Protein AF-A0A538M071-F1 (afdb_monomer)

Mean predicted aligned error: 21.69 Å

Radius of gyration: 38.48 Å; Cα contacts (8 Å, |Δi|>4): 1421; chains: 1; bounding box: 108×111×102 Å

Foldseek 3Di:
DEAEAAEPAFPPDDDDQDALVQLVLLLVLQVVQPHQAYEYAEAPLLALLCCVQCPQLLVPPPDPVLSVVLNVSSVRRHHDHPVSLLVRQVVSVVVPRRYFYEHEYEFRPPCLVVLLVSPVVGQGFFYEYEHQAQRSARCLPPPDPVNVVVCVVCDQQNLLVSLLVSLLVSLVSLSGAEHEQSPSNCLNVRDDPPVVVSLVSNLVSCVVSVHAYEWEPCCVVGVHDTDDHDPGAYAYHQNYNHSVSNCPPVVVVLVVCVVSPHQWHWGTGSSDTDTDGSDDGDPPPPPDPDDDDDDDDDDDDDDDDDDDDDDDDDDDDDDDDDDDDDDDDDDDDDDDDDDDDDDDDDDPDDDPPDPQALVNLCVVFHPDDPVNVVQVVLVVLCVQQLCQLQQFKKWKWFAGHVCLVPLFKTFTSDIDHYPNHDYPDPDGRHRPMDGCVQPVQRSVCSVVLDKDWDWHQDPVRAIWIKIWFFADAPRDGGIIMITTGHDDPPDDDDPSSVVSNVVSVLVSQCRSVNNPPDPVSPVVRDPPHFHVVQWKFWAFLQQATQDIDPNRVVLLVVLVQDDDRHRDHPVNSVFDCVQVVVCSVVVAKGWDWGCRPVQWIKIKIWHFRDDPNHTGTIMIGIHTCRVVVVVVVVVVVVLVVLLVVLVVLLVVLVVQLVVLVVVLVVDDPDDSSVVSVVVSVLSVQLSVLSVQVSPDPDQKDQLVVLVVVLVVVLCVVLPDDFAEDEDEADGAGIAGPLQSNLVSSLVNLLSNCLRPPQAVPVVVVVPPPDDDDDDDDDDDPHKYWYWYWDCPQFKIKTKIDTLGPADDPPDDLVPDPDPSSVSSCCSLCPRQVWDWDWDADSTIMIIIIGTRDDDPDDDDDDDD

Solvent-accessible surface area (backbone atoms only — not comparable to full-atom values): 49493 Å² total; per-residue (Å²): 70,54,29,55,33,27,34,87,62,41,91,91,58,80,83,69,87,73,47,55,67,58,56,48,49,47,47,52,53,23,43,75,74,59,32,71,38,35,21,43,23,47,58,46,66,30,15,43,75,37,42,78,71,55,59,68,67,32,76,77,38,89,50,70,63,36,31,49,54,42,52,53,55,43,75,73,43,38,72,39,57,57,69,59,50,54,49,38,47,50,51,34,35,72,74,66,48,55,54,42,46,38,31,27,38,68,58,48,92,98,42,47,68,63,52,35,64,62,51,70,80,51,89,43,13,40,33,31,28,35,75,64,49,69,76,26,36,41,64,72,40,84,82,44,66,69,33,57,50,45,56,71,72,62,35,61,57,58,47,53,49,54,53,43,51,50,52,36,53,46,32,70,62,63,60,41,45,25,38,37,60,84,64,54,82,34,65,78,71,54,73,52,98,62,53,67,67,50,49,51,52,50,33,50,31,27,48,74,57,70,25,26,37,46,49,49,42,40,30,74,78,46,95,40,80,75,88,78,80,65,100,43,51,33,34,33,25,17,65,11,52,37,77,86,37,44,50,39,63,50,70,57,50,54,50,51,39,50,76,73,65,50,60,54,32,47,43,61,50,70,66,41,81,42,79,43,68,60,61,76,82,78,79,77,74,81,80,77,90,80,80,92,74,80,93,82,85,88,79,89,82,89,84,85,88,82,90,85,85,88,81,88,83,88,86,83,86,92,88,89,89,90,88,81,91,87,86,89,87,86,87,88,88,85,83,91,87,76,87,82,87,81,80,88,78,77,80,79,83,73,74,96,83,69,89,71,46,48,70,50,42,41,68,74,46,33,77,73,50,72,68,63,46,49,49,5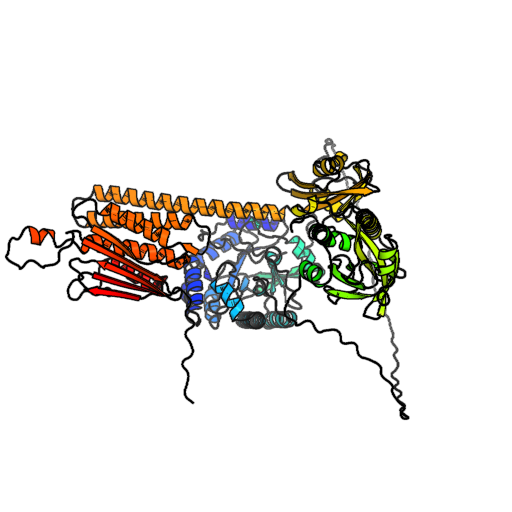4,50,48,36,59,70,48,33,67,51,50,13,39,30,56,38,12,25,34,40,30,33,30,44,23,60,92,25,58,93,73,33,49,31,29,30,26,47,40,72,44,67,20,90,71,35,68,68,88,68,90,65,87,57,62,63,42,74,51,34,40,86,83,42,53,61,52,30,48,18,58,74,68,64,40,74,37,75,54,74,44,69,46,100,86,71,46,66,27,37,33,36,32,31,27,30,24,54,97,72,45,80,66,35,38,37,31,45,38,34,74,69,75,78,90,69,77,77,56,68,68,58,45,56,31,34,54,52,32,55,47,51,46,49,22,19,47,68,31,61,42,57,56,87,72,49,81,84,60,72,54,94,82,48,51,43,72,82,42,4,35,34,34,30,38,69,83,44,23,24,75,42,66,38,74,43,26,49,51,51,40,40,70,67,68,36,86,68,85,58,62,72,38,38,55,65,78,57,74,52,90,47,64,37,52,56,47,9,70,72,70,68,39,70,26,75,41,79,48,73,55,66,106,79,38,32,34,36,36,36,21,38,49,36,51,53,98,86,41,78,62,20,30,41,36,22,34,25,84,41,36,71,58,54,52,49,54,56,47,53,60,46,50,56,51,50,52,53,50,48,50,53,48,54,42,53,49,39,53,49,51,27,52,50,34,51,54,52,29,68,73,46,65,95,52,69,73,28,50,55,31,48,53,52,25,50,54,42,52,53,53,41,50,54,53,55,57,59,69,70,56,98,58,70,64,37,63,40,53,61,54,52,60,49,47,53,53,56,54,58,69,67,48,84,76,90,61,63,65,47,79,47,78,45,78,50,61,49,69,32,43,52,78,50,42,56,56,48,53,55,38,50,50,51,50,57,48,47,49,64,62,62,26,58,64,70,55,70,59,56,82,71,53,93,68,93,69,81,83,80,94,68,94,67,76,97,45,51,45,36,41,38,39,29,46,52,78,71,44,38,35,40,39,35,47,32,31,61,35,74,35,69,62,92,90,68,50,76,92,76,51,85,50,67,68,56,44,51,38,52,48,41,35,48,71,68,41,64,21,50,78,49,78,48,73,61,81,6,31,34,37,40,37,46,27,61,67,38,90,76,85,78,75,81,82,84,81,91,130

Nearest PDB structures (foldseek):
  2ykh-assembly2_B  TM=8.857E-01  e=6.088E-22  Mycobacterium tuberculosis H37Rv
  4biy-assembly2_D  TM=5.093E-01  e=9.066E-08  Escherichia coli K-12
  7cch-assembly1_A-2  TM=6.048E-01  e=3.158E-06  Acinetobacter baumannii
  6e95-assembly1_A  TM=4.571E-01  e=4.771E-05  Saccharomyces cerevisiae S288C
  8g3k-assembly1_B  TM=4.148E-01  e=8.701E+00  synthetic construct

Sequence (864 aa):
MLDYHLHLWPHGERDSAVTTEQLAAYCRRAGAVGITEIAVTEHLFRFAQADAILGKFWDADPDPALRRSMASYWADHARADLDAYVHSVLEAKGAGLPIALGLEVDYYPGRMDEVADLLDGYPFDVLLGSVHWLGAWRFDDLEDAASLAEWRRRGVEETWVAYTEALEELAESGACDVLAHPDLIKVAGHRSKAPDELYDRMAEAAARSGMAAEVSSAGWRKPVGGFRARDVPITTASDAHGLPDVADRSDDMRQLLRAAGYDSLCAFRKRQPRLIPVTPSVATRSTDPGGVRAVGVSNRGDGAGGNGAGGDEAGSSPRRRASTRASVAVGGGARRRSDPTPATGTATDVPLGEVATPADVARRHTRLETSPLGHLQRLMGSWGMLADLCFGDLVLFVPVAAAQDEGSRFVVLGQMRPSTGQTLHQEDLVGRLVDDAERPLLGRAWRLGEMVEGELVTTRGERARMQCIPVRWEGDLIAVMTRESPLTVGRRPGLLEREYVELFDRFARMIADGVFPFASDEAAVTEESPRVGDGVVVLDEGRRVSYGSPNAVNALHRMGVFSNVEGMRFDELGVEETAVQRAYATRLPVIEEVERRPDVIVLVRCIPLLSMGELSGAVVLLRDVTDLRRRDRLLVSKDATIREIHHRVKNNLQTISSLLRLQGRRLPPGEGRSALRESERRIRSIAIVHEILSREAGDQVPFDEIVRSLVRMTEDAVVSGRPIKLCVEGDAGDLSADLATPLAVVLAELLQNAIEHAFEGAEAADKAGTGGRPRDTAGDGAGRVDLVLDNDGRRLLVQVRDDGQGLPEGFSIDNTTSLGLSIVRDLVRSQLSGNIEMRRDGGTLVELRIPVAATEEGSPGDDG

Structure (mmCIF, N/CA/C/O backbone):
data_AF-A0A538M071-F1
#
_entry.id   AF-A0A538M071-F1
#
loop_
_atom_site.group_PDB
_atom_site.id
_atom_site.type_symbol
_atom_site.label_atom_id
_atom_site.label_alt_id
_atom_site.label_comp_id
_atom_site.label_asym_id
_atom_site.label_entity_id
_atom_site.label_seq_id
_atom_site.pdbx_PDB_ins_code
_atom_site.Cartn_x
_atom_site.Cartn_y
_atom_site.Cartn_z
_atom_site.occupancy
_atom_site.B_iso_or_equiv
_atom_site.auth_seq_id
_atom_site.auth_comp_id
_atom_site.auth_asym_id
_atom_site.auth_atom_id
_atom_site.pdbx_PDB_model_num
ATOM 1 N N . MET A 1 1 ? -15.789 -22.996 3.163 1.00 87.31 1 MET A N 1
ATOM 2 C CA . MET A 1 1 ? -14.705 -22.079 3.577 1.00 87.31 1 MET A CA 1
ATOM 3 C C . MET A 1 1 ? -15.027 -21.550 4.952 1.00 87.31 1 MET A C 1
ATOM 5 O O . MET A 1 1 ? -16.209 -21.439 5.273 1.00 87.31 1 MET A O 1
ATOM 9 N N . LEU A 1 2 ? -13.989 -21.235 5.713 1.00 92.19 2 LEU A N 1
ATOM 10 C CA . LEU A 1 2 ? -14.068 -20.613 7.029 1.00 92.19 2 LEU A CA 1
ATOM 11 C C . LEU A 1 2 ? -13.596 -19.161 6.931 1.00 92.19 2 LEU A C 1
ATOM 13 O O . LEU A 1 2 ? -12.943 -18.796 5.952 1.00 92.19 2 LEU A O 1
ATOM 17 N N . ASP A 1 3 ? -13.916 -18.363 7.937 1.00 93.94 3 ASP A N 1
ATOM 18 C CA . ASP A 1 3 ? -13.300 -17.055 8.143 1.00 93.94 3 ASP A CA 1
ATOM 19 C C . ASP A 1 3 ? -13.010 -16.905 9.636 1.00 93.94 3 ASP A C 1
ATOM 21 O O . ASP A 1 3 ? -13.885 -16.543 10.420 1.00 93.94 3 ASP A O 1
ATOM 25 N N . TYR A 1 4 ? -11.836 -17.380 10.044 1.00 95.44 4 TYR A N 1
ATOM 26 C CA . TYR A 1 4 ? -11.497 -17.630 11.447 1.00 95.44 4 TYR A CA 1
ATOM 27 C C . TYR A 1 4 ? -10.664 -16.521 12.098 1.00 95.44 4 TYR A C 1
ATOM 29 O O . TYR A 1 4 ? -10.271 -16.700 13.242 1.00 95.44 4 TYR A O 1
ATOM 37 N N . HIS A 1 5 ? -10.429 -15.403 11.406 1.00 94.88 5 HIS A N 1
ATOM 38 C CA . HIS A 1 5 ? -9.701 -14.252 11.941 1.00 94.88 5 HIS A CA 1
ATOM 39 C C . HIS A 1 5 ? -10.487 -12.972 11.649 1.00 94.88 5 HIS A C 1
ATOM 41 O O . HIS A 1 5 ? -10.561 -12.533 10.495 1.00 94.88 5 HIS A O 1
ATOM 47 N N . LEU A 1 6 ? -11.134 -12.425 12.679 1.00 92.25 6 LEU A N 1
ATOM 48 C CA . LEU A 1 6 ? -12.040 -11.279 12.582 1.00 92.25 6 LEU A CA 1
ATOM 49 C C . LEU A 1 6 ? -12.021 -10.455 13.872 1.00 92.25 6 LEU A C 1
ATOM 51 O O . LEU A 1 6 ? -12.282 -10.991 14.954 1.00 92.25 6 LEU A O 1
ATOM 55 N N . HIS A 1 7 ? -11.864 -9.144 13.720 1.00 91.44 7 HIS A N 1
ATOM 56 C CA . HIS A 1 7 ? -11.976 -8.150 14.781 1.00 91.44 7 HIS A CA 1
ATOM 57 C C . HIS A 1 7 ? -13.298 -7.384 14.654 1.00 91.44 7 HIS A C 1
ATOM 59 O O . HIS A 1 7 ? -13.868 -7.212 13.574 1.00 91.44 7 HIS A O 1
ATOM 65 N N . LEU A 1 8 ? -13.811 -6.943 15.794 1.00 85.25 8 LEU A N 1
ATOM 66 C CA . LEU A 1 8 ? -15.029 -6.157 15.954 1.00 85.25 8 LEU A CA 1
ATOM 67 C C . LEU A 1 8 ? -14.730 -4.662 16.087 1.00 85.25 8 LEU A C 1
ATOM 69 O O . LEU A 1 8 ? -15.606 -3.851 15.767 1.00 85.25 8 LEU A O 1
ATOM 73 N N . TRP A 1 9 ? -13.533 -4.314 16.567 1.00 80.12 9 TRP A N 1
ATOM 74 C CA . TRP A 1 9 ? -13.098 -2.949 16.848 1.00 80.12 9 TRP A CA 1
ATOM 75 C C . TRP A 1 9 ? -11.922 -2.527 15.943 1.00 80.12 9 TRP A C 1
ATOM 77 O O . TRP A 1 9 ? -10.822 -3.075 16.072 1.00 80.12 9 TRP A O 1
ATOM 87 N N . PRO A 1 10 ? -12.086 -1.507 15.079 1.00 67.19 10 PRO A N 1
ATOM 88 C CA . PRO A 1 10 ? -10.968 -0.920 14.341 1.00 67.19 10 PRO A CA 1
ATOM 89 C C . PRO A 1 10 ? -9.837 -0.473 15.280 1.00 67.19 10 PRO A C 1
ATOM 91 O O . PRO A 1 10 ? -10.097 -0.003 16.392 1.00 67.19 10 PRO A O 1
ATOM 94 N N . HIS A 1 11 ? -8.579 -0.571 14.842 1.00 57.31 11 HIS A N 1
ATOM 95 C CA . HIS A 1 11 ? -7.469 0.040 15.579 1.00 57.31 11 HIS A CA 1
ATOM 96 C C . HIS A 1 11 ? -7.694 1.560 15.686 1.00 57.31 11 HIS A C 1
ATOM 98 O O . HIS A 1 11 ? -7.922 2.231 14.679 1.00 57.31 11 HIS A O 1
ATOM 104 N N . GLY A 1 12 ? -7.646 2.099 16.907 1.00 47.16 12 GLY A N 1
ATOM 105 C CA . GLY A 1 12 ? -7.846 3.527 17.186 1.00 47.16 12 GLY A CA 1
ATOM 106 C C . GLY A 1 12 ? -9.291 3.980 17.456 1.00 47.16 12 GLY A C 1
ATOM 107 O O . GLY A 1 12 ? -9.483 5.120 17.885 1.00 47.16 12 GLY A O 1
ATOM 108 N N . GLU A 1 13 ? -10.310 3.129 17.283 1.00 54.75 13 GLU A N 1
ATOM 109 C CA . GLU A 1 13 ? -11.647 3.402 17.837 1.00 54.75 13 GLU A CA 1
ATOM 110 C C . GLU A 1 13 ? -11.762 2.885 19.279 1.00 54.75 13 GLU A C 1
ATOM 112 O O . GLU A 1 13 ? -11.098 1.929 19.672 1.00 54.75 13 GLU A O 1
ATOM 117 N N . ARG A 1 14 ? -12.606 3.527 20.101 1.00 53.62 14 ARG A N 1
ATOM 118 C CA . ARG A 1 14 ? -12.847 3.064 21.477 1.00 53.62 14 ARG A CA 1
ATOM 119 C C . ARG A 1 14 ? -13.645 1.769 21.473 1.00 53.62 14 ARG A C 1
ATOM 121 O O . ARG A 1 14 ? -14.713 1.721 20.859 1.00 53.62 14 ARG A O 1
ATOM 128 N N . ASP A 1 15 ? -13.190 0.801 22.263 1.00 64.94 15 ASP A N 1
ATOM 129 C CA . ASP A 1 15 ? -13.903 -0.455 22.475 1.00 64.94 15 ASP A CA 1
ATOM 130 C C . ASP A 1 15 ? -15.350 -0.174 22.906 1.00 64.94 15 ASP A C 1
ATOM 132 O O . ASP A 1 15 ? -15.639 0.610 23.819 1.00 64.94 15 ASP A O 1
ATOM 136 N N . SER A 1 16 ? -16.280 -0.798 22.193 1.00 67.50 16 SER A N 1
ATOM 137 C CA . SER A 1 16 ? -17.717 -0.667 22.414 1.00 67.50 16 SER A CA 1
ATOM 138 C C . SER A 1 16 ? -18.319 -2.029 22.730 1.00 67.50 16 SER A C 1
ATOM 140 O O . SER A 1 16 ? -17.815 -3.062 22.289 1.00 67.50 16 SER A O 1
ATOM 142 N N . ALA A 1 17 ? -19.391 -2.042 23.525 1.00 76.38 17 ALA A N 1
ATOM 143 C CA . ALA A 1 17 ? -20.026 -3.283 23.954 1.00 76.38 17 ALA A CA 1
ATOM 144 C C . ALA A 1 17 ? -20.474 -4.114 22.740 1.00 76.38 17 ALA A C 1
ATOM 146 O O . ALA A 1 17 ? -21.294 -3.661 21.939 1.00 76.38 17 ALA A O 1
ATOM 147 N N . VAL A 1 18 ? -19.947 -5.335 22.629 1.00 84.88 18 VAL A N 1
ATOM 148 C CA . VAL A 1 18 ? -20.253 -6.259 21.532 1.00 84.88 18 VAL A CA 1
ATOM 149 C C . VAL A 1 18 ? -21.733 -6.619 21.559 1.00 84.88 18 VAL A C 1
ATOM 151 O O . VAL A 1 18 ? -22.238 -7.108 22.571 1.00 84.88 18 VAL A O 1
ATOM 154 N N . THR A 1 19 ? -22.420 -6.419 20.432 1.00 86.88 19 THR A N 1
ATOM 155 C CA . THR A 1 19 ? -23.855 -6.716 20.308 1.00 86.88 19 THR A CA 1
ATOM 156 C C . THR A 1 19 ? -24.125 -7.927 19.421 1.00 86.88 19 THR A C 1
ATOM 158 O O . THR A 1 19 ? -23.483 -8.143 18.390 1.00 86.88 19 THR A O 1
ATOM 161 N N . THR A 1 20 ? -25.169 -8.682 19.758 1.00 87.31 20 THR A N 1
ATOM 162 C CA . THR A 1 20 ? -25.674 -9.804 18.953 1.00 87.31 20 THR A CA 1
ATOM 163 C C . THR A 1 20 ? -26.054 -9.371 17.530 1.00 87.31 20 THR A C 1
ATOM 165 O O . THR A 1 20 ? -25.921 -10.150 16.589 1.00 87.31 20 THR A O 1
ATOM 168 N N . GLU A 1 21 ? -26.491 -8.119 17.338 1.00 88.38 21 GLU A N 1
ATOM 169 C CA . GLU A 1 21 ? -26.832 -7.568 16.021 1.00 88.38 21 GLU A CA 1
ATOM 170 C C . GLU A 1 21 ? -25.596 -7.327 15.136 1.00 88.38 21 GLU A C 1
ATOM 172 O O . GLU A 1 21 ? -25.631 -7.663 13.947 1.00 88.38 21 GLU A O 1
ATOM 177 N N . GLN A 1 22 ? -24.496 -6.829 15.714 1.00 91.00 22 GLN A N 1
ATOM 178 C CA . GLN A 1 22 ? -23.195 -6.698 15.046 1.00 91.00 22 GLN A CA 1
ATOM 179 C C . GLN A 1 22 ? -22.664 -8.072 14.620 1.00 91.00 22 GLN A C 1
ATOM 181 O O . GLN A 1 22 ? -22.380 -8.284 13.439 1.00 91.00 22 GLN A O 1
ATOM 186 N N . LEU A 1 23 ? -22.633 -9.041 15.541 1.00 93.75 23 LEU A N 1
ATOM 187 C CA . LEU A 1 23 ? -22.210 -10.418 15.252 1.00 93.75 23 LEU A CA 1
ATOM 188 C C . LEU A 1 23 ? -23.084 -11.069 14.164 1.00 93.75 23 LEU A C 1
ATOM 190 O O . LEU A 1 23 ? -22.580 -11.717 13.243 1.00 93.75 23 LEU A O 1
ATOM 194 N N . ALA A 1 24 ? -24.398 -10.828 14.197 1.00 93.50 24 ALA A N 1
ATOM 195 C CA . ALA A 1 24 ? -25.313 -11.281 13.155 1.00 93.50 24 ALA A CA 1
ATOM 196 C C . ALA A 1 24 ? -25.060 -10.596 11.797 1.00 93.50 24 ALA A C 1
ATOM 198 O O . ALA A 1 24 ? -25.273 -11.223 10.757 1.00 93.50 24 ALA A O 1
ATOM 199 N N . ALA A 1 25 ? -24.612 -9.336 11.765 1.00 93.12 25 ALA A N 1
ATOM 200 C CA . ALA A 1 25 ? -24.245 -8.648 10.526 1.00 93.12 25 ALA A CA 1
ATOM 201 C C . ALA A 1 25 ? -23.003 -9.272 9.873 1.00 93.12 25 ALA A C 1
ATOM 203 O O . ALA A 1 25 ? -23.039 -9.555 8.673 1.00 93.12 25 ALA A O 1
ATOM 204 N N . TYR A 1 26 ? -21.969 -9.574 10.666 1.00 94.94 26 TYR A N 1
ATOM 205 C CA . TYR A 1 26 ? -20.765 -10.280 10.212 1.00 94.94 26 TYR A CA 1
ATOM 206 C C . TYR A 1 26 ? -21.132 -11.667 9.657 1.00 94.94 26 TYR A C 1
ATOM 208 O O . TYR A 1 26 ? -20.809 -11.983 8.510 1.00 94.94 26 TYR A O 1
ATOM 216 N N . CYS A 1 27 ? -21.932 -12.448 10.396 1.00 95.81 27 CYS A N 1
ATOM 217 C CA . CYS A 1 27 ? -22.426 -13.754 9.939 1.00 95.81 27 CYS A CA 1
ATOM 218 C C . CYS A 1 27 ? -23.206 -13.669 8.612 1.00 95.81 27 CYS A C 1
ATOM 220 O O . CYS A 1 27 ? -23.013 -14.502 7.724 1.00 95.81 27 CYS A O 1
ATOM 222 N N . ARG A 1 28 ? -24.081 -12.662 8.444 1.00 94.31 28 ARG A N 1
ATOM 223 C CA . ARG A 1 28 ? -24.835 -12.446 7.192 1.00 94.31 28 ARG A CA 1
ATOM 224 C C . ARG A 1 28 ? -23.914 -12.112 6.017 1.00 94.31 28 ARG A C 1
ATOM 226 O O . ARG A 1 28 ? -24.125 -12.637 4.925 1.00 94.31 28 ARG A O 1
ATOM 233 N N . ARG A 1 29 ? -22.908 -11.258 6.230 1.00 93.50 29 ARG A N 1
ATOM 234 C CA . ARG A 1 29 ? -21.924 -10.861 5.210 1.00 93.50 29 ARG A CA 1
ATOM 235 C C . ARG A 1 29 ? -21.084 -12.053 4.752 1.00 93.50 29 ARG A C 1
ATOM 237 O O . ARG A 1 29 ? -21.029 -12.317 3.554 1.00 93.50 29 ARG A O 1
ATOM 244 N N . ALA A 1 30 ? -20.525 -12.811 5.693 1.00 93.25 30 ALA A N 1
ATOM 245 C CA . ALA A 1 30 ? -19.738 -14.008 5.407 1.00 93.25 30 ALA A CA 1
ATOM 246 C C . ALA A 1 30 ? -20.580 -15.099 4.707 1.00 93.25 30 ALA A C 1
ATOM 248 O O . ALA A 1 30 ? -20.173 -15.669 3.689 1.00 93.25 30 ALA A O 1
ATOM 249 N N . GLY A 1 31 ? -21.803 -15.341 5.192 1.00 92.12 31 GLY A N 1
ATOM 250 C CA . GLY A 1 31 ? -22.730 -16.309 4.602 1.00 92.12 31 GLY A CA 1
ATOM 251 C C . GLY A 1 31 ? -23.147 -15.972 3.164 1.00 92.12 31 GLY A C 1
ATOM 252 O O . GLY A 1 31 ? -23.297 -16.880 2.346 1.00 92.12 31 GLY A O 1
ATOM 253 N N . ALA A 1 32 ? -23.267 -14.684 2.818 1.00 90.19 32 ALA A N 1
ATOM 254 C CA . ALA A 1 32 ? -23.624 -14.238 1.466 1.00 90.19 32 ALA A CA 1
ATOM 255 C C . ALA A 1 32 ? -22.591 -14.630 0.390 1.00 90.19 32 ALA A C 1
ATOM 257 O O . ALA A 1 32 ? -22.959 -14.779 -0.774 1.00 90.19 32 ALA A O 1
ATOM 258 N N . VAL A 1 33 ? -21.328 -14.843 0.778 1.00 87.88 33 VAL A N 1
ATOM 259 C CA . VAL A 1 33 ? -20.246 -15.338 -0.095 1.00 87.88 33 VAL A CA 1
ATOM 260 C C . VAL A 1 33 ? -19.863 -16.793 0.215 1.00 87.88 33 VAL A C 1
ATOM 262 O O . VAL A 1 33 ? -18.803 -17.275 -0.172 1.00 87.88 33 VAL A O 1
ATOM 265 N N . GLY A 1 34 ? -20.717 -17.548 0.913 1.00 87.25 34 GLY A N 1
ATOM 266 C CA . GLY A 1 34 ? -20.507 -18.979 1.149 1.00 87.25 34 GLY A CA 1
ATOM 267 C C . GLY A 1 34 ? -19.352 -19.313 2.103 1.00 87.25 34 GLY A C 1
ATOM 268 O O . GLY A 1 34 ? -18.691 -20.346 1.927 1.00 87.25 34 GLY A O 1
ATOM 269 N N . ILE A 1 35 ? -19.084 -18.454 3.089 1.00 91.81 35 ILE A N 1
ATOM 270 C CA . ILE A 1 35 ? -18.430 -18.873 4.336 1.00 91.81 35 ILE A CA 1
ATOM 271 C C . ILE A 1 35 ? -19.461 -19.629 5.182 1.00 91.81 35 ILE A C 1
ATOM 273 O O . ILE A 1 35 ? -20.622 -19.228 5.258 1.00 91.81 35 ILE A O 1
ATOM 277 N N . THR A 1 36 ? -19.062 -20.755 5.773 1.00 90.75 36 THR A N 1
ATOM 278 C CA . THR A 1 36 ? -19.978 -21.639 6.520 1.00 90.75 36 THR A CA 1
ATOM 279 C C . THR A 1 36 ? -19.986 -21.396 8.024 1.00 90.75 36 THR A C 1
ATOM 281 O O . THR A 1 36 ? -20.951 -21.765 8.683 1.00 90.75 36 THR A O 1
ATOM 284 N N . GLU A 1 37 ? -18.915 -20.812 8.553 1.00 94.62 37 GLU A N 1
ATOM 285 C CA . GLU A 1 37 ? -18.726 -20.479 9.964 1.00 94.62 37 GLU A CA 1
ATOM 286 C C . GLU A 1 37 ? -17.647 -19.398 10.049 1.00 94.62 37 GLU A C 1
ATOM 288 O O . GLU A 1 37 ? -16.665 -19.457 9.298 1.00 94.62 37 GLU A O 1
ATOM 293 N N . ILE A 1 38 ? -17.847 -18.425 10.935 1.00 96.50 38 ILE A N 1
ATOM 294 C CA . ILE A 1 38 ? -16.847 -17.409 11.267 1.00 96.50 38 ILE A CA 1
ATOM 295 C C . ILE A 1 38 ? -16.300 -17.646 12.676 1.00 96.50 38 ILE A C 1
ATOM 297 O O . ILE A 1 38 ? -17.038 -18.152 13.519 1.00 96.50 38 ILE A O 1
ATOM 301 N N . ALA A 1 39 ? -15.064 -17.251 12.964 1.00 96.38 39 ALA A N 1
ATOM 302 C CA . ALA A 1 39 ? -14.601 -17.067 14.340 1.00 96.38 39 ALA A CA 1
ATOM 303 C C . ALA A 1 39 ? -14.314 -15.584 14.565 1.00 96.38 39 ALA A C 1
ATOM 305 O O . ALA A 1 39 ? -13.736 -14.934 13.699 1.00 96.38 39 ALA A O 1
ATOM 306 N N . VAL A 1 40 ? -14.752 -15.055 15.705 1.00 94.31 40 VAL A N 1
ATOM 307 C CA . VAL A 1 40 ? -14.312 -13.734 16.168 1.00 94.31 40 VAL A CA 1
ATOM 308 C C . VAL A 1 40 ? -13.134 -13.957 17.100 1.00 94.31 40 VAL A C 1
ATOM 310 O O . VAL A 1 40 ? -13.193 -14.841 17.956 1.00 94.31 40 VAL A O 1
ATOM 313 N N . THR A 1 41 ? -12.068 -13.200 16.876 1.00 95.88 41 THR A N 1
ATOM 314 C CA . THR A 1 41 ? -10.737 -13.419 17.447 1.00 95.88 41 THR A CA 1
ATOM 315 C C . THR A 1 41 ? -10.116 -12.073 17.788 1.00 95.88 41 THR A C 1
ATOM 317 O O . THR A 1 41 ? -9.123 -11.667 17.197 1.00 95.88 41 THR A O 1
ATOM 320 N N . GLU A 1 42 ? -10.739 -11.342 18.711 1.00 93.81 42 GLU A N 1
ATOM 321 C CA . GLU A 1 42 ? -10.155 -10.085 19.187 1.00 93.81 42 GLU A CA 1
ATOM 322 C C . GLU A 1 42 ? -8.802 -10.308 19.868 1.00 93.81 42 GLU A C 1
ATOM 324 O O . GLU A 1 42 ? -8.567 -11.376 20.435 1.00 93.81 42 GLU A O 1
ATOM 329 N N . HIS A 1 43 ? -7.928 -9.299 19.833 1.00 93.94 43 HIS A N 1
ATOM 330 C CA . HIS A 1 43 ? -6.601 -9.413 20.439 1.00 93.94 43 HIS A CA 1
ATOM 331 C C . HIS A 1 43 ? -6.681 -9.485 21.968 1.00 93.94 43 HIS A C 1
ATOM 333 O O . HIS A 1 43 ? -7.341 -8.657 22.606 1.00 93.94 43 HIS A O 1
ATOM 339 N N . LEU A 1 44 ? -5.927 -10.404 22.572 1.00 94.69 44 LEU A N 1
ATOM 340 C CA . LEU A 1 44 ? -5.847 -10.581 24.020 1.00 94.69 44 LEU A CA 1
ATOM 341 C C . LEU A 1 44 ? -5.427 -9.294 24.753 1.00 94.69 44 LEU A C 1
ATOM 343 O O . LEU A 1 44 ? -6.014 -8.976 25.788 1.00 94.69 44 LEU A O 1
ATOM 347 N N . PHE A 1 45 ? -4.470 -8.522 24.220 1.00 92.25 45 PHE A N 1
ATOM 348 C CA . PHE A 1 45 ? -3.977 -7.302 24.883 1.00 92.25 45 PHE A CA 1
ATOM 349 C C . PHE A 1 45 ? -5.048 -6.222 25.099 1.00 92.25 45 PHE A C 1
ATOM 351 O O . PHE A 1 45 ? -4.855 -5.330 25.924 1.00 92.25 45 PHE A O 1
ATOM 358 N N . ARG A 1 46 ? -6.188 -6.277 24.390 1.00 91.50 46 ARG A N 1
ATOM 359 C CA . ARG A 1 46 ? -7.279 -5.306 24.575 1.00 91.50 46 ARG A CA 1
ATOM 360 C C . ARG A 1 46 ? -8.039 -5.482 25.889 1.00 91.50 46 ARG A C 1
ATOM 362 O O . ARG A 1 46 ? -8.779 -4.587 26.293 1.00 91.50 46 ARG A O 1
ATOM 369 N N . PHE A 1 47 ? -7.886 -6.615 26.568 1.00 93.06 47 PHE A N 1
ATOM 370 C CA . PHE A 1 47 ? -8.701 -6.957 27.728 1.00 93.06 47 PHE A CA 1
ATOM 371 C C . PHE A 1 47 ? -8.010 -6.634 29.058 1.00 93.06 47 PHE A C 1
ATOM 373 O O . PHE A 1 47 ? -6.844 -6.957 29.269 1.00 93.06 47 PHE A O 1
ATOM 380 N N . ALA A 1 48 ? -8.750 -6.062 30.010 1.00 91.88 48 ALA A N 1
ATOM 381 C CA . ALA A 1 48 ? -8.236 -5.734 31.344 1.00 91.88 48 ALA A CA 1
ATOM 382 C C . ALA A 1 48 ? -7.748 -6.976 32.122 1.00 91.88 48 ALA A C 1
ATOM 384 O O . ALA A 1 48 ? -6.814 -6.896 32.920 1.00 91.88 48 ALA A O 1
ATOM 385 N N . GLN A 1 49 ? -8.345 -8.144 31.856 1.00 93.94 49 GLN A N 1
ATOM 386 C CA . GLN A 1 49 ? -7.884 -9.440 32.358 1.00 93.94 49 GLN A CA 1
ATOM 387 C C . GLN A 1 49 ? -6.455 -9.777 31.875 1.00 93.94 49 GLN A C 1
ATOM 389 O O . GLN A 1 49 ? -5.697 -10.392 32.622 1.00 93.94 49 GLN A O 1
ATOM 394 N N . ALA A 1 50 ? -6.066 -9.344 30.668 1.00 92.06 50 ALA A N 1
ATOM 395 C CA . ALA A 1 50 ? -4.709 -9.494 30.150 1.00 92.06 50 ALA A CA 1
ATOM 396 C C . ALA A 1 50 ? -3.743 -8.480 30.781 1.00 92.06 50 ALA A C 1
ATOM 398 O O . ALA A 1 50 ? -2.653 -8.872 31.177 1.00 92.06 50 ALA A O 1
ATOM 399 N N . ASP A 1 51 ? -4.135 -7.212 30.962 1.00 91.31 51 ASP A N 1
ATOM 400 C CA . ASP A 1 51 ? -3.308 -6.207 31.662 1.00 91.31 51 ASP A CA 1
ATOM 401 C C . ASP A 1 51 ? -2.891 -6.664 33.070 1.00 91.31 51 ASP A C 1
ATOM 403 O O . ASP A 1 51 ? -1.736 -6.503 33.463 1.00 91.31 51 ASP A O 1
ATOM 407 N N . ALA A 1 52 ? -3.796 -7.325 33.797 1.00 89.44 52 ALA A N 1
ATOM 408 C CA . ALA A 1 52 ? -3.538 -7.826 35.146 1.00 89.44 52 ALA A CA 1
ATOM 409 C C . ALA A 1 52 ? -2.373 -8.834 35.244 1.00 89.44 52 ALA A C 1
ATOM 411 O O . ALA A 1 52 ? -1.767 -8.943 36.313 1.00 89.44 52 ALA A O 1
ATOM 412 N N . ILE A 1 53 ? -2.060 -9.555 34.159 1.00 91.44 53 ILE A N 1
ATOM 413 C CA . ILE A 1 53 ? -0.901 -10.457 34.078 1.00 91.44 53 ILE A CA 1
ATOM 414 C C . ILE A 1 53 ? 0.213 -9.875 33.198 1.00 91.44 53 ILE A C 1
ATOM 416 O O . ILE A 1 53 ? 1.351 -9.746 33.645 1.00 91.44 53 ILE A O 1
ATOM 420 N N . LEU A 1 54 ? -0.090 -9.494 31.961 1.00 92.06 54 LEU A N 1
ATOM 421 C CA . LEU A 1 54 ? 0.858 -9.106 30.914 1.00 92.06 54 LEU A CA 1
ATOM 422 C C . LEU A 1 54 ? 1.292 -7.638 30.977 1.00 92.06 54 LEU A C 1
ATOM 424 O O . LEU A 1 54 ? 2.295 -7.281 30.356 1.00 92.06 54 LEU A O 1
ATOM 428 N N . GLY A 1 55 ? 0.592 -6.799 31.743 1.00 85.88 55 GLY A N 1
ATOM 429 C CA . GLY A 1 55 ? 0.919 -5.387 31.904 1.00 85.88 55 GLY A CA 1
ATOM 430 C C . GLY A 1 55 ? 2.393 -5.191 32.264 1.00 85.88 55 GLY A C 1
ATOM 431 O O . GLY A 1 55 ? 2.900 -5.762 33.231 1.00 85.88 55 GLY A O 1
ATOM 432 N N . LYS A 1 56 ? 3.080 -4.357 31.476 1.00 88.44 56 LYS A N 1
ATOM 433 C CA . LYS A 1 56 ? 4.522 -4.070 31.572 1.00 88.44 56 LYS A CA 1
ATOM 434 C C . LYS A 1 56 ? 5.476 -5.193 31.161 1.00 88.44 56 LYS A C 1
ATOM 436 O O . LYS A 1 56 ? 6.651 -5.116 31.506 1.00 88.44 56 LYS A O 1
ATOM 441 N N . PHE A 1 57 ? 5.057 -6.186 30.369 1.00 90.62 57 PHE A N 1
ATOM 442 C CA . PHE A 1 57 ? 6.007 -7.164 29.801 1.00 90.62 57 PHE A CA 1
ATOM 443 C C . PHE A 1 57 ? 7.172 -6.489 29.044 1.00 90.62 57 PHE A C 1
ATOM 445 O O . PHE A 1 57 ? 8.300 -6.978 29.064 1.00 90.62 57 PHE A O 1
ATOM 452 N N . TRP A 1 58 ? 6.914 -5.323 28.443 1.00 92.25 58 TRP A N 1
ATOM 453 C CA . TRP A 1 58 ? 7.910 -4.498 27.765 1.00 92.25 58 TRP A CA 1
ATOM 454 C C . TRP A 1 58 ? 8.994 -3.927 28.686 1.00 92.25 58 TRP A C 1
ATOM 456 O O . TRP A 1 58 ? 10.038 -3.551 28.173 1.00 92.25 58 TRP A O 1
ATOM 466 N N . ASP A 1 59 ? 8.819 -3.864 30.014 1.00 91.00 59 ASP A N 1
ATOM 467 C CA . ASP A 1 59 ? 9.833 -3.296 30.926 1.00 91.00 59 ASP A CA 1
ATOM 468 C C . ASP A 1 59 ? 11.178 -4.053 30.890 1.00 91.00 59 ASP A C 1
ATOM 470 O O . ASP A 1 59 ? 12.196 -3.503 31.314 1.00 91.00 59 ASP A O 1
ATOM 474 N N . ALA A 1 60 ? 11.197 -5.273 30.340 1.00 87.44 60 ALA A N 1
ATOM 475 C CA . ALA A 1 60 ? 12.402 -6.055 30.070 1.00 87.44 60 ALA A CA 1
ATOM 476 C C . ALA A 1 60 ? 13.194 -5.610 28.819 1.00 87.44 60 ALA A C 1
ATOM 478 O O . ALA A 1 60 ? 14.344 -6.021 28.659 1.00 87.44 60 ALA A O 1
ATOM 479 N N . ASP A 1 61 ? 12.615 -4.797 27.928 1.00 90.06 61 ASP A N 1
ATOM 480 C CA . ASP A 1 61 ? 13.288 -4.341 26.708 1.00 90.06 61 ASP A CA 1
ATOM 481 C C . ASP A 1 61 ? 14.344 -3.259 27.028 1.00 90.06 61 ASP A C 1
ATOM 483 O O . ASP A 1 61 ? 14.053 -2.295 27.752 1.00 90.06 61 ASP A O 1
ATOM 487 N N . PRO A 1 62 ? 15.585 -3.385 26.517 1.00 88.12 62 PRO A N 1
ATOM 488 C CA . PRO A 1 62 ? 16.644 -2.426 26.809 1.00 88.12 62 PRO A CA 1
ATOM 489 C C . PRO A 1 62 ? 16.354 -1.014 26.281 1.00 88.12 62 PRO A C 1
ATOM 491 O O . PRO A 1 62 ? 16.848 -0.055 26.878 1.00 88.12 62 PRO A O 1
ATOM 494 N N . ASP A 1 63 ? 15.565 -0.849 25.213 1.00 87.75 63 ASP A N 1
ATOM 495 C CA . ASP A 1 63 ? 15.338 0.451 24.578 1.00 87.75 63 ASP A CA 1
ATOM 496 C C . ASP A 1 63 ? 14.224 1.257 25.288 1.00 87.75 63 ASP A C 1
ATOM 498 O O . ASP A 1 63 ? 13.048 0.870 25.277 1.00 87.75 63 ASP A O 1
ATOM 502 N N . PRO A 1 64 ? 14.532 2.421 25.900 1.00 87.38 64 PRO A N 1
ATOM 503 C CA . PRO A 1 64 ? 13.523 3.241 26.566 1.00 87.38 64 PRO A CA 1
ATOM 504 C C . PRO A 1 64 ? 12.466 3.836 25.622 1.00 87.38 64 PRO A C 1
ATOM 506 O O . PRO A 1 64 ? 11.376 4.169 26.086 1.00 87.38 64 PRO A O 1
ATOM 509 N N . ALA A 1 65 ? 12.763 4.021 24.332 1.00 85.31 65 ALA A N 1
ATOM 510 C CA . ALA A 1 65 ? 11.814 4.529 23.345 1.00 85.31 65 ALA A CA 1
ATOM 511 C C . ALA A 1 65 ? 10.792 3.456 22.958 1.00 85.31 65 ALA A C 1
ATOM 513 O O . ALA A 1 65 ? 9.592 3.731 23.016 1.00 85.31 65 ALA A O 1
ATOM 514 N N . LEU A 1 66 ? 11.241 2.226 22.681 1.00 87.62 66 LEU A N 1
ATOM 515 C CA . LEU A 1 66 ? 10.342 1.097 22.408 1.00 87.62 66 LEU A CA 1
ATOM 516 C C . LEU A 1 66 ? 9.430 0.812 23.608 1.00 87.62 66 LEU A C 1
ATOM 518 O O . LEU A 1 66 ? 8.218 0.669 23.446 1.00 87.62 66 LEU A O 1
ATOM 522 N N . ARG A 1 67 ? 9.975 0.853 24.832 1.00 91.38 67 ARG A N 1
ATOM 523 C CA . ARG A 1 67 ? 9.175 0.737 26.063 1.00 91.38 67 ARG A CA 1
ATOM 524 C C . ARG A 1 67 ? 8.105 1.816 26.197 1.00 91.38 67 ARG A C 1
ATOM 526 O O . ARG A 1 67 ? 6.994 1.502 26.612 1.00 91.38 67 ARG A O 1
ATOM 533 N N . ARG A 1 68 ? 8.399 3.072 25.840 1.00 89.00 68 ARG A N 1
ATOM 534 C CA . ARG A 1 68 ? 7.393 4.152 25.839 1.00 89.00 68 ARG A CA 1
ATOM 535 C C . ARG A 1 68 ? 6.333 3.955 24.749 1.00 89.00 68 ARG A C 1
ATOM 537 O O . ARG A 1 68 ? 5.156 4.129 25.054 1.00 89.00 68 ARG A O 1
ATOM 544 N N . SER A 1 69 ? 6.731 3.558 23.534 1.00 88.00 69 SER A N 1
ATOM 545 C CA . SER A 1 69 ? 5.811 3.250 22.421 1.00 88.00 69 SER A CA 1
ATOM 546 C C . SER A 1 69 ? 4.832 2.138 22.824 1.00 88.00 69 SER A C 1
ATOM 548 O O . SER A 1 69 ? 3.618 2.341 22.790 1.00 88.00 69 SER A O 1
ATOM 550 N N . MET A 1 70 ? 5.341 1.011 23.339 1.00 90.12 70 MET A N 1
ATOM 551 C CA . MET A 1 70 ? 4.506 -0.098 23.814 1.00 90.12 70 MET A CA 1
ATOM 552 C C . MET A 1 70 ? 3.634 0.285 25.020 1.00 90.12 70 MET A C 1
ATOM 554 O O . MET A 1 70 ? 2.448 -0.032 25.034 1.00 90.12 70 MET A O 1
ATOM 558 N N . ALA A 1 71 ? 4.167 1.014 26.009 1.00 91.00 71 ALA A N 1
ATOM 559 C CA . ALA A 1 71 ? 3.383 1.452 27.167 1.00 91.00 71 ALA A CA 1
ATOM 560 C C . ALA A 1 71 ? 2.205 2.361 26.779 1.00 91.00 71 ALA A C 1
ATOM 562 O O . ALA A 1 71 ? 1.118 2.224 27.343 1.00 91.00 71 ALA A O 1
ATOM 563 N N . SER A 1 72 ? 2.403 3.273 25.819 1.00 88.50 72 SER A N 1
ATOM 564 C CA . SER A 1 72 ? 1.326 4.128 25.305 1.00 88.50 72 SER A CA 1
ATOM 565 C C . SER A 1 72 ? 0.295 3.307 24.533 1.00 88.50 72 SER A C 1
ATOM 567 O O . SER A 1 72 ? -0.900 3.429 24.794 1.00 88.50 72 SER A O 1
ATOM 569 N N . TYR A 1 73 ? 0.755 2.430 23.634 1.00 87.38 73 TYR A N 1
ATOM 570 C CA . TYR A 1 73 ? -0.105 1.537 22.859 1.00 87.38 73 TYR A CA 1
ATOM 571 C C . TYR A 1 73 ? -0.997 0.681 23.767 1.00 87.38 73 TYR A C 1
ATOM 573 O O . TYR A 1 73 ? -2.217 0.654 23.597 1.00 87.38 73 TYR A O 1
ATOM 581 N N . TRP A 1 74 ? -0.408 0.051 24.784 1.00 89.62 74 TRP A N 1
ATOM 582 C CA . TRP A 1 74 ? -1.119 -0.779 25.752 1.00 89.62 74 TRP A CA 1
ATOM 583 C C . TRP A 1 74 ? -2.133 0.027 26.572 1.00 89.62 74 TRP A C 1
ATOM 585 O O . TRP A 1 74 ? -3.295 -0.363 26.679 1.00 89.62 74 TRP A O 1
ATOM 595 N N . ALA A 1 75 ? -1.738 1.196 27.090 1.00 86.31 75 ALA A N 1
ATOM 596 C CA . ALA A 1 75 ? -2.621 2.065 27.872 1.00 86.31 75 ALA A CA 1
ATOM 597 C C . ALA A 1 75 ? -3.833 2.589 27.080 1.00 86.31 75 ALA A C 1
ATOM 599 O O . ALA A 1 75 ? -4.844 2.967 27.691 1.00 86.31 75 ALA A O 1
ATOM 600 N N . ASP A 1 76 ? -3.748 2.624 25.745 1.00 83.94 76 ASP A N 1
ATOM 601 C CA . ASP A 1 76 ? -4.858 3.001 24.875 1.00 83.94 76 ASP A CA 1
ATOM 602 C C . ASP A 1 76 ? -5.821 1.872 24.505 1.00 83.94 76 ASP A C 1
ATOM 604 O O . ASP A 1 76 ? -7.010 2.155 24.316 1.00 83.94 76 ASP A O 1
ATOM 608 N N . HIS A 1 77 ? -5.352 0.624 24.501 1.00 84.50 77 HIS A N 1
ATOM 609 C CA . HIS A 1 77 ? -6.122 -0.532 24.040 1.00 84.50 77 HIS A CA 1
ATOM 610 C C . HIS A 1 77 ? -6.590 -1.478 25.155 1.00 84.50 77 HIS A C 1
ATOM 612 O O . HIS A 1 77 ? -7.635 -2.096 24.997 1.00 84.50 77 HIS A O 1
ATOM 618 N N . ALA A 1 78 ? -5.876 -1.594 26.281 1.00 86.88 78 ALA A N 1
ATOM 619 C CA . ALA A 1 78 ? -6.189 -2.537 27.364 1.00 86.88 78 ALA A CA 1
ATOM 620 C C . ALA A 1 78 ? -7.374 -2.067 28.241 1.00 86.88 78 ALA A C 1
ATOM 622 O O . ALA A 1 78 ? -7.216 -1.709 29.411 1.00 86.88 78 ALA A O 1
ATOM 623 N N . ARG A 1 79 ? -8.570 -1.974 27.647 1.00 86.31 79 ARG A N 1
ATOM 624 C CA . ARG A 1 79 ? -9.760 -1.319 28.228 1.00 86.31 79 ARG A CA 1
ATOM 625 C C . ARG A 1 79 ? -11.047 -2.146 28.132 1.00 86.31 79 ARG A C 1
ATOM 627 O O . ARG A 1 79 ? -12.018 -1.807 28.812 1.00 86.31 79 ARG A O 1
ATOM 634 N N . ALA A 1 80 ? -11.071 -3.203 27.323 1.00 89.62 80 ALA A N 1
ATOM 635 C CA . ALA A 1 80 ? -12.214 -4.096 27.174 1.00 89.62 80 ALA A CA 1
ATOM 636 C C . ALA A 1 80 ? -12.321 -5.114 28.328 1.00 89.62 80 ALA A C 1
ATOM 638 O O . ALA A 1 80 ? -11.375 -5.343 29.082 1.00 89.62 80 ALA A O 1
ATOM 639 N N . ASP A 1 81 ? -13.484 -5.756 28.446 1.00 92.00 81 ASP A N 1
ATOM 640 C CA . ASP A 1 81 ? -13.772 -6.795 29.442 1.00 92.00 81 ASP A CA 1
ATOM 641 C C . ASP A 1 81 ? -13.941 -8.158 28.743 1.00 92.00 81 ASP A C 1
ATOM 643 O O . ASP A 1 81 ? -14.803 -8.317 27.869 1.00 92.00 81 ASP A O 1
ATOM 647 N N . LEU A 1 82 ? -13.089 -9.127 29.101 1.00 94.38 82 LEU A N 1
ATOM 648 C CA . LEU A 1 82 ? -13.041 -10.449 28.468 1.00 94.38 82 LEU A CA 1
ATOM 649 C C . LEU A 1 82 ? -14.282 -11.291 28.784 1.00 94.38 82 LEU A C 1
ATOM 651 O O . LEU A 1 82 ? -14.805 -11.967 27.897 1.00 94.38 82 LEU A O 1
ATOM 655 N N . ASP A 1 83 ? -14.796 -11.211 30.014 1.00 94.88 83 ASP A N 1
ATOM 656 C CA . ASP A 1 83 ? -16.018 -11.899 30.432 1.00 94.88 83 ASP A CA 1
ATOM 657 C C . ASP A 1 83 ? -17.225 -11.383 29.635 1.00 94.88 83 ASP A C 1
ATOM 659 O O . ASP A 1 83 ? -18.049 -12.172 29.160 1.00 94.88 83 ASP A O 1
ATOM 663 N N . ALA A 1 84 ? -17.306 -10.064 29.424 1.00 92.75 84 ALA A N 1
ATOM 664 C CA . ALA A 1 84 ? -18.355 -9.446 28.613 1.00 92.75 84 ALA A CA 1
ATOM 665 C C . ALA A 1 84 ? -18.266 -9.849 27.128 1.00 92.75 84 ALA A C 1
ATOM 667 O O . ALA A 1 84 ? -19.286 -10.187 26.523 1.00 92.75 84 ALA A O 1
ATOM 668 N N . TYR A 1 85 ? -17.060 -9.868 26.549 1.00 94.75 85 TYR A N 1
ATOM 669 C CA . TYR A 1 85 ? -16.823 -10.342 25.180 1.00 94.75 85 TYR A CA 1
ATOM 670 C C . TYR A 1 85 ? -17.240 -11.810 25.004 1.00 94.75 85 TYR A C 1
ATOM 672 O O . TYR A 1 85 ? -18.055 -12.129 24.131 1.00 94.75 85 TYR A O 1
ATOM 680 N N . VAL A 1 86 ? -16.749 -12.695 25.879 1.00 96.12 86 VAL A N 1
ATOM 681 C CA . VAL A 1 86 ? -17.079 -14.127 25.865 1.00 96.12 86 VAL A CA 1
ATOM 682 C C . VAL A 1 86 ? -18.586 -14.334 26.020 1.00 96.12 86 VAL A C 1
ATOM 684 O O . VAL A 1 86 ? -19.174 -15.120 25.275 1.00 96.12 86 VAL A O 1
ATOM 687 N N . HIS A 1 87 ? -19.243 -13.599 26.924 1.00 95.12 87 HIS A N 1
ATOM 688 C CA . HIS A 1 87 ? -20.692 -13.668 27.101 1.00 95.12 87 HIS A CA 1
ATOM 689 C C . HIS A 1 87 ? -21.458 -13.313 25.817 1.00 95.12 87 HIS A C 1
ATOM 691 O O . HIS A 1 87 ? -22.309 -14.097 25.387 1.00 95.12 87 HIS A O 1
ATOM 697 N N . SER A 1 88 ? -21.129 -12.191 25.166 1.00 94.50 88 SER A N 1
ATOM 698 C CA . SER A 1 88 ? -21.803 -11.738 23.940 1.00 94.50 88 SER A CA 1
ATOM 699 C C . SER A 1 88 ? -21.658 -12.726 22.776 1.00 94.50 88 SER A C 1
ATOM 701 O O . SER A 1 88 ? -22.623 -12.983 22.049 1.00 94.50 88 SER A O 1
ATOM 703 N N . VAL A 1 89 ? -20.475 -13.326 22.596 1.00 95.56 89 VAL A N 1
ATOM 704 C CA . VAL A 1 89 ? -20.256 -14.322 21.532 1.00 95.56 89 VAL A CA 1
ATOM 705 C C . VAL A 1 89 ? -20.955 -15.650 21.854 1.00 95.56 89 VAL A C 1
ATOM 707 O O . VAL A 1 89 ? -21.543 -16.267 20.961 1.00 95.56 89 VAL A O 1
ATOM 710 N N . LEU A 1 90 ? -20.978 -16.078 23.122 1.00 96.19 90 LEU A N 1
ATOM 711 C CA . LEU A 1 90 ? -21.735 -17.262 23.546 1.00 96.19 90 LEU A CA 1
ATOM 712 C C . LEU A 1 90 ? -23.252 -17.070 23.418 1.00 96.19 90 LEU A C 1
ATOM 714 O O . LEU A 1 90 ? -23.940 -18.019 23.038 1.00 96.19 90 LEU A O 1
ATOM 718 N N . GLU A 1 91 ? -23.783 -15.871 23.672 1.00 95.38 91 GLU A N 1
ATOM 719 C CA . GLU A 1 91 ? -25.194 -15.547 23.430 1.00 95.38 91 GLU A CA 1
ATOM 720 C C . GLU A 1 91 ? -25.524 -15.635 21.931 1.00 95.38 91 GLU A C 1
ATOM 722 O O . GLU A 1 91 ? -26.461 -16.337 21.541 1.00 95.38 91 GLU A O 1
ATOM 727 N N . ALA A 1 92 ? -24.711 -15.008 21.074 1.00 94.62 92 ALA A N 1
ATOM 728 C CA . ALA A 1 92 ? -24.838 -15.086 19.618 1.00 94.62 92 ALA A CA 1
ATOM 729 C C . ALA A 1 92 ? -24.805 -16.536 19.098 1.00 94.62 92 ALA A C 1
ATOM 731 O O . ALA A 1 92 ? -25.634 -16.931 18.270 1.00 94.62 92 ALA A O 1
ATOM 732 N N . LYS A 1 93 ? -23.893 -17.355 19.631 1.00 95.25 93 LYS A N 1
ATOM 733 C CA . LYS A 1 93 ? -23.792 -18.787 19.328 1.00 95.25 93 LYS A CA 1
ATOM 734 C C . LYS A 1 93 ? -25.008 -19.573 19.832 1.00 95.25 93 LYS A C 1
ATOM 736 O O . LYS A 1 93 ? -25.527 -20.432 19.120 1.00 95.25 93 LYS A O 1
ATOM 741 N N . GLY A 1 94 ? -25.505 -19.254 21.028 1.00 94.50 94 GLY A N 1
ATOM 742 C CA . GLY A 1 94 ? -26.727 -19.820 21.609 1.00 94.50 94 GLY A CA 1
ATOM 743 C C . GLY A 1 94 ? -27.994 -19.478 20.816 1.00 94.50 94 GLY A C 1
ATOM 744 O O . GLY A 1 94 ? -28.893 -20.311 20.708 1.00 94.50 94 GLY A O 1
ATOM 745 N N . ALA A 1 95 ? -28.029 -18.303 20.182 1.00 93.75 95 ALA A N 1
ATOM 746 C CA . ALA A 1 95 ? -29.070 -17.885 19.242 1.00 93.75 95 ALA A CA 1
ATOM 747 C C . ALA A 1 95 ? -28.988 -18.586 17.865 1.00 93.75 95 ALA A C 1
ATOM 749 O O . ALA A 1 95 ? -29.839 -18.354 17.005 1.00 93.75 95 ALA A O 1
ATOM 750 N N . GLY A 1 96 ? -27.998 -19.461 17.648 1.00 94.50 96 GLY A N 1
ATOM 751 C CA . GLY A 1 96 ? -27.859 -20.267 16.433 1.00 94.50 96 GLY A CA 1
ATOM 752 C C . GLY A 1 96 ? -27.129 -19.578 15.279 1.00 94.50 96 GLY A C 1
ATOM 753 O O . GLY A 1 96 ? -27.242 -20.036 14.140 1.00 94.50 96 GLY A O 1
ATOM 754 N N . LEU A 1 97 ? -26.389 -18.494 15.538 1.00 96.12 97 LEU A N 1
ATOM 755 C CA . LEU A 1 97 ? -25.507 -17.900 14.531 1.00 96.12 97 LEU A CA 1
ATOM 756 C C . LEU A 1 97 ? -24.312 -18.835 14.236 1.00 96.12 97 LEU A C 1
ATOM 758 O O . LEU A 1 97 ? -23.836 -19.520 15.145 1.00 96.12 97 LEU A O 1
ATOM 762 N N . PRO A 1 98 ? -23.813 -18.885 12.984 1.00 95.25 98 PRO A N 1
ATOM 763 C CA . PRO A 1 98 ? -22.683 -19.727 12.583 1.00 95.25 98 PRO A CA 1
ATOM 764 C C . PRO A 1 98 ? -21.348 -19.095 13.014 1.00 95.25 98 PRO A C 1
ATOM 766 O O . PRO A 1 98 ? -20.552 -18.662 12.180 1.00 95.25 98 PRO A O 1
ATOM 769 N N . ILE A 1 99 ? -21.144 -19.004 14.330 1.00 96.12 99 ILE A N 1
ATOM 770 C CA . ILE A 1 99 ? -20.017 -18.326 14.972 1.00 96.12 99 ILE A CA 1
ATOM 771 C C . ILE A 1 99 ? -19.292 -19.243 15.970 1.00 96.12 99 ILE A C 1
ATOM 773 O O . ILE A 1 99 ? -19.910 -19.947 16.777 1.00 96.12 99 ILE A O 1
ATOM 777 N N . ALA A 1 100 ? -17.965 -19.212 15.915 1.00 97.00 100 ALA A N 1
ATOM 778 C CA . ALA A 1 100 ? -17.047 -19.761 16.898 1.00 97.00 100 ALA A CA 1
ATOM 779 C C . ALA A 1 100 ? -16.526 -18.637 17.811 1.00 97.00 100 ALA A C 1
ATOM 781 O O . ALA A 1 100 ? -16.291 -17.514 17.362 1.00 97.00 100 ALA A O 1
ATOM 782 N N . LEU A 1 101 ? -16.365 -18.950 19.096 1.00 97.50 101 LEU A N 1
ATOM 783 C CA . LEU A 1 101 ? -15.709 -18.081 20.065 1.00 97.50 101 LEU A CA 1
ATOM 784 C C . LEU A 1 101 ? -14.202 -18.294 19.960 1.00 97.50 101 LEU A C 1
ATOM 786 O O . LEU A 1 101 ? -13.733 -19.407 20.188 1.00 97.50 101 LEU A O 1
ATOM 790 N N . GLY A 1 102 ? -13.450 -17.243 19.669 1.00 97.38 102 GLY A N 1
ATOM 791 C CA . GLY A 1 102 ? -12.000 -17.296 19.693 1.00 97.38 102 GLY A CA 1
ATOM 792 C C . GLY A 1 102 ? -11.366 -16.035 20.251 1.00 97.38 102 GLY A C 1
ATOM 793 O O . GLY A 1 102 ? -12.045 -15.133 20.750 1.00 97.38 102 GLY A O 1
ATOM 794 N N . LEU A 1 103 ? -10.045 -16.017 20.174 1.00 97.38 103 LEU A N 1
ATOM 795 C CA . LEU A 1 103 ? -9.184 -14.906 20.546 1.00 97.38 103 LEU A CA 1
ATOM 796 C C . LEU A 1 103 ? -7.947 -14.958 19.652 1.00 97.38 103 LEU A C 1
ATOM 798 O O . LEU A 1 103 ? -7.529 -16.053 19.260 1.00 97.38 103 LEU A O 1
ATOM 802 N N . GLU A 1 104 ? -7.374 -13.803 19.347 1.00 97.38 104 GLU A N 1
ATOM 803 C CA . GLU A 1 104 ? -6.000 -13.736 18.869 1.00 97.38 104 GLU A CA 1
ATOM 804 C C . GLU A 1 104 ? -5.082 -13.459 20.064 1.00 97.38 104 GLU A C 1
ATOM 806 O O . GLU A 1 104 ? -5.348 -12.588 20.893 1.00 97.38 104 GLU A O 1
ATOM 811 N N . VAL A 1 105 ? -4.041 -14.269 20.195 1.00 96.88 105 VAL A N 1
ATOM 812 C CA . VAL A 1 105 ? -3.165 -14.355 21.355 1.00 96.88 105 VAL A CA 1
ATOM 813 C C . VAL A 1 105 ? -1.748 -14.081 20.889 1.00 96.88 105 VAL A C 1
ATOM 815 O O . VAL A 1 105 ? -1.113 -14.903 20.228 1.00 96.88 105 VAL A O 1
ATOM 818 N N . ASP A 1 106 ? -1.252 -12.908 21.243 1.00 95.56 106 ASP A N 1
ATOM 819 C CA . ASP A 1 106 ? 0.106 -12.509 20.923 1.00 95.56 106 ASP A CA 1
ATOM 820 C C . ASP A 1 106 ? 1.138 -13.331 21.713 1.00 95.56 106 ASP A C 1
ATOM 822 O O . ASP A 1 106 ? 0.886 -13.803 22.826 1.00 95.56 106 ASP A O 1
ATOM 826 N N . TYR A 1 107 ? 2.337 -13.454 21.158 1.00 95.75 107 TYR A N 1
ATOM 827 C CA . TYR A 1 107 ? 3.490 -14.037 21.828 1.00 95.75 107 TYR A CA 1
ATOM 828 C C . TYR A 1 107 ? 4.105 -13.085 22.864 1.00 95.75 107 TYR A C 1
ATOM 830 O O . TYR A 1 107 ? 4.469 -11.944 22.562 1.00 95.75 107 TYR A O 1
ATOM 838 N N . TYR A 1 108 ? 4.313 -13.594 24.078 1.00 93.69 108 TYR A N 1
ATOM 839 C CA . TYR A 1 108 ? 4.992 -12.894 25.167 1.00 93.69 108 TYR A CA 1
ATOM 840 C C . TYR A 1 108 ? 6.203 -13.723 25.635 1.00 93.69 108 TYR A C 1
ATOM 842 O O . TYR A 1 108 ? 6.006 -14.784 26.241 1.00 93.69 108 TYR A O 1
ATOM 850 N N . PRO A 1 109 ? 7.450 -13.265 25.385 1.00 88.94 109 PRO A N 1
ATOM 851 C CA . PRO A 1 109 ? 8.662 -14.026 25.690 1.00 88.94 109 PRO A CA 1
ATOM 852 C C . PRO A 1 109 ? 8.714 -14.530 27.134 1.00 88.94 109 PRO A C 1
ATOM 854 O O . PRO A 1 109 ? 8.665 -13.742 28.079 1.00 88.94 109 PRO A O 1
ATOM 857 N N . GLY A 1 110 ? 8.805 -15.851 27.304 1.00 88.62 110 GLY A N 1
ATOM 858 C CA . GLY A 1 110 ? 8.868 -16.506 28.615 1.00 88.62 110 GLY A CA 1
ATOM 859 C C . GLY A 1 110 ? 7.604 -16.402 29.482 1.00 88.62 110 GLY A C 1
ATOM 860 O O . GLY A 1 110 ? 7.689 -16.687 30.675 1.00 88.62 110 GLY A O 1
ATOM 861 N N . ARG A 1 111 ? 6.452 -15.984 28.929 1.00 92.38 111 ARG A N 1
ATOM 862 C CA . ARG A 1 111 ? 5.200 -15.756 29.687 1.00 92.38 111 ARG A CA 1
ATOM 863 C C . ARG A 1 111 ? 3.961 -16.469 29.137 1.00 92.38 111 ARG A C 1
ATOM 865 O O . ARG A 1 111 ? 2.863 -16.268 29.652 1.00 92.38 111 ARG A O 1
ATOM 872 N N . MET A 1 112 ? 4.118 -17.323 28.125 1.00 94.25 112 MET A N 1
ATOM 873 C CA . MET A 1 112 ? 2.992 -18.041 27.511 1.00 94.25 112 MET A CA 1
ATOM 874 C C . MET A 1 112 ? 2.261 -18.994 28.471 1.00 94.25 112 MET A C 1
ATOM 876 O O . MET A 1 112 ? 1.060 -19.189 28.307 1.00 94.25 112 MET A O 1
ATOM 880 N N . ASP A 1 113 ? 2.932 -19.514 29.505 1.00 93.44 113 ASP A N 1
ATOM 881 C CA . ASP A 1 113 ? 2.295 -20.326 30.555 1.00 93.44 113 ASP A CA 1
ATOM 882 C C . ASP A 1 113 ? 1.220 -19.527 31.319 1.00 93.44 113 ASP A C 1
ATOM 884 O O . ASP A 1 113 ? 0.112 -20.011 31.533 1.00 93.44 113 ASP A O 1
ATOM 888 N N . GLU A 1 114 ? 1.503 -18.266 31.666 1.00 93.56 114 GLU A N 1
ATOM 889 C CA . GLU A 1 114 ? 0.550 -17.386 32.364 1.00 93.56 114 GLU A CA 1
ATOM 890 C C . GLU A 1 114 ? -0.645 -17.013 31.472 1.00 93.56 114 GLU A C 1
ATOM 892 O O . GLU A 1 114 ? -1.763 -16.819 31.952 1.00 93.56 114 GLU A O 1
ATOM 897 N N . VAL A 1 115 ? -0.411 -16.934 30.159 1.00 95.12 115 VAL A N 1
ATOM 898 C CA . VAL A 1 115 ? -1.456 -16.728 29.152 1.00 95.12 115 VAL A CA 1
ATOM 899 C C . VAL A 1 115 ? -2.338 -17.970 29.024 1.00 95.12 115 VAL A C 1
ATOM 901 O O . VAL A 1 115 ? -3.561 -17.842 28.997 1.00 95.12 115 VAL A O 1
ATOM 904 N N . ALA A 1 116 ? -1.750 -19.169 29.001 1.00 93.94 116 ALA A N 1
ATOM 905 C CA . ALA A 1 116 ? -2.500 -20.421 28.985 1.00 93.94 116 ALA A CA 1
ATOM 906 C C . ALA A 1 116 ? -3.375 -20.572 30.244 1.00 93.94 116 ALA A C 1
ATOM 908 O O . ALA A 1 116 ? -4.577 -20.808 30.114 1.00 93.94 116 ALA A O 1
ATOM 909 N N . ASP A 1 117 ? -2.814 -20.330 31.435 1.00 93.94 117 ASP A N 1
ATOM 910 C CA . ASP A 1 117 ? -3.538 -20.363 32.717 1.00 93.94 117 ASP A CA 1
ATOM 911 C C . ASP A 1 117 ? -4.733 -19.387 32.750 1.00 93.94 117 ASP A C 1
ATOM 913 O O . ASP A 1 117 ? -5.792 -19.714 33.296 1.00 93.94 117 ASP A O 1
ATOM 917 N N . LEU A 1 118 ? -4.602 -18.193 32.151 1.00 94.44 118 LEU A N 1
ATOM 918 C CA . LEU A 1 118 ? -5.710 -17.238 32.027 1.00 94.44 118 LEU A CA 1
ATOM 919 C C . LEU A 1 118 ? -6.813 -17.757 31.088 1.00 94.44 118 LEU A C 1
ATOM 921 O O . LEU A 1 118 ? -8.002 -17.625 31.393 1.00 94.44 118 LEU A O 1
ATOM 925 N N . LEU A 1 119 ? -6.434 -18.312 29.935 1.00 95.06 119 LEU A N 1
ATOM 926 C CA . LEU A 1 119 ? -7.369 -18.702 28.877 1.00 95.06 119 LEU A CA 1
ATOM 927 C C . LEU A 1 119 ? -8.103 -20.020 29.173 1.00 95.06 119 LEU A C 1
ATOM 929 O O . LEU A 1 119 ? -9.251 -20.173 28.749 1.00 95.06 119 LEU A O 1
ATOM 933 N N . ASP A 1 120 ? -7.512 -20.919 29.965 1.00 91.94 120 ASP A N 1
ATOM 934 C CA . ASP A 1 120 ? -8.116 -22.189 30.407 1.00 91.94 120 ASP A CA 1
ATOM 935 C C . ASP A 1 120 ? -9.423 -22.005 31.210 1.00 91.94 120 ASP A C 1
ATOM 937 O O . ASP A 1 120 ? -10.257 -22.914 31.287 1.00 91.94 120 ASP A O 1
ATOM 941 N N . GLY A 1 121 ? -9.657 -20.810 31.767 1.00 90.00 121 GLY A N 1
ATOM 942 C CA . GLY A 1 121 ? -10.918 -20.444 32.419 1.00 90.00 121 GLY A CA 1
ATOM 943 C C . GLY A 1 121 ? -12.122 -20.302 31.472 1.00 90.00 121 GLY A C 1
ATOM 944 O O . GLY A 1 121 ? -13.265 -20.289 31.940 1.00 90.00 121 GLY A O 1
ATOM 945 N N . TYR A 1 122 ? -11.901 -20.216 30.156 1.00 96.50 122 TYR A N 1
ATOM 946 C CA . TYR A 1 122 ? -12.914 -19.815 29.176 1.00 96.50 122 TYR A CA 1
ATOM 947 C C . TYR A 1 122 ? -13.198 -20.900 28.118 1.00 96.50 122 TYR A C 1
ATOM 949 O O . TYR A 1 122 ? -12.309 -21.636 27.694 1.00 96.50 122 TYR A O 1
ATOM 957 N N . PRO A 1 123 ? -14.444 -21.013 27.616 1.00 96.62 123 PRO A N 1
ATOM 958 C CA . PRO A 1 123 ? -14.848 -22.085 26.707 1.00 96.62 123 PRO A CA 1
ATOM 959 C C . PRO A 1 123 ? -14.522 -21.779 25.230 1.00 96.62 123 PRO A C 1
ATOM 961 O O . PRO A 1 123 ? -15.386 -21.965 24.368 1.00 96.62 123 PRO A O 1
ATOM 964 N N . PHE A 1 124 ? -13.307 -21.303 24.935 1.00 98.12 124 PHE A N 1
ATOM 965 C CA . PHE A 1 124 ? -12.873 -20.959 23.576 1.00 98.12 124 PHE A CA 1
ATOM 966 C C . PHE A 1 124 ? -13.000 -22.145 22.610 1.00 98.12 124 PHE A C 1
ATOM 968 O O . PHE A 1 124 ? -12.688 -23.293 22.937 1.00 98.12 124 PHE A O 1
ATOM 975 N N . ASP A 1 125 ? -13.474 -21.875 21.395 1.00 98.12 125 ASP A N 1
ATOM 976 C CA . ASP A 1 125 ? -13.491 -22.853 20.314 1.00 98.12 125 ASP A CA 1
ATOM 977 C C . ASP A 1 125 ? -12.147 -22.950 19.601 1.00 98.12 125 ASP A C 1
ATOM 979 O O . ASP A 1 125 ? -11.779 -24.067 19.238 1.00 98.12 125 ASP A O 1
ATOM 983 N N . VAL A 1 126 ? -11.458 -21.818 19.422 1.00 97.94 126 VAL A N 1
ATOM 984 C CA . VAL A 1 126 ? -10.161 -21.685 18.745 1.00 97.94 126 VAL A CA 1
ATOM 985 C C . VAL A 1 126 ? -9.355 -20.533 19.346 1.00 97.94 126 VAL A C 1
ATOM 987 O O . VAL A 1 126 ? -9.918 -19.479 19.634 1.00 97.94 126 VAL A O 1
ATOM 990 N N . LEU A 1 127 ? -8.048 -20.711 19.502 1.00 98.19 127 LEU A N 1
ATOM 991 C CA . LEU A 1 127 ? -7.102 -19.640 19.817 1.00 98.19 127 LEU A CA 1
ATOM 992 C C . LEU A 1 127 ? -6.106 -19.489 18.665 1.00 98.19 127 LEU A C 1
ATOM 994 O O . LEU A 1 127 ? -5.436 -20.453 18.286 1.00 98.19 127 LEU A O 1
ATOM 998 N N . LEU A 1 128 ? -6.021 -18.290 18.096 1.00 97.94 128 LEU A N 1
ATOM 999 C CA . LEU A 1 128 ? -4.993 -17.953 17.119 1.00 97.94 128 LEU A CA 1
ATOM 1000 C C . LEU A 1 128 ? -3.766 -17.425 17.863 1.00 97.94 128 LEU A C 1
ATOM 1002 O O . LEU A 1 128 ? -3.917 -16.597 18.750 1.00 97.94 128 LEU A O 1
ATOM 1006 N N . GLY A 1 129 ? -2.575 -17.887 17.506 1.00 97.06 129 GLY A N 1
ATOM 1007 C CA . GLY A 1 129 ? -1.306 -17.389 18.019 1.00 97.06 129 GLY A CA 1
ATOM 1008 C C . GLY A 1 129 ? -0.625 -16.504 16.986 1.00 97.06 129 GLY A C 1
ATOM 1009 O O . GLY A 1 129 ? -0.458 -16.934 15.843 1.00 97.06 129 GLY A O 1
ATOM 1010 N N . SER A 1 130 ? -0.199 -15.309 17.383 1.00 96.06 130 SER A N 1
ATOM 1011 C CA . SER A 1 130 ? 0.518 -14.372 16.516 1.00 96.06 130 SER A CA 1
ATOM 1012 C C . SER A 1 130 ? 1.722 -13.722 17.190 1.00 96.06 130 SER A C 1
ATOM 1014 O O . SER A 1 130 ? 1.934 -13.808 18.397 1.00 96.06 130 SER A O 1
ATOM 1016 N N . VAL A 1 131 ? 2.554 -13.070 16.381 1.00 96.31 131 VAL A N 1
ATOM 1017 C CA . VAL A 1 131 ? 3.705 -12.287 16.836 1.00 96.31 131 VAL A CA 1
ATOM 1018 C C . VAL A 1 131 ? 3.555 -10.904 16.207 1.00 96.31 131 VAL A C 1
ATOM 1020 O O . VAL A 1 131 ? 3.766 -10.770 15.007 1.00 96.31 131 VAL A O 1
ATOM 1023 N N . HIS A 1 132 ? 3.186 -9.894 16.998 1.00 93.62 132 HIS A N 1
ATOM 1024 C CA . HIS A 1 132 ? 3.116 -8.483 16.572 1.00 93.62 132 HIS A CA 1
ATOM 1025 C C . HIS A 1 132 ? 4.319 -7.655 17.058 1.00 93.62 132 HIS A C 1
ATOM 1027 O O . HIS A 1 132 ? 4.519 -6.512 16.653 1.00 93.62 132 HIS A O 1
ATOM 1033 N N . TRP A 1 133 ? 5.164 -8.225 17.921 1.00 93.38 133 TRP A N 1
ATOM 1034 C CA . TRP A 1 133 ? 6.341 -7.540 18.449 1.00 93.38 133 TRP A CA 1
ATOM 1035 C C . TRP A 1 133 ? 7.517 -8.475 18.732 1.00 93.38 133 TRP A C 1
ATOM 1037 O O . TRP A 1 133 ? 7.357 -9.678 18.924 1.00 93.38 133 TRP A O 1
ATOM 1047 N N . LEU A 1 134 ? 8.718 -7.893 18.792 1.00 92.88 134 LEU A N 1
ATOM 1048 C CA . LEU A 1 134 ? 9.964 -8.571 19.164 1.00 92.88 134 LEU A CA 1
ATOM 1049 C C . LEU A 1 134 ? 10.635 -7.835 20.329 1.00 92.88 134 LEU A C 1
ATOM 1051 O O . LEU A 1 134 ? 11.437 -6.916 20.122 1.00 92.88 134 LEU A O 1
ATOM 1055 N N . GLY A 1 135 ? 10.292 -8.240 21.553 1.00 89.88 135 GLY A N 1
ATOM 1056 C CA . GLY A 1 135 ? 10.513 -7.435 22.757 1.00 89.88 135 GLY A CA 1
ATOM 1057 C C . GLY A 1 135 ? 9.399 -6.395 22.885 1.00 89.88 135 GLY A C 1
ATOM 1058 O O . GLY A 1 135 ? 8.228 -6.737 22.754 1.00 89.88 135 GLY A O 1
ATOM 1059 N N . ALA A 1 136 ? 9.755 -5.128 23.083 1.00 91.38 136 ALA A N 1
ATOM 1060 C CA . ALA A 1 136 ? 8.820 -4.000 23.036 1.00 91.38 136 ALA A CA 1
ATOM 1061 C C . ALA A 1 136 ? 8.628 -3.418 21.617 1.00 91.38 136 ALA A C 1
ATOM 1063 O O . ALA A 1 136 ? 7.832 -2.500 21.431 1.00 91.38 136 ALA A O 1
ATOM 1064 N N . TRP A 1 137 ? 9.360 -3.915 20.612 1.00 93.31 137 TRP A N 1
ATOM 1065 C CA . TRP A 1 137 ? 9.298 -3.401 19.240 1.00 93.31 137 TRP A CA 1
ATOM 1066 C C . TRP A 1 137 ? 8.089 -3.925 18.462 1.00 93.31 137 TRP A C 1
ATOM 1068 O O . TRP A 1 137 ? 8.080 -5.099 18.094 1.00 93.31 137 TRP A O 1
ATOM 1078 N N . ARG A 1 138 ? 7.132 -3.046 18.141 1.00 91.56 138 ARG A N 1
ATOM 1079 C CA . ARG A 1 138 ? 5.999 -3.309 17.232 1.00 91.56 138 ARG A CA 1
ATOM 1080 C C . ARG A 1 138 ? 6.447 -3.137 15.776 1.00 91.56 138 ARG A C 1
ATOM 1082 O O . ARG A 1 138 ? 6.293 -2.073 15.189 1.00 91.56 138 ARG A O 1
ATOM 1089 N N . PHE A 1 139 ? 7.087 -4.160 15.210 1.00 89.44 139 PHE A N 1
ATOM 1090 C CA . PHE A 1 139 ? 7.738 -4.087 13.889 1.00 89.44 139 PHE A CA 1
ATOM 1091 C C . PHE A 1 139 ? 6.769 -3.852 12.714 1.00 89.44 139 PHE A C 1
ATOM 1093 O O . PHE A 1 139 ? 7.210 -3.532 11.605 1.00 89.44 139 PHE A O 1
ATOM 1100 N N . ASP A 1 140 ? 5.474 -4.069 12.937 1.00 82.75 140 ASP A N 1
ATOM 1101 C CA . ASP A 1 140 ? 4.378 -3.900 11.989 1.00 82.75 140 ASP A CA 1
ATOM 1102 C C . ASP A 1 140 ? 3.715 -2.513 12.065 1.00 82.75 140 ASP A C 1
ATOM 1104 O O . ASP A 1 140 ? 2.939 -2.166 11.169 1.00 82.75 140 ASP A O 1
ATOM 1108 N N . ASP A 1 141 ? 4.067 -1.692 13.061 1.00 83.19 141 ASP A N 1
ATOM 1109 C CA . ASP A 1 141 ? 3.717 -0.275 13.093 1.00 83.19 141 ASP A CA 1
ATOM 1110 C C . ASP A 1 141 ? 4.606 0.503 12.111 1.00 83.19 141 ASP A C 1
ATOM 1112 O O . ASP A 1 141 ? 5.763 0.834 12.381 1.00 83.19 141 ASP A O 1
ATOM 1116 N N . LEU A 1 142 ? 4.046 0.759 10.928 1.00 77.75 142 LEU A N 1
ATOM 1117 C CA . LEU A 1 142 ? 4.705 1.495 9.849 1.00 77.75 142 LEU A CA 1
ATOM 1118 C C . LEU A 1 142 ? 4.508 3.020 9.946 1.00 77.75 142 LEU A C 1
ATOM 1120 O O . LEU A 1 142 ? 5.033 3.734 9.091 1.00 77.75 142 LEU A O 1
ATOM 1124 N N . GLU A 1 143 ? 3.748 3.516 10.932 1.00 69.88 143 GLU A N 1
ATOM 1125 C CA . GLU A 1 143 ? 3.573 4.952 11.203 1.00 69.88 143 GLU A CA 1
ATOM 1126 C C . GLU A 1 143 ? 4.476 5.415 12.380 1.00 69.88 143 GLU A C 1
ATOM 1128 O O . GLU A 1 143 ? 4.901 6.570 12.402 1.00 69.88 143 GLU A O 1
ATOM 1133 N N . ASP A 1 144 ? 4.865 4.524 13.308 1.00 73.12 144 ASP A N 1
ATOM 1134 C CA . ASP A 1 144 ? 5.807 4.810 14.407 1.00 73.12 144 ASP A CA 1
ATOM 1135 C C . ASP A 1 144 ? 7.275 4.930 13.938 1.00 73.12 144 ASP A C 1
ATOM 1137 O O . ASP A 1 144 ? 7.938 3.961 13.551 1.00 73.12 144 ASP A O 1
ATOM 1141 N N . ALA A 1 145 ? 7.834 6.137 14.066 1.00 71.31 145 ALA A N 1
ATOM 1142 C CA . ALA A 1 145 ? 9.220 6.443 13.722 1.00 71.31 145 ALA A CA 1
ATOM 1143 C C . ALA A 1 145 ? 10.257 5.618 14.512 1.00 71.31 145 ALA A C 1
ATOM 1145 O O . ALA A 1 145 ? 11.314 5.295 13.960 1.00 71.31 145 ALA A O 1
ATOM 1146 N N . ALA A 1 146 ? 9.979 5.243 15.769 1.00 73.31 146 ALA A N 1
ATOM 1147 C CA . ALA A 1 146 ? 10.868 4.368 16.538 1.00 73.31 146 ALA A CA 1
ATOM 1148 C C . ALA A 1 146 ? 10.889 2.955 15.935 1.00 73.31 146 ALA A C 1
ATOM 1150 O O . ALA A 1 146 ? 11.957 2.370 15.732 1.00 73.31 146 ALA A O 1
ATOM 1151 N N . SER A 1 147 ? 9.717 2.448 15.555 1.00 76.00 147 SER A N 1
ATOM 1152 C CA . SER A 1 147 ? 9.568 1.130 14.941 1.00 76.00 147 SER A CA 1
ATOM 1153 C C . SER A 1 147 ? 10.181 1.059 13.531 1.00 76.00 147 SER A C 1
ATOM 1155 O O . SER A 1 147 ? 10.803 0.049 13.190 1.00 76.00 147 SER A O 1
ATOM 1157 N N . LEU A 1 148 ? 10.135 2.146 12.749 1.00 81.31 148 LEU A N 1
ATOM 1158 C CA . LEU A 1 148 ? 10.852 2.272 11.467 1.00 81.31 148 LEU A CA 1
ATOM 1159 C C . LEU A 1 148 ? 12.379 2.418 11.615 1.00 81.31 148 LEU A C 1
ATOM 1161 O O . LEU A 1 148 ? 13.132 1.953 10.753 1.00 81.31 148 LEU A O 1
ATOM 1165 N N . ALA A 1 149 ? 12.864 3.073 12.674 1.00 82.44 149 ALA A N 1
ATOM 1166 C CA . ALA A 1 149 ? 14.298 3.185 12.944 1.00 82.44 149 ALA A CA 1
ATOM 1167 C C . ALA A 1 149 ? 14.906 1.824 13.323 1.00 82.44 149 ALA A C 1
ATOM 1169 O O . ALA A 1 149 ? 15.989 1.466 12.852 1.00 82.44 149 ALA A O 1
ATOM 1170 N N . GLU A 1 150 ? 14.175 1.038 14.111 1.00 85.31 150 GLU A N 1
ATOM 1171 C CA . GLU A 1 150 ? 14.609 -0.264 14.615 1.00 85.31 150 GLU A CA 1
ATOM 1172 C C . GLU A 1 150 ? 14.816 -1.304 13.495 1.00 85.31 150 GLU A C 1
ATOM 1174 O O . GLU A 1 150 ? 15.789 -2.064 13.533 1.00 85.31 150 GLU A O 1
ATOM 1179 N N . TRP A 1 151 ? 14.021 -1.242 12.417 1.00 84.00 151 TRP A N 1
ATOM 1180 C CA . TRP A 1 151 ? 14.243 -2.016 11.182 1.00 84.00 151 TRP A CA 1
ATOM 1181 C C . TRP A 1 151 ? 15.647 -1.814 10.589 1.00 84.00 151 TRP A C 1
ATOM 1183 O O . TRP A 1 151 ? 16.258 -2.762 10.087 1.00 84.00 151 TRP A O 1
ATOM 1193 N N . ARG A 1 152 ? 16.189 -0.589 10.660 1.00 80.25 152 ARG A N 1
ATOM 1194 C CA . ARG A 1 152 ? 17.548 -0.277 10.181 1.00 80.25 152 ARG A CA 1
ATOM 1195 C C . ARG A 1 152 ? 18.626 -0.758 11.150 1.00 80.25 152 ARG A C 1
ATOM 1197 O O . ARG A 1 152 ? 19.723 -1.078 10.701 1.00 80.25 152 ARG A O 1
ATOM 1204 N N . ARG A 1 153 ? 18.327 -0.790 12.454 1.00 86.88 153 ARG A N 1
ATOM 1205 C CA . ARG A 1 153 ? 19.273 -1.175 13.511 1.00 86.88 153 ARG A CA 1
ATOM 1206 C C . ARG A 1 153 ? 19.452 -2.687 13.612 1.00 86.88 153 ARG A C 1
ATOM 1208 O O . ARG A 1 153 ? 20.586 -3.140 13.743 1.00 86.88 153 ARG A O 1
ATOM 1215 N N . ARG A 1 154 ? 18.360 -3.463 13.571 1.00 87.75 154 ARG A N 1
ATOM 1216 C CA . ARG A 1 154 ? 18.422 -4.931 13.702 1.00 87.75 154 ARG A CA 1
ATOM 1217 C C . ARG A 1 154 ? 18.897 -5.629 12.430 1.00 87.75 154 ARG A C 1
ATOM 1219 O O . ARG A 1 154 ? 19.563 -6.649 12.539 1.00 87.75 154 ARG A O 1
ATOM 1226 N N . GLY A 1 155 ? 18.596 -5.075 11.255 1.00 86.88 155 GLY A N 1
ATOM 1227 C CA . GLY A 1 155 ? 18.846 -5.742 9.976 1.00 86.88 155 GLY A CA 1
ATOM 1228 C C . GLY A 1 155 ? 17.723 -6.713 9.602 1.00 86.88 155 GLY A C 1
ATOM 1229 O O . GLY A 1 155 ? 16.987 -7.214 10.453 1.00 86.88 155 GLY A O 1
ATOM 1230 N N . VAL A 1 156 ? 17.535 -6.934 8.297 1.00 89.56 156 VAL A N 1
ATOM 1231 C CA . VAL A 1 156 ? 16.382 -7.693 7.780 1.00 89.56 156 VAL A CA 1
A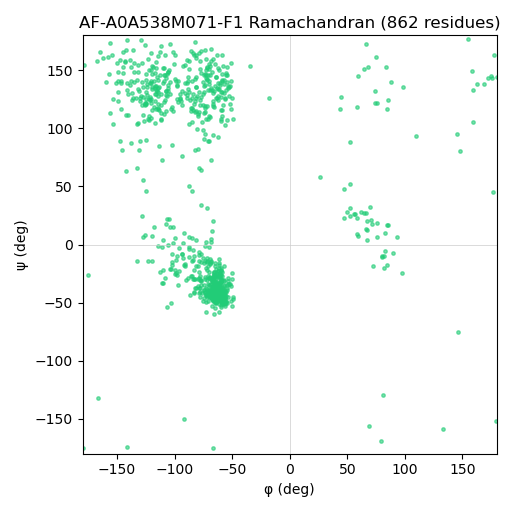TOM 1232 C C . VAL A 1 156 ? 16.502 -9.189 8.070 1.00 89.56 156 VAL A C 1
ATOM 1234 O O . VAL A 1 156 ? 15.511 -9.797 8.456 1.00 89.56 156 VAL A O 1
ATOM 1237 N N . GLU A 1 157 ? 17.679 -9.794 7.896 1.00 91.62 157 GLU A N 1
ATOM 1238 C CA . GLU A 1 157 ? 17.832 -11.251 8.047 1.00 91.62 157 GLU A CA 1
ATOM 1239 C C . GLU A 1 157 ? 17.703 -11.660 9.520 1.00 91.62 157 GLU A C 1
ATOM 1241 O O . GLU A 1 157 ? 16.965 -12.579 9.856 1.00 91.62 157 GLU A O 1
ATOM 1246 N N . GLU A 1 158 ? 18.365 -10.916 10.402 1.00 91.31 158 GLU A N 1
ATOM 1247 C CA . GLU A 1 158 ? 18.360 -11.096 11.851 1.00 91.31 158 GLU A CA 1
ATOM 1248 C C . GLU A 1 158 ? 16.945 -10.931 12.428 1.00 91.31 158 GLU A C 1
ATOM 1250 O O . GLU A 1 158 ? 16.512 -11.720 13.267 1.00 91.31 158 GLU A O 1
ATOM 1255 N N . THR A 1 159 ? 16.191 -9.948 11.925 1.00 93.69 159 THR A N 1
ATOM 1256 C CA . THR A 1 159 ? 14.784 -9.724 12.293 1.00 93.69 159 THR A CA 1
ATOM 1257 C C . THR A 1 159 ? 13.883 -10.879 11.848 1.00 93.69 159 THR A C 1
ATOM 1259 O O . THR A 1 159 ? 13.039 -11.333 12.619 1.00 93.69 159 THR A O 1
ATOM 1262 N N . TRP A 1 160 ? 14.073 -11.391 10.628 1.00 94.25 160 TRP A N 1
ATOM 1263 C CA . TRP A 1 160 ? 13.331 -12.550 10.121 1.00 94.25 160 TRP A CA 1
ATOM 1264 C C . TRP A 1 160 ? 13.639 -13.834 10.914 1.00 94.25 160 TRP A C 1
ATOM 1266 O O . TRP A 1 160 ? 12.725 -14.619 11.174 1.00 94.25 160 TRP A O 1
ATOM 1276 N N . VAL A 1 161 ? 14.888 -14.035 11.349 1.00 94.81 161 VAL A N 1
ATOM 1277 C CA . VAL A 1 161 ? 15.268 -15.149 12.237 1.00 94.81 161 VAL A CA 1
ATOM 1278 C C . VAL A 1 161 ? 14.604 -15.012 13.609 1.00 94.81 161 VAL A C 1
ATOM 1280 O O . VAL A 1 161 ? 13.922 -15.943 14.026 1.00 94.81 161 VAL A O 1
ATOM 1283 N N . ALA A 1 162 ? 14.700 -13.849 14.259 1.00 95.00 162 ALA A N 1
ATOM 1284 C CA . ALA A 1 162 ? 14.092 -13.617 15.574 1.00 95.00 162 ALA A CA 1
ATOM 1285 C C . ALA A 1 162 ? 12.555 -13.759 15.561 1.00 95.00 162 ALA A C 1
ATOM 1287 O O . ALA A 1 162 ? 11.965 -14.275 16.506 1.00 95.00 162 ALA A O 1
ATOM 1288 N N . TYR A 1 163 ? 11.898 -13.346 14.473 1.00 95.88 163 TYR A N 1
ATOM 1289 C CA . TYR A 1 163 ? 10.465 -13.572 14.263 1.00 95.88 163 TYR A CA 1
ATOM 1290 C C . TYR A 1 163 ? 10.113 -15.054 14.070 1.00 95.88 163 TYR A C 1
ATOM 1292 O O . TYR A 1 163 ? 9.094 -15.521 14.575 1.00 95.88 163 TYR A O 1
ATOM 1300 N N . THR A 1 164 ? 10.976 -15.812 13.388 1.00 95.19 164 THR A N 1
ATOM 1301 C CA . THR A 1 164 ? 10.821 -17.269 13.247 1.00 95.19 164 THR A CA 1
ATOM 1302 C C . THR A 1 164 ? 10.947 -17.963 14.603 1.00 95.19 164 THR A C 1
ATOM 1304 O O . THR A 1 164 ? 10.113 -18.796 14.935 1.00 95.19 164 THR A O 1
ATOM 1307 N N . GLU A 1 165 ? 11.938 -17.580 15.411 1.00 96.00 165 GLU A N 1
ATOM 1308 C CA . GLU A 1 165 ? 12.168 -18.125 16.757 1.00 96.00 165 GLU A CA 1
ATOM 1309 C C . GLU A 1 165 ? 11.003 -17.807 17.709 1.00 96.00 165 GLU A C 1
ATOM 1311 O O . GLU A 1 165 ? 10.530 -18.690 18.419 1.00 96.00 165 GLU A O 1
ATOM 1316 N N . ALA A 1 166 ? 10.446 -16.593 17.641 1.00 96.62 166 ALA A N 1
ATOM 1317 C CA . ALA A 1 166 ? 9.234 -16.228 18.376 1.00 96.62 166 ALA A CA 1
ATOM 1318 C C . ALA A 1 166 ? 8.015 -17.098 18.001 1.00 96.62 166 ALA A C 1
ATOM 1320 O O . ALA A 1 166 ? 7.259 -17.505 18.882 1.00 96.62 166 ALA A O 1
ATOM 1321 N N . LEU A 1 167 ? 7.829 -17.420 16.713 1.00 95.50 167 LEU A N 1
ATOM 1322 C CA . LEU A 1 167 ? 6.771 -18.336 16.260 1.00 95.50 167 LEU A CA 1
ATOM 1323 C C . LEU A 1 167 ? 7.029 -19.794 16.673 1.00 95.50 167 LEU A C 1
ATOM 1325 O O . LEU A 1 167 ? 6.076 -20.511 16.976 1.00 95.50 167 LEU A O 1
ATOM 1329 N N . GLU A 1 168 ? 8.289 -20.238 16.698 1.00 94.94 168 GLU A N 1
ATOM 1330 C CA . GLU A 1 168 ? 8.673 -21.566 17.192 1.00 94.94 168 GLU A CA 1
ATOM 1331 C C . GLU A 1 168 ? 8.364 -21.707 18.692 1.00 94.94 168 GLU A C 1
ATOM 1333 O O . GLU A 1 168 ? 7.676 -22.651 19.077 1.00 94.94 168 GLU A O 1
ATOM 1338 N N . GLU A 1 169 ? 8.778 -20.746 19.526 1.00 95.31 169 GLU A N 1
ATOM 1339 C CA . GLU A 1 169 ? 8.471 -20.732 20.966 1.00 95.31 169 GLU A CA 1
ATOM 1340 C C . GLU A 1 169 ? 6.963 -20.616 21.240 1.00 95.31 169 GLU A C 1
ATOM 1342 O O . GLU A 1 169 ? 6.423 -21.327 22.094 1.00 95.31 169 GLU A O 1
ATOM 1347 N N . LEU A 1 170 ? 6.251 -19.771 20.485 1.00 96.19 170 LEU A N 1
ATOM 1348 C CA . LEU A 1 170 ? 4.793 -19.667 20.562 1.00 96.19 170 LEU A CA 1
ATOM 1349 C C . LEU A 1 170 ? 4.121 -21.009 20.254 1.00 96.19 170 LEU A C 1
ATOM 1351 O O . LEU A 1 170 ? 3.224 -21.425 20.991 1.00 96.19 170 LEU A O 1
ATOM 1355 N N . ALA A 1 171 ? 4.561 -21.701 19.201 1.00 93.81 171 ALA A N 1
ATOM 1356 C CA . ALA A 1 171 ? 4.027 -23.008 18.848 1.00 93.81 171 ALA A CA 1
ATOM 1357 C C . ALA A 1 171 ? 4.341 -24.062 19.918 1.00 93.81 171 ALA A C 1
ATOM 1359 O O . ALA A 1 171 ? 3.478 -24.868 20.268 1.00 93.81 171 ALA A O 1
ATOM 1360 N N . GLU A 1 172 ? 5.558 -24.073 20.462 1.00 92.25 172 GLU A N 1
ATOM 1361 C CA . GLU A 1 172 ? 5.985 -25.048 21.473 1.00 92.25 172 GLU A CA 1
ATOM 1362 C C . GLU A 1 172 ? 5.318 -24.825 22.847 1.00 92.25 172 GLU A C 1
ATOM 1364 O O . GLU A 1 172 ? 5.211 -25.775 23.624 1.00 92.25 172 GLU A O 1
ATOM 1369 N N . SER A 1 173 ? 4.760 -23.635 23.114 1.00 93.25 173 SER A N 1
ATOM 1370 C CA . SER A 1 173 ? 3.983 -23.348 24.335 1.00 93.25 173 SER A CA 1
ATOM 1371 C C . SER A 1 173 ? 2.657 -24.118 24.460 1.00 93.25 173 SER A C 1
ATOM 1373 O O . SER A 1 173 ? 2.152 -24.306 25.564 1.00 93.25 173 SER A O 1
ATOM 1375 N N . GLY A 1 174 ? 2.036 -24.525 23.344 1.00 89.56 174 GLY A N 1
ATOM 1376 C CA . GLY A 1 174 ? 0.697 -25.140 23.337 1.00 89.56 174 GLY A CA 1
ATOM 1377 C C . GLY A 1 174 ? -0.467 -24.213 23.747 1.00 89.56 174 GLY A C 1
ATOM 1378 O O . GLY A 1 174 ? -1.621 -24.656 23.806 1.00 89.56 174 GLY A O 1
ATOM 1379 N N . ALA A 1 175 ? -0.208 -22.924 23.997 1.00 93.00 175 ALA A N 1
ATOM 1380 C CA . ALA A 1 175 ? -1.233 -21.951 24.385 1.00 93.00 175 ALA A CA 1
ATOM 1381 C C . ALA A 1 175 ? -2.265 -21.686 23.268 1.00 93.00 175 ALA A C 1
ATOM 1383 O O . ALA A 1 175 ? -3.412 -21.352 23.559 1.00 93.00 175 ALA A O 1
ATOM 1384 N N . CYS A 1 176 ? -1.878 -21.879 22.002 1.00 96.88 176 CYS A N 1
ATOM 1385 C CA . CYS A 1 176 ? -2.677 -21.565 20.813 1.00 96.88 176 CYS A CA 1
ATOM 1386 C C . CYS A 1 176 ? -2.941 -22.802 19.938 1.00 96.88 176 CYS A C 1
ATOM 1388 O O . CYS A 1 176 ? -2.266 -23.821 20.059 1.00 96.88 176 CYS A O 1
ATOM 1390 N N . ASP A 1 177 ? -3.907 -22.700 19.021 1.00 96.88 177 ASP A N 1
ATOM 1391 C CA . ASP A 1 177 ? -4.350 -23.800 18.148 1.00 96.88 177 ASP A CA 1
ATOM 1392 C C . ASP A 1 177 ? -3.966 -23.594 16.666 1.00 96.88 177 ASP A C 1
ATOM 1394 O O . ASP A 1 177 ? -3.908 -24.548 15.882 1.00 96.88 177 ASP A O 1
ATOM 1398 N N . VAL A 1 178 ? -3.721 -22.342 16.265 1.00 96.31 178 VAL A N 1
ATOM 1399 C CA . VAL A 1 178 ? -3.409 -21.924 14.888 1.00 96.31 178 VAL A CA 1
ATOM 1400 C C . VAL A 1 178 ? -2.301 -20.874 14.908 1.00 96.31 178 VAL A C 1
ATOM 1402 O O . VAL A 1 178 ? -2.394 -19.954 15.708 1.00 96.31 178 VAL A O 1
ATOM 1405 N N . LEU A 1 179 ? -1.303 -20.940 14.023 1.00 94.12 179 LEU A N 1
ATOM 1406 C CA . LEU A 1 179 ? -0.427 -19.790 13.756 1.00 94.12 179 LEU A CA 1
ATOM 1407 C C . LEU A 1 179 ? -1.133 -18.818 12.800 1.00 94.12 179 LEU A C 1
ATOM 1409 O O . LEU A 1 179 ? -1.331 -19.151 11.626 1.00 94.12 179 LEU A O 1
ATOM 1413 N N . ALA A 1 180 ? -1.529 -17.646 13.299 1.00 92.56 180 ALA A N 1
ATOM 1414 C CA . ALA A 1 180 ? -2.058 -16.557 12.482 1.00 92.56 180 ALA A CA 1
ATOM 1415 C C . ALA A 1 180 ? -0.935 -15.887 11.693 1.00 92.56 180 ALA A C 1
ATOM 1417 O O . ALA A 1 180 ? 0.197 -15.840 12.174 1.00 92.56 180 ALA A O 1
ATOM 1418 N N . HIS A 1 181 ? -1.264 -15.410 10.485 1.00 88.50 181 HIS A N 1
ATOM 1419 C CA . HIS A 1 181 ? -0.393 -14.648 9.580 1.00 88.50 181 HIS A CA 1
ATOM 1420 C C . HIS A 1 181 ? 1.118 -14.919 9.767 1.00 88.50 181 HIS A C 1
ATOM 1422 O O . HIS A 1 181 ? 1.883 -13.984 9.989 1.00 88.50 181 HIS A O 1
ATOM 1428 N N . PRO A 1 182 ? 1.586 -16.183 9.624 1.00 86.44 182 PRO A N 1
ATOM 1429 C CA . PRO A 1 182 ? 2.910 -16.637 10.086 1.00 86.44 182 PRO A CA 1
ATOM 1430 C C . PRO A 1 182 ? 4.096 -16.036 9.317 1.00 86.44 182 PRO A C 1
ATOM 1432 O O . PRO A 1 182 ? 5.240 -16.424 9.514 1.00 86.44 182 PRO A O 1
ATOM 1435 N N . ASP A 1 183 ? 3.835 -15.109 8.402 1.00 85.44 183 ASP A N 1
ATOM 1436 C CA . ASP A 1 183 ? 4.827 -14.339 7.676 1.00 85.44 183 ASP A CA 1
ATOM 1437 C C . ASP A 1 183 ? 4.564 -12.823 7.736 1.00 85.44 183 ASP A C 1
ATOM 1439 O O . ASP A 1 183 ? 5.035 -12.089 6.865 1.00 85.44 183 ASP A O 1
ATOM 1443 N N . LEU A 1 184 ? 3.852 -12.333 8.767 1.00 89.06 184 LEU A N 1
ATOM 1444 C CA . LEU A 1 184 ? 3.526 -10.914 8.985 1.00 89.06 184 LEU A CA 1
ATOM 1445 C C . LEU A 1 184 ? 4.758 -10.014 8.940 1.00 89.06 184 LEU A C 1
ATOM 1447 O O . LEU A 1 184 ? 4.667 -8.909 8.416 1.00 89.06 184 LEU A O 1
ATOM 1451 N N . ILE A 1 185 ? 5.918 -10.489 9.400 1.00 88.88 185 ILE A N 1
ATOM 1452 C CA . ILE A 1 185 ? 7.190 -9.746 9.427 1.00 88.88 185 ILE A CA 1
ATOM 1453 C C . ILE A 1 185 ? 7.570 -9.095 8.086 1.00 88.88 185 ILE A C 1
ATOM 1455 O O . ILE A 1 185 ? 8.252 -8.073 8.043 1.00 88.88 185 ILE A O 1
ATOM 1459 N N . LYS A 1 186 ? 7.063 -9.625 6.966 1.00 84.75 186 LYS A N 1
ATOM 1460 C CA . LYS A 1 186 ? 7.232 -9.040 5.630 1.00 84.75 186 LYS A CA 1
ATOM 1461 C C . LYS A 1 186 ? 6.469 -7.721 5.408 1.00 84.75 186 LYS A C 1
ATOM 1463 O O . LYS A 1 186 ? 6.685 -7.094 4.372 1.00 84.75 186 LYS A O 1
ATOM 1468 N N . VAL A 1 187 ? 5.544 -7.329 6.295 1.00 78.50 187 VAL A N 1
ATOM 1469 C CA . VAL A 1 187 ? 4.547 -6.249 6.108 1.00 78.50 187 VAL A CA 1
ATOM 1470 C C . VAL A 1 187 ? 5.172 -4.892 5.787 1.00 78.50 187 VAL A C 1
ATOM 1472 O O . VAL A 1 187 ? 4.651 -4.178 4.932 1.00 78.50 187 VAL A O 1
ATOM 1475 N N . ALA A 1 188 ? 6.345 -4.604 6.357 1.00 76.19 188 ALA A N 1
ATOM 1476 C CA . ALA A 1 188 ? 7.170 -3.430 6.063 1.00 76.19 188 ALA A CA 1
ATOM 1477 C C . ALA A 1 188 ? 7.798 -3.430 4.645 1.00 76.19 188 ALA A C 1
ATOM 1479 O O . ALA A 1 188 ? 8.580 -2.550 4.298 1.00 76.19 188 ALA A O 1
ATOM 1480 N N . GLY A 1 189 ? 7.512 -4.441 3.816 1.00 78.56 189 GLY A N 1
ATOM 1481 C CA . GLY A 1 189 ? 8.120 -4.653 2.498 1.00 78.56 189 GLY A CA 1
ATOM 1482 C C . GLY A 1 189 ? 9.479 -5.365 2.540 1.00 78.56 189 GLY A C 1
ATOM 1483 O O . GLY A 1 189 ? 10.017 -5.726 1.490 1.00 78.56 189 GLY A O 1
ATOM 1484 N N . HIS A 1 190 ? 10.029 -5.611 3.730 1.00 83.38 190 HIS A N 1
ATOM 1485 C CA . HIS A 1 190 ? 11.324 -6.256 3.932 1.00 83.38 190 HIS A CA 1
ATOM 1486 C C . HIS A 1 190 ? 11.228 -7.786 3.841 1.00 83.38 190 HIS A C 1
ATOM 1488 O O . HIS A 1 190 ? 10.448 -8.423 4.543 1.00 83.38 190 HIS A O 1
ATOM 1494 N N . ARG A 1 191 ? 12.051 -8.400 2.985 1.00 85.00 191 ARG A N 1
ATOM 1495 C CA . ARG A 1 191 ? 12.096 -9.856 2.775 1.00 85.00 191 ARG A CA 1
ATOM 1496 C C . ARG A 1 191 ? 13.508 -10.382 3.011 1.00 85.00 191 ARG A C 1
ATOM 1498 O O . ARG A 1 191 ? 14.456 -9.793 2.496 1.00 85.00 191 ARG A O 1
ATOM 1505 N N . SER A 1 192 ? 13.620 -11.498 3.730 1.00 86.50 192 SER A N 1
ATOM 1506 C CA . SER A 1 192 ? 14.861 -12.277 3.813 1.00 86.50 192 SER A CA 1
ATOM 1507 C C . SER A 1 192 ? 15.324 -12.741 2.424 1.00 86.50 192 SER A C 1
ATOM 1509 O O . SER A 1 192 ? 14.510 -12.932 1.514 1.00 86.50 192 SER A O 1
ATOM 1511 N N . LYS A 1 193 ? 16.635 -12.959 2.264 1.00 83.62 193 LYS A N 1
ATOM 1512 C CA . LYS A 1 193 ? 17.228 -13.619 1.084 1.00 83.62 193 LYS A CA 1
ATOM 1513 C C . LYS A 1 193 ? 16.969 -15.129 1.035 1.00 83.62 193 LYS A C 1
ATOM 1515 O O . LYS A 1 193 ? 17.075 -15.702 -0.047 1.00 83.62 193 LYS A O 1
ATOM 1520 N N . ALA A 1 194 ? 16.645 -15.759 2.167 1.00 81.19 194 ALA A N 1
ATOM 1521 C CA . ALA A 1 194 ? 16.401 -17.198 2.295 1.00 81.19 194 ALA A CA 1
ATOM 1522 C C . ALA A 1 194 ? 15.046 -17.495 2.983 1.00 81.19 194 ALA A C 1
ATOM 1524 O O . ALA A 1 194 ? 15.002 -18.206 3.986 1.00 81.19 194 ALA A O 1
ATOM 1525 N N . PRO A 1 195 ? 13.916 -16.962 2.470 1.00 81.25 195 PRO A N 1
ATOM 1526 C CA . PRO A 1 195 ? 12.625 -17.064 3.151 1.00 81.25 195 PRO A CA 1
ATOM 1527 C C . PRO A 1 195 ? 12.091 -18.502 3.198 1.00 81.25 195 PRO A C 1
ATOM 1529 O O . PRO A 1 195 ? 11.397 -18.852 4.144 1.00 81.25 195 PRO A O 1
ATOM 1532 N N . ASP A 1 196 ? 12.435 -19.339 2.213 1.00 80.88 196 ASP A N 1
ATOM 1533 C CA . ASP A 1 196 ? 11.976 -20.730 2.141 1.00 80.88 196 ASP A CA 1
ATOM 1534 C C . ASP A 1 196 ? 12.472 -21.560 3.346 1.00 80.88 196 ASP A C 1
ATOM 1536 O O . ASP A 1 196 ? 11.695 -22.318 3.917 1.00 80.88 196 ASP A O 1
ATOM 1540 N N . GLU A 1 197 ? 13.718 -21.359 3.804 1.00 86.56 197 GLU A N 1
ATOM 1541 C CA . GLU A 1 197 ? 14.276 -22.067 4.975 1.00 86.56 197 GLU A CA 1
ATOM 1542 C C . GLU A 1 197 ? 13.572 -21.671 6.287 1.00 86.56 197 GLU A C 1
ATOM 1544 O O . GLU A 1 197 ? 13.421 -22.489 7.196 1.00 86.56 197 GLU A O 1
ATOM 1549 N N . LEU A 1 198 ? 13.109 -20.421 6.384 1.00 90.12 198 LEU A N 1
ATOM 1550 C CA . LEU A 1 198 ? 12.362 -19.920 7.539 1.00 90.12 198 LEU A CA 1
ATOM 1551 C C . LEU A 1 198 ? 10.901 -20.389 7.512 1.00 90.12 198 LEU A C 1
ATOM 1553 O O . LEU A 1 198 ? 10.357 -20.758 8.550 1.00 90.12 198 LEU A O 1
ATOM 1557 N N . TYR A 1 199 ? 10.278 -20.453 6.332 1.00 86.38 199 TYR A N 1
ATOM 1558 C CA . TYR A 1 199 ? 8.942 -21.031 6.176 1.00 86.38 199 TYR A CA 1
ATOM 1559 C C . TYR A 1 199 ? 8.906 -22.527 6.497 1.00 86.38 199 TYR A C 1
ATOM 1561 O O . TYR A 1 199 ? 7.955 -22.974 7.141 1.00 86.38 199 TYR A O 1
ATOM 1569 N N . ASP A 1 200 ? 9.934 -23.285 6.104 1.00 84.69 200 ASP A N 1
ATOM 1570 C CA . ASP A 1 200 ? 10.060 -24.696 6.476 1.00 84.69 200 ASP A CA 1
ATOM 1571 C C . ASP A 1 200 ? 10.156 -24.842 8.013 1.00 84.69 200 ASP A C 1
ATOM 1573 O O . ASP A 1 200 ? 9.408 -25.632 8.588 1.00 84.69 200 ASP A O 1
ATOM 1577 N N . ARG A 1 201 ? 10.956 -24.011 8.707 1.00 90.62 201 ARG A N 1
ATOM 1578 C CA . ARG A 1 201 ? 11.011 -23.961 10.189 1.00 90.62 201 ARG A CA 1
ATOM 1579 C C . ARG A 1 201 ? 9.647 -23.699 10.841 1.00 90.62 201 ARG A C 1
ATOM 1581 O O . ARG A 1 201 ? 9.228 -24.461 11.714 1.00 90.62 201 ARG A O 1
ATOM 1588 N N . MET A 1 202 ? 8.931 -22.662 10.397 1.00 90.19 202 MET A N 1
ATOM 1589 C CA . MET A 1 202 ? 7.597 -22.308 10.916 1.00 90.19 202 MET A CA 1
ATOM 1590 C C . MET A 1 202 ? 6.585 -23.446 10.717 1.00 90.19 202 MET A C 1
ATOM 1592 O O . MET A 1 202 ? 5.807 -23.767 11.618 1.00 90.19 202 MET A O 1
ATOM 1596 N N . ALA A 1 203 ? 6.603 -24.080 9.539 1.00 86.81 203 ALA A N 1
ATOM 1597 C CA . ALA A 1 203 ? 5.732 -25.205 9.223 1.00 86.81 203 ALA A CA 1
ATOM 1598 C C . ALA A 1 203 ? 6.073 -26.448 10.064 1.00 86.81 203 ALA A C 1
ATOM 1600 O O . ALA A 1 203 ? 5.167 -27.105 10.579 1.00 86.81 203 ALA A O 1
ATOM 1601 N N . GLU A 1 204 ? 7.360 -26.747 10.261 1.00 89.31 204 GLU A N 1
ATOM 1602 C CA . GLU A 1 204 ? 7.796 -27.827 11.147 1.00 89.31 204 GLU A CA 1
ATOM 1603 C C . GLU A 1 204 ? 7.369 -27.588 12.600 1.00 89.31 204 GLU A C 1
ATOM 1605 O O . GLU A 1 204 ? 6.904 -28.526 13.243 1.00 89.31 204 GLU A O 1
ATOM 1610 N N . ALA A 1 205 ? 7.479 -26.364 13.123 1.00 91.25 205 ALA A N 1
ATOM 1611 C CA . ALA A 1 205 ? 7.051 -26.040 14.485 1.00 91.25 205 ALA A CA 1
ATOM 1612 C C . ALA A 1 205 ? 5.539 -26.231 14.675 1.00 91.25 205 ALA A C 1
ATOM 1614 O O . ALA A 1 205 ? 5.119 -26.952 15.582 1.00 91.25 205 ALA A O 1
ATOM 1615 N N . ALA A 1 206 ? 4.723 -25.699 13.756 1.00 90.56 206 ALA A N 1
ATOM 1616 C CA . ALA A 1 206 ? 3.280 -25.934 13.756 1.00 90.56 206 ALA A CA 1
ATOM 1617 C C . ALA A 1 206 ? 2.943 -27.436 13.699 1.00 90.56 206 ALA A C 1
ATOM 1619 O O . ALA A 1 206 ? 2.105 -27.915 14.466 1.00 90.56 206 ALA A O 1
ATOM 1620 N N . ALA A 1 207 ? 3.635 -28.203 12.847 1.00 89.44 207 ALA A N 1
ATOM 1621 C CA . ALA A 1 207 ? 3.447 -29.648 12.735 1.00 89.44 207 ALA A CA 1
ATOM 1622 C C . ALA A 1 207 ? 3.856 -30.413 14.009 1.00 89.44 207 ALA A C 1
ATOM 1624 O O . ALA A 1 207 ? 3.137 -31.328 14.416 1.00 89.44 207 ALA A O 1
ATOM 1625 N N . ARG A 1 208 ? 4.976 -30.047 14.657 1.00 90.81 208 ARG A N 1
ATOM 1626 C CA . ARG A 1 208 ? 5.437 -30.654 15.922 1.00 90.81 208 ARG A CA 1
ATOM 1627 C C . ARG A 1 208 ? 4.439 -30.425 17.057 1.00 90.81 208 ARG A C 1
ATOM 1629 O O . ARG A 1 208 ? 4.158 -31.365 17.799 1.00 90.81 208 ARG A O 1
ATOM 1636 N N . SER A 1 209 ? 3.878 -29.221 17.150 1.00 91.75 209 SER A N 1
ATOM 1637 C CA . SER A 1 209 ? 2.893 -28.847 18.174 1.00 91.75 209 SER A CA 1
ATOM 1638 C C . SER A 1 209 ? 1.449 -29.236 17.835 1.00 91.75 209 SER A C 1
ATOM 1640 O O . SER A 1 209 ? 0.554 -29.062 18.658 1.00 91.75 209 SER A O 1
ATOM 1642 N N . GLY A 1 210 ? 1.194 -29.781 16.640 1.00 91.25 210 GLY A N 1
ATOM 1643 C CA . GLY A 1 210 ? -0.148 -30.172 16.194 1.00 91.25 210 GLY A CA 1
ATOM 1644 C C . GLY A 1 210 ? -1.081 -28.996 15.873 1.00 91.25 210 GLY A C 1
ATOM 1645 O O . GLY A 1 210 ? -2.296 -29.191 15.795 1.00 91.25 210 GLY A O 1
ATOM 1646 N N . MET A 1 211 ? -0.526 -27.799 15.680 1.00 93.31 211 MET A N 1
ATOM 1647 C CA . MET A 1 211 ? -1.264 -26.589 15.322 1.00 93.31 211 MET A CA 1
ATOM 1648 C C . MET A 1 211 ? -1.627 -26.568 13.835 1.00 93.31 211 MET A C 1
ATOM 1650 O O . MET A 1 211 ? -0.988 -27.206 12.995 1.00 93.31 211 MET A O 1
ATOM 1654 N N . ALA A 1 212 ? -2.653 -25.790 13.495 1.00 93.19 212 ALA A N 1
ATOM 1655 C CA . ALA A 1 212 ? -2.902 -25.391 12.114 1.00 93.19 212 ALA A CA 1
ATOM 1656 C C . ALA A 1 212 ? -2.093 -24.131 11.743 1.00 93.19 212 ALA A C 1
ATOM 1658 O O . ALA A 1 212 ? -1.603 -23.413 12.611 1.00 93.19 212 ALA A O 1
ATOM 1659 N N . ALA A 1 213 ? -2.004 -23.823 10.452 1.00 90.50 213 ALA A N 1
ATOM 1660 C CA . ALA A 1 213 ? -1.505 -22.544 9.951 1.00 90.50 213 ALA A CA 1
ATOM 1661 C C . ALA A 1 213 ? -2.632 -21.746 9.280 1.00 90.50 213 ALA A C 1
ATOM 1663 O O . ALA A 1 213 ? -3.529 -22.304 8.643 1.00 90.50 213 ALA A O 1
ATOM 1664 N N . GLU A 1 214 ? -2.596 -20.428 9.400 1.00 90.12 214 GLU A N 1
ATOM 1665 C CA . GLU A 1 214 ? -3.532 -19.546 8.718 1.00 90.12 214 GLU A CA 1
ATOM 1666 C C . GLU A 1 214 ? -3.116 -19.261 7.269 1.00 90.12 214 GLU A C 1
ATOM 1668 O O . GLU A 1 214 ? -1.947 -19.032 6.956 1.00 90.12 214 GLU A O 1
ATOM 1673 N N . VAL A 1 215 ? -4.109 -19.182 6.381 1.00 87.12 215 VAL A N 1
ATOM 1674 C CA . VAL A 1 215 ? -3.979 -18.503 5.089 1.00 87.12 215 VAL A CA 1
ATOM 1675 C C . VAL A 1 215 ? -4.955 -17.320 5.056 1.00 87.12 215 VAL A C 1
ATOM 1677 O O . VAL A 1 215 ? -6.168 -17.508 4.915 1.00 87.12 215 VAL A O 1
ATOM 1680 N N . SER A 1 216 ? -4.427 -16.100 5.205 1.00 85.81 216 SER A N 1
ATOM 1681 C CA . SER A 1 216 ? -5.205 -14.850 5.268 1.00 85.81 216 SER A CA 1
ATOM 1682 C C . SER A 1 216 ? -5.257 -14.102 3.936 1.00 85.81 216 SER A C 1
ATOM 1684 O O . SER A 1 216 ? -4.263 -14.014 3.209 1.00 85.81 216 SER A O 1
ATOM 1686 N N . SER A 1 217 ? -6.421 -13.529 3.610 1.00 82.25 217 SER A N 1
ATOM 1687 C CA . SER A 1 217 ? -6.593 -12.671 2.434 1.00 82.25 217 SER A CA 1
ATOM 1688 C C . SER A 1 217 ? -6.067 -11.241 2.626 1.00 82.25 217 SER A C 1
ATOM 1690 O O . SER A 1 217 ? -5.834 -10.546 1.632 1.00 82.25 217 SER A O 1
ATOM 1692 N N . ALA A 1 218 ? -5.780 -10.814 3.863 1.00 72.25 218 ALA A N 1
ATOM 1693 C CA . ALA A 1 218 ? -5.253 -9.479 4.162 1.00 72.25 218 ALA A CA 1
ATOM 1694 C C . ALA A 1 218 ? -3.889 -9.189 3.516 1.00 72.25 218 ALA A C 1
ATOM 1696 O O . ALA A 1 218 ? -3.594 -8.037 3.192 1.00 72.25 218 ALA A O 1
ATOM 1697 N N . GLY A 1 219 ? -3.096 -10.224 3.213 1.00 60.16 219 GLY A N 1
ATOM 1698 C CA . GLY A 1 219 ? -1.861 -10.102 2.425 1.00 60.16 219 GLY A CA 1
ATOM 1699 C C . GLY A 1 219 ? -2.062 -9.575 0.993 1.00 60.16 219 GLY A C 1
ATOM 1700 O O . GLY A 1 219 ? -1.093 -9.195 0.342 1.00 60.16 219 GLY A O 1
ATOM 1701 N N . TRP A 1 220 ? -3.303 -9.515 0.488 1.00 62.62 220 TRP A N 1
ATOM 1702 C CA . TRP A 1 220 ? -3.637 -8.806 -0.755 1.00 62.62 220 TRP A CA 1
ATOM 1703 C C . TRP A 1 220 ? -4.075 -7.348 -0.550 1.00 62.62 220 TRP A C 1
ATOM 1705 O O . TRP A 1 220 ? -4.065 -6.588 -1.518 1.00 62.62 220 TRP A O 1
ATOM 1715 N N . ARG A 1 221 ? -4.462 -6.954 0.672 1.00 53.47 221 ARG A N 1
ATOM 1716 C CA . ARG A 1 221 ? -4.723 -5.550 1.041 1.00 53.47 221 ARG A CA 1
ATOM 1717 C C . ARG A 1 221 ? -3.419 -4.833 1.409 1.00 53.47 221 ARG A C 1
ATOM 1719 O O . ARG A 1 221 ? -3.210 -3.697 0.989 1.00 53.47 221 ARG A O 1
ATOM 1726 N N . LYS A 1 222 ? -2.533 -5.523 2.136 1.00 40.94 222 LYS A N 1
ATOM 1727 C CA . LYS A 1 222 ? -1.150 -5.121 2.457 1.00 40.94 222 LYS A CA 1
ATOM 1728 C C . LYS A 1 222 ? -0.213 -5.457 1.260 1.00 40.94 222 LYS A C 1
ATOM 1730 O O . LYS A 1 222 ? -0.596 -6.267 0.416 1.00 40.94 222 LYS A O 1
ATOM 1735 N N . PRO A 1 223 ? 0.992 -4.864 1.107 1.00 32.19 223 PRO A N 1
ATOM 1736 C CA . PRO A 1 223 ? 1.811 -4.982 -0.120 1.00 32.19 223 PRO A CA 1
ATOM 1737 C C . PRO A 1 223 ? 2.557 -6.332 -0.281 1.00 32.19 223 PRO A C 1
ATOM 1739 O O . PRO A 1 223 ? 3.690 -6.385 -0.765 1.00 32.19 223 PRO A O 1
ATOM 1742 N N . VAL A 1 224 ? 1.970 -7.445 0.179 1.00 40.53 224 VAL A N 1
ATOM 1743 C CA . VAL A 1 224 ? 2.727 -8.636 0.589 1.00 40.53 224 VAL A CA 1
ATOM 1744 C C . VAL A 1 224 ? 2.009 -9.974 0.334 1.00 40.53 224 VAL A C 1
ATOM 1746 O O . VAL A 1 224 ? 1.370 -10.546 1.212 1.00 40.53 224 VAL A O 1
ATOM 1749 N N . GLY A 1 225 ? 2.209 -10.539 -0.866 1.00 40.28 225 GLY A N 1
ATOM 1750 C CA . GLY A 1 225 ? 1.626 -11.829 -1.285 1.00 40.28 225 GLY A CA 1
ATOM 1751 C C . GLY A 1 225 ? 1.827 -13.004 -0.304 1.00 40.28 225 GLY A C 1
ATOM 1752 O O . GLY A 1 225 ? 2.742 -12.984 0.520 1.00 40.28 225 GLY A O 1
ATOM 1753 N N . GLY A 1 226 ? 0.938 -14.002 -0.389 1.00 43.97 226 GLY A N 1
ATOM 1754 C CA . GLY A 1 226 ? 0.678 -14.988 0.672 1.00 43.97 226 GLY A CA 1
ATOM 1755 C C . GLY A 1 226 ? 1.682 -16.136 0.879 1.00 43.97 226 GLY A C 1
ATOM 1756 O O . GLY A 1 226 ? 2.525 -16.426 0.029 1.00 43.97 226 GLY A O 1
ATOM 1757 N N . PHE A 1 227 ? 1.509 -16.790 2.031 1.00 52.53 227 PHE A N 1
ATOM 1758 C CA . PHE A 1 227 ? 2.298 -17.895 2.587 1.00 52.53 227 PHE A CA 1
ATOM 1759 C C . PHE A 1 227 ? 2.089 -19.243 1.862 1.00 52.53 227 PHE A C 1
ATOM 1761 O O . PHE A 1 227 ? 1.075 -19.466 1.191 1.00 52.53 227 PHE A O 1
ATOM 1768 N N . ARG A 1 228 ? 3.048 -20.167 2.018 1.00 51.53 228 ARG A N 1
ATOM 1769 C CA . ARG A 1 228 ? 2.989 -21.555 1.529 1.00 51.53 228 ARG A CA 1
ATOM 1770 C C . ARG A 1 228 ? 3.342 -22.541 2.645 1.00 51.53 228 ARG A C 1
ATOM 1772 O O . ARG A 1 228 ? 4.486 -22.971 2.743 1.00 51.53 228 ARG A O 1
ATOM 1779 N N . ALA A 1 229 ? 2.344 -22.982 3.402 1.00 54.69 229 ALA A N 1
ATOM 1780 C CA . ALA A 1 229 ? 2.484 -24.227 4.147 1.00 54.69 229 ALA A CA 1
ATOM 1781 C C . ALA A 1 229 ? 2.639 -25.414 3.172 1.00 54.69 229 ALA A C 1
ATOM 1783 O O . ALA A 1 229 ? 2.000 -25.468 2.116 1.00 54.69 229 ALA A O 1
ATOM 1784 N N . ARG A 1 230 ? 3.460 -26.391 3.555 1.00 57.59 230 ARG A N 1
ATOM 1785 C CA . ARG A 1 230 ? 3.317 -27.796 3.153 1.00 57.59 230 ARG A CA 1
ATOM 1786 C C . ARG A 1 230 ? 3.055 -28.607 4.412 1.00 57.59 230 ARG A C 1
ATOM 1788 O O . ARG A 1 230 ? 3.536 -28.247 5.476 1.00 57.59 230 ARG A O 1
ATOM 1795 N N . ASP A 1 231 ? 2.273 -29.671 4.279 1.00 69.94 231 ASP A N 1
ATOM 1796 C CA . ASP A 1 231 ? 2.091 -30.724 5.289 1.00 69.94 231 ASP A CA 1
ATOM 1797 C C . ASP A 1 231 ? 1.539 -30.303 6.680 1.00 69.94 231 ASP A C 1
ATOM 1799 O O . ASP A 1 231 ? 1.390 -31.149 7.560 1.00 69.94 231 ASP A O 1
ATOM 1803 N N . VAL A 1 232 ? 1.111 -29.043 6.851 1.00 84.81 232 VAL A N 1
ATOM 1804 C CA . VAL A 1 232 ? 0.375 -28.526 8.026 1.00 84.81 232 VAL A CA 1
ATOM 1805 C C . VAL A 1 232 ? -1.122 -28.354 7.690 1.00 84.81 232 VAL A C 1
ATOM 1807 O O . VAL A 1 232 ? -1.441 -27.895 6.584 1.00 84.81 232 VAL A O 1
ATOM 1810 N N . PRO A 1 233 ? -2.069 -28.683 8.599 1.00 88.62 233 PRO A N 1
ATOM 1811 C CA . PRO A 1 233 ? -3.485 -28.342 8.435 1.00 88.62 233 PRO A CA 1
ATOM 1812 C C . PRO A 1 233 ? -3.681 -26.828 8.316 1.00 88.62 233 PRO A C 1
ATOM 1814 O O . PRO A 1 233 ? -3.051 -26.073 9.047 1.00 88.62 233 PRO A O 1
ATOM 1817 N N . ILE A 1 234 ? -4.583 -26.364 7.449 1.00 90.00 234 ILE A N 1
ATOM 1818 C CA . ILE A 1 234 ? -4.793 -24.921 7.239 1.00 90.00 234 ILE A CA 1
ATOM 1819 C C . ILE A 1 234 ? -6.179 -24.441 7.660 1.00 90.00 234 ILE A C 1
ATOM 1821 O O . ILE A 1 234 ? -7.171 -25.131 7.429 1.00 90.00 234 ILE A O 1
ATOM 1825 N N . THR A 1 235 ? -6.271 -23.229 8.203 1.00 92.06 235 THR A N 1
ATOM 1826 C CA . THR A 1 235 ? -7.530 -22.467 8.270 1.00 92.06 235 THR A CA 1
ATOM 1827 C C . THR A 1 235 ? -7.469 -21.241 7.358 1.00 92.06 235 THR A C 1
ATOM 1829 O O . THR A 1 235 ? -6.426 -20.933 6.779 1.00 92.06 235 THR A O 1
ATOM 1832 N N . THR A 1 236 ? -8.599 -20.559 7.178 1.00 91.62 236 THR A N 1
ATOM 1833 C CA . THR A 1 236 ? -8.713 -19.392 6.296 1.00 91.62 236 THR A CA 1
ATOM 1834 C C . THR A 1 236 ? -9.258 -18.181 7.026 1.00 91.62 236 THR A C 1
ATOM 1836 O O . THR A 1 236 ? -10.179 -18.298 7.833 1.00 91.62 236 THR A O 1
ATOM 1839 N N . ALA A 1 237 ? -8.701 -17.026 6.683 1.00 91.19 237 ALA A N 1
ATOM 1840 C CA . ALA A 1 237 ? -8.919 -15.757 7.355 1.00 91.19 237 ALA A CA 1
ATOM 1841 C C . ALA A 1 237 ? -9.151 -14.626 6.350 1.00 91.19 237 ALA A C 1
ATOM 1843 O O . ALA A 1 237 ? -8.578 -14.626 5.254 1.00 91.19 237 ALA A O 1
ATOM 1844 N N . SER A 1 238 ? -9.955 -13.644 6.745 1.00 89.50 238 SER A N 1
ATOM 1845 C CA . SER A 1 238 ? -9.995 -12.328 6.114 1.00 89.50 238 SER A CA 1
ATOM 1846 C C . SER A 1 238 ? -9.202 -11.268 6.875 1.00 89.50 238 SER A C 1
ATOM 1848 O O . SER A 1 238 ? -8.795 -10.302 6.227 1.00 89.50 238 SER A O 1
ATOM 1850 N N . ASP A 1 239 ? -8.946 -11.450 8.183 1.00 89.00 239 ASP A N 1
ATOM 1851 C CA . ASP A 1 239 ? -8.317 -10.446 9.065 1.00 89.00 239 ASP A CA 1
ATOM 1852 C C . ASP A 1 239 ? -9.077 -9.102 8.942 1.00 89.00 239 ASP A C 1
ATOM 1854 O O . ASP A 1 239 ? -8.577 -8.043 8.549 1.00 89.00 239 ASP A O 1
ATOM 1858 N N . ALA A 1 240 ? -10.399 -9.200 9.116 1.00 88.19 240 ALA A N 1
ATOM 1859 C CA . ALA A 1 240 ? -11.308 -8.075 8.957 1.00 88.19 240 ALA A CA 1
ATOM 1860 C C . ALA A 1 240 ? -11.302 -7.206 10.212 1.00 88.19 240 ALA A C 1
ATOM 1862 O O . ALA A 1 240 ? -11.582 -7.695 11.302 1.00 88.19 240 ALA A O 1
ATOM 1863 N N . HIS A 1 241 ? -11.095 -5.905 10.030 1.00 86.44 241 HIS A N 1
ATOM 1864 C CA . HIS A 1 241 ? -11.158 -4.900 11.096 1.00 86.44 241 HIS A CA 1
ATOM 1865 C C . HIS A 1 241 ? -12.482 -4.114 11.083 1.00 86.44 241 HIS A C 1
ATOM 1867 O O . HIS A 1 241 ? -12.619 -3.049 11.685 1.00 86.44 241 HIS A O 1
ATOM 1873 N N . GLY A 1 242 ? -13.473 -4.639 10.360 1.00 84.31 242 GLY A N 1
ATOM 1874 C CA . GLY A 1 242 ? -14.779 -4.035 10.164 1.00 84.31 242 GLY A CA 1
ATOM 1875 C C . GLY A 1 242 ? -15.657 -4.865 9.227 1.00 84.31 242 GLY A C 1
ATOM 1876 O O . GLY A 1 242 ? -15.182 -5.687 8.443 1.00 84.31 242 GLY A O 1
ATOM 1877 N N . LEU A 1 243 ? -16.967 -4.601 9.250 1.00 85.81 243 LEU A N 1
ATOM 1878 C CA . LEU A 1 243 ? -17.959 -5.301 8.420 1.00 85.81 243 LEU A CA 1
ATOM 1879 C C . LEU A 1 243 ? -17.661 -5.326 6.895 1.00 85.81 243 LEU A C 1
ATOM 1881 O O . LEU A 1 243 ? -18.030 -6.321 6.263 1.00 85.81 243 LEU A O 1
ATOM 1885 N N . PRO A 1 244 ? -17.047 -4.298 6.262 1.00 84.94 244 PRO A N 1
ATOM 1886 C CA . PRO A 1 244 ? -16.726 -4.340 4.831 1.00 84.94 244 PRO A CA 1
ATOM 1887 C C . PRO A 1 244 ? -15.753 -5.464 4.442 1.00 84.94 244 PRO A C 1
ATOM 1889 O O . PRO A 1 244 ? -15.961 -6.104 3.402 1.00 84.94 244 PRO A O 1
ATOM 1892 N N . ASP A 1 245 ? -14.759 -5.719 5.299 1.00 86.19 245 ASP A N 1
ATOM 1893 C CA . ASP A 1 245 ? -13.617 -6.610 5.048 1.00 86.19 245 ASP A CA 1
ATOM 1894 C C . ASP A 1 245 ? -13.927 -8.088 5.341 1.00 86.19 245 ASP A C 1
ATOM 1896 O O . ASP A 1 245 ? -13.189 -8.980 4.927 1.00 86.19 245 ASP A O 1
ATOM 1900 N N . VAL A 1 246 ? -15.045 -8.367 6.022 1.00 90.12 246 VAL A N 1
ATOM 1901 C CA . VAL A 1 246 ? -15.491 -9.732 6.341 1.00 90.12 246 VAL A CA 1
ATOM 1902 C C . VAL A 1 246 ? -15.622 -10.561 5.062 1.00 90.12 246 VAL A C 1
ATOM 1904 O O . VAL A 1 246 ? -16.366 -10.195 4.141 1.00 90.12 246 VAL A O 1
ATOM 1907 N N . ALA A 1 247 ? -14.945 -11.711 5.045 1.00 89.81 247 ALA A N 1
ATOM 1908 C CA . ALA A 1 247 ? -14.837 -12.645 3.929 1.00 89.81 247 ALA A CA 1
ATOM 1909 C C . ALA A 1 247 ? -14.247 -12.056 2.628 1.00 89.81 247 ALA A C 1
ATOM 1911 O O . ALA A 1 247 ? -14.479 -12.606 1.538 1.00 89.81 247 ALA A O 1
ATOM 1912 N N . ASP A 1 248 ? -13.475 -10.967 2.733 1.00 85.69 248 ASP A N 1
ATOM 1913 C CA . ASP A 1 248 ? -12.770 -10.338 1.615 1.00 85.69 248 ASP A CA 1
ATOM 1914 C C . ASP A 1 248 ? -11.901 -11.346 0.842 1.00 85.69 248 ASP A C 1
ATOM 1916 O O . ASP A 1 248 ? -11.227 -12.208 1.414 1.00 85.69 248 ASP A O 1
ATOM 1920 N N . ARG A 1 249 ? -11.974 -11.263 -0.491 1.00 87.00 249 ARG A N 1
ATOM 1921 C CA . ARG A 1 249 ? -11.330 -12.161 -1.470 1.00 87.00 249 ARG A CA 1
ATOM 1922 C C . ARG A 1 249 ? -11.482 -13.673 -1.213 1.00 87.00 249 ARG A C 1
ATOM 1924 O O . ARG A 1 249 ? -10.706 -14.475 -1.736 1.00 87.00 249 ARG A O 1
ATOM 1931 N N . SER A 1 250 ? -12.504 -14.111 -0.473 1.00 86.31 250 SER A N 1
ATOM 1932 C CA . SER A 1 250 ? -12.686 -15.531 -0.116 1.00 86.31 250 SER A CA 1
ATOM 1933 C C . SER A 1 250 ? -12.857 -16.487 -1.314 1.00 86.31 250 SER A C 1
ATOM 1935 O O . SER A 1 250 ? -12.510 -17.666 -1.209 1.00 86.31 250 SER A O 1
ATOM 1937 N N . ASP A 1 251 ? -13.329 -16.012 -2.472 1.00 84.56 251 ASP A N 1
ATOM 1938 C CA . ASP A 1 251 ? -13.375 -16.802 -3.715 1.00 84.56 251 ASP A CA 1
ATOM 1939 C C . ASP A 1 251 ? -12.024 -16.907 -4.441 1.00 84.56 251 ASP A C 1
ATOM 1941 O O . ASP A 1 251 ? -11.753 -17.929 -5.079 1.00 84.56 251 ASP A O 1
ATOM 1945 N N . ASP A 1 252 ? -11.143 -15.913 -4.310 1.00 84.38 252 ASP A N 1
ATOM 1946 C CA . ASP A 1 252 ? -9.753 -16.026 -4.766 1.00 84.38 252 ASP A CA 1
ATOM 1947 C C . ASP A 1 252 ? -8.990 -17.007 -3.870 1.00 84.38 252 ASP A C 1
ATOM 1949 O O . ASP A 1 252 ? -8.278 -17.881 -4.365 1.00 84.38 252 ASP A O 1
ATOM 1953 N N . MET A 1 253 ? -9.230 -16.947 -2.554 1.00 84.56 253 MET A N 1
ATOM 1954 C CA . MET A 1 253 ? -8.681 -17.902 -1.590 1.00 84.56 253 MET A CA 1
ATOM 1955 C C . MET A 1 253 ? -9.102 -19.347 -1.914 1.00 84.56 253 MET A C 1
ATOM 1957 O O . MET A 1 253 ? -8.258 -20.240 -1.957 1.00 84.56 253 MET A O 1
ATOM 1961 N N . ARG A 1 254 ? -10.382 -19.595 -2.248 1.00 82.75 254 ARG A N 1
ATOM 1962 C CA . ARG A 1 254 ? -10.847 -20.923 -2.717 1.00 82.75 254 ARG A CA 1
ATOM 1963 C C . ARG A 1 254 ? -10.059 -21.438 -3.919 1.00 82.75 254 ARG A C 1
ATOM 1965 O O . ARG A 1 254 ? -9.790 -22.637 -4.000 1.00 82.75 254 ARG A O 1
ATOM 1972 N N . GLN A 1 255 ? -9.741 -20.564 -4.871 1.00 82.12 255 GLN A N 1
ATOM 1973 C CA . GLN A 1 255 ? -8.992 -20.929 -6.074 1.00 82.12 255 GLN A CA 1
ATOM 1974 C C . GLN A 1 255 ? -7.518 -21.194 -5.755 1.00 82.12 255 GLN A C 1
ATOM 1976 O O . GLN A 1 255 ? -6.984 -22.207 -6.207 1.00 82.12 255 GLN A O 1
ATOM 1981 N N . LEU A 1 256 ? -6.897 -20.347 -4.926 1.00 81.81 256 LEU A N 1
ATOM 1982 C CA . LEU A 1 256 ? -5.521 -20.505 -4.451 1.00 81.81 256 LEU A CA 1
ATOM 1983 C C . LEU A 1 256 ? -5.320 -21.862 -3.765 1.00 81.81 256 LEU A C 1
ATOM 1985 O O . LEU A 1 256 ? -4.444 -22.628 -4.162 1.00 81.81 256 LEU A O 1
ATOM 1989 N N . LEU A 1 257 ? -6.167 -22.189 -2.785 1.00 80.44 257 LEU A N 1
ATOM 1990 C CA . LEU A 1 257 ? -6.059 -23.430 -2.016 1.00 80.44 257 LEU A CA 1
ATOM 1991 C C . LEU A 1 257 ? -6.215 -24.674 -2.894 1.00 80.44 257 LEU A C 1
ATOM 1993 O O . LEU A 1 257 ? -5.432 -25.615 -2.782 1.00 80.44 257 LEU A O 1
ATOM 1997 N N . ARG A 1 258 ? -7.159 -24.649 -3.842 1.00 78.50 258 ARG A N 1
ATOM 1998 C CA . ARG A 1 258 ? -7.342 -25.733 -4.819 1.00 78.50 258 ARG A CA 1
ATOM 1999 C C . ARG A 1 258 ? -6.149 -25.887 -5.757 1.00 78.50 258 ARG A C 1
ATOM 2001 O O . ARG A 1 258 ? -5.752 -27.012 -6.038 1.00 78.50 258 ARG A O 1
ATOM 2008 N N . ALA A 1 259 ? -5.572 -24.781 -6.227 1.00 74.81 259 ALA A N 1
ATOM 2009 C CA . ALA A 1 259 ? -4.371 -24.802 -7.061 1.00 74.81 259 ALA A CA 1
ATOM 2010 C C . ALA A 1 259 ? -3.131 -25.296 -6.290 1.00 74.81 259 ALA A C 1
ATOM 2012 O O . ALA A 1 259 ? -2.259 -25.929 -6.880 1.00 74.81 259 ALA A O 1
ATOM 2013 N N . ALA A 1 260 ? -3.078 -25.050 -4.977 1.00 73.31 260 ALA A N 1
ATOM 2014 C CA . ALA A 1 260 ? -2.059 -25.571 -4.067 1.00 73.31 260 ALA A CA 1
ATOM 2015 C C . ALA A 1 260 ? -2.287 -27.039 -3.641 1.00 73.31 260 ALA A C 1
ATOM 2017 O O . ALA A 1 260 ? -1.389 -27.641 -3.062 1.00 73.31 260 ALA A O 1
ATOM 2018 N N . GLY A 1 261 ? -3.444 -27.634 -3.960 1.00 77.44 261 GLY A N 1
ATOM 2019 C CA . GLY A 1 261 ? -3.761 -29.038 -3.670 1.00 77.44 261 GLY A CA 1
ATOM 2020 C C . GLY A 1 261 ? -4.507 -29.291 -2.356 1.00 77.44 261 GLY A C 1
ATOM 2021 O O . GLY A 1 261 ? -4.732 -30.449 -2.018 1.00 77.44 261 GLY A O 1
ATOM 2022 N N . TYR A 1 262 ? -4.931 -28.247 -1.638 1.00 79.69 262 TYR A N 1
ATOM 2023 C CA . TYR A 1 262 ? -5.715 -28.386 -0.410 1.00 79.69 262 TYR A CA 1
ATOM 2024 C C . TYR A 1 262 ? -7.172 -28.769 -0.710 1.00 79.69 262 TYR A C 1
ATOM 2026 O O . TYR A 1 262 ? -7.915 -28.030 -1.365 1.00 79.69 262 TYR A O 1
ATOM 2034 N N . ASP A 1 263 ? -7.592 -29.925 -0.194 1.00 80.50 263 ASP A N 1
ATOM 2035 C CA . ASP A 1 263 ? -8.956 -30.458 -0.302 1.00 80.50 263 ASP A CA 1
ATOM 2036 C C . ASP A 1 263 ? -9.816 -30.202 0.950 1.00 80.50 263 ASP A C 1
ATOM 2038 O O . ASP A 1 263 ? -11.046 -30.321 0.900 1.00 80.50 263 ASP A O 1
ATOM 2042 N N . SER A 1 264 ? -9.181 -29.805 2.054 1.00 86.56 264 SER A N 1
ATOM 2043 C CA . SER A 1 264 ? -9.780 -29.652 3.376 1.00 86.56 264 SER A CA 1
ATOM 2044 C C . SER A 1 264 ? -9.210 -28.454 4.153 1.00 86.56 264 SER A C 1
ATOM 2046 O O . SER A 1 264 ? -8.118 -27.967 3.869 1.00 86.56 264 SER A O 1
ATOM 2048 N N . LEU A 1 265 ? -9.996 -27.957 5.113 1.00 91.31 265 LEU A N 1
ATOM 2049 C CA . LEU A 1 265 ? -9.658 -26.899 6.071 1.00 91.31 265 LEU A CA 1
ATOM 2050 C C . LEU A 1 265 ? -9.810 -27.425 7.498 1.00 91.31 265 LEU A C 1
ATOM 2052 O O . LEU A 1 265 ? -10.695 -28.241 7.759 1.00 91.31 265 LEU A O 1
ATOM 2056 N N . CYS A 1 266 ? -9.029 -26.898 8.431 1.00 93.06 266 CYS A N 1
ATOM 2057 C CA . CYS A 1 266 ? -9.158 -27.153 9.855 1.00 93.06 266 CYS A CA 1
ATOM 2058 C C . CYS A 1 266 ? -10.196 -26.207 10.483 1.00 93.06 266 CYS A C 1
ATOM 2060 O O . CYS A 1 266 ? -9.941 -25.019 10.663 1.00 93.06 266 CYS A O 1
ATOM 2062 N N . ALA A 1 267 ? -11.376 -26.741 10.805 1.00 94.62 267 ALA A N 1
ATOM 2063 C CA . ALA A 1 267 ? -12.338 -26.099 11.700 1.00 94.62 267 ALA A CA 1
ATOM 2064 C C . ALA A 1 267 ? -12.033 -26.494 13.151 1.00 94.62 267 ALA A C 1
ATOM 2066 O O . ALA A 1 267 ? -11.471 -27.562 13.387 1.00 94.62 267 ALA A O 1
ATOM 2067 N N . PHE A 1 268 ? -12.470 -25.702 14.125 1.00 96.19 268 PHE A N 1
ATOM 2068 C CA . PHE A 1 268 ? -12.157 -25.928 15.537 1.00 96.19 268 PHE A CA 1
ATOM 2069 C C . PHE A 1 268 ? -13.410 -25.855 16.414 1.00 96.19 268 PHE A C 1
ATOM 2071 O O . PHE A 1 268 ? -14.379 -25.162 16.105 1.00 96.19 268 PHE A O 1
ATOM 2078 N N . ARG A 1 269 ? -13.424 -26.630 17.503 1.00 94.75 269 ARG A N 1
ATOM 2079 C CA . ARG A 1 269 ? -14.481 -26.579 18.522 1.00 94.75 269 ARG A CA 1
ATOM 2080 C C . ARG A 1 269 ? -13.937 -27.046 19.863 1.00 94.75 269 ARG A C 1
ATOM 2082 O O . ARG A 1 269 ? -13.461 -28.172 19.958 1.00 94.75 269 ARG A O 1
ATOM 2089 N N . LYS A 1 270 ? -14.077 -26.230 20.910 1.00 94.69 270 LYS A N 1
ATOM 2090 C CA . LYS A 1 270 ? -13.417 -26.442 22.215 1.00 94.69 270 LYS A CA 1
ATOM 2091 C C . LYS A 1 270 ? -11.918 -26.775 22.080 1.00 94.69 270 LYS A C 1
ATOM 2093 O O . LYS A 1 270 ? -11.474 -27.792 22.614 1.00 94.69 270 LYS A O 1
ATOM 2098 N N . ARG A 1 271 ? -11.187 -25.998 21.273 1.00 95.00 271 ARG A N 1
ATOM 2099 C CA . ARG A 1 271 ? -9.774 -26.207 20.901 1.00 95.00 271 ARG A CA 1
ATOM 2100 C C . ARG A 1 271 ? -9.455 -27.547 20.210 1.00 95.00 271 ARG A C 1
ATOM 2102 O O . ARG A 1 271 ? -8.299 -27.885 19.995 1.00 95.00 271 ARG A O 1
ATOM 2109 N N . GLN A 1 272 ? -10.463 -28.341 19.828 1.00 94.94 272 GLN A N 1
ATOM 2110 C CA . GLN A 1 272 ? -10.262 -29.604 19.108 1.00 94.94 272 GLN A CA 1
ATOM 2111 C C . GLN A 1 272 ? -10.367 -29.392 17.587 1.00 94.94 272 GLN A C 1
ATOM 2113 O O . GLN A 1 272 ? -11.417 -28.924 17.123 1.00 94.94 272 GLN A O 1
ATOM 2118 N N . PRO A 1 273 ? -9.336 -29.761 16.801 1.00 94.62 273 PRO A N 1
ATOM 2119 C CA . PRO A 1 273 ? -9.345 -29.625 15.349 1.00 94.62 273 PRO A CA 1
ATOM 2120 C C . PRO A 1 273 ? -10.270 -30.647 14.675 1.00 94.62 273 PRO A C 1
ATOM 2122 O O . PRO A 1 273 ? -10.403 -31.800 15.094 1.00 94.62 273 PRO A O 1
ATOM 2125 N N . ARG A 1 274 ? -10.892 -30.237 13.569 1.00 93.81 274 ARG A N 1
ATOM 2126 C CA . ARG A 1 274 ? -11.738 -31.072 12.713 1.00 93.81 274 ARG A CA 1
ATOM 2127 C C . ARG A 1 274 ? -11.611 -30.636 11.259 1.00 93.81 274 ARG A C 1
ATOM 2129 O O . ARG A 1 274 ? -12.075 -29.560 10.884 1.00 93.81 274 ARG A O 1
ATOM 2136 N N . LEU A 1 275 ? -11.093 -31.525 10.417 1.00 91.12 275 LEU A N 1
ATOM 2137 C CA . LEU A 1 275 ? -11.038 -31.293 8.976 1.00 91.12 275 LEU A CA 1
ATOM 2138 C C . LEU A 1 275 ? -12.447 -31.240 8.358 1.00 91.12 275 LEU A C 1
ATOM 2140 O O . LEU A 1 275 ? -13.288 -32.110 8.603 1.00 91.12 275 LEU A O 1
ATOM 2144 N N . ILE A 1 276 ? -12.691 -30.222 7.534 1.00 89.56 276 ILE A N 1
ATOM 2145 C CA . ILE A 1 276 ? -13.899 -30.042 6.720 1.00 89.56 276 ILE A CA 1
ATOM 2146 C C . ILE A 1 276 ? -13.513 -29.859 5.242 1.00 89.56 276 ILE A C 1
ATOM 2148 O O . ILE A 1 276 ? -12.469 -29.277 4.964 1.00 89.56 276 ILE A O 1
ATOM 2152 N N . PRO A 1 277 ? -14.316 -30.314 4.266 1.00 84.94 277 PRO A N 1
ATOM 2153 C CA . PRO A 1 277 ? -13.953 -30.214 2.851 1.00 84.94 277 PRO A CA 1
ATOM 2154 C C . PRO A 1 277 ? -14.012 -28.773 2.310 1.00 84.94 277 PRO A C 1
ATOM 2156 O O . PRO A 1 277 ? -14.917 -28.001 2.650 1.00 84.94 277 PRO A O 1
ATOM 2159 N N . VAL A 1 278 ? -13.108 -28.430 1.384 1.00 77.69 278 VAL A N 1
ATOM 2160 C CA . VAL A 1 278 ? -13.106 -27.156 0.638 1.00 77.69 278 VAL A CA 1
ATOM 2161 C C . VAL A 1 278 ? -14.270 -27.138 -0.361 1.00 77.69 278 VAL A C 1
ATOM 2163 O O . VAL A 1 278 ? -14.166 -27.538 -1.530 1.00 77.69 278 VAL A O 1
ATOM 2166 N N . THR A 1 279 ? -15.416 -26.655 0.119 1.00 66.25 279 THR A N 1
ATOM 2167 C CA . THR A 1 279 ? -16.662 -26.539 -0.646 1.00 66.25 279 THR A CA 1
ATOM 2168 C C . THR A 1 279 ? -16.471 -25.773 -1.965 1.00 66.25 279 THR A C 1
ATOM 2170 O O . THR A 1 279 ? -15.828 -24.719 -1.970 1.00 66.25 279 THR A O 1
ATOM 2173 N N . PRO A 1 280 ? -17.027 -26.265 -3.096 1.00 56.88 280 PRO A N 1
ATOM 2174 C CA . PRO A 1 280 ? -17.035 -25.523 -4.356 1.00 56.88 280 PRO A CA 1
ATOM 2175 C C . PRO A 1 280 ? -17.660 -24.137 -4.197 1.00 56.88 280 PRO A C 1
ATOM 2177 O O . PRO A 1 280 ? -18.587 -23.968 -3.405 1.00 56.88 280 PRO A O 1
ATOM 2180 N N . SER A 1 281 ? -17.176 -23.163 -4.976 1.00 50.72 281 SER A N 1
ATOM 2181 C CA . SER A 1 281 ? -17.850 -21.868 -5.093 1.00 50.72 281 SER A CA 1
ATOM 2182 C C . SER A 1 281 ? -19.300 -22.098 -5.528 1.00 50.72 281 SER A C 1
ATOM 2184 O O . SER A 1 281 ? -19.578 -22.898 -6.431 1.00 50.72 281 SER A O 1
ATOM 2186 N N . VAL A 1 282 ? -20.232 -21.429 -4.849 1.00 46.59 282 VAL A N 1
ATOM 2187 C CA . VAL A 1 282 ? -21.633 -21.425 -5.255 1.00 46.59 282 VAL A CA 1
ATOM 2188 C C . VAL A 1 282 ? -21.697 -20.594 -6.522 1.00 46.59 282 VAL A C 1
ATOM 2190 O O . VAL A 1 282 ? -21.568 -19.376 -6.459 1.00 46.59 282 VAL A O 1
ATOM 2193 N N . ALA A 1 283 ? -21.904 -21.246 -7.668 1.00 36.03 283 ALA A N 1
ATOM 2194 C CA . ALA A 1 283 ? -22.157 -20.543 -8.915 1.00 36.03 283 ALA A CA 1
ATOM 2195 C C . ALA A 1 283 ? -23.341 -19.591 -8.702 1.00 36.03 283 ALA A C 1
ATOM 2197 O O . ALA A 1 283 ? -24.492 -20.030 -8.577 1.00 36.03 283 ALA A O 1
ATOM 2198 N N . THR A 1 284 ? -23.048 -18.292 -8.631 1.00 34.06 284 THR A N 1
ATOM 2199 C CA . THR A 1 284 ? -24.049 -17.238 -8.554 1.00 34.06 284 THR A CA 1
ATOM 2200 C C . THR A 1 284 ? -24.904 -17.356 -9.803 1.00 34.06 284 THR A C 1
ATOM 2202 O O . THR A 1 284 ? -24.472 -17.071 -10.920 1.00 34.06 284 THR A O 1
ATOM 2205 N N . ARG A 1 285 ? -26.130 -17.864 -9.631 1.00 27.38 285 ARG A N 1
ATOM 2206 C CA . ARG A 1 285 ? -27.090 -17.928 -10.729 1.00 27.38 285 ARG A CA 1
ATOM 2207 C C . ARG A 1 285 ? -27.292 -16.507 -11.220 1.00 27.38 285 ARG A C 1
ATOM 2209 O O . ARG A 1 285 ? -27.816 -15.682 -10.477 1.00 27.38 285 ARG A O 1
ATOM 2216 N N . SER A 1 286 ? -26.889 -16.259 -12.463 1.00 28.08 286 SER A N 1
ATOM 2217 C CA . SER A 1 286 ? -27.236 -15.047 -13.191 1.00 28.08 286 SER A CA 1
ATOM 2218 C C . SER A 1 286 ? -28.746 -14.832 -13.079 1.00 28.08 286 SER A C 1
ATOM 2220 O O . SER A 1 286 ? -29.541 -15.594 -13.633 1.00 28.08 286 SER A O 1
ATOM 2222 N N . THR A 1 287 ? -29.144 -13.831 -12.298 1.00 29.39 287 THR A N 1
ATOM 2223 C CA . THR A 1 287 ? -30.515 -13.331 -12.281 1.00 29.39 287 THR A CA 1
ATOM 2224 C C . THR A 1 287 ? -30.676 -12.421 -13.485 1.00 29.39 287 THR A C 1
ATOM 2226 O O . THR A 1 287 ? -30.523 -11.205 -13.376 1.00 29.39 287 THR A O 1
ATOM 2229 N N . ASP A 1 288 ? -30.936 -13.040 -14.633 1.00 26.88 288 ASP A N 1
ATOM 2230 C CA . ASP A 1 288 ? -31.279 -12.369 -15.884 1.00 26.88 288 ASP A CA 1
ATOM 2231 C C . ASP A 1 288 ? -32.563 -11.523 -15.710 1.00 26.88 288 ASP A C 1
ATOM 2233 O O . ASP A 1 288 ? -33.631 -12.078 -15.415 1.00 26.88 288 ASP A O 1
ATOM 2237 N N . PRO A 1 289 ? -32.502 -10.183 -15.836 1.00 31.45 289 PRO A N 1
ATOM 2238 C CA . PRO A 1 289 ? -33.641 -9.313 -15.592 1.00 31.45 289 PRO A CA 1
ATOM 2239 C C . PRO A 1 289 ? -34.417 -9.024 -16.891 1.00 31.45 289 PRO A C 1
ATOM 2241 O O . PRO A 1 289 ? -34.333 -7.920 -17.429 1.00 31.45 289 PRO A O 1
ATOM 2244 N N . GLY A 1 290 ? -35.222 -9.971 -17.396 1.00 26.80 290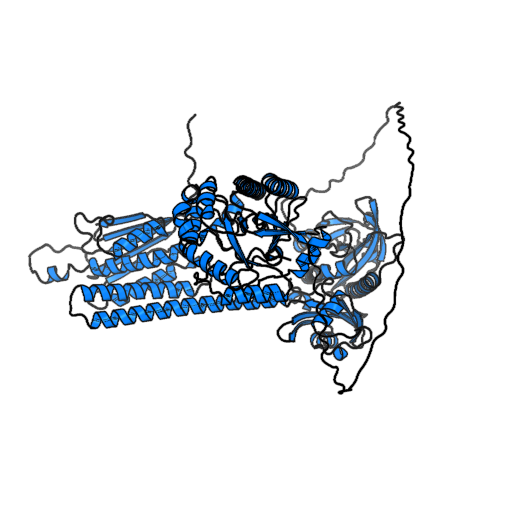 GLY A N 1
ATOM 2245 C CA . GLY A 1 290 ? -35.992 -9.674 -18.620 1.00 26.80 290 GLY A CA 1
ATOM 2246 C C . GLY A 1 290 ? -36.857 -10.760 -19.267 1.00 26.80 290 GLY A C 1
ATOM 2247 O O . GLY A 1 290 ? -36.848 -10.872 -20.487 1.00 26.80 290 GLY A O 1
ATOM 2248 N N . GLY A 1 291 ? -37.646 -11.532 -18.507 1.00 24.28 291 GLY A N 1
ATOM 2249 C CA . GLY A 1 291 ? -38.402 -12.683 -19.042 1.00 24.28 291 GLY A CA 1
ATOM 2250 C C . GLY A 1 291 ? -39.918 -12.696 -18.799 1.00 24.28 291 GLY A C 1
ATOM 2251 O O . GLY A 1 291 ? -40.452 -13.725 -18.391 1.00 24.28 291 GLY A O 1
ATOM 2252 N N . VAL A 1 292 ? -40.652 -11.596 -19.014 1.00 27.56 292 VAL A N 1
ATOM 2253 C CA . VAL A 1 292 ? -42.121 -11.610 -18.828 1.00 27.56 292 VAL A CA 1
ATOM 2254 C C . VAL A 1 292 ? -42.814 -12.431 -19.921 1.00 27.56 292 VAL A C 1
ATOM 2256 O O . VAL A 1 292 ? -42.951 -11.956 -21.049 1.00 27.56 292 VAL A O 1
ATOM 2259 N N . ARG A 1 293 ? -43.387 -13.594 -19.569 1.00 25.75 293 ARG A N 1
ATOM 2260 C CA . ARG A 1 293 ? -44.586 -14.118 -20.253 1.00 25.75 293 ARG A CA 1
ATOM 2261 C C . ARG A 1 293 ? -45.439 -15.086 -19.418 1.00 25.75 293 ARG A C 1
ATOM 2263 O O . ARG A 1 293 ? -45.051 -16.210 -19.146 1.00 25.75 293 ARG A O 1
ATOM 2270 N N . ALA A 1 294 ? -46.641 -14.595 -19.114 1.00 26.31 294 ALA A N 1
ATOM 2271 C CA . ALA A 1 294 ? -47.935 -15.282 -19.046 1.00 26.31 294 ALA A CA 1
ATOM 2272 C C . ALA A 1 294 ? -48.071 -16.672 -18.377 1.00 26.31 294 ALA A C 1
ATOM 2274 O O . ALA A 1 294 ? -47.665 -17.704 -18.900 1.00 26.31 294 ALA A O 1
ATOM 2275 N N . VAL A 1 295 ? -48.860 -16.649 -17.299 1.00 27.25 295 VAL A N 1
ATOM 2276 C CA . VAL A 1 295 ? -49.765 -17.692 -16.779 1.00 27.25 295 VAL A CA 1
ATOM 2277 C C . VAL A 1 295 ? -50.147 -18.793 -17.790 1.00 27.25 295 VAL A C 1
ATOM 2279 O O . VAL A 1 295 ? -50.751 -18.512 -18.824 1.00 27.25 295 VAL A O 1
ATOM 2282 N N . GLY A 1 296 ? -49.923 -20.056 -17.410 1.00 24.77 296 GLY A N 1
ATOM 2283 C CA . GLY A 1 296 ? -50.427 -21.253 -18.093 1.00 24.77 296 GLY A CA 1
ATOM 2284 C C . GLY A 1 296 ? -50.656 -22.389 -17.090 1.00 24.77 296 GLY A C 1
ATOM 2285 O O . GLY A 1 296 ? -49.761 -22.740 -16.330 1.00 24.77 296 GLY A O 1
ATOM 2286 N N . VAL A 1 297 ? -51.881 -22.912 -17.036 1.00 24.81 297 VAL A N 1
ATOM 2287 C CA . VAL A 1 297 ? -52.370 -23.844 -16.001 1.00 24.81 297 VAL A CA 1
ATOM 2288 C C . VAL A 1 297 ? -52.149 -25.314 -16.397 1.00 24.81 297 VAL A C 1
ATOM 2290 O O . VAL A 1 297 ? -52.228 -25.646 -17.575 1.00 24.81 297 VAL A O 1
ATOM 2293 N N . SER A 1 298 ? -52.046 -26.192 -15.385 1.00 24.36 298 SER A N 1
ATOM 2294 C CA . SER A 1 298 ? -52.206 -27.668 -15.420 1.00 24.36 298 SER A CA 1
ATOM 2295 C C . SER A 1 298 ? -51.076 -28.520 -16.024 1.00 24.36 298 SER A C 1
ATOM 2297 O O . SER A 1 298 ? -50.301 -28.027 -16.829 1.00 24.36 298 SER A O 1
ATOM 2299 N N . ASN A 1 299 ? -50.969 -29.833 -15.759 1.00 25.19 299 ASN A N 1
ATOM 2300 C CA . ASN A 1 299 ? -51.272 -30.710 -14.598 1.00 25.19 299 ASN A CA 1
ATOM 2301 C C . ASN A 1 299 ? -50.883 -32.146 -15.037 1.00 25.19 299 ASN A C 1
ATOM 2303 O O . ASN A 1 299 ? -51.199 -32.502 -16.170 1.00 25.19 299 ASN A O 1
ATOM 2307 N N . ARG A 1 300 ? -50.357 -32.995 -14.135 1.00 26.95 300 ARG A N 1
ATOM 2308 C CA . ARG A 1 300 ? -49.963 -34.412 -14.378 1.00 26.95 300 ARG A CA 1
ATOM 2309 C C . ARG A 1 300 ? -48.744 -34.581 -15.319 1.00 26.95 300 ARG A C 1
ATOM 2311 O O . ARG A 1 300 ? -48.495 -33.737 -16.166 1.00 26.95 300 ARG A O 1
ATOM 2318 N N . GLY A 1 301 ? -47.955 -35.653 -15.217 1.00 25.45 301 GLY A N 1
ATOM 2319 C CA . GLY A 1 301 ? -48.016 -36.757 -14.254 1.00 25.45 301 GLY A CA 1
ATOM 2320 C C . GLY A 1 301 ? -46.913 -37.804 -14.462 1.00 25.45 301 GLY A C 1
ATOM 2321 O O . GLY A 1 301 ? -46.029 -37.629 -15.291 1.00 25.45 301 GLY A O 1
ATOM 2322 N N . ASP A 1 302 ? -47.023 -38.862 -13.663 1.00 27.89 302 ASP A N 1
ATOM 2323 C CA . ASP A 1 302 ? -46.193 -40.067 -13.498 1.00 27.89 302 ASP A CA 1
ATOM 2324 C C . ASP A 1 302 ? -45.485 -40.687 -14.727 1.00 27.89 302 ASP A C 1
ATOM 2326 O O . ASP A 1 302 ? -45.990 -40.667 -15.848 1.00 27.89 302 ASP A O 1
ATOM 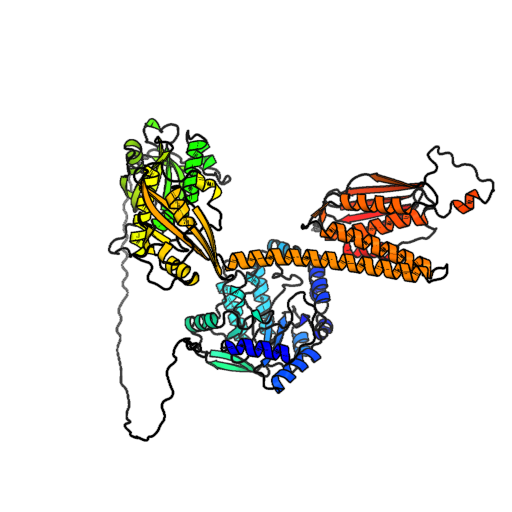2330 N N . GLY A 1 303 ? -44.369 -41.385 -14.456 1.00 27.83 303 GLY A N 1
ATOM 2331 C CA . GLY A 1 303 ? -43.655 -42.273 -15.393 1.00 27.83 303 GLY A CA 1
ATOM 2332 C C . GLY A 1 303 ? -42.137 -42.284 -15.134 1.00 27.83 303 GLY A C 1
ATOM 2333 O O . GLY A 1 303 ? -41.433 -41.458 -15.695 1.00 27.83 303 GLY A O 1
ATOM 2334 N N . ALA A 1 304 ? -41.567 -43.017 -14.170 1.00 27.59 304 ALA A N 1
ATOM 2335 C CA . ALA A 1 304 ? -41.534 -44.475 -13.954 1.00 27.59 304 ALA A CA 1
ATOM 2336 C C . ALA A 1 304 ? -40.599 -45.251 -14.918 1.00 27.59 304 ALA A C 1
ATOM 2338 O O . ALA A 1 304 ? -40.815 -45.266 -16.124 1.00 27.59 304 ALA A O 1
ATOM 2339 N N . GLY A 1 305 ? -39.624 -45.975 -14.339 1.00 27.91 305 GLY A N 1
ATOM 2340 C CA . GLY A 1 305 ? -38.720 -46.933 -15.007 1.00 27.91 305 GLY A CA 1
ATOM 2341 C C . GLY A 1 305 ? -37.328 -46.375 -15.378 1.00 27.91 305 GLY A C 1
ATOM 2342 O O . GLY A 1 305 ? -37.233 -45.275 -15.900 1.00 27.91 305 GLY A O 1
ATOM 2343 N N . GLY A 1 306 ? -36.205 -47.073 -15.155 1.00 26.98 306 GLY A N 1
ATOM 2344 C CA . GLY A 1 306 ? -36.008 -48.324 -14.405 1.00 26.98 306 GLY A CA 1
ATOM 2345 C C . GLY A 1 306 ? -34.718 -49.091 -14.770 1.00 26.98 306 GLY A C 1
ATOM 2346 O O . GLY A 1 306 ? -34.498 -49.362 -15.940 1.00 26.98 306 GLY A O 1
ATOM 2347 N N . ASN A 1 307 ? -33.971 -49.521 -13.740 1.00 28.70 307 ASN A N 1
ATOM 2348 C CA . ASN A 1 307 ? -33.037 -50.671 -13.649 1.00 28.70 307 ASN A CA 1
ATOM 2349 C C . ASN A 1 307 ? -31.785 -50.838 -14.555 1.00 28.70 307 ASN A C 1
ATOM 2351 O O . ASN A 1 307 ? -31.821 -50.652 -15.764 1.00 28.70 307 ASN A O 1
ATOM 2355 N N . GLY A 1 308 ? -30.729 -51.407 -13.934 1.00 28.20 308 GLY A N 1
ATOM 2356 C CA . GLY A 1 308 ? -29.564 -52.066 -14.569 1.00 28.20 308 GLY A CA 1
ATOM 2357 C C . GLY A 1 308 ? -28.252 -51.272 -14.436 1.00 28.20 308 GLY A C 1
ATOM 2358 O O . GLY A 1 308 ? -28.049 -50.361 -15.222 1.00 28.20 308 GLY A O 1
ATOM 2359 N N . ALA A 1 309 ? -27.344 -51.438 -13.460 1.00 28.30 309 ALA A N 1
ATOM 2360 C CA . ALA A 1 309 ? -26.902 -52.549 -12.589 1.00 28.30 309 ALA A CA 1
ATOM 2361 C C . ALA A 1 309 ? -25.832 -53.498 -13.195 1.00 28.30 309 ALA A C 1
ATOM 2363 O O . ALA A 1 309 ? -26.123 -54.235 -14.131 1.00 28.30 309 ALA A O 1
ATOM 2364 N N . GLY A 1 310 ? -24.641 -53.523 -12.564 1.00 27.59 310 GLY A N 1
ATOM 2365 C CA . GLY A 1 310 ? -23.508 -54.445 -12.804 1.00 27.59 310 GLY A CA 1
ATOM 2366 C C . GLY A 1 310 ? -22.510 -54.003 -13.897 1.00 27.59 310 GLY A C 1
ATOM 2367 O O . GLY A 1 310 ? -22.928 -53.498 -14.931 1.00 27.59 310 GLY A O 1
ATOM 2368 N N . GLY A 1 311 ? -21.189 -54.170 -13.757 1.00 27.48 311 GLY A N 1
ATOM 2369 C CA . GLY A 1 311 ? -20.404 -54.648 -12.608 1.00 27.48 311 GLY A CA 1
ATOM 2370 C C . GLY A 1 311 ? -18.936 -54.952 -12.979 1.00 27.48 311 GLY A C 1
ATOM 2371 O O . GLY A 1 311 ? -18.683 -55.521 -14.033 1.00 27.48 311 GLY A O 1
ATOM 2372 N N . ASP A 1 312 ? -18.024 -54.555 -12.090 1.00 28.53 312 ASP A N 1
ATOM 2373 C CA . ASP A 1 312 ? -16.742 -55.176 -11.702 1.00 28.53 312 ASP A CA 1
ATOM 2374 C C . ASP A 1 312 ? -15.573 -55.471 -12.687 1.00 28.53 312 ASP A C 1
ATOM 2376 O O . ASP A 1 312 ? -15.606 -56.338 -13.552 1.00 28.53 312 ASP A O 1
ATOM 2380 N N . GLU A 1 313 ? -14.460 -54.796 -12.352 1.00 29.30 313 GLU A N 1
ATOM 2381 C CA . GLU A 1 313 ? -13.119 -55.337 -12.035 1.00 29.30 313 GLU A CA 1
ATOM 2382 C C . GLU A 1 313 ? -12.017 -55.676 -13.081 1.00 29.30 313 GLU A C 1
ATOM 2384 O O . GLU A 1 313 ? -12.104 -56.567 -13.916 1.00 29.30 313 GLU A O 1
ATOM 2389 N N . ALA A 1 314 ? -10.868 -55.030 -12.804 1.00 28.39 314 ALA A N 1
ATOM 2390 C CA . ALA A 1 314 ? -9.500 -55.565 -12.697 1.00 28.39 314 ALA A CA 1
ATOM 2391 C C . ALA A 1 314 ? -8.672 -55.996 -13.933 1.00 28.39 314 ALA A C 1
ATOM 2393 O O . ALA A 1 314 ? -9.014 -56.899 -14.686 1.00 28.39 314 ALA A O 1
ATOM 2394 N N . GLY A 1 315 ? -7.413 -55.515 -13.957 1.00 25.58 315 GLY A N 1
ATOM 2395 C CA . GLY A 1 315 ? -6.291 -56.462 -14.082 1.00 25.58 315 GLY A CA 1
ATOM 2396 C C . GLY A 1 315 ? -5.037 -56.064 -14.879 1.00 25.58 315 GLY A C 1
ATOM 2397 O O . GLY A 1 315 ? -4.891 -56.435 -16.035 1.00 25.58 315 GLY A O 1
ATOM 2398 N N . SER A 1 316 ? -4.024 -55.553 -14.168 1.00 26.62 316 SER A N 1
ATOM 2399 C CA . SER A 1 316 ? -2.577 -55.805 -14.392 1.00 26.62 316 SER A CA 1
ATOM 2400 C C . SER A 1 316 ? -1.787 -55.146 -15.553 1.00 26.62 316 SER A C 1
ATOM 2402 O O . SER A 1 316 ? -1.975 -55.398 -16.738 1.00 26.62 316 SER A O 1
ATOM 2404 N N . SER A 1 317 ? -0.744 -54.408 -15.149 1.00 25.69 317 SER A N 1
ATOM 2405 C CA . SER A 1 317 ? 0.566 -54.297 -15.832 1.00 25.69 317 SER A CA 1
ATOM 2406 C C . SER A 1 317 ? 1.445 -55.504 -15.415 1.00 25.69 317 SER A C 1
ATOM 2408 O O . SER A 1 317 ? 1.112 -56.089 -14.376 1.00 25.69 317 SER A O 1
ATOM 2410 N N . PRO A 1 318 ? 2.560 -55.905 -16.093 1.00 41.28 318 PRO A N 1
ATOM 2411 C CA . PRO A 1 318 ? 3.867 -55.238 -15.838 1.00 41.28 318 PRO A CA 1
ATOM 2412 C C . PRO A 1 318 ? 5.021 -55.410 -16.886 1.00 41.28 318 PRO A C 1
ATOM 2414 O O . PRO A 1 318 ? 5.110 -56.430 -17.562 1.00 41.28 318 PRO A O 1
ATOM 2417 N N . ARG A 1 319 ? 6.043 -54.521 -16.876 1.00 27.00 319 ARG A N 1
ATOM 2418 C CA . ARG A 1 319 ? 7.481 -54.817 -16.534 1.00 27.00 319 ARG A CA 1
ATOM 2419 C C . ARG A 1 319 ? 8.538 -53.821 -17.066 1.00 27.00 319 ARG A C 1
ATOM 2421 O O . ARG A 1 319 ? 8.426 -53.245 -18.137 1.00 27.00 319 ARG A O 1
ATOM 2428 N N . ARG A 1 320 ? 9.621 -53.705 -16.277 1.00 27.47 320 ARG A N 1
ATOM 2429 C CA . ARG A 1 320 ? 10.867 -52.926 -16.480 1.00 27.47 320 ARG A CA 1
ATOM 2430 C C . ARG A 1 320 ? 11.927 -53.654 -17.330 1.00 27.47 320 ARG A C 1
ATOM 2432 O O . ARG A 1 320 ? 11.963 -54.884 -17.309 1.00 27.47 320 ARG A O 1
ATOM 2439 N N . ARG A 1 321 ? 12.942 -52.912 -17.814 1.00 25.64 321 ARG A N 1
ATOM 2440 C CA . ARG A 1 321 ? 14.381 -53.290 -17.713 1.00 25.64 321 ARG A CA 1
ATOM 2441 C C . ARG A 1 321 ? 15.321 -52.073 -17.832 1.00 25.64 321 ARG A C 1
ATOM 2443 O O . ARG A 1 321 ? 14.890 -51.021 -18.284 1.00 25.64 321 ARG A O 1
ATOM 2450 N N . ALA A 1 322 ? 16.573 -52.218 -17.379 1.00 25.42 322 ALA A N 1
ATOM 2451 C CA . ALA A 1 322 ? 17.593 -51.159 -17.289 1.00 25.42 322 ALA A CA 1
ATOM 2452 C C . ALA A 1 322 ? 19.014 -51.699 -17.577 1.00 25.42 322 ALA A C 1
ATOM 2454 O O . ALA A 1 322 ? 19.261 -52.874 -17.306 1.00 25.42 322 ALA A O 1
ATOM 2455 N N . SER A 1 323 ? 19.924 -50.841 -18.078 1.00 25.84 323 SER A N 1
ATOM 2456 C CA . SER A 1 323 ? 21.382 -51.061 -18.295 1.00 25.84 323 SER A CA 1
ATOM 2457 C C . SER A 1 323 ? 21.997 -49.840 -19.023 1.00 25.84 323 SER A C 1
ATOM 2459 O O . SER A 1 323 ? 21.313 -49.316 -19.895 1.00 25.84 323 SER A O 1
ATOM 2461 N N . THR A 1 324 ? 23.230 -49.335 -18.828 1.00 25.94 324 THR A N 1
ATOM 2462 C CA . THR A 1 324 ? 24.326 -49.540 -17.839 1.00 25.94 324 THR A CA 1
ATOM 2463 C C . THR A 1 324 ? 25.337 -48.366 -17.951 1.00 25.94 324 THR A C 1
ATOM 2465 O O . THR A 1 324 ? 25.329 -47.656 -18.952 1.00 25.94 324 THR A O 1
ATOM 2468 N N . ARG A 1 325 ? 26.246 -48.171 -16.975 1.00 25.95 325 ARG A N 1
ATOM 2469 C CA . ARG A 1 325 ? 27.419 -47.262 -17.093 1.00 25.95 325 ARG A CA 1
ATOM 2470 C C . ARG A 1 325 ? 28.497 -47.824 -18.038 1.00 25.95 325 ARG A C 1
ATOM 2472 O O . ARG A 1 325 ? 28.716 -49.032 -18.032 1.00 25.95 325 ARG A O 1
ATOM 2479 N N . ALA A 1 326 ? 29.274 -46.947 -18.680 1.00 24.31 326 ALA A N 1
ATOM 2480 C CA . ALA A 1 326 ? 30.665 -47.219 -19.067 1.00 24.31 326 ALA A CA 1
ATOM 2481 C C . ALA A 1 326 ? 31.493 -45.920 -19.106 1.00 24.31 326 ALA A C 1
ATOM 2483 O O . ALA A 1 326 ? 31.017 -44.885 -19.563 1.00 24.31 326 ALA A O 1
ATOM 2484 N N . SER A 1 327 ? 32.732 -45.989 -18.622 1.00 24.52 327 SER A N 1
ATOM 2485 C CA . SER A 1 327 ? 33.709 -44.896 -18.548 1.00 24.52 327 SER A CA 1
ATOM 2486 C C . SER A 1 327 ? 34.962 -45.262 -19.340 1.00 24.52 327 SER A C 1
ATOM 2488 O O . SER A 1 327 ? 35.440 -46.387 -19.198 1.00 24.52 327 SER A O 1
ATOM 2490 N N . VAL A 1 328 ? 35.549 -44.323 -20.086 1.00 25.61 328 VAL A N 1
ATOM 2491 C CA . VAL A 1 328 ? 36.893 -44.480 -20.670 1.00 25.61 328 VAL A CA 1
ATOM 2492 C C . VAL A 1 328 ? 37.673 -43.180 -20.504 1.00 25.61 328 VAL A C 1
ATOM 2494 O O . VAL A 1 328 ? 37.184 -42.111 -20.856 1.00 25.61 328 VAL A O 1
ATOM 2497 N N . ALA A 1 329 ? 38.899 -43.294 -19.997 1.00 24.41 329 ALA A N 1
ATOM 2498 C CA . ALA A 1 329 ? 39.899 -42.236 -19.994 1.00 24.41 329 ALA A CA 1
ATOM 2499 C C . ALA A 1 329 ? 41.141 -42.732 -20.745 1.00 24.41 329 ALA A C 1
ATOM 2501 O O . ALA A 1 329 ? 41.560 -43.873 -20.553 1.00 24.41 329 ALA A O 1
ATOM 2502 N N . VAL A 1 330 ? 41.745 -41.870 -21.564 1.00 27.48 330 VAL A N 1
ATOM 2503 C CA . VAL A 1 330 ? 43.087 -42.057 -22.133 1.00 27.48 330 VAL A CA 1
ATOM 2504 C C . VAL A 1 330 ? 43.781 -40.697 -22.120 1.00 27.48 330 VAL A C 1
ATOM 2506 O O . VAL A 1 330 ? 43.207 -39.709 -22.568 1.00 27.48 330 VAL A O 1
ATOM 2509 N N . GLY A 1 331 ? 45.002 -40.642 -21.588 1.00 23.16 331 GLY A N 1
ATOM 2510 C CA . GLY A 1 331 ? 45.845 -39.445 -21.587 1.00 23.16 331 GLY A CA 1
ATOM 2511 C C . GLY A 1 331 ? 47.085 -39.612 -22.468 1.00 23.16 331 GLY A C 1
ATOM 2512 O O . GLY A 1 331 ? 47.452 -40.727 -22.832 1.00 23.16 331 GLY A O 1
ATOM 2513 N N . GLY A 1 332 ? 47.758 -38.500 -22.772 1.00 24.89 332 GLY A N 1
ATOM 2514 C CA . GLY A 1 332 ? 49.036 -38.486 -23.492 1.00 24.89 332 GLY A CA 1
ATOM 2515 C C . GLY A 1 332 ? 49.306 -37.129 -24.141 1.00 24.89 332 GLY A C 1
ATOM 2516 O O . GLY A 1 332 ? 48.681 -36.790 -25.137 1.00 24.89 332 GLY A O 1
ATOM 2517 N N . GLY A 1 333 ? 50.213 -36.335 -23.564 1.00 23.69 333 GLY A N 1
ATOM 2518 C CA . GLY A 1 333 ? 50.532 -34.984 -24.048 1.00 23.69 333 GLY A CA 1
ATOM 2519 C C . GLY A 1 333 ? 51.829 -34.889 -24.861 1.00 23.69 333 GLY A C 1
ATOM 2520 O O . GLY A 1 333 ? 52.692 -35.762 -24.787 1.00 23.69 333 GLY A O 1
ATOM 2521 N N . ALA A 1 334 ? 52.004 -33.770 -25.571 1.00 26.06 334 ALA A N 1
ATOM 2522 C CA . ALA A 1 334 ? 53.266 -33.341 -26.184 1.00 26.06 334 ALA A CA 1
ATOM 2523 C C . ALA A 1 334 ? 53.401 -31.800 -26.141 1.00 26.06 334 ALA A C 1
ATOM 2525 O O . ALA A 1 334 ? 52.454 -31.095 -25.800 1.00 26.06 334 ALA A O 1
ATOM 2526 N N . ARG A 1 335 ? 54.609 -31.267 -26.388 1.00 25.91 335 ARG A N 1
ATOM 2527 C CA . ARG A 1 335 ? 55.050 -29.935 -25.913 1.00 25.91 335 ARG A CA 1
ATOM 2528 C C . ARG A 1 335 ? 55.133 -28.838 -26.993 1.00 25.91 335 ARG A C 1
ATOM 2530 O O . ARG A 1 335 ? 55.647 -29.094 -28.071 1.00 25.91 335 ARG A O 1
ATOM 2537 N N . ARG A 1 336 ? 54.836 -27.600 -26.558 1.00 25.59 336 ARG A N 1
ATOM 2538 C CA . ARG A 1 336 ? 55.456 -26.283 -26.887 1.00 25.59 336 ARG A CA 1
ATOM 2539 C C . ARG A 1 336 ? 55.795 -25.899 -28.342 1.00 25.59 336 ARG A C 1
ATOM 2541 O O . ARG A 1 336 ? 56.715 -26.460 -28.932 1.00 25.59 336 ARG A O 1
ATOM 2548 N N . ARG A 1 337 ? 55.281 -24.721 -28.728 1.00 24.84 337 ARG A N 1
ATOM 2549 C CA . ARG A 1 337 ? 55.940 -23.505 -29.300 1.00 24.84 337 ARG A CA 1
ATOM 2550 C C . ARG A 1 337 ? 54.795 -22.557 -29.715 1.00 24.84 337 ARG A C 1
ATOM 2552 O O . ARG A 1 337 ? 53.799 -23.071 -30.197 1.00 24.84 337 ARG A O 1
ATOM 2559 N N . SER A 1 338 ? 54.799 -21.232 -29.623 1.00 24.61 338 SER A N 1
ATOM 2560 C CA . SER A 1 338 ? 55.645 -20.152 -29.080 1.00 24.61 338 SER A CA 1
ATOM 2561 C C . SER A 1 338 ? 54.933 -18.854 -29.521 1.00 24.61 338 SER A C 1
ATOM 2563 O O . SER A 1 338 ? 54.398 -18.855 -30.629 1.00 24.61 338 SER A O 1
ATOM 2565 N N . ASP A 1 339 ? 54.916 -17.789 -28.713 1.00 24.83 339 ASP A N 1
ATOM 2566 C CA . ASP A 1 339 ? 54.187 -16.535 -29.014 1.00 24.83 339 ASP A CA 1
ATOM 2567 C C . ASP A 1 339 ? 54.639 -15.854 -30.333 1.00 24.83 339 ASP A C 1
ATOM 2569 O O . ASP A 1 339 ? 55.718 -16.162 -30.856 1.00 24.83 339 ASP A O 1
ATOM 2573 N N . PRO A 1 340 ? 53.827 -14.929 -30.883 1.00 27.84 340 PRO A N 1
ATOM 2574 C CA . PRO A 1 340 ? 53.912 -13.551 -30.389 1.00 27.84 340 PRO A CA 1
ATOM 2575 C C . PRO A 1 340 ? 52.555 -12.897 -30.071 1.00 27.84 340 PRO A C 1
ATOM 2577 O O . PRO A 1 340 ? 51.587 -13.014 -30.821 1.00 27.84 340 PRO A O 1
ATOM 2580 N N . THR A 1 341 ? 52.526 -12.119 -28.989 1.00 28.45 341 THR A N 1
ATOM 2581 C CA . THR A 1 341 ? 51.498 -11.103 -28.722 1.00 28.45 341 THR A CA 1
ATOM 2582 C C . THR A 1 341 ? 51.546 -9.972 -29.753 1.00 28.45 341 THR A C 1
ATOM 2584 O O . THR A 1 341 ? 52.606 -9.660 -30.303 1.00 28.45 341 THR A O 1
ATOM 2587 N N . PRO A 1 342 ? 50.412 -9.283 -29.952 1.00 26.92 342 PRO A N 1
ATOM 2588 C CA . PRO A 1 342 ? 50.472 -7.828 -29.840 1.00 26.92 342 PRO A CA 1
ATOM 2589 C C . PRO A 1 342 ? 49.317 -7.201 -29.037 1.00 26.92 342 PRO A C 1
ATOM 2591 O O . PRO A 1 342 ? 48.154 -7.546 -29.203 1.00 26.92 342 PRO A O 1
ATOM 2594 N N . ALA A 1 343 ? 49.694 -6.201 -28.235 1.00 24.34 343 ALA A N 1
ATOM 2595 C CA . ALA A 1 343 ? 48.900 -5.037 -27.826 1.00 24.34 343 ALA A CA 1
ATOM 2596 C C . ALA A 1 343 ? 47.499 -5.261 -27.214 1.00 24.34 343 ALA A C 1
ATOM 2598 O O . ALA A 1 343 ? 46.468 -5.093 -27.860 1.00 24.34 343 ALA A O 1
ATOM 2599 N N . THR A 1 344 ? 47.476 -5.432 -25.891 1.00 27.67 344 THR A N 1
ATOM 2600 C CA . THR A 1 344 ? 46.360 -4.977 -25.050 1.00 27.67 344 THR A CA 1
ATOM 2601 C C . THR A 1 344 ? 46.185 -3.458 -25.176 1.00 27.67 344 THR A C 1
ATOM 2603 O O . THR A 1 344 ? 46.993 -2.696 -24.642 1.00 27.67 344 THR A O 1
ATOM 2606 N N . GLY A 1 345 ? 45.126 -3.013 -25.853 1.00 24.88 345 GLY A N 1
ATOM 2607 C CA . GLY A 1 345 ? 44.589 -1.663 -25.682 1.00 24.88 345 GLY A CA 1
ATOM 2608 C C . GLY A 1 345 ? 43.691 -1.653 -24.450 1.00 24.88 345 GLY A C 1
ATOM 2609 O O . GLY A 1 345 ? 42.681 -2.350 -24.425 1.00 24.88 345 GLY A O 1
ATOM 2610 N N . THR A 1 346 ? 44.078 -0.920 -23.410 1.00 25.95 346 THR A N 1
ATOM 2611 C CA . THR A 1 346 ? 43.321 -0.849 -22.155 1.00 25.95 346 THR A CA 1
ATOM 2612 C C . THR A 1 346 ? 41.982 -0.156 -22.374 1.00 25.95 346 THR A C 1
ATOM 2614 O O . THR A 1 346 ? 41.956 1.025 -22.727 1.00 25.95 346 THR A O 1
ATOM 2617 N N . ALA A 1 347 ? 40.883 -0.852 -22.077 1.00 31.08 347 ALA A N 1
ATOM 2618 C CA . ALA A 1 347 ? 39.677 -0.167 -21.634 1.00 31.08 347 ALA A CA 1
ATOM 2619 C C . ALA A 1 347 ? 40.059 0.673 -20.407 1.00 31.08 347 ALA A C 1
ATOM 2621 O O . ALA A 1 347 ? 40.686 0.166 -19.477 1.00 31.08 347 ALA A O 1
ATOM 2622 N N . THR A 1 348 ? 39.767 1.969 -20.435 1.00 29.06 348 THR A N 1
ATOM 2623 C CA . THR A 1 348 ? 39.962 2.830 -19.270 1.00 29.06 348 THR A CA 1
ATOM 2624 C C . THR A 1 348 ? 38.887 2.496 -18.249 1.00 29.06 348 THR A C 1
ATOM 2626 O O . THR A 1 348 ? 37.726 2.844 -18.471 1.00 29.06 348 THR A O 1
ATOM 2629 N N . ASP A 1 349 ? 39.275 1.837 -17.156 1.00 29.19 349 ASP A N 1
ATOM 2630 C CA . ASP A 1 349 ? 38.418 1.657 -15.984 1.00 29.19 349 ASP A CA 1
ATOM 2631 C C . ASP A 1 349 ? 37.861 3.017 -15.548 1.00 29.19 349 ASP A C 1
ATOM 2633 O O . ASP A 1 349 ? 38.602 3.924 -15.159 1.00 29.19 349 ASP A O 1
ATOM 2637 N N . VAL A 1 350 ? 36.538 3.157 -15.620 1.00 34.34 350 VAL A N 1
ATOM 2638 C CA . VAL A 1 350 ? 35.823 4.249 -14.962 1.00 34.34 350 VAL A CA 1
ATOM 2639 C C . VAL A 1 350 ? 35.695 3.863 -13.485 1.00 34.34 350 VAL A C 1
ATOM 2641 O O . VAL A 1 350 ? 35.290 2.732 -13.204 1.00 34.34 350 VAL A O 1
ATOM 2644 N N . PRO A 1 351 ? 36.019 4.747 -12.525 1.00 29.69 351 PRO A N 1
ATOM 2645 C CA . PRO A 1 351 ? 35.840 4.434 -11.114 1.00 29.69 351 PRO A CA 1
ATOM 2646 C C . PRO A 1 351 ? 34.375 4.105 -10.806 1.00 29.69 351 PRO A C 1
ATOM 2648 O O . PRO A 1 351 ? 33.473 4.867 -11.156 1.00 29.69 351 PRO A O 1
ATOM 2651 N N . LEU A 1 352 ? 34.150 2.996 -10.100 1.00 34.25 352 LEU A N 1
ATOM 2652 C CA . LEU A 1 352 ? 32.863 2.657 -9.489 1.00 34.25 352 LEU A CA 1
ATOM 2653 C C . LEU A 1 352 ? 32.511 3.733 -8.444 1.00 34.25 352 LEU A C 1
ATOM 2655 O O . LEU A 1 352 ? 32.952 3.646 -7.300 1.00 34.25 352 LEU A O 1
ATOM 2659 N N . GLY A 1 353 ? 31.770 4.771 -8.847 1.00 34.59 353 GLY A N 1
ATOM 2660 C CA . GLY A 1 353 ? 31.460 5.907 -7.967 1.00 34.59 353 GLY A CA 1
ATOM 2661 C C . GLY A 1 353 ? 30.504 6.977 -8.512 1.00 34.59 353 GLY A C 1
ATOM 2662 O O . GLY A 1 353 ? 29.819 7.606 -7.714 1.00 34.59 353 GLY A O 1
ATOM 2663 N N . GLU A 1 354 ? 30.392 7.171 -9.831 1.00 41.12 354 GLU A N 1
ATOM 2664 C CA . GLU A 1 354 ? 29.399 8.085 -10.426 1.00 41.12 354 GLU A CA 1
ATOM 2665 C C . GLU A 1 354 ? 28.420 7.330 -11.332 1.00 41.12 354 GLU A C 1
ATOM 2667 O O . GLU A 1 354 ? 28.814 6.786 -12.365 1.00 41.12 354 GLU A O 1
ATOM 2672 N N . VAL A 1 355 ? 27.126 7.361 -10.997 1.00 46.09 355 VAL A N 1
ATOM 2673 C CA . VAL A 1 355 ? 26.058 6.988 -11.938 1.00 46.09 355 VAL A CA 1
ATOM 2674 C C . VAL A 1 355 ? 25.909 8.131 -12.943 1.00 46.09 355 VAL A C 1
ATOM 2676 O O . VAL A 1 355 ? 25.189 9.098 -12.702 1.00 46.09 355 VAL A O 1
ATOM 2679 N N . ALA A 1 356 ? 26.639 8.052 -14.055 1.00 62.22 356 ALA A N 1
ATOM 2680 C CA . ALA A 1 356 ? 26.569 9.054 -15.111 1.00 62.22 356 ALA A CA 1
ATOM 2681 C C . ALA A 1 356 ? 25.175 9.038 -15.756 1.00 62.22 356 ALA A C 1
ATOM 2683 O O . ALA A 1 356 ? 24.767 8.040 -16.351 1.00 62.22 356 ALA A O 1
ATOM 2684 N N . THR A 1 357 ? 24.442 10.150 -15.672 1.00 78.38 357 THR A N 1
ATOM 2685 C CA . THR A 1 357 ? 23.154 10.260 -16.368 1.00 78.38 357 THR A CA 1
ATOM 2686 C C . THR A 1 357 ? 23.377 10.267 -17.888 1.00 78.38 357 THR A C 1
ATOM 2688 O O . THR A 1 357 ? 24.459 10.655 -18.345 1.00 78.38 357 THR A O 1
ATOM 2691 N N . PRO A 1 358 ? 22.363 9.954 -18.717 1.00 77.06 358 PRO A N 1
ATOM 2692 C CA . PRO A 1 358 ? 22.458 10.160 -20.163 1.00 77.06 358 PRO A CA 1
ATOM 2693 C C . PRO A 1 358 ? 22.921 11.581 -20.530 1.00 77.06 358 PRO A C 1
ATOM 2695 O O . PRO A 1 358 ? 23.726 11.763 -21.439 1.00 77.06 358 PRO A O 1
ATOM 2698 N N . ALA A 1 359 ? 22.508 12.602 -19.771 1.00 80.38 359 ALA A N 1
ATOM 2699 C CA . ALA A 1 359 ? 22.968 13.971 -19.987 1.00 80.38 359 ALA A CA 1
ATOM 2700 C C . ALA A 1 359 ? 24.475 14.153 -19.699 1.00 80.38 359 ALA A C 1
ATOM 2702 O O . ALA A 1 359 ? 25.138 14.911 -20.407 1.00 80.38 359 ALA A O 1
ATOM 2703 N N . ASP A 1 360 ? 25.041 13.450 -18.713 1.00 83.62 360 ASP A N 1
ATOM 2704 C CA . ASP A 1 360 ? 26.488 13.438 -18.454 1.00 83.62 360 ASP A CA 1
ATOM 2705 C C . ASP A 1 360 ? 27.260 12.721 -19.558 1.00 83.62 360 ASP A C 1
ATOM 2707 O O . ASP A 1 360 ? 28.272 13.238 -20.030 1.00 83.62 360 ASP A O 1
ATOM 2711 N N . VAL A 1 361 ? 26.764 11.570 -20.019 1.00 86.12 361 VAL A N 1
ATOM 2712 C CA . VAL A 1 361 ? 27.364 10.817 -21.131 1.00 86.12 361 VAL A CA 1
ATOM 2713 C C . VAL A 1 361 ? 27.363 11.656 -22.414 1.00 86.12 361 VAL A C 1
ATOM 2715 O O . VAL A 1 361 ? 28.402 11.785 -23.065 1.00 86.12 361 VAL A O 1
ATOM 2718 N N . ALA A 1 362 ? 26.242 12.312 -22.740 1.00 86.69 362 ALA A N 1
ATOM 2719 C CA . ALA A 1 362 ? 26.157 13.234 -23.871 1.00 86.69 362 ALA A CA 1
ATOM 2720 C C . ALA A 1 362 ? 27.182 14.376 -23.759 1.00 86.69 362 ALA A C 1
ATOM 2722 O O . ALA A 1 362 ? 27.936 14.604 -24.709 1.00 86.69 362 ALA A O 1
ATOM 2723 N N . ARG A 1 363 ? 27.261 15.045 -22.597 1.00 85.50 363 ARG A N 1
ATOM 2724 C CA . ARG A 1 363 ? 28.225 16.131 -22.335 1.00 85.50 363 ARG A CA 1
ATOM 2725 C C . ARG A 1 363 ? 29.686 15.684 -22.440 1.00 85.50 363 ARG A C 1
ATOM 2727 O O . ARG A 1 363 ? 30.521 16.465 -22.886 1.00 85.50 363 ARG A O 1
ATOM 2734 N N . ARG A 1 364 ? 30.009 14.458 -22.014 1.00 85.75 364 ARG A N 1
ATOM 2735 C CA . ARG A 1 364 ? 31.385 13.925 -21.995 1.00 85.75 364 ARG A CA 1
ATOM 2736 C C . ARG A 1 364 ? 31.879 13.473 -23.376 1.00 85.75 364 ARG A C 1
ATOM 2738 O O . ARG A 1 364 ? 33.078 13.552 -23.629 1.00 85.75 364 ARG A O 1
ATOM 2745 N N . HIS A 1 365 ? 30.991 13.009 -24.263 1.00 85.62 365 HIS A N 1
ATOM 2746 C CA . HIS A 1 365 ? 31.392 12.304 -25.494 1.00 85.62 365 HIS A CA 1
ATOM 2747 C C . HIS A 1 365 ? 30.886 12.909 -26.818 1.00 85.62 365 HIS A C 1
ATOM 2749 O O . HIS A 1 365 ? 31.390 12.533 -27.880 1.00 85.62 365 HIS A O 1
ATOM 2755 N N . THR A 1 366 ? 29.919 13.830 -26.803 1.00 86.94 366 THR A N 1
ATOM 2756 C CA . THR A 1 366 ? 29.187 14.270 -28.012 1.00 86.94 366 THR A CA 1
ATOM 2757 C C . THR A 1 366 ? 29.231 15.793 -28.196 1.00 86.94 366 THR A C 1
ATOM 2759 O O . THR A 1 366 ? 29.685 16.517 -27.314 1.00 86.94 366 THR A O 1
ATOM 2762 N N . ARG A 1 367 ? 28.756 16.293 -29.347 1.00 84.00 367 ARG A N 1
ATOM 2763 C CA . ARG A 1 367 ? 28.516 17.733 -29.593 1.00 84.00 367 ARG A CA 1
ATOM 2764 C C . ARG A 1 367 ? 27.024 18.101 -29.562 1.00 84.00 367 ARG A C 1
ATOM 2766 O O . ARG A 1 367 ? 26.634 19.081 -30.185 1.00 84.00 367 ARG A O 1
ATOM 2773 N N . LEU A 1 368 ? 26.175 17.296 -28.915 1.00 85.12 368 LEU A N 1
ATOM 2774 C CA . LEU A 1 368 ? 24.737 17.571 -28.875 1.00 85.12 368 LEU A CA 1
ATOM 2775 C C . LEU A 1 368 ? 24.442 18.847 -28.078 1.00 85.12 368 LEU A C 1
ATOM 2777 O O . LEU A 1 368 ? 24.779 18.951 -26.899 1.00 85.12 368 LEU A O 1
ATOM 2781 N N . GLU A 1 369 ? 23.763 19.792 -28.723 1.00 84.50 369 GLU A N 1
ATOM 2782 C CA . GLU A 1 369 ? 23.196 20.967 -28.064 1.00 84.50 369 GLU A CA 1
ATOM 2783 C C . GLU A 1 369 ? 21.953 20.599 -27.234 1.00 84.50 369 GLU A C 1
ATOM 2785 O O . GLU A 1 369 ? 21.381 19.511 -27.366 1.00 84.50 369 GLU A O 1
ATOM 2790 N N . THR A 1 370 ? 21.504 21.525 -26.383 1.00 84.69 370 THR A N 1
ATOM 2791 C CA . THR A 1 370 ? 20.399 21.309 -25.434 1.00 84.69 370 THR A CA 1
ATOM 2792 C C . THR A 1 370 ? 19.100 20.854 -26.109 1.00 84.69 370 THR A C 1
ATOM 2794 O O . THR A 1 370 ? 18.431 19.967 -25.586 1.00 84.69 370 THR A O 1
ATOM 2797 N N . SER A 1 371 ? 18.744 21.410 -27.274 1.00 87.12 371 SER A N 1
ATOM 2798 C CA . SER A 1 371 ? 17.481 21.089 -27.962 1.00 87.12 371 SER A CA 1
ATOM 2799 C C . SER A 1 371 ? 17.469 19.683 -28.600 1.00 87.12 371 SER A C 1
ATOM 2801 O O . SER A 1 371 ? 16.542 18.923 -28.294 1.00 87.12 371 SER A O 1
ATOM 2803 N N . PRO A 1 372 ? 18.492 19.266 -29.385 1.00 89.19 372 PRO A N 1
ATOM 2804 C CA . PRO A 1 372 ? 18.672 17.867 -29.786 1.00 89.19 372 PRO A CA 1
ATOM 2805 C C . PRO A 1 372 ? 18.703 16.890 -28.605 1.00 89.19 372 PRO A C 1
ATOM 2807 O O . PRO A 1 372 ? 18.039 15.854 -28.644 1.00 89.19 372 PRO A O 1
ATOM 2810 N N . LEU A 1 373 ? 19.436 17.216 -27.532 1.00 89.12 373 LEU A N 1
ATOM 2811 C CA . LEU A 1 373 ? 19.524 16.355 -26.349 1.00 89.12 373 LEU A CA 1
ATOM 2812 C C . LEU A 1 373 ? 18.159 16.199 -25.661 1.00 89.12 373 LEU A C 1
ATOM 2814 O O . LEU A 1 373 ? 17.779 15.079 -25.323 1.00 89.12 373 LEU A O 1
ATOM 2818 N N . GLY A 1 374 ? 17.390 17.284 -25.536 1.00 88.06 374 GLY A N 1
ATOM 2819 C CA . GLY A 1 374 ? 16.016 17.257 -25.030 1.00 88.06 374 GLY A CA 1
ATOM 2820 C C . GLY A 1 374 ? 15.079 16.402 -25.891 1.00 88.06 374 GLY A C 1
ATOM 2821 O O . GLY A 1 374 ? 14.265 15.652 -25.359 1.00 88.06 374 GLY A O 1
ATOM 2822 N N . HIS A 1 375 ? 15.231 16.421 -27.220 1.00 90.81 375 HIS A N 1
ATOM 2823 C CA . HIS A 1 375 ? 14.490 15.514 -28.106 1.00 90.81 375 HIS A CA 1
ATOM 2824 C C . HIS A 1 375 ? 14.843 14.038 -27.846 1.00 90.81 375 HIS A C 1
ATOM 2826 O O . HIS A 1 375 ? 13.937 13.213 -27.721 1.00 90.81 375 HIS A O 1
ATOM 2832 N N . LEU A 1 376 ? 16.126 13.698 -27.668 1.00 91.88 376 LEU A N 1
ATOM 2833 C CA . LEU A 1 376 ? 16.524 12.336 -27.281 1.00 91.88 376 LEU A CA 1
ATOM 2834 C C . LEU A 1 376 ? 15.999 11.955 -25.885 1.00 91.88 376 LEU A C 1
ATOM 2836 O O . LEU A 1 376 ? 15.592 10.815 -25.680 1.00 91.88 376 LEU A O 1
ATOM 2840 N N . GLN A 1 377 ? 15.938 12.893 -24.936 1.00 88.81 377 GLN A N 1
ATOM 2841 C CA . GLN A 1 377 ? 15.355 12.663 -23.607 1.00 88.81 377 GLN A CA 1
ATOM 2842 C C . GLN A 1 377 ? 13.839 12.418 -23.657 1.00 88.81 377 GLN A C 1
ATOM 2844 O O . GLN A 1 377 ? 13.361 11.481 -23.018 1.00 88.81 377 GLN A O 1
ATOM 2849 N N . ARG A 1 378 ? 13.082 13.164 -24.474 1.00 88.25 378 ARG A N 1
ATOM 2850 C CA . ARG A 1 378 ? 11.655 12.880 -24.729 1.00 88.25 378 ARG A CA 1
ATOM 2851 C C . ARG A 1 378 ? 11.446 11.507 -25.376 1.00 88.25 378 ARG A C 1
ATOM 2853 O O . ARG A 1 378 ? 10.499 10.802 -25.029 1.00 88.25 378 ARG A O 1
ATOM 2860 N N . LEU A 1 379 ? 12.351 11.095 -26.270 1.00 90.88 379 LEU A N 1
ATOM 2861 C CA . LEU A 1 379 ? 12.310 9.774 -26.903 1.00 90.88 379 LEU A CA 1
ATOM 2862 C C . LEU A 1 379 ? 12.532 8.676 -25.850 1.00 90.88 379 LEU A C 1
ATOM 2864 O O . LEU A 1 379 ? 11.751 7.727 -25.793 1.00 90.88 379 LEU A O 1
ATOM 2868 N N . MET A 1 380 ? 13.517 8.863 -24.962 1.00 88.44 380 MET A N 1
ATOM 2869 C CA . MET A 1 380 ? 13.770 7.988 -23.809 1.00 88.44 380 MET A CA 1
ATOM 2870 C C . MET A 1 380 ? 12.566 7.883 -22.865 1.00 88.44 380 MET A C 1
ATOM 2872 O O . MET A 1 380 ? 12.235 6.781 -22.430 1.00 88.44 380 MET A O 1
ATOM 2876 N N . GLY A 1 381 ? 11.843 8.982 -22.625 1.00 85.31 381 GLY A N 1
ATOM 2877 C CA . GLY A 1 381 ? 10.594 8.977 -21.849 1.00 85.31 381 GLY A CA 1
ATOM 2878 C C . GLY A 1 381 ? 9.491 8.080 -22.432 1.00 85.31 381 GLY A C 1
ATOM 2879 O O . GLY A 1 381 ? 8.625 7.611 -21.699 1.00 85.31 381 GLY A O 1
ATOM 2880 N N . SER A 1 382 ? 9.541 7.772 -23.732 1.00 86.50 382 SER A N 1
ATOM 2881 C CA . SER A 1 382 ? 8.586 6.877 -24.405 1.00 86.50 382 SER A CA 1
ATOM 2882 C C . SER A 1 382 ? 9.113 5.453 -24.640 1.00 86.50 382 SER A C 1
ATOM 2884 O O . SER A 1 382 ? 8.404 4.617 -25.204 1.00 86.50 382 SER A O 1
ATOM 2886 N N . TRP A 1 383 ? 10.340 5.131 -24.216 1.00 87.38 383 TRP A N 1
ATOM 2887 C CA . TRP A 1 383 ? 10.972 3.849 -24.550 1.00 87.38 383 TRP A CA 1
ATOM 2888 C C . TRP A 1 383 ? 10.329 2.618 -23.933 1.00 87.38 383 TRP A C 1
ATOM 2890 O O . TRP A 1 383 ? 10.358 1.577 -24.581 1.00 87.38 383 TRP A O 1
ATOM 2900 N N . GLY A 1 384 ? 9.733 2.705 -22.740 1.00 87.69 384 GLY A N 1
ATOM 2901 C CA . GLY A 1 384 ? 9.033 1.557 -22.149 1.00 87.69 384 GLY A CA 1
ATOM 2902 C C . GLY A 1 384 ? 7.939 1.032 -23.086 1.00 87.69 384 GLY A C 1
ATOM 2903 O O . GLY A 1 384 ? 7.908 -0.151 -23.409 1.00 87.69 384 GLY A O 1
ATOM 2904 N N . MET A 1 385 ? 7.132 1.946 -23.642 1.00 91.44 385 MET A N 1
ATOM 2905 C CA . MET A 1 385 ? 6.123 1.629 -24.657 1.00 91.44 385 MET A CA 1
ATOM 2906 C C . MET A 1 385 ? 6.749 1.012 -25.915 1.00 91.44 385 MET A C 1
ATOM 2908 O O . MET A 1 385 ? 6.272 -0.007 -26.407 1.00 91.44 385 MET A O 1
ATOM 2912 N N . LEU A 1 386 ? 7.818 1.612 -26.445 1.00 93.81 386 LEU A N 1
ATOM 2913 C CA . LEU A 1 386 ? 8.442 1.141 -27.684 1.00 93.81 386 LEU A CA 1
ATOM 2914 C C . LEU A 1 386 ? 9.119 -0.233 -27.528 1.00 93.81 386 LEU A C 1
ATOM 2916 O O . LEU A 1 386 ? 9.025 -1.054 -28.437 1.00 93.81 386 LEU A O 1
ATOM 2920 N N . ALA A 1 387 ? 9.764 -0.506 -26.391 1.00 92.31 387 ALA A N 1
ATOM 2921 C CA . ALA A 1 387 ? 10.373 -1.803 -26.099 1.00 92.31 387 ALA A CA 1
ATOM 2922 C C . ALA A 1 387 ? 9.297 -2.886 -25.906 1.00 92.31 387 ALA A C 1
ATOM 2924 O O . ALA A 1 387 ? 9.383 -3.959 -26.506 1.00 92.31 387 ALA A O 1
ATOM 2925 N N . ASP A 1 388 ? 8.236 -2.580 -25.150 1.00 92.00 388 ASP A N 1
ATOM 2926 C CA . ASP A 1 388 ? 7.127 -3.508 -24.911 1.00 92.00 388 ASP A CA 1
ATOM 2927 C C . ASP A 1 388 ? 6.382 -3.894 -26.201 1.00 92.00 388 ASP A C 1
ATOM 2929 O O . ASP A 1 388 ? 5.990 -5.054 -26.354 1.00 92.00 388 ASP A O 1
ATOM 2933 N N . LEU A 1 389 ? 6.218 -2.952 -27.140 1.00 94.19 389 LEU A N 1
ATOM 2934 C CA . LEU A 1 389 ? 5.644 -3.203 -28.469 1.00 94.19 389 LEU A CA 1
ATOM 2935 C C . LEU A 1 389 ? 6.559 -4.053 -29.366 1.00 94.19 389 LEU A C 1
ATOM 2937 O O . LEU A 1 389 ? 6.082 -4.841 -30.182 1.00 94.19 389 LEU A O 1
ATOM 2941 N N . CYS A 1 390 ? 7.879 -3.893 -29.252 1.00 93.19 390 CYS A N 1
ATOM 2942 C CA . CYS A 1 390 ? 8.830 -4.522 -30.168 1.00 93.19 390 CYS A CA 1
ATOM 2943 C C . CYS A 1 390 ? 9.361 -5.887 -29.683 1.00 93.19 390 CYS A C 1
ATOM 2945 O O . CYS A 1 390 ? 9.970 -6.609 -30.485 1.00 93.19 390 CYS A O 1
ATOM 2947 N N . PHE A 1 391 ? 9.100 -6.232 -28.412 1.00 91.62 391 PHE A N 1
ATOM 2948 C CA . PHE A 1 391 ? 9.559 -7.429 -27.683 1.00 91.62 391 PHE A CA 1
ATOM 2949 C C . PHE A 1 391 ? 11.087 -7.613 -27.665 1.00 91.62 391 PHE A C 1
ATOM 2951 O O . PHE A 1 391 ? 11.582 -8.737 -27.563 1.00 91.62 391 PHE A O 1
ATOM 2958 N N . GLY A 1 392 ? 11.839 -6.519 -27.786 1.00 91.44 392 GLY A N 1
ATOM 2959 C CA . GLY A 1 392 ? 13.297 -6.516 -27.872 1.00 91.44 392 GLY A CA 1
ATOM 2960 C C . GLY A 1 392 ? 13.915 -5.346 -27.117 1.00 91.44 392 GLY A C 1
ATOM 2961 O O . GLY A 1 392 ? 13.222 -4.413 -26.709 1.00 91.44 392 GLY A O 1
ATOM 2962 N N . ASP A 1 393 ? 15.228 -5.405 -26.923 1.00 94.19 393 ASP A N 1
ATOM 2963 C CA . ASP A 1 393 ? 15.970 -4.309 -26.310 1.00 94.19 393 ASP A CA 1
ATOM 2964 C C . ASP A 1 393 ? 16.060 -3.127 -27.279 1.00 94.19 393 ASP A C 1
ATOM 2966 O O . ASP A 1 393 ? 16.266 -3.304 -28.487 1.00 94.19 393 ASP A O 1
ATOM 2970 N N . LEU A 1 394 ? 15.947 -1.916 -26.735 1.00 96.19 394 LEU A N 1
ATOM 2971 C CA . LEU A 1 394 ? 16.241 -0.679 -27.447 1.00 96.19 394 LEU A CA 1
ATOM 2972 C C . LEU A 1 394 ? 17.563 -0.106 -26.943 1.00 96.19 394 LEU A C 1
ATOM 2974 O O . LEU A 1 394 ? 17.767 0.015 -25.736 1.00 96.19 394 LEU A O 1
ATOM 2978 N N . VAL A 1 395 ? 18.454 0.268 -27.858 1.00 95.19 395 VAL A N 1
ATOM 2979 C CA . VAL A 1 395 ? 19.740 0.903 -27.530 1.00 95.19 395 VAL A CA 1
ATOM 2980 C C . VAL A 1 395 ? 19.915 2.141 -28.402 1.00 95.19 395 VAL A C 1
ATOM 2982 O O . VAL A 1 395 ? 19.674 2.092 -29.606 1.00 95.19 395 VAL A O 1
ATOM 2985 N N . LEU A 1 396 ? 20.298 3.269 -27.806 1.00 96.50 396 LEU A N 1
ATOM 2986 C CA . LEU A 1 396 ? 20.493 4.533 -28.517 1.00 96.50 396 LEU A CA 1
ATOM 2987 C C . LEU A 1 396 ? 21.967 4.875 -28.623 1.00 96.50 396 LEU A C 1
ATOM 2989 O O . LEU A 1 396 ? 22.653 5.031 -27.615 1.00 96.50 396 LEU A O 1
ATOM 2993 N N . PHE A 1 397 ? 22.411 5.072 -29.853 1.00 95.12 397 PHE A N 1
ATOM 2994 C CA . PHE A 1 397 ? 23.779 5.404 -30.198 1.00 95.12 397 PHE A CA 1
ATOM 2995 C C . PHE A 1 397 ? 23.857 6.833 -30.728 1.00 95.12 397 PHE A C 1
ATOM 2997 O O . PHE A 1 397 ? 23.130 7.207 -31.651 1.00 95.12 397 PHE A O 1
ATOM 3004 N N . VAL A 1 398 ? 24.771 7.624 -30.173 1.00 94.50 398 VAL A N 1
ATOM 3005 C CA . VAL A 1 398 ? 25.070 8.989 -30.627 1.00 94.50 398 VAL A CA 1
ATOM 3006 C C . VAL A 1 398 ? 26.511 9.023 -31.135 1.00 94.50 398 VAL A C 1
ATOM 3008 O O . VAL A 1 398 ? 27.381 8.436 -30.486 1.00 94.50 398 VAL A O 1
ATOM 3011 N N . PRO A 1 399 ? 26.811 9.662 -32.279 1.00 91.38 399 PRO A N 1
ATOM 3012 C CA . PRO A 1 399 ? 28.185 9.790 -32.754 1.00 91.38 399 PRO A CA 1
ATOM 3013 C C . PRO A 1 399 ? 29.074 10.507 -31.730 1.00 91.38 399 PRO A C 1
ATOM 3015 O O . PRO A 1 399 ? 28.680 11.495 -31.103 1.00 91.38 399 PRO A O 1
ATOM 3018 N N . VAL A 1 400 ? 30.314 10.040 -31.596 1.00 90.56 400 VAL A N 1
ATOM 3019 C CA . VAL A 1 400 ? 31.323 10.722 -30.775 1.00 90.56 400 VAL A CA 1
ATOM 3020 C C . VAL A 1 400 ? 31.768 12.005 -31.476 1.00 90.56 400 VAL A C 1
ATOM 3022 O O . VAL A 1 400 ? 31.956 12.021 -32.692 1.00 90.56 400 VAL A O 1
ATOM 3025 N N . ALA A 1 401 ? 32.020 13.068 -30.709 1.00 79.69 401 ALA A N 1
ATOM 3026 C CA . ALA A 1 401 ? 32.385 14.398 -31.210 1.00 79.69 401 ALA A CA 1
ATOM 3027 C C . ALA A 1 401 ? 33.533 14.428 -32.245 1.00 79.69 401 ALA A C 1
ATOM 3029 O O . ALA A 1 401 ? 33.582 15.324 -33.083 1.00 79.69 401 ALA A O 1
ATOM 3030 N N . ALA A 1 402 ? 34.471 13.477 -32.186 1.00 69.50 402 ALA A N 1
ATOM 3031 C CA . ALA A 1 402 ? 35.609 13.380 -33.106 1.00 69.50 402 ALA A CA 1
ATOM 3032 C C . ALA A 1 402 ? 35.326 12.574 -34.393 1.00 69.50 402 ALA A C 1
ATOM 3034 O O . ALA A 1 402 ? 36.159 12.582 -35.291 1.00 69.50 402 ALA A O 1
ATOM 3035 N N . ALA A 1 403 ? 34.191 11.873 -34.472 1.00 64.81 403 ALA A N 1
ATOM 3036 C CA . ALA A 1 403 ? 33.835 10.936 -35.546 1.00 64.81 403 ALA A CA 1
ATOM 3037 C C . ALA A 1 403 ? 32.474 11.250 -36.203 1.00 64.81 403 ALA A C 1
ATOM 3039 O O . ALA A 1 403 ? 31.969 10.457 -36.996 1.00 64.81 403 ALA A O 1
ATOM 3040 N N . GLN A 1 404 ? 31.869 12.393 -35.865 1.00 67.00 404 GLN A N 1
ATOM 3041 C CA . GLN A 1 404 ? 30.509 12.774 -36.260 1.00 67.00 404 GLN A CA 1
ATOM 3042 C C . GLN A 1 404 ? 30.322 12.872 -37.784 1.00 67.00 404 GLN A C 1
ATOM 3044 O O . GLN A 1 404 ? 29.289 12.445 -38.299 1.00 67.00 404 GLN A O 1
ATOM 3049 N N . ASP A 1 405 ? 31.351 13.332 -38.498 1.00 65.00 405 ASP A N 1
ATOM 3050 C CA . ASP A 1 405 ? 31.349 13.475 -39.961 1.00 65.00 405 ASP A CA 1
ATOM 3051 C C . ASP A 1 405 ? 31.586 12.140 -40.705 1.00 65.00 405 ASP A C 1
ATOM 3053 O O . ASP A 1 405 ? 31.189 11.985 -41.858 1.00 65.00 405 ASP A O 1
ATOM 3057 N N . GLU A 1 406 ? 32.218 11.153 -40.056 1.00 69.25 406 GLU A N 1
ATOM 3058 C CA . GLU A 1 406 ? 32.545 9.843 -40.652 1.00 69.25 406 GLU A CA 1
ATOM 3059 C C . GLU A 1 406 ? 31.540 8.737 -40.283 1.00 69.25 406 GLU A C 1
ATOM 3061 O O . GLU A 1 406 ? 31.409 7.731 -40.994 1.00 69.25 406 GLU A O 1
ATOM 3066 N N . GLY A 1 407 ? 30.852 8.899 -39.147 1.00 64.62 407 GLY A N 1
ATOM 3067 C CA . GLY A 1 407 ? 29.988 7.877 -38.560 1.00 64.62 407 GLY A CA 1
ATOM 3068 C C . GLY A 1 407 ? 30.743 6.629 -38.107 1.00 64.62 407 GLY A C 1
ATOM 3069 O O . GLY A 1 407 ? 30.171 5.549 -38.152 1.00 64.62 407 GLY A O 1
ATOM 3070 N N . SER A 1 408 ? 32.026 6.752 -37.750 1.00 77.31 408 SER A N 1
ATOM 3071 C CA . SER A 1 408 ? 32.918 5.613 -37.482 1.00 77.31 408 SER A CA 1
ATOM 3072 C C . SER A 1 408 ? 32.945 5.162 -36.013 1.00 77.31 408 SER A C 1
ATOM 3074 O O . SER A 1 408 ? 33.396 4.050 -35.731 1.00 77.31 408 SER A O 1
ATOM 3076 N N . ARG A 1 409 ? 32.464 5.996 -35.074 1.00 90.88 409 ARG A N 1
ATOM 3077 C CA . ARG A 1 409 ? 32.395 5.714 -33.626 1.00 90.88 409 ARG A CA 1
ATOM 3078 C C . ARG A 1 409 ? 31.182 6.348 -32.955 1.00 90.88 409 ARG A C 1
ATOM 3080 O O . ARG A 1 409 ? 30.889 7.525 -33.175 1.00 90.88 409 ARG A O 1
ATOM 3087 N N . PHE A 1 410 ? 30.564 5.598 -32.048 1.00 93.12 410 PHE A N 1
ATOM 3088 C CA . PHE A 1 410 ? 29.370 5.994 -31.303 1.00 93.12 410 PHE A CA 1
ATOM 3089 C C . PHE A 1 410 ? 29.528 5.728 -29.804 1.00 93.12 410 PHE A C 1
ATOM 3091 O O . PHE A 1 410 ? 30.277 4.840 -29.398 1.00 93.12 410 PHE A O 1
ATOM 3098 N N . VAL A 1 411 ? 28.789 6.480 -28.992 1.00 94.00 411 VAL A N 1
ATOM 3099 C CA . VAL A 1 411 ? 28.565 6.217 -27.567 1.00 94.00 411 VAL A CA 1
ATOM 3100 C C . VAL A 1 411 ? 27.120 5.771 -27.355 1.00 94.00 411 VAL A C 1
ATOM 3102 O O . VAL A 1 411 ? 26.205 6.315 -27.979 1.00 94.00 411 VAL A O 1
ATOM 3105 N N . VAL A 1 412 ? 26.901 4.795 -26.476 1.00 94.44 412 VAL A N 1
ATOM 3106 C CA . VAL A 1 412 ? 25.556 4.428 -26.021 1.00 94.44 412 VAL A CA 1
ATOM 3107 C C . VAL A 1 412 ? 25.054 5.497 -25.053 1.00 94.44 412 VAL A C 1
ATOM 3109 O O . VAL A 1 412 ? 25.588 5.651 -23.955 1.00 94.44 412 VAL A O 1
ATOM 3112 N N . LEU A 1 413 ? 24.021 6.234 -25.455 1.00 92.31 413 LEU A N 1
ATOM 3113 C CA . LEU A 1 413 ? 23.394 7.266 -24.627 1.00 92.31 413 LEU A CA 1
ATOM 3114 C C . LEU A 1 413 ? 22.354 6.683 -23.657 1.00 92.31 413 LEU A C 1
ATOM 3116 O O . LEU A 1 413 ? 22.137 7.236 -22.583 1.00 92.31 413 LEU A O 1
ATOM 3120 N N . GLY A 1 414 ? 21.713 5.575 -24.030 1.00 91.88 414 GLY A N 1
ATOM 3121 C CA . GLY A 1 414 ? 20.660 4.951 -23.237 1.00 91.88 414 GLY A CA 1
ATOM 3122 C C . GLY A 1 414 ? 20.304 3.548 -23.727 1.00 91.88 414 GLY A C 1
ATOM 3123 O O . GLY A 1 414 ? 20.542 3.203 -24.887 1.00 91.88 414 GLY A O 1
ATOM 3124 N N . GLN A 1 415 ? 19.711 2.761 -22.831 1.00 93.00 415 GLN A N 1
ATOM 3125 C CA . GLN A 1 415 ? 19.242 1.398 -23.066 1.00 93.00 415 GLN A CA 1
ATOM 3126 C C . GLN A 1 415 ? 17.866 1.201 -22.410 1.00 93.00 415 GLN A C 1
ATOM 3128 O O . GLN A 1 415 ? 17.648 1.654 -21.288 1.00 93.00 415 GLN A O 1
ATOM 3133 N N . MET A 1 416 ? 16.955 0.487 -23.074 1.00 92.81 416 MET A N 1
ATOM 3134 C CA . MET A 1 416 ? 15.692 0.009 -22.503 1.00 92.81 416 MET A CA 1
ATOM 3135 C C . MET A 1 416 ? 15.539 -1.489 -22.754 1.00 92.81 416 MET A C 1
ATOM 3137 O O . MET A 1 416 ? 15.846 -1.975 -23.842 1.00 92.81 416 MET A O 1
ATOM 3141 N N . ARG A 1 417 ? 15.035 -2.208 -21.750 1.00 91.25 417 ARG A N 1
ATOM 3142 C CA . ARG A 1 417 ? 14.736 -3.645 -21.816 1.00 91.25 417 ARG A CA 1
ATOM 3143 C C . ARG A 1 417 ? 13.213 -3.827 -21.797 1.00 91.25 417 ARG A C 1
ATOM 3145 O O . ARG A 1 417 ? 12.556 -3.114 -21.037 1.00 91.25 417 ARG A O 1
ATOM 3152 N N . PRO A 1 418 ? 12.634 -4.734 -22.599 1.00 86.75 418 PRO A N 1
ATOM 3153 C CA . PRO A 1 418 ? 11.189 -4.928 -22.644 1.00 86.75 418 PRO A CA 1
ATOM 3154 C C . PRO A 1 418 ? 10.690 -5.626 -21.372 1.00 86.75 418 PRO A C 1
ATOM 3156 O O . PRO A 1 418 ? 11.334 -6.551 -20.879 1.00 86.75 418 PRO A O 1
ATOM 3159 N N . SER A 1 419 ? 9.505 -5.256 -20.883 1.00 82.75 419 SER A N 1
ATOM 3160 C CA . SER A 1 419 ? 8.794 -6.038 -19.855 1.00 82.75 419 SER A CA 1
ATOM 3161 C C . SER A 1 419 ? 8.055 -7.247 -20.451 1.00 82.75 419 SER A C 1
ATOM 3163 O O . SER A 1 419 ? 7.734 -8.204 -19.748 1.00 82.75 419 SER A O 1
ATOM 3165 N N . THR A 1 420 ? 7.820 -7.225 -21.766 1.00 80.81 420 THR A N 1
ATOM 3166 C CA . THR A 1 420 ? 7.062 -8.232 -22.527 1.00 80.81 420 THR A CA 1
ATOM 3167 C C . THR A 1 420 ? 7.918 -9.336 -23.162 1.00 80.81 420 THR A C 1
ATOM 3169 O O . THR A 1 420 ? 7.366 -10.293 -23.710 1.00 80.81 420 THR A O 1
ATOM 3172 N N . GLY A 1 421 ? 9.251 -9.220 -23.129 1.00 80.62 421 GLY A N 1
ATOM 3173 C CA . GLY A 1 421 ? 10.176 -10.048 -23.912 1.00 80.62 421 GLY A CA 1
ATOM 3174 C C . GLY A 1 421 ? 11.450 -10.456 -23.167 1.00 80.62 421 GLY A C 1
ATOM 3175 O O . GLY A 1 421 ? 11.694 -10.054 -22.033 1.00 80.62 421 GLY A O 1
ATOM 3176 N N . GLN A 1 422 ? 12.279 -11.275 -23.817 1.00 82.81 422 GLN A N 1
ATOM 3177 C CA . GLN A 1 422 ? 13.587 -11.666 -23.289 1.00 82.81 422 GLN A CA 1
ATOM 3178 C C . GLN A 1 422 ? 14.645 -10.629 -23.687 1.00 82.81 422 GLN A C 1
ATOM 3180 O O . GLN A 1 422 ? 14.857 -10.397 -24.875 1.00 82.81 422 GLN A O 1
ATOM 3185 N N . THR A 1 423 ? 15.350 -10.068 -22.701 1.00 87.25 423 THR A N 1
ATOM 3186 C CA . THR A 1 423 ? 16.523 -9.211 -22.938 1.00 87.25 423 THR A CA 1
ATOM 3187 C C . THR A 1 423 ? 17.741 -10.031 -23.387 1.00 87.25 423 THR A C 1
ATOM 3189 O O . THR A 1 423 ? 18.029 -11.100 -22.840 1.00 87.25 423 THR A O 1
ATOM 3192 N N . LEU A 1 424 ? 18.459 -9.515 -24.381 1.00 85.75 424 LEU A N 1
ATOM 3193 C CA . LEU A 1 424 ? 19.763 -9.982 -24.858 1.00 85.75 424 LEU A CA 1
ATOM 3194 C C . LEU A 1 424 ? 20.910 -9.430 -23.997 1.00 85.75 424 LEU A C 1
ATOM 3196 O O . LEU A 1 424 ? 21.948 -10.076 -23.846 1.00 85.75 424 LEU A O 1
ATOM 3200 N N . HIS A 1 425 ? 20.726 -8.238 -23.422 1.00 85.50 425 HIS A N 1
ATOM 3201 C CA . HIS A 1 425 ? 21.784 -7.455 -22.780 1.00 85.50 425 HIS A CA 1
ATOM 3202 C C . HIS A 1 425 ? 21.564 -7.341 -21.272 1.00 85.50 425 HIS A C 1
ATOM 3204 O O . HIS A 1 425 ? 21.009 -6.364 -20.764 1.00 85.50 425 HIS A O 1
ATOM 3210 N N . GLN A 1 426 ? 22.033 -8.351 -20.537 1.00 79.94 426 GLN A N 1
ATOM 3211 C CA . GLN A 1 426 ? 22.029 -8.339 -19.067 1.00 79.94 426 GLN A CA 1
ATOM 3212 C C . GLN A 1 426 ? 23.026 -7.330 -18.469 1.00 79.94 426 GLN A C 1
ATOM 3214 O O . GLN A 1 426 ? 22.842 -6.899 -17.336 1.00 79.94 426 GLN A O 1
ATOM 3219 N N . GLU A 1 427 ? 24.069 -6.963 -19.216 1.00 84.19 427 GLU A N 1
ATOM 3220 C CA . GLU A 1 427 ? 24.993 -5.881 -18.860 1.00 84.19 427 GLU A CA 1
ATOM 3221 C C . GLU A 1 427 ? 24.373 -4.506 -19.156 1.00 84.19 427 GLU A C 1
ATOM 3223 O O . GLU A 1 427 ? 23.534 -4.381 -20.056 1.00 84.19 427 GLU A O 1
ATOM 3228 N N . ASP A 1 428 ? 24.764 -3.486 -18.388 1.00 85.94 428 ASP A N 1
ATOM 3229 C CA . ASP A 1 428 ? 24.472 -2.090 -18.718 1.00 85.94 428 ASP A CA 1
ATOM 3230 C C . ASP A 1 428 ? 25.431 -1.622 -19.817 1.00 85.94 428 ASP A C 1
ATOM 3232 O O . ASP A 1 428 ? 26.648 -1.792 -19.717 1.00 85.94 428 ASP A O 1
ATOM 3236 N N . LEU A 1 429 ? 24.866 -1.082 -20.893 1.00 88.75 429 LEU A N 1
ATOM 3237 C CA . LEU A 1 429 ? 25.614 -0.594 -22.044 1.00 88.75 429 LEU A CA 1
ATOM 3238 C C . LEU A 1 429 ? 25.842 0.923 -22.007 1.00 88.75 429 LEU A C 1
ATOM 3240 O O . LEU A 1 429 ? 26.601 1.415 -22.838 1.00 88.75 429 LEU A O 1
ATOM 3244 N N . VAL A 1 430 ? 25.207 1.677 -21.104 1.00 91.25 430 VAL A N 1
ATOM 3245 C CA . VAL A 1 430 ? 25.268 3.150 -21.105 1.00 91.25 430 VAL A CA 1
ATOM 3246 C C . VAL A 1 430 ? 26.702 3.659 -20.909 1.00 91.25 430 VAL A C 1
ATOM 3248 O O . VAL A 1 430 ? 27.463 3.167 -20.082 1.00 91.25 430 VAL A O 1
ATOM 3251 N N . GLY A 1 431 ? 27.104 4.639 -21.725 1.00 89.69 431 GLY A N 1
ATOM 3252 C CA . GLY A 1 431 ? 28.471 5.171 -21.760 1.00 89.69 431 GLY A CA 1
ATOM 3253 C C . GLY A 1 431 ? 29.476 4.328 -22.554 1.00 89.69 431 GLY A C 1
ATOM 3254 O O . GLY A 1 431 ? 30.575 4.809 -22.835 1.00 89.69 431 GLY A O 1
ATOM 3255 N N . ARG A 1 432 ? 29.123 3.107 -22.982 1.00 91.00 432 ARG A N 1
ATOM 3256 C CA . ARG A 1 432 ? 30.006 2.269 -23.805 1.00 91.00 432 ARG A CA 1
ATOM 3257 C C . ARG A 1 432 ? 30.257 2.904 -25.172 1.00 91.00 432 ARG A C 1
ATOM 3259 O O . ARG A 1 432 ? 29.331 3.350 -25.848 1.00 91.00 432 ARG A O 1
ATOM 3266 N N . LEU A 1 433 ? 31.517 2.874 -25.598 1.00 91.38 433 LEU A N 1
ATOM 3267 C CA . LEU A 1 433 ? 31.934 3.220 -26.954 1.00 91.38 433 LEU A CA 1
ATOM 3268 C C . LEU A 1 433 ? 31.896 1.980 -27.856 1.00 91.38 433 LEU A C 1
ATOM 3270 O O . LEU A 1 433 ? 32.323 0.907 -27.434 1.00 91.38 433 LEU A O 1
ATOM 3274 N N . VAL A 1 434 ? 31.414 2.151 -29.087 1.00 90.38 434 VAL A N 1
ATOM 3275 C CA . VAL A 1 434 ? 31.397 1.131 -30.152 1.00 90.38 434 VAL A CA 1
ATOM 3276 C C . VAL A 1 434 ? 31.846 1.745 -31.479 1.00 90.38 434 VAL A C 1
ATOM 3278 O O . VAL A 1 434 ? 31.726 2.959 -31.682 1.00 90.38 434 VAL A O 1
ATOM 3281 N N . ASP A 1 435 ? 32.342 0.920 -32.398 1.00 88.06 435 ASP A N 1
ATOM 3282 C CA . ASP A 1 435 ? 32.780 1.352 -33.728 1.00 88.06 435 ASP A CA 1
ATOM 3283 C C . ASP A 1 435 ? 32.177 0.522 -34.876 1.00 88.06 435 ASP A C 1
ATOM 3285 O O . ASP A 1 435 ? 31.436 -0.443 -34.668 1.00 88.06 435 ASP A O 1
ATOM 3289 N N . ASP A 1 436 ? 32.481 0.929 -36.108 1.00 82.44 436 ASP A N 1
ATOM 3290 C CA . ASP A 1 436 ? 32.009 0.279 -37.337 1.00 82.44 436 ASP A CA 1
ATOM 3291 C C . ASP A 1 436 ? 32.468 -1.179 -37.510 1.00 82.44 436 ASP A C 1
ATOM 3293 O O . ASP A 1 436 ? 31.847 -1.916 -38.279 1.00 82.44 436 ASP A O 1
ATOM 3297 N N . ALA A 1 437 ? 33.532 -1.615 -36.827 1.00 81.94 437 ALA A N 1
ATOM 3298 C CA . ALA A 1 437 ? 33.976 -3.006 -36.870 1.00 81.94 437 ALA A CA 1
ATOM 3299 C C . ALA A 1 437 ? 33.151 -3.881 -35.914 1.00 81.94 437 ALA A C 1
ATOM 3301 O O . ALA A 1 437 ? 32.807 -5.010 -36.266 1.00 81.94 437 ALA A O 1
ATOM 3302 N N . GLU A 1 438 ? 32.788 -3.355 -34.740 1.00 83.12 438 GLU A N 1
ATOM 3303 C CA . GLU A 1 438 ? 31.893 -4.034 -33.794 1.00 83.12 438 GLU A CA 1
ATOM 3304 C C . GLU A 1 438 ? 30.424 -4.027 -34.252 1.00 83.12 438 GLU A C 1
ATOM 3306 O O . GLU A 1 438 ? 29.712 -5.021 -34.093 1.00 83.12 438 GLU A O 1
ATOM 3311 N N . ARG A 1 439 ? 29.944 -2.906 -34.809 1.00 87.00 439 ARG A N 1
ATOM 3312 C CA . ARG A 1 439 ? 28.529 -2.675 -35.151 1.00 87.00 439 ARG A CA 1
ATOM 3313 C C . ARG A 1 439 ? 28.364 -2.114 -36.582 1.00 87.00 439 ARG A C 1
ATOM 3315 O O . ARG A 1 439 ? 27.845 -1.014 -36.751 1.00 87.00 439 ARG A O 1
ATOM 3322 N N . PRO A 1 440 ? 28.699 -2.863 -37.651 1.00 87.75 440 PRO A N 1
ATOM 3323 C CA . PRO A 1 440 ? 28.736 -2.345 -39.032 1.00 87.75 440 PRO A CA 1
ATOM 3324 C C . PRO A 1 440 ? 27.390 -1.844 -39.589 1.00 87.75 440 PRO A C 1
ATOM 3326 O O . PRO A 1 440 ? 27.357 -1.026 -40.512 1.00 87.75 440 PRO A O 1
ATOM 3329 N N . LEU A 1 441 ? 26.259 -2.312 -39.048 1.00 91.19 441 LEU A N 1
ATOM 3330 C CA . LEU A 1 441 ? 24.927 -1.820 -39.427 1.00 91.19 441 LEU A CA 1
ATOM 3331 C C . LEU A 1 441 ? 24.655 -0.399 -38.903 1.00 91.19 441 LEU A C 1
ATOM 3333 O O . LEU A 1 441 ? 23.822 0.306 -39.473 1.00 91.19 441 LEU A O 1
ATOM 3337 N N . LEU A 1 442 ? 25.363 0.032 -37.854 1.00 91.50 442 LEU A N 1
ATOM 3338 C CA . LEU A 1 442 ? 25.186 1.323 -37.196 1.00 91.50 442 LEU A CA 1
ATOM 3339 C C . LEU A 1 442 ? 25.728 2.469 -38.061 1.00 91.50 442 LEU A C 1
ATOM 3341 O O . LEU A 1 442 ? 24.952 3.323 -38.491 1.00 91.50 442 LEU A O 1
ATOM 3345 N N . GLY A 1 443 ? 27.014 2.441 -38.431 1.00 89.69 443 GLY A N 1
ATOM 3346 C CA . GLY A 1 443 ? 27.585 3.435 -39.347 1.00 89.69 443 GLY A CA 1
ATOM 3347 C C . GLY A 1 443 ? 27.010 3.368 -40.760 1.00 89.69 443 GLY A C 1
ATOM 3348 O O . GLY A 1 443 ? 26.982 4.378 -41.465 1.00 89.69 443 GLY A O 1
ATOM 3349 N N . ARG A 1 444 ? 26.474 2.214 -41.191 1.00 91.12 444 ARG A N 1
ATOM 3350 C CA . ARG A 1 444 ? 25.689 2.139 -42.435 1.00 91.12 444 ARG A CA 1
ATOM 3351 C C . ARG A 1 444 ? 24.387 2.939 -42.331 1.00 91.12 444 ARG A C 1
ATOM 3353 O O . ARG A 1 444 ? 24.111 3.717 -43.240 1.00 91.12 444 ARG A O 1
ATOM 3360 N N . ALA A 1 445 ? 23.613 2.766 -41.259 1.00 93.38 445 ALA A N 1
ATOM 3361 C CA . ALA A 1 445 ? 22.390 3.539 -41.037 1.00 93.38 445 ALA A CA 1
ATOM 3362 C C . ALA A 1 445 ? 22.689 5.039 -40.879 1.00 93.38 445 ALA A C 1
ATOM 3364 O O . ALA A 1 445 ? 21.983 5.859 -41.458 1.00 93.38 445 ALA A O 1
ATOM 3365 N N . TRP A 1 446 ? 23.782 5.396 -40.192 1.00 92.81 446 TRP A N 1
ATOM 3366 C CA . TRP A 1 446 ? 24.246 6.782 -40.073 1.00 92.81 446 TRP A CA 1
ATOM 3367 C C . TRP A 1 446 ? 24.561 7.417 -41.434 1.00 92.81 446 TRP A C 1
ATOM 3369 O O . TRP A 1 446 ? 24.005 8.456 -41.776 1.00 92.81 446 TRP A O 1
ATOM 3379 N N . ARG A 1 447 ? 25.410 6.773 -42.249 1.00 90.69 447 ARG A N 1
ATOM 3380 C CA . ARG A 1 447 ? 25.843 7.317 -43.551 1.00 90.69 447 ARG A CA 1
ATOM 3381 C C . ARG A 1 447 ? 24.735 7.382 -44.603 1.00 90.69 447 ARG A C 1
ATOM 3383 O O . ARG A 1 447 ? 24.818 8.220 -45.495 1.00 90.69 447 ARG A O 1
ATOM 3390 N N . LEU A 1 448 ? 23.740 6.494 -44.540 1.00 91.94 448 LEU A N 1
ATOM 3391 C CA . LEU A 1 448 ? 22.596 6.510 -45.462 1.00 91.94 448 LEU A CA 1
ATOM 3392 C C . LEU A 1 448 ? 21.447 7.398 -44.960 1.00 91.94 448 LEU A C 1
ATOM 3394 O O . LEU A 1 448 ? 20.693 7.929 -45.768 1.00 91.94 448 LEU A O 1
ATOM 3398 N N . GLY A 1 449 ? 21.295 7.557 -43.642 1.00 92.50 449 GLY A N 1
ATOM 3399 C CA . GLY A 1 449 ? 20.125 8.199 -43.040 1.00 92.50 449 GLY A CA 1
ATOM 3400 C C . GLY A 1 449 ? 18.824 7.406 -43.216 1.00 92.50 449 GLY A C 1
ATOM 3401 O O . GLY A 1 449 ? 17.743 7.985 -43.103 1.00 92.50 449 GLY A O 1
ATOM 3402 N N . GLU A 1 450 ? 18.934 6.103 -43.488 1.00 94.62 450 GLU A N 1
ATOM 3403 C CA . GLU A 1 450 ? 17.842 5.161 -43.759 1.00 94.62 450 GLU A CA 1
ATOM 3404 C C . GLU A 1 450 ? 17.768 4.072 -42.676 1.00 94.62 450 GLU A C 1
ATOM 3406 O O . GLU A 1 450 ? 18.762 3.765 -42.012 1.00 94.62 450 GLU A O 1
ATOM 3411 N N . MET A 1 451 ? 16.597 3.446 -42.516 1.00 95.94 451 MET A N 1
ATOM 3412 C CA . MET A 1 451 ? 16.463 2.256 -41.671 1.00 95.94 451 MET A CA 1
ATOM 3413 C C . MET A 1 451 ? 17.212 1.068 -42.288 1.00 95.94 451 MET A C 1
ATOM 3415 O O . MET A 1 451 ? 17.069 0.780 -43.476 1.00 95.94 451 MET A O 1
ATOM 3419 N N . VAL A 1 452 ? 17.995 0.356 -41.475 1.00 95.88 452 VAL A N 1
ATOM 3420 C CA . VAL A 1 452 ? 18.821 -0.777 -41.924 1.00 95.88 452 VAL A CA 1
ATOM 3421 C C . VAL A 1 452 ? 18.562 -1.986 -41.041 1.00 95.88 452 VAL A C 1
ATOM 3423 O O . VAL A 1 452 ? 18.708 -1.914 -39.826 1.00 95.88 452 VAL A O 1
ATOM 3426 N N . GLU A 1 453 ? 18.244 -3.122 -41.655 1.00 94.31 453 GLU A N 1
ATOM 3427 C CA . GLU A 1 453 ? 18.068 -4.393 -40.954 1.00 94.31 453 GLU A CA 1
ATOM 3428 C C . GLU A 1 453 ? 19.181 -5.391 -41.262 1.00 94.31 453 GLU A C 1
ATOM 3430 O O . GLU A 1 453 ? 19.767 -5.399 -42.348 1.00 94.31 453 GLU A O 1
ATOM 3435 N N . GLY A 1 454 ? 19.444 -6.270 -40.299 1.00 92.88 454 GLY A N 1
ATOM 3436 C CA . GLY A 1 454 ? 20.370 -7.379 -40.449 1.00 92.88 454 GLY A CA 1
ATOM 3437 C C . GLY A 1 454 ? 20.485 -8.207 -39.175 1.00 92.88 454 GLY A C 1
ATOM 3438 O O . GLY A 1 454 ? 19.556 -8.290 -38.371 1.00 92.88 454 GLY A O 1
ATOM 3439 N N . GLU A 1 455 ? 21.648 -8.821 -38.995 1.00 90.56 455 GLU A N 1
ATOM 3440 C CA . GLU A 1 455 ? 21.991 -9.575 -37.794 1.00 90.56 455 GLU A CA 1
ATOM 3441 C C . GLU A 1 455 ? 23.165 -8.924 -37.061 1.00 90.56 455 GLU A C 1
ATOM 3443 O O . GLU A 1 455 ? 24.032 -8.303 -37.679 1.00 90.56 455 GLU A O 1
ATOM 3448 N N . LEU A 1 456 ? 23.203 -9.125 -35.747 1.00 89.31 456 LEU A N 1
ATOM 3449 C CA . LEU A 1 456 ? 24.320 -8.796 -34.871 1.00 89.31 456 LEU A CA 1
ATOM 3450 C C . LEU A 1 456 ? 24.779 -10.058 -34.124 1.00 89.31 456 LEU A C 1
ATOM 3452 O O . LEU A 1 456 ? 24.018 -11.017 -33.971 1.00 89.31 456 LEU A O 1
ATOM 3456 N N . VAL A 1 457 ? 26.015 -10.037 -33.631 1.00 84.88 457 VAL A N 1
ATOM 3457 C CA . VAL A 1 457 ? 26.522 -11.024 -32.671 1.00 84.88 457 VAL A CA 1
ATOM 3458 C C . VAL A 1 457 ? 26.678 -10.317 -31.326 1.00 84.88 457 VAL A C 1
ATOM 3460 O O . VAL A 1 457 ? 27.339 -9.283 -31.256 1.00 84.88 457 VAL A O 1
ATOM 3463 N N . THR A 1 458 ? 26.019 -10.815 -30.277 1.00 80.25 458 THR A N 1
ATOM 3464 C CA . THR A 1 458 ? 26.064 -10.204 -28.937 1.00 80.25 458 THR A CA 1
ATOM 3465 C C . THR A 1 458 ? 27.456 -10.356 -28.316 1.00 80.25 458 THR A C 1
ATOM 3467 O O . THR A 1 458 ? 28.266 -11.168 -28.770 1.00 80.25 458 THR A O 1
ATOM 3470 N N . THR A 1 459 ? 27.735 -9.654 -27.212 1.00 70.94 459 THR A N 1
ATOM 3471 C CA . THR A 1 459 ? 28.973 -9.853 -26.429 1.00 70.94 459 THR A CA 1
ATOM 3472 C C . THR A 1 459 ? 29.163 -11.291 -25.935 1.00 70.94 459 THR A C 1
ATOM 3474 O O . THR A 1 459 ? 30.287 -11.695 -25.646 1.00 70.94 459 THR A O 1
ATOM 3477 N N . ARG A 1 460 ? 28.091 -12.094 -25.899 1.00 74.38 460 ARG A N 1
ATOM 3478 C CA . ARG A 1 460 ? 28.103 -13.521 -25.537 1.00 74.38 460 ARG A CA 1
ATOM 3479 C C . ARG A 1 460 ? 28.261 -14.471 -26.732 1.00 74.38 460 ARG A C 1
ATOM 3481 O O . ARG A 1 460 ? 28.274 -15.683 -26.542 1.00 74.38 460 ARG A O 1
ATOM 3488 N N . GLY A 1 461 ? 28.397 -13.948 -27.952 1.00 77.25 461 GLY A N 1
ATOM 3489 C CA . GLY A 1 461 ? 28.531 -14.744 -29.176 1.00 77.25 461 GLY A CA 1
ATOM 3490 C C . GLY A 1 461 ? 27.206 -15.244 -29.765 1.00 77.25 461 GLY A C 1
ATOM 3491 O O . GLY A 1 461 ? 27.215 -16.061 -30.686 1.00 77.25 461 GLY A O 1
ATOM 3492 N N . GLU A 1 462 ? 26.063 -14.774 -29.261 1.00 83.31 462 GLU A N 1
ATOM 3493 C CA . GLU A 1 462 ? 24.736 -15.185 -29.731 1.00 83.31 462 GLU A CA 1
ATOM 3494 C C . GLU A 1 462 ? 24.318 -14.359 -30.955 1.00 83.31 462 GLU A C 1
ATOM 3496 O O . GLU A 1 462 ? 24.563 -13.155 -31.007 1.00 83.31 462 GLU A O 1
ATOM 3501 N N . ARG A 1 463 ? 23.666 -14.979 -31.947 1.00 88.12 463 ARG A N 1
ATOM 3502 C CA . ARG A 1 463 ? 23.122 -14.256 -33.110 1.00 88.12 463 ARG A CA 1
ATOM 3503 C C . ARG A 1 463 ? 21.739 -13.690 -32.787 1.00 88.12 463 ARG A C 1
ATOM 3505 O O . ARG A 1 463 ? 20.835 -14.441 -32.420 1.00 88.12 463 ARG A O 1
ATOM 3512 N N . ALA A 1 464 ? 21.570 -12.389 -32.994 1.00 90.31 464 ALA A N 1
ATOM 3513 C CA . ALA A 1 464 ? 20.317 -11.660 -32.804 1.00 90.31 464 ALA A CA 1
ATOM 3514 C C . ALA A 1 464 ? 19.970 -10.832 -34.054 1.00 90.31 464 ALA A C 1
ATOM 3516 O O . ALA A 1 464 ? 20.848 -10.483 -34.845 1.00 90.31 464 ALA A O 1
ATOM 3517 N N . ARG A 1 465 ? 18.687 -10.509 -34.248 1.00 91.31 465 ARG A N 1
ATOM 3518 C CA . ARG A 1 465 ? 18.239 -9.584 -35.301 1.00 91.31 465 ARG A CA 1
ATOM 3519 C C . ARG A 1 465 ? 18.424 -8.146 -34.827 1.00 91.31 465 ARG A C 1
ATOM 3521 O O . ARG A 1 465 ? 18.050 -7.821 -33.701 1.00 91.31 465 ARG A O 1
ATOM 3528 N N . MET A 1 466 ? 18.948 -7.302 -35.712 1.00 93.81 466 MET A N 1
ATOM 3529 C CA . MET A 1 466 ? 19.147 -5.869 -35.506 1.00 93.81 466 MET A CA 1
ATOM 3530 C C . MET A 1 466 ? 18.311 -5.074 -36.513 1.00 93.81 466 MET A C 1
ATOM 3532 O O . MET A 1 466 ? 18.319 -5.387 -37.705 1.00 93.81 466 MET A O 1
ATOM 3536 N N . GLN A 1 467 ? 17.646 -4.021 -36.048 1.00 96.31 467 GLN A N 1
ATOM 3537 C CA . GLN A 1 467 ? 17.021 -2.998 -36.887 1.00 96.31 467 GLN A CA 1
ATOM 3538 C C . GLN A 1 467 ? 17.515 -1.630 -36.408 1.00 96.31 467 GLN A C 1
ATOM 3540 O O . GLN A 1 467 ? 17.210 -1.216 -35.292 1.00 96.31 467 GLN A O 1
ATOM 3545 N N . CYS A 1 468 ? 18.313 -0.955 -37.232 1.00 97.38 468 CYS A N 1
ATOM 3546 C CA . CYS A 1 468 ? 18.785 0.407 -37.013 1.00 97.38 468 CYS A CA 1
ATOM 3547 C C . CYS A 1 468 ? 17.734 1.404 -37.509 1.00 97.38 468 CYS A C 1
ATOM 3549 O O . CYS A 1 468 ? 17.284 1.316 -38.652 1.00 97.38 468 CYS A O 1
ATOM 3551 N N . ILE A 1 469 ? 17.389 2.368 -36.661 1.00 97.81 469 ILE A N 1
ATOM 3552 C CA . ILE A 1 469 ? 16.366 3.391 -36.863 1.00 97.81 469 ILE A CA 1
ATOM 3553 C C . ILE A 1 469 ? 17.053 4.756 -36.699 1.00 97.81 469 ILE A C 1
ATOM 3555 O O . ILE A 1 469 ? 17.445 5.107 -35.582 1.00 97.81 469 ILE A O 1
ATOM 3559 N N . PRO A 1 470 ? 17.253 5.522 -37.787 1.00 97.31 470 PRO A N 1
ATOM 3560 C CA . PRO A 1 470 ? 17.727 6.901 -37.706 1.00 97.31 470 PRO A CA 1
ATOM 3561 C C . PRO A 1 470 ? 16.816 7.727 -36.788 1.00 97.31 470 PRO A C 1
ATOM 3563 O O . PRO A 1 470 ? 15.602 7.566 -36.840 1.00 97.31 470 PRO A O 1
ATOM 3566 N N . VAL A 1 471 ? 17.379 8.610 -35.964 1.00 97.06 471 VAL A N 1
ATOM 3567 C CA . VAL A 1 471 ? 16.616 9.526 -35.101 1.00 97.06 471 VAL A CA 1
ATOM 3568 C C . VAL A 1 471 ? 16.859 10.948 -35.580 1.00 97.06 471 VAL A C 1
ATOM 3570 O O . VAL A 1 471 ? 17.998 11.427 -35.531 1.00 97.06 471 VAL A O 1
ATOM 3573 N N . ARG A 1 472 ? 15.802 11.613 -36.057 1.00 94.81 472 ARG A N 1
ATOM 3574 C CA . ARG A 1 472 ? 15.896 12.970 -36.606 1.00 94.81 472 ARG A CA 1
ATOM 3575 C C . ARG A 1 472 ? 15.286 14.024 -35.696 1.00 94.81 472 ARG A C 1
ATOM 3577 O O . ARG A 1 472 ? 14.223 13.819 -35.124 1.00 94.81 472 ARG A O 1
ATOM 3584 N N . TRP A 1 473 ? 15.917 15.191 -35.656 1.00 93.19 473 TRP A N 1
ATOM 3585 C CA . TRP A 1 473 ? 15.376 16.401 -35.045 1.00 93.19 473 TRP A CA 1
ATOM 3586 C C . TRP A 1 473 ? 15.505 17.553 -36.044 1.00 93.19 473 TRP A C 1
ATOM 3588 O O . TRP A 1 473 ? 16.574 17.753 -36.608 1.00 93.19 473 TRP A O 1
ATOM 3598 N N . GLU A 1 474 ? 14.397 18.242 -36.333 1.00 89.56 474 GLU A N 1
ATOM 3599 C CA . GLU A 1 474 ? 14.305 19.311 -37.353 1.00 89.56 474 GLU A CA 1
ATOM 3600 C C . GLU A 1 474 ? 14.831 18.913 -38.758 1.00 89.56 474 GLU A C 1
ATOM 3602 O O . GLU A 1 474 ? 15.164 19.754 -39.587 1.00 89.56 474 GLU A O 1
ATOM 3607 N N . GLY A 1 475 ? 14.834 17.605 -39.056 1.00 88.00 475 GLY A N 1
ATOM 3608 C CA . GLY A 1 475 ? 15.325 17.003 -40.304 1.00 88.00 475 GLY A CA 1
ATOM 3609 C C . GLY A 1 475 ? 16.759 16.463 -40.219 1.00 88.00 475 GLY A C 1
ATOM 3610 O O . GLY A 1 475 ? 17.101 15.512 -40.934 1.00 88.00 475 GLY A O 1
ATOM 3611 N N . ASP A 1 476 ? 17.563 16.987 -39.296 1.00 91.94 476 ASP A N 1
ATOM 3612 C CA . ASP A 1 476 ? 18.944 16.565 -39.076 1.00 91.94 476 ASP A CA 1
ATOM 3613 C C . ASP A 1 476 ? 19.015 15.224 -38.343 1.00 91.94 476 ASP A C 1
ATOM 3615 O O . ASP A 1 476 ? 18.257 14.945 -37.414 1.00 91.94 476 ASP A O 1
ATOM 3619 N N . LEU A 1 477 ? 19.948 14.372 -38.770 1.00 94.44 477 LEU A N 1
ATOM 3620 C CA . LEU A 1 477 ? 20.204 13.078 -38.148 1.00 94.44 477 LEU A CA 1
ATOM 3621 C C . LEU A 1 477 ? 21.097 13.266 -36.917 1.00 94.44 477 LEU A C 1
ATOM 3623 O O . LEU A 1 477 ? 22.256 13.654 -37.050 1.00 94.44 477 LEU A O 1
ATOM 3627 N N . ILE A 1 478 ? 20.566 12.980 -35.725 1.00 93.94 478 ILE A N 1
ATOM 3628 C CA . ILE A 1 478 ? 21.253 13.257 -34.450 1.00 93.94 478 ILE A CA 1
ATOM 3629 C C . ILE A 1 478 ? 21.667 11.998 -33.678 1.00 93.94 478 ILE A C 1
ATOM 3631 O O . ILE A 1 478 ? 22.604 12.048 -32.882 1.00 93.94 478 ILE A O 1
ATOM 3635 N N . ALA A 1 479 ? 21.003 10.864 -33.915 1.00 95.50 479 ALA A N 1
ATOM 3636 C CA . ALA A 1 479 ? 21.315 9.578 -33.290 1.00 95.50 479 ALA A CA 1
ATOM 3637 C C . ALA A 1 479 ? 20.823 8.401 -34.154 1.00 95.50 479 ALA A C 1
ATOM 3639 O O . ALA A 1 479 ? 20.110 8.591 -35.140 1.00 95.50 479 ALA A O 1
ATOM 3640 N N . VAL A 1 480 ? 21.164 7.173 -33.762 1.00 96.75 480 VAL A N 1
ATOM 3641 C CA . VAL A 1 480 ? 20.540 5.944 -34.274 1.00 96.75 480 VAL A CA 1
ATOM 3642 C C . VAL A 1 480 ? 20.044 5.131 -33.086 1.00 96.75 480 VAL A C 1
ATOM 3644 O O . VAL A 1 480 ? 20.821 4.753 -32.211 1.00 96.75 480 VAL A O 1
ATOM 3647 N N . MET A 1 481 ? 18.745 4.855 -33.051 1.00 97.38 481 MET A N 1
ATOM 3648 C CA . MET A 1 481 ? 18.153 3.891 -32.130 1.00 97.38 481 MET A CA 1
ATOM 3649 C C . MET A 1 481 ? 18.191 2.511 -32.781 1.00 97.38 481 MET A C 1
ATOM 3651 O O . MET A 1 481 ? 18.007 2.385 -33.988 1.00 97.38 481 MET A O 1
ATOM 3655 N N . THR A 1 482 ? 18.413 1.458 -32.011 1.00 96.56 482 THR A N 1
ATOM 3656 C CA . THR A 1 482 ? 18.423 0.089 -32.524 1.00 96.56 482 THR A CA 1
ATOM 3657 C C . THR A 1 482 ? 17.430 -0.757 -31.763 1.00 96.56 482 THR A C 1
ATOM 3659 O O . THR A 1 482 ? 17.387 -0.689 -30.538 1.00 96.56 482 THR A O 1
ATOM 3662 N N . ARG A 1 483 ? 16.687 -1.596 -32.479 1.00 95.69 483 ARG A N 1
ATOM 3663 C CA . ARG A 1 483 ? 15.922 -2.704 -31.910 1.00 95.69 483 ARG A CA 1
ATOM 3664 C C . ARG A 1 483 ? 16.726 -3.987 -32.056 1.00 95.69 483 ARG A C 1
ATOM 3666 O O . ARG A 1 483 ? 17.106 -4.350 -33.172 1.00 95.69 483 ARG A O 1
ATOM 3673 N N . GLU A 1 484 ? 16.950 -4.676 -30.945 1.00 93.31 484 GLU A N 1
ATOM 3674 C CA . GLU A 1 484 ? 17.706 -5.927 -30.881 1.00 93.31 484 GLU A CA 1
ATOM 3675 C C . GLU A 1 484 ? 16.819 -7.040 -30.308 1.00 93.31 484 GLU A C 1
ATOM 3677 O O . GLU A 1 484 ? 16.185 -6.870 -29.269 1.00 93.31 484 GLU A O 1
ATOM 3682 N N . SER A 1 485 ? 16.712 -8.174 -31.010 1.00 90.69 485 SER A N 1
ATOM 3683 C CA . SER A 1 485 ? 15.805 -9.271 -30.621 1.00 90.69 485 SER A CA 1
ATOM 3684 C C . SER A 1 485 ? 16.371 -10.666 -30.940 1.00 90.69 485 SER A C 1
ATOM 3686 O O . SER A 1 485 ? 17.097 -10.813 -31.930 1.00 90.69 485 SER A O 1
ATOM 3688 N N . PRO A 1 486 ? 16.065 -11.709 -30.140 1.00 86.31 486 PRO A N 1
ATOM 3689 C CA . PRO A 1 486 ? 16.543 -13.070 -30.395 1.00 86.31 486 PRO A CA 1
ATOM 3690 C C . PRO A 1 486 ? 16.110 -13.626 -31.763 1.00 86.31 486 PRO A C 1
ATOM 3692 O O . PRO A 1 486 ? 15.004 -13.366 -32.239 1.00 86.31 486 PRO A O 1
ATOM 3695 N N . LEU A 1 487 ? 16.952 -14.460 -32.387 1.00 83.31 487 LEU A N 1
ATOM 3696 C CA . LEU A 1 487 ? 16.575 -15.189 -33.604 1.00 83.31 487 LEU A CA 1
ATOM 3697 C C . LEU A 1 487 ? 15.601 -16.337 -33.290 1.00 83.31 487 LEU A C 1
ATOM 3699 O O . LEU A 1 487 ? 16.001 -17.461 -32.982 1.00 83.31 487 LEU A O 1
ATOM 3703 N N . THR A 1 488 ? 14.304 -16.071 -33.420 1.00 71.56 488 THR A N 1
ATOM 3704 C CA . THR A 1 488 ? 13.256 -17.064 -33.153 1.00 71.56 488 THR A CA 1
ATOM 3705 C C . THR A 1 488 ? 13.054 -18.018 -34.339 1.00 71.56 488 THR A C 1
ATOM 3707 O O . THR A 1 488 ? 12.354 -17.707 -35.302 1.00 71.56 488 THR A O 1
ATOM 3710 N N . VAL A 1 489 ? 13.634 -19.220 -34.271 1.00 69.75 489 VAL A N 1
ATOM 3711 C CA . VAL A 1 489 ? 13.481 -20.256 -35.311 1.00 69.75 489 VAL A CA 1
ATOM 3712 C C . VAL A 1 489 ? 12.263 -21.146 -35.027 1.00 69.75 489 VAL A C 1
ATOM 3714 O O . VAL A 1 489 ? 12.148 -21.746 -33.964 1.00 69.75 489 VAL A O 1
ATOM 3717 N N . GLY A 1 490 ? 11.352 -21.274 -35.997 1.00 64.25 490 GLY A N 1
ATOM 3718 C CA . GLY A 1 490 ? 10.261 -22.264 -35.982 1.00 64.25 490 GLY A CA 1
ATOM 3719 C C . GLY A 1 490 ? 8.982 -21.882 -35.219 1.00 64.25 490 GLY A C 1
ATOM 3720 O O . GLY A 1 490 ? 7.933 -22.466 -35.492 1.00 64.25 490 GLY A O 1
ATOM 3721 N N . ARG A 1 491 ? 9.008 -20.877 -34.333 1.00 79.19 491 ARG A N 1
ATOM 3722 C CA . ARG A 1 491 ? 7.791 -20.285 -33.741 1.00 79.19 491 ARG A CA 1
ATOM 3723 C C . ARG A 1 491 ? 7.175 -19.277 -34.716 1.00 79.19 491 ARG A C 1
ATOM 3725 O O . ARG A 1 491 ? 7.879 -18.445 -35.279 1.00 79.19 491 ARG A O 1
ATOM 3732 N N . ARG A 1 492 ? 5.851 -19.324 -34.886 1.00 77.56 492 ARG A N 1
ATOM 3733 C CA . ARG A 1 492 ? 5.089 -18.251 -35.543 1.00 77.56 492 ARG A CA 1
ATOM 3734 C C . ARG A 1 492 ? 4.612 -17.252 -34.480 1.00 77.56 492 ARG A C 1
ATOM 3736 O O . ARG A 1 492 ? 4.041 -17.713 -33.491 1.00 77.56 492 ARG A O 1
ATOM 3743 N N . PRO A 1 493 ? 4.817 -15.937 -34.670 1.00 82.69 493 PRO A N 1
ATOM 3744 C CA . PRO A 1 493 ? 4.245 -14.911 -33.804 1.00 82.69 493 PRO A CA 1
ATOM 3745 C C . PRO A 1 493 ? 2.719 -15.014 -33.681 1.00 82.69 493 PRO A C 1
ATOM 3747 O O . PRO A 1 493 ? 2.034 -15.386 -34.641 1.00 82.69 493 PRO A O 1
ATOM 3750 N N . GLY A 1 494 ? 2.187 -14.673 -32.503 1.00 86.56 494 GLY A N 1
ATOM 3751 C CA . GLY A 1 494 ? 0.739 -14.600 -32.255 1.00 86.56 494 GLY A CA 1
ATOM 3752 C C . GLY A 1 494 ? 0.040 -13.475 -33.038 1.00 86.56 494 GLY A C 1
ATOM 3753 O O . GLY A 1 494 ? 0.656 -12.789 -33.849 1.00 86.56 494 GLY A O 1
ATOM 3754 N N . LEU A 1 495 ? -1.264 -13.257 -32.816 1.00 88.94 495 LEU A N 1
ATOM 3755 C CA . LEU A 1 495 ? -1.932 -12.046 -33.328 1.00 88.94 495 LEU A CA 1
ATOM 3756 C C . LEU A 1 495 ? -1.361 -10.799 -32.643 1.00 88.94 495 LEU A C 1
ATOM 3758 O O . LEU A 1 495 ? -0.710 -10.006 -33.308 1.00 88.94 495 LEU A O 1
ATOM 3762 N N . LEU A 1 496 ? -1.477 -10.719 -31.314 1.00 89.50 496 LEU A N 1
ATOM 3763 C CA . LEU A 1 496 ? -0.952 -9.617 -30.498 1.00 89.50 496 LEU A CA 1
ATOM 3764 C C . LEU A 1 496 ? 0.515 -9.284 -30.813 1.00 89.50 496 LEU A C 1
ATOM 3766 O O . LEU A 1 496 ? 0.851 -8.124 -31.003 1.00 89.50 496 LEU A O 1
ATOM 3770 N N . GLU A 1 497 ? 1.370 -10.304 -30.927 1.00 90.38 497 GLU A N 1
ATOM 3771 C CA . GLU A 1 497 ? 2.799 -10.148 -31.236 1.00 90.38 497 GLU A CA 1
ATOM 3772 C C . GLU A 1 497 ? 3.039 -9.513 -32.619 1.00 90.38 497 GLU A C 1
ATOM 3774 O O . GLU A 1 497 ? 3.990 -8.758 -32.782 1.00 90.38 497 GLU A O 1
ATOM 3779 N N . ARG A 1 498 ? 2.174 -9.771 -33.613 1.00 92.31 498 ARG A N 1
ATOM 3780 C CA . ARG A 1 498 ? 2.258 -9.130 -34.937 1.00 92.31 498 ARG A CA 1
ATOM 3781 C C . ARG A 1 498 ? 1.762 -7.690 -34.899 1.00 92.31 498 ARG A C 1
ATOM 3783 O O . ARG A 1 498 ? 2.489 -6.814 -35.349 1.00 92.31 498 ARG A O 1
ATOM 3790 N N . GLU A 1 499 ? 0.590 -7.447 -34.315 1.00 94.38 499 GLU A N 1
ATOM 3791 C CA . GLU A 1 499 ? -0.012 -6.106 -34.234 1.00 94.38 499 GLU A CA 1
ATOM 3792 C C . GLU A 1 499 ? 0.870 -5.126 -33.443 1.00 94.38 499 GLU A C 1
ATOM 3794 O O . GLU A 1 499 ? 1.057 -3.978 -33.841 1.00 94.38 499 GLU A O 1
ATOM 3799 N N . TYR A 1 500 ? 1.467 -5.581 -32.335 1.00 95.06 500 TYR A N 1
ATOM 3800 C CA . TYR A 1 500 ? 2.377 -4.768 -31.522 1.00 95.06 500 TYR A CA 1
ATOM 3801 C C . TYR A 1 500 ? 3.670 -4.431 -32.283 1.00 95.06 500 TYR A C 1
ATOM 3803 O O . TYR A 1 500 ? 4.123 -3.286 -32.245 1.00 95.06 500 TYR A O 1
ATOM 3811 N N . VAL A 1 501 ? 4.232 -5.389 -33.029 1.00 94.06 501 VAL A N 1
ATOM 3812 C CA . VAL A 1 501 ? 5.429 -5.156 -33.849 1.00 94.06 501 VAL A CA 1
ATOM 3813 C C . VAL A 1 501 ? 5.132 -4.249 -35.045 1.00 94.06 501 VAL A C 1
ATOM 3815 O O . VAL A 1 501 ? 5.928 -3.359 -35.331 1.00 94.06 501 VAL A O 1
ATOM 3818 N N . GLU A 1 502 ? 3.981 -4.401 -35.701 1.00 95.06 502 GLU A N 1
ATOM 3819 C CA . GLU A 1 502 ? 3.551 -3.497 -36.773 1.00 95.06 502 GLU A CA 1
ATOM 3820 C C . GLU A 1 502 ? 3.341 -2.065 -36.253 1.00 95.06 502 GLU A C 1
ATOM 3822 O O . GLU A 1 502 ? 3.763 -1.097 -36.893 1.00 95.06 502 GLU A O 1
ATOM 3827 N N . LEU A 1 503 ? 2.764 -1.917 -35.056 1.00 95.56 503 LEU A N 1
ATOM 3828 C CA . LEU A 1 503 ? 2.637 -0.627 -34.384 1.00 95.56 503 LEU A CA 1
ATOM 3829 C C . LEU A 1 503 ? 4.008 -0.024 -34.029 1.00 95.56 503 LEU A C 1
ATOM 3831 O O . LEU A 1 503 ? 4.219 1.167 -34.265 1.00 95.56 503 LEU A O 1
ATOM 3835 N N . PHE A 1 504 ? 4.961 -0.823 -33.535 1.00 96.56 504 PHE A N 1
ATOM 3836 C CA . PHE A 1 504 ? 6.342 -0.366 -33.349 1.00 96.56 504 PHE A CA 1
ATOM 3837 C C . PHE A 1 504 ? 6.959 0.116 -34.668 1.00 96.56 504 PHE A C 1
ATOM 3839 O O . PHE A 1 504 ? 7.539 1.197 -34.699 1.00 96.56 504 PHE A O 1
ATOM 3846 N N . ASP A 1 505 ? 6.791 -0.619 -35.771 1.00 96.12 505 ASP A N 1
ATOM 3847 C CA . ASP A 1 505 ? 7.336 -0.221 -37.074 1.00 96.12 505 ASP A CA 1
ATOM 3848 C C . ASP A 1 505 ? 6.709 1.100 -37.581 1.00 96.12 505 ASP A C 1
ATOM 3850 O O . ASP A 1 505 ? 7.338 1.846 -38.338 1.00 96.12 505 ASP A O 1
ATOM 3854 N N . ARG A 1 506 ? 5.476 1.447 -37.174 1.00 96.00 506 ARG A N 1
ATOM 3855 C CA . ARG A 1 506 ? 4.881 2.779 -37.425 1.00 96.00 506 ARG A CA 1
ATOM 3856 C C . ARG A 1 506 ? 5.583 3.871 -36.613 1.00 96.00 506 ARG A C 1
ATOM 3858 O O . ARG A 1 506 ? 5.956 4.887 -37.194 1.00 96.00 506 ARG A O 1
ATOM 3865 N N . PHE A 1 507 ? 5.850 3.642 -35.326 1.00 96.44 507 PHE A N 1
ATOM 3866 C CA . PHE A 1 507 ? 6.657 4.564 -34.516 1.00 96.44 507 PHE A CA 1
ATOM 3867 C C . PHE A 1 507 ? 8.102 4.692 -35.025 1.00 96.44 507 PHE A C 1
ATOM 3869 O O . PHE A 1 507 ? 8.623 5.801 -35.078 1.00 96.44 507 PHE A O 1
ATOM 3876 N N . ALA A 1 508 ? 8.734 3.602 -35.468 1.00 96.75 508 ALA A N 1
ATOM 3877 C CA . ALA A 1 508 ? 10.080 3.617 -36.041 1.00 96.75 508 ALA A CA 1
ATOM 3878 C C . ALA A 1 508 ? 10.170 4.530 -37.278 1.00 96.75 508 ALA A C 1
ATOM 3880 O O . ALA A 1 508 ? 11.118 5.304 -37.398 1.00 96.75 508 ALA A O 1
ATOM 3881 N N . ARG A 1 509 ? 9.149 4.511 -38.150 1.00 95.94 509 ARG A N 1
ATOM 3882 C CA . ARG A 1 509 ? 9.025 5.464 -39.269 1.00 95.94 509 ARG A CA 1
ATOM 3883 C C . ARG A 1 509 ? 8.859 6.900 -38.769 1.00 95.94 509 ARG A C 1
ATOM 3885 O O . ARG A 1 509 ? 9.608 7.762 -39.202 1.00 95.94 509 ARG A O 1
ATOM 3892 N N . MET A 1 510 ? 7.973 7.154 -37.802 1.00 95.62 510 MET A N 1
ATOM 3893 C CA . MET A 1 510 ? 7.803 8.500 -37.227 1.00 95.62 510 MET A CA 1
ATOM 3894 C C . MET A 1 510 ? 9.085 9.049 -36.572 1.00 95.62 510 MET A C 1
ATOM 3896 O O . MET A 1 510 ? 9.307 10.255 -36.609 1.00 95.62 510 MET A O 1
ATOM 3900 N N . ILE A 1 511 ? 9.934 8.194 -35.993 1.00 95.94 511 ILE A N 1
ATOM 3901 C CA . ILE A 1 511 ? 11.251 8.565 -35.441 1.00 95.94 511 ILE A CA 1
ATOM 3902 C C . ILE A 1 511 ? 12.251 8.879 -36.568 1.00 95.94 511 ILE A C 1
ATOM 3904 O O . ILE A 1 511 ? 12.957 9.888 -36.510 1.00 95.94 511 ILE A O 1
ATOM 3908 N N . ALA A 1 512 ? 12.272 8.051 -37.618 1.00 95.44 512 ALA A N 1
ATOM 3909 C CA . ALA A 1 512 ? 13.116 8.250 -38.798 1.00 95.44 512 ALA A CA 1
ATOM 3910 C C . ALA A 1 512 ? 12.724 9.485 -39.629 1.00 95.44 512 ALA A C 1
ATOM 3912 O O . ALA A 1 512 ? 13.600 10.099 -40.238 1.00 95.44 512 ALA A O 1
ATOM 3913 N N . ASP A 1 513 ? 11.446 9.872 -39.600 1.00 92.81 513 ASP A N 1
ATOM 3914 C CA . ASP A 1 513 ? 10.897 11.092 -40.205 1.00 92.81 513 ASP A CA 1
ATOM 3915 C C . ASP A 1 513 ? 11.066 12.336 -39.298 1.00 92.81 513 ASP A C 1
ATOM 3917 O O . ASP A 1 513 ? 10.824 13.458 -39.738 1.00 92.81 513 ASP A O 1
ATOM 3921 N N . GLY A 1 514 ? 11.476 12.165 -38.032 1.00 92.25 514 GLY A N 1
ATOM 3922 C CA . GLY A 1 514 ? 11.644 13.250 -37.049 1.00 92.25 514 GLY A CA 1
ATOM 3923 C C . GLY A 1 514 ? 10.344 13.810 -36.457 1.00 92.25 514 GLY A C 1
ATOM 3924 O O . GLY A 1 514 ? 10.327 14.917 -35.919 1.00 92.25 514 GLY A O 1
ATOM 3925 N N . VAL A 1 515 ? 9.249 13.054 -36.562 1.00 92.06 515 VAL A N 1
ATOM 3926 C CA . VAL A 1 515 ? 7.900 13.408 -36.089 1.00 92.06 515 VAL A CA 1
ATOM 3927 C C . VAL A 1 515 ? 7.651 12.951 -34.645 1.00 92.06 515 VAL A C 1
ATOM 3929 O O . VAL A 1 515 ? 6.888 13.589 -33.921 1.00 92.06 515 VAL A O 1
ATOM 3932 N N . PHE A 1 516 ? 8.282 11.853 -34.219 1.00 92.69 516 PHE A N 1
ATOM 3933 C CA . PHE A 1 516 ? 8.186 11.305 -32.861 1.00 92.69 516 PHE A CA 1
ATOM 3934 C C . PHE A 1 516 ? 9.561 11.316 -32.174 1.00 92.69 516 PHE A C 1
ATOM 3936 O O . PHE A 1 516 ? 10.539 10.954 -32.831 1.00 92.69 516 PHE A O 1
ATOM 3943 N N . PRO A 1 517 ? 9.670 11.642 -30.869 1.00 91.75 517 PRO A N 1
ATOM 3944 C CA . PRO A 1 517 ? 8.625 12.019 -29.901 1.00 91.75 517 PRO A CA 1
ATOM 3945 C C . PRO A 1 517 ? 7.974 13.377 -30.184 1.00 91.75 517 PRO A C 1
ATOM 3947 O O . PRO A 1 517 ? 8.582 14.253 -30.802 1.00 91.75 517 PRO A O 1
ATOM 3950 N N . PHE A 1 518 ? 6.765 13.587 -29.660 1.00 88.69 518 PHE A N 1
ATOM 3951 C CA . PHE A 1 518 ? 6.093 14.878 -29.768 1.00 88.69 518 PHE A CA 1
ATOM 3952 C C . PHE A 1 518 ? 6.694 15.883 -28.777 1.00 88.69 518 PHE A C 1
ATOM 3954 O O . PHE A 1 518 ? 7.094 15.537 -27.666 1.00 88.69 518 PHE A O 1
ATOM 3961 N N . ALA A 1 519 ? 6.710 17.170 -29.138 1.00 77.94 519 ALA A N 1
ATOM 3962 C CA . ALA A 1 519 ? 7.169 18.227 -28.228 1.00 77.94 519 ALA A CA 1
ATOM 3963 C C . ALA A 1 519 ? 6.312 18.322 -26.947 1.00 77.94 519 ALA A C 1
ATOM 3965 O O . ALA A 1 519 ? 6.814 18.702 -25.895 1.00 77.94 519 ALA A O 1
ATOM 3966 N N . SER A 1 520 ? 5.035 17.932 -27.018 1.00 68.56 520 SER A N 1
ATOM 3967 C CA . SER A 1 520 ? 4.099 17.927 -25.888 1.00 68.56 520 SER A CA 1
ATOM 3968 C C . SER A 1 520 ? 4.252 16.740 -24.926 1.00 68.56 520 SER A C 1
ATOM 3970 O O . SER A 1 520 ? 3.583 16.732 -23.895 1.00 68.56 520 SER A O 1
ATOM 3972 N N . ASP A 1 521 ? 5.096 15.741 -25.222 1.00 65.31 521 ASP A N 1
ATOM 3973 C CA . ASP A 1 521 ? 5.270 14.573 -24.338 1.00 65.31 521 ASP A CA 1
ATOM 3974 C C . ASP A 1 521 ? 5.985 14.918 -23.011 1.00 65.31 521 ASP A C 1
ATOM 3976 O O . ASP A 1 521 ? 5.880 14.162 -22.047 1.00 65.31 521 ASP A O 1
ATOM 3980 N N . GLU A 1 522 ? 6.646 16.080 -22.917 1.00 53.78 522 GLU A N 1
ATOM 3981 C CA . GLU A 1 522 ? 7.389 16.549 -21.730 1.00 53.78 522 GLU A CA 1
ATOM 3982 C C . GLU A 1 522 ? 6.539 16.685 -20.452 1.00 53.78 522 GLU A C 1
ATOM 3984 O O . GLU A 1 522 ? 7.063 16.541 -19.352 1.00 53.78 522 GLU A O 1
ATOM 3989 N N . ALA A 1 523 ? 5.230 16.919 -20.587 1.00 40.41 523 ALA A N 1
ATOM 3990 C CA . ALA A 1 523 ? 4.288 17.017 -19.466 1.00 40.41 523 ALA A CA 1
ATOM 3991 C C . ALA A 1 523 ? 3.377 15.780 -19.318 1.00 40.41 523 ALA A C 1
ATOM 3993 O O . ALA A 1 523 ? 2.519 15.751 -18.438 1.00 40.41 523 ALA A O 1
ATOM 3994 N N . ALA A 1 524 ? 3.514 14.782 -20.199 1.00 43.59 524 ALA A N 1
ATOM 3995 C CA . ALA A 1 524 ? 2.516 13.728 -20.397 1.00 43.59 524 ALA A CA 1
ATOM 3996 C C . ALA A 1 524 ? 2.959 12.330 -19.930 1.00 43.59 524 ALA A C 1
ATOM 3998 O O . ALA A 1 524 ? 2.178 11.388 -20.029 1.00 43.59 524 ALA A O 1
ATOM 3999 N N . VAL A 1 525 ? 4.192 12.162 -19.440 1.00 53.00 525 VAL A N 1
ATOM 4000 C CA . VAL A 1 525 ? 4.695 10.870 -18.937 1.00 53.00 525 VAL A CA 1
ATOM 4001 C C . VAL A 1 525 ? 4.876 10.915 -17.418 1.00 53.00 525 VAL A C 1
ATOM 4003 O O . VAL A 1 525 ? 5.988 10.962 -16.904 1.00 53.00 525 VAL A O 1
ATOM 4006 N N . THR A 1 526 ? 3.759 10.898 -16.690 1.00 57.72 526 THR A N 1
ATOM 4007 C CA . THR A 1 526 ? 3.740 10.611 -15.243 1.00 57.72 526 THR A CA 1
ATOM 4008 C C . THR A 1 526 ? 3.783 9.097 -14.996 1.00 57.72 526 THR A C 1
ATOM 4010 O O . THR A 1 526 ? 3.459 8.314 -15.894 1.00 57.72 526 THR A O 1
ATOM 4013 N N . GLU A 1 527 ? 4.109 8.651 -13.777 1.00 58.41 527 GLU A N 1
ATOM 4014 C CA . GLU A 1 527 ? 4.064 7.221 -13.398 1.00 58.41 527 GLU A CA 1
ATOM 4015 C C . GLU A 1 527 ? 2.665 6.583 -13.556 1.00 58.41 527 GLU A C 1
ATOM 4017 O O . GLU A 1 527 ? 2.523 5.366 -13.738 1.00 58.41 527 GLU A O 1
ATOM 4022 N N . GLU A 1 528 ? 1.621 7.415 -13.529 1.00 65.94 528 GLU A N 1
ATOM 4023 C CA . GLU A 1 528 ? 0.226 7.028 -13.740 1.00 65.94 528 GLU A CA 1
ATOM 4024 C C . GLU A 1 528 ? -0.110 6.725 -15.209 1.00 65.94 528 GLU A C 1
ATOM 4026 O O . GLU A 1 528 ? -1.111 6.061 -15.473 1.00 65.94 528 GLU A O 1
ATOM 4031 N N . SER A 1 529 ? 0.731 7.138 -16.165 1.00 75.75 529 SER A N 1
ATOM 4032 C CA . SER A 1 529 ? 0.479 6.977 -17.605 1.00 75.75 529 SER A CA 1
ATOM 4033 C C . SER A 1 529 ? 0.097 5.537 -17.986 1.00 75.75 529 SER A C 1
ATOM 4035 O O . SER A 1 529 ? 0.719 4.594 -17.480 1.00 75.75 529 SER A O 1
ATOM 4037 N N . PRO A 1 530 ? -0.866 5.330 -18.908 1.00 85.81 530 PRO A N 1
ATOM 4038 C CA . PRO A 1 530 ? -1.212 3.995 -19.384 1.00 85.81 530 PRO A CA 1
ATOM 4039 C C . PRO A 1 530 ? -0.040 3.333 -20.118 1.00 85.81 530 PRO A C 1
ATOM 4041 O O . PRO A 1 530 ? 0.606 3.957 -20.966 1.00 85.81 530 PRO A O 1
ATOM 4044 N N . ARG A 1 531 ? 0.223 2.064 -19.803 1.00 86.94 531 ARG A N 1
ATOM 4045 C CA . ARG A 1 531 ? 1.276 1.230 -20.396 1.00 86.94 531 ARG A CA 1
ATOM 4046 C C . ARG A 1 531 ? 0.701 0.297 -21.463 1.00 86.94 531 ARG A C 1
ATOM 4048 O O . ARG A 1 531 ? -0.490 -0.001 -21.490 1.00 86.94 531 ARG A O 1
ATOM 4055 N N . VAL A 1 532 ? 1.578 -0.255 -22.302 1.00 88.69 532 VAL A N 1
ATOM 4056 C CA . VAL A 1 532 ? 1.238 -1.269 -23.326 1.00 88.69 532 VAL A CA 1
ATOM 4057 C C . VAL A 1 532 ? 0.623 -2.534 -22.708 1.00 88.69 532 VAL A C 1
ATOM 4059 O O . VAL A 1 532 ? -0.209 -3.198 -23.330 1.00 88.69 532 VAL A O 1
ATOM 4062 N N . GLY A 1 533 ? 1.014 -2.863 -21.473 1.00 86.31 533 GLY A N 1
ATOM 4063 C CA . GLY A 1 533 ? 0.435 -3.963 -20.703 1.00 86.31 533 GLY A CA 1
ATOM 4064 C C . GLY A 1 533 ? -0.997 -3.714 -20.217 1.00 86.31 533 GLY A C 1
ATOM 4065 O O . GLY A 1 533 ? -1.744 -4.679 -20.070 1.00 86.31 533 GLY A O 1
ATOM 4066 N N . ASP A 1 534 ? -1.407 -2.459 -20.012 1.00 88.88 534 ASP A N 1
ATOM 4067 C CA . ASP A 1 534 ? -2.705 -2.129 -19.402 1.00 88.88 534 ASP A CA 1
ATOM 4068 C C . ASP A 1 534 ? -3.863 -2.290 -20.403 1.00 88.88 534 ASP A C 1
ATOM 4070 O O . ASP A 1 534 ? -4.945 -2.762 -20.056 1.00 88.88 534 ASP A O 1
ATOM 4074 N N . GLY A 1 535 ? -3.606 -1.983 -21.676 1.00 92.31 535 GLY A N 1
ATOM 4075 C CA . GLY A 1 535 ? -4.546 -2.161 -22.777 1.00 92.31 535 GLY A CA 1
ATOM 4076 C C . GLY A 1 535 ? -4.134 -1.348 -24.000 1.00 92.31 535 GLY A C 1
ATOM 4077 O O . GLY A 1 535 ? -3.738 -0.196 -23.864 1.00 92.31 535 GLY A O 1
ATOM 4078 N N . VAL A 1 536 ? -4.239 -1.936 -25.195 1.00 95.25 536 VAL A N 1
ATOM 4079 C CA . VAL A 1 536 ? -3.921 -1.293 -26.482 1.00 95.25 536 VAL A CA 1
ATOM 4080 C C . VAL A 1 536 ? -5.103 -1.441 -27.434 1.00 95.25 536 VAL A C 1
ATOM 4082 O O . VAL A 1 536 ? -5.546 -2.559 -27.693 1.00 95.25 536 VAL A O 1
ATOM 4085 N N . VAL A 1 537 ? -5.570 -0.333 -28.001 1.00 94.69 537 VAL A N 1
ATOM 4086 C CA . VAL A 1 537 ? -6.506 -0.290 -29.132 1.00 94.69 537 VAL A CA 1
ATOM 4087 C C . VAL A 1 537 ? -5.823 0.439 -30.285 1.00 94.69 537 VAL A C 1
ATOM 4089 O O . VAL A 1 537 ? -5.227 1.494 -30.077 1.00 94.69 537 VAL A O 1
ATOM 4092 N N . VAL A 1 538 ? -5.901 -0.101 -31.498 1.00 95.94 538 VAL A N 1
ATOM 4093 C CA . VAL A 1 538 ? -5.375 0.545 -32.710 1.00 95.94 538 VAL A CA 1
ATOM 4094 C C . VAL A 1 538 ? -6.546 1.036 -33.551 1.00 95.94 538 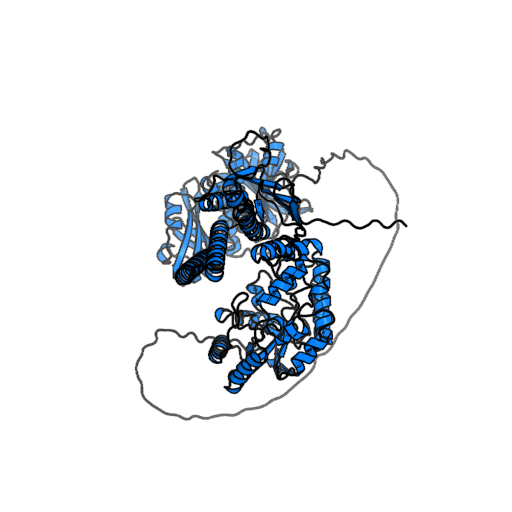VAL A C 1
ATOM 4096 O O . VAL A 1 538 ? -7.518 0.308 -33.760 1.00 95.94 538 VAL A O 1
ATOM 4099 N N . LEU A 1 539 ? -6.460 2.290 -33.990 1.00 95.38 539 LEU A N 1
ATOM 4100 C CA . LEU A 1 539 ? -7.480 2.982 -34.767 1.00 95.38 539 LEU A CA 1
ATOM 4101 C C . LEU A 1 539 ? -6.975 3.309 -36.178 1.00 95.38 539 LEU A C 1
ATOM 4103 O O . LEU A 1 539 ? -5.819 3.712 -36.339 1.00 95.38 539 LEU A O 1
ATOM 4107 N N . ASP A 1 540 ? -7.854 3.186 -37.173 1.00 93.75 540 ASP A N 1
ATOM 4108 C CA . ASP A 1 540 ? -7.627 3.643 -38.550 1.00 93.75 540 ASP A CA 1
ATOM 4109 C C . ASP A 1 540 ? -7.915 5.148 -38.739 1.00 93.75 540 ASP A C 1
ATOM 4111 O O . ASP A 1 540 ? -8.420 5.829 -37.847 1.00 93.75 540 ASP A O 1
ATOM 4115 N N . GLU A 1 541 ? -7.628 5.683 -39.928 1.00 92.00 541 GLU A N 1
ATOM 4116 C CA . GLU A 1 541 ? -7.903 7.084 -40.305 1.00 92.00 541 GLU A CA 1
ATOM 4117 C C . GLU A 1 541 ? -9.370 7.512 -40.086 1.00 92.00 541 GLU A C 1
ATOM 4119 O O . GLU A 1 541 ? -9.657 8.681 -39.821 1.00 92.00 541 GLU A O 1
ATOM 4124 N N . GLY A 1 542 ? -10.306 6.562 -40.167 1.00 90.06 542 GLY A N 1
ATOM 4125 C CA . GLY A 1 542 ? -11.738 6.748 -39.950 1.00 90.06 542 GLY A CA 1
ATOM 4126 C C . GLY A 1 542 ? -12.190 6.612 -38.492 1.00 90.06 542 GLY A C 1
ATOM 4127 O O . GLY A 1 542 ? -13.402 6.641 -38.254 1.00 90.06 542 GLY A O 1
ATOM 4128 N N . ARG A 1 543 ? -11.256 6.477 -37.536 1.00 92.12 543 ARG A N 1
ATOM 4129 C CA . ARG A 1 543 ? -11.492 6.197 -36.104 1.00 92.12 543 ARG A CA 1
ATOM 4130 C C . ARG A 1 543 ? -12.179 4.850 -35.842 1.00 92.12 543 ARG A C 1
ATOM 4132 O O . ARG A 1 543 ? -12.878 4.690 -34.839 1.00 92.12 543 ARG A O 1
ATOM 4139 N N . ARG A 1 544 ? -11.984 3.866 -36.726 1.00 92.75 544 ARG A N 1
ATOM 4140 C CA . ARG A 1 544 ? -12.428 2.479 -36.524 1.00 92.75 544 ARG A CA 1
ATOM 4141 C C . ARG A 1 544 ? -11.371 1.667 -35.807 1.00 92.75 544 ARG A C 1
ATOM 4143 O O . ARG A 1 544 ? -10.190 1.787 -36.113 1.00 92.75 544 ARG A O 1
ATOM 4150 N N . VAL A 1 545 ? -11.807 0.805 -34.896 1.00 93.94 545 VAL A N 1
ATOM 4151 C CA . VAL A 1 545 ? -10.937 -0.150 -34.209 1.00 93.94 545 VAL A CA 1
ATOM 4152 C C . VAL A 1 545 ? -10.468 -1.206 -35.206 1.00 93.94 545 VAL A C 1
ATOM 4154 O O . VAL A 1 545 ? -11.255 -2.047 -35.639 1.00 93.94 545 VAL A O 1
ATOM 4157 N N . SER A 1 546 ? -9.187 -1.172 -35.568 1.00 92.94 546 SER A N 1
ATOM 4158 C CA . SER A 1 546 ? -8.555 -2.217 -36.377 1.00 92.94 546 SER A CA 1
ATOM 4159 C C . SER A 1 546 ? -8.109 -3.407 -35.527 1.00 92.94 546 SER A C 1
ATOM 4161 O O . SER A 1 546 ? -8.101 -4.529 -36.020 1.00 92.94 546 SER A O 1
ATOM 4163 N N . TYR A 1 547 ? -7.768 -3.168 -34.257 1.00 94.56 547 TYR A N 1
ATOM 4164 C CA . TYR A 1 547 ? -7.351 -4.191 -33.297 1.00 94.56 547 TYR A CA 1
ATOM 4165 C C . TYR A 1 547 ? -7.578 -3.724 -31.850 1.00 94.56 547 TYR A C 1
ATOM 4167 O O . TYR A 1 547 ? -7.413 -2.540 -31.544 1.00 94.56 547 TYR A O 1
ATOM 4175 N N . GLY A 1 548 ? -7.903 -4.654 -30.947 1.00 93.31 548 GLY A N 1
ATOM 4176 C CA . GLY A 1 548 ? -7.942 -4.424 -29.500 1.00 93.31 548 GLY A CA 1
ATOM 4177 C C . GLY A 1 548 ? -7.292 -5.572 -28.727 1.00 93.31 548 GLY A C 1
ATOM 4178 O O . GLY A 1 548 ? -7.667 -6.731 -28.895 1.00 93.31 548 GLY A O 1
ATOM 4179 N N . SER A 1 549 ? -6.327 -5.271 -27.855 1.00 93.75 549 SER A N 1
ATOM 4180 C CA . SER A 1 549 ? -5.691 -6.292 -27.015 1.00 93.75 549 SER A CA 1
ATOM 4181 C C . SER A 1 549 ? -6.662 -6.822 -25.945 1.00 93.75 549 SER A C 1
ATOM 4183 O O . SER A 1 549 ? -7.574 -6.098 -25.538 1.00 93.75 549 SER A O 1
ATOM 4185 N N . PRO A 1 550 ? -6.478 -8.054 -25.424 1.00 90.31 550 PRO A N 1
ATOM 4186 C CA . PRO A 1 550 ? -7.381 -8.626 -24.419 1.00 90.31 550 PRO A CA 1
ATOM 4187 C C . PRO A 1 550 ? -7.570 -7.741 -23.179 1.00 90.31 550 PRO A C 1
ATOM 4189 O O . PRO A 1 550 ? -8.670 -7.659 -22.637 1.00 90.31 550 PRO A O 1
ATOM 4192 N N . ASN A 1 551 ? -6.522 -7.026 -22.761 1.00 89.44 551 ASN A N 1
ATOM 4193 C CA . ASN A 1 551 ? -6.595 -6.113 -21.621 1.00 89.44 551 ASN A CA 1
ATOM 4194 C C . ASN A 1 551 ? -7.360 -4.825 -21.972 1.00 89.44 551 ASN A C 1
ATOM 4196 O O . ASN A 1 551 ? -8.152 -4.352 -21.162 1.00 89.44 551 ASN A O 1
ATOM 4200 N N . ALA A 1 552 ? -7.245 -4.334 -23.213 1.00 90.69 552 ALA A N 1
ATOM 4201 C CA . ALA A 1 552 ? -8.060 -3.226 -23.711 1.00 90.69 552 ALA A CA 1
ATOM 4202 C C . ALA A 1 552 ? -9.550 -3.595 -23.767 1.00 90.69 552 ALA A C 1
ATOM 4204 O O . ALA A 1 552 ? -10.395 -2.820 -23.328 1.00 90.69 552 ALA A O 1
ATOM 4205 N N . VAL A 1 553 ? -9.871 -4.802 -24.249 1.00 88.94 553 VAL A N 1
ATOM 4206 C CA . VAL A 1 553 ? -11.239 -5.343 -24.255 1.00 88.94 553 VAL A CA 1
ATOM 4207 C C . VAL A 1 553 ? -11.775 -5.453 -22.824 1.00 88.94 553 VAL A C 1
ATOM 4209 O O . VAL A 1 553 ? -12.884 -5.002 -22.559 1.00 88.94 553 VAL A O 1
ATOM 4212 N N . ASN A 1 554 ? -10.973 -5.938 -21.869 1.00 87.38 554 ASN A N 1
ATOM 4213 C CA . ASN A 1 554 ? -11.355 -5.970 -20.453 1.00 87.38 554 ASN A CA 1
ATOM 4214 C C . ASN A 1 554 ? -11.584 -4.565 -19.856 1.00 87.38 554 ASN A C 1
ATOM 4216 O O . ASN A 1 554 ? -12.546 -4.376 -19.110 1.00 87.38 554 ASN A O 1
ATOM 4220 N N . ALA A 1 555 ? -10.758 -3.568 -20.192 1.00 87.06 555 ALA A N 1
ATOM 4221 C CA . ALA A 1 555 ? -10.960 -2.181 -19.761 1.00 87.06 555 ALA A CA 1
ATOM 4222 C C . ALA A 1 555 ? -12.247 -1.577 -20.363 1.00 87.06 555 ALA A C 1
ATOM 4224 O O . ALA A 1 555 ? -13.049 -0.970 -19.652 1.00 87.06 555 ALA A O 1
ATOM 4225 N N . LEU A 1 556 ? -12.506 -1.821 -21.651 1.00 85.94 556 LEU A N 1
ATOM 4226 C CA . LEU A 1 556 ? -13.743 -1.427 -22.338 1.00 85.94 556 LEU A CA 1
ATOM 4227 C C . LEU A 1 556 ? -14.978 -2.125 -21.730 1.00 85.94 556 LEU A C 1
ATOM 4229 O O . LEU A 1 556 ? -16.000 -1.471 -21.518 1.00 85.94 556 LEU A O 1
ATOM 4233 N N . HIS A 1 557 ? -14.869 -3.402 -21.346 1.00 85.75 557 HIS A N 1
ATOM 4234 C CA . HIS A 1 557 ? -15.907 -4.140 -20.613 1.00 85.75 557 HIS A CA 1
ATOM 4235 C C . HIS A 1 557 ? -16.207 -3.527 -19.237 1.00 85.75 557 HIS A C 1
ATOM 4237 O O . HIS A 1 557 ? -17.377 -3.407 -18.871 1.00 85.75 557 HIS A O 1
ATOM 4243 N N . ARG A 1 558 ? -15.188 -3.085 -18.483 1.00 80.56 558 ARG A N 1
ATOM 4244 C CA . ARG A 1 558 ? -15.387 -2.355 -17.212 1.00 80.56 558 ARG A CA 1
ATOM 4245 C C . ARG A 1 558 ? -16.077 -1.010 -17.426 1.00 80.56 558 ARG A C 1
ATOM 4247 O O . ARG A 1 558 ? -16.958 -0.648 -16.652 1.00 80.56 558 ARG A O 1
ATOM 4254 N N . MET A 1 559 ? -15.774 -0.332 -18.532 1.00 79.31 559 MET A N 1
ATOM 4255 C CA . MET A 1 559 ? -16.528 0.838 -18.989 1.00 79.31 559 MET A CA 1
ATOM 4256 C C . MET A 1 559 ? -17.917 0.490 -19.562 1.00 79.31 559 MET A C 1
ATOM 4258 O O . MET A 1 559 ? -18.624 1.391 -19.996 1.00 79.31 559 MET A O 1
ATOM 4262 N N . GLY A 1 560 ? -18.361 -0.770 -19.571 1.00 76.44 560 GLY A N 1
ATOM 4263 C CA . GLY A 1 560 ? -19.708 -1.163 -20.000 1.00 76.44 560 GLY A CA 1
ATOM 4264 C C . GLY A 1 560 ? -19.898 -1.357 -21.510 1.00 76.44 560 GLY A C 1
ATOM 4265 O O . GLY A 1 560 ? -21.038 -1.369 -21.978 1.00 76.44 560 GLY A O 1
ATOM 4266 N N . VAL A 1 561 ? -18.814 -1.502 -22.275 1.00 81.69 561 VAL A N 1
ATOM 4267 C CA . VAL A 1 561 ? -18.844 -1.935 -23.681 1.00 81.69 561 VAL A CA 1
ATOM 4268 C C . VAL A 1 561 ? -18.846 -3.463 -23.708 1.00 81.69 561 VAL A C 1
ATOM 4270 O O . VAL A 1 561 ? -17.891 -4.069 -23.248 1.00 81.69 561 VAL A O 1
ATOM 4273 N N . PHE A 1 562 ? -19.892 -4.104 -24.237 1.00 74.81 562 PHE A N 1
ATOM 4274 C CA . PHE A 1 562 ? -20.007 -5.579 -24.262 1.00 74.81 562 PHE A CA 1
ATOM 4275 C C . PHE A 1 562 ? -20.100 -6.172 -25.681 1.00 74.81 562 PHE A C 1
ATOM 4277 O O . PHE A 1 562 ? -20.368 -7.361 -25.850 1.00 74.81 562 PHE A O 1
ATOM 4284 N N . SER A 1 563 ? -19.927 -5.343 -26.712 1.00 75.25 563 SER A N 1
ATOM 4285 C CA . SER A 1 563 ? -19.895 -5.748 -28.121 1.00 75.25 563 SER A CA 1
ATOM 4286 C C . SER A 1 563 ? -18.478 -6.117 -28.567 1.00 75.25 563 SER A C 1
ATOM 4288 O O . SER A 1 563 ? -17.498 -5.661 -27.982 1.00 75.25 563 SER A O 1
ATOM 4290 N N . ASN A 1 564 ? -18.357 -6.896 -29.650 1.00 80.38 564 ASN A N 1
ATOM 4291 C CA . ASN A 1 564 ? -17.069 -7.017 -30.333 1.00 80.38 564 ASN A CA 1
ATOM 4292 C C . ASN A 1 564 ? -16.655 -5.638 -30.860 1.00 80.38 564 ASN A C 1
ATOM 4294 O O . ASN A 1 564 ? -17.426 -5.015 -31.587 1.00 80.38 564 ASN A O 1
ATOM 4298 N N . VAL A 1 565 ? -15.466 -5.174 -30.481 1.00 83.50 565 VAL A N 1
ATOM 4299 C CA . VAL A 1 565 ? -15.027 -3.797 -30.746 1.00 83.50 565 VAL A CA 1
ATOM 4300 C C . VAL A 1 565 ? -14.409 -3.625 -32.133 1.00 83.50 565 VAL A C 1
ATOM 4302 O O . VAL A 1 565 ? -14.495 -2.540 -32.697 1.00 83.50 565 VAL A O 1
ATOM 4305 N N . GLU A 1 566 ? -13.828 -4.680 -32.709 1.00 87.88 566 GLU A N 1
ATOM 4306 C CA . GLU A 1 566 ? -13.172 -4.629 -34.022 1.00 87.88 566 GLU A CA 1
ATOM 4307 C C . GLU A 1 566 ? -14.152 -4.265 -35.154 1.00 87.88 566 GLU A C 1
ATOM 4309 O O . GLU A 1 566 ? -15.260 -4.797 -35.254 1.00 87.88 566 GLU A O 1
ATOM 4314 N N . GLY A 1 567 ? -13.736 -3.340 -36.021 1.00 86.00 567 GLY A N 1
ATOM 4315 C CA . GLY A 1 567 ? -14.516 -2.793 -37.136 1.00 86.00 567 GLY A CA 1
ATOM 4316 C C . GLY A 1 567 ? -15.500 -1.675 -36.762 1.00 86.00 567 GLY A C 1
ATOM 4317 O O . GLY A 1 567 ? -15.873 -0.880 -37.637 1.00 86.00 567 GLY A O 1
ATOM 4318 N N . MET A 1 568 ? -15.893 -1.563 -35.488 1.00 86.94 568 MET A N 1
ATOM 4319 C CA . MET A 1 568 ? -16.715 -0.452 -34.994 1.00 86.94 568 MET A CA 1
ATOM 4320 C C . MET A 1 568 ? -15.913 0.852 -34.973 1.00 86.94 568 MET A C 1
ATOM 4322 O O . MET A 1 568 ? -14.693 0.843 -34.793 1.00 86.94 568 MET A O 1
ATOM 4326 N N . ARG A 1 569 ? -16.589 1.991 -35.139 1.00 85.38 569 ARG A N 1
ATOM 4327 C CA . ARG A 1 569 ? -15.996 3.293 -34.808 1.00 85.38 569 ARG A CA 1
ATOM 4328 C C . ARG A 1 569 ? -15.919 3.456 -33.291 1.00 85.38 569 ARG A C 1
ATOM 4330 O O . ARG A 1 569 ? -16.770 2.939 -32.572 1.00 85.38 569 ARG A O 1
ATOM 4337 N N . PHE A 1 570 ? -14.936 4.203 -32.797 1.00 81.69 570 PHE A N 1
ATOM 4338 C CA . PHE A 1 570 ? -14.768 4.390 -31.353 1.00 81.69 570 PHE A CA 1
ATOM 4339 C C . PHE A 1 570 ? -15.947 5.149 -30.706 1.00 81.69 570 PHE A C 1
ATOM 4341 O O . PHE A 1 570 ? -16.342 4.819 -29.589 1.00 81.69 570 PHE A O 1
ATOM 4348 N N . ASP A 1 571 ? -16.583 6.086 -31.423 1.00 78.38 571 ASP A N 1
ATOM 4349 C CA . ASP A 1 571 ? -17.823 6.752 -30.984 1.00 78.38 571 ASP A CA 1
ATOM 4350 C C . ASP A 1 571 ? -19.043 5.810 -30.909 1.00 78.38 571 ASP A C 1
ATOM 4352 O O . ASP A 1 571 ? -19.914 5.987 -30.055 1.00 78.38 571 ASP A O 1
ATOM 4356 N N . GLU A 1 572 ? -19.091 4.759 -31.732 1.00 80.88 572 GLU A N 1
ATOM 4357 C CA . GLU A 1 572 ? -20.156 3.741 -31.711 1.00 80.88 572 GLU A CA 1
ATOM 4358 C C . GLU A 1 572 ? -20.077 2.811 -30.481 1.00 80.88 572 GLU A C 1
ATOM 4360 O O . GLU A 1 572 ? -21.052 2.124 -30.173 1.00 80.88 572 GLU A O 1
ATOM 4365 N N . LEU A 1 573 ? -18.960 2.807 -29.738 1.00 77.00 573 LEU A N 1
ATOM 4366 C CA . LEU A 1 573 ? -18.798 2.035 -28.494 1.00 77.00 573 LEU A CA 1
ATOM 4367 C C . LEU A 1 573 ? -19.552 2.654 -27.300 1.00 77.00 573 LEU A C 1
ATOM 4369 O O . LEU A 1 573 ? -19.675 2.031 -26.243 1.00 77.00 573 LEU A O 1
ATOM 4373 N N . GLY A 1 574 ? -20.049 3.888 -27.440 1.00 68.50 574 GLY A N 1
ATOM 4374 C CA . GLY A 1 574 ? -20.776 4.590 -26.382 1.00 68.50 574 GLY A CA 1
ATOM 4375 C C . GLY A 1 574 ? -19.914 4.944 -25.166 1.00 68.50 574 GLY A C 1
ATOM 4376 O O . GLY A 1 574 ? -20.449 5.018 -24.062 1.00 68.50 574 GLY A O 1
ATOM 4377 N N . VAL A 1 575 ? -18.603 5.113 -25.356 1.00 73.25 575 VAL A N 1
ATOM 4378 C CA . VAL A 1 575 ? -17.647 5.707 -24.401 1.00 73.25 575 VAL A CA 1
ATOM 4379 C C . VAL A 1 575 ? -17.394 7.158 -24.833 1.00 73.25 575 VAL A C 1
ATOM 4381 O O . VAL A 1 575 ? -17.570 7.485 -26.007 1.00 73.25 575 VAL A O 1
ATOM 4384 N N . GLU A 1 576 ? -16.994 8.041 -23.920 1.00 75.19 576 GLU A N 1
ATOM 4385 C CA 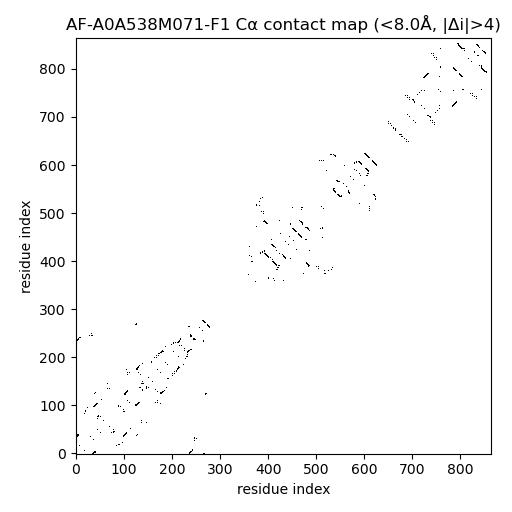. GLU A 1 576 ? -16.604 9.405 -24.292 1.00 75.19 576 GLU A CA 1
ATOM 4386 C C . GLU A 1 576 ? -15.316 9.383 -25.143 1.00 75.19 576 GLU A C 1
ATOM 4388 O O . GLU A 1 576 ? -14.273 8.884 -24.727 1.00 75.19 576 GLU A O 1
ATOM 4393 N N . GLU A 1 577 ? -15.404 9.886 -26.380 1.00 77.69 577 GLU A N 1
ATOM 4394 C CA . GLU A 1 577 ? -14.318 9.882 -27.381 1.00 77.69 577 GLU A CA 1
ATOM 4395 C C . GLU A 1 577 ? -13.464 11.172 -27.319 1.00 77.69 577 GLU A C 1
ATOM 4397 O O . GLU A 1 577 ? -12.643 11.432 -28.193 1.00 77.69 577 GLU A O 1
ATOM 4402 N N . THR A 1 578 ? -13.633 12.021 -26.305 1.00 84.38 578 THR A N 1
ATOM 4403 C CA . THR A 1 578 ? -12.985 13.345 -26.189 1.00 84.38 578 THR A CA 1
ATOM 4404 C C . THR A 1 578 ? -11.470 13.309 -26.422 1.00 84.38 578 THR A C 1
ATOM 4406 O O . THR A 1 578 ? -10.964 14.077 -27.246 1.00 84.38 578 THR A O 1
ATOM 4409 N N . ALA A 1 579 ? -10.755 12.363 -25.804 1.00 86.94 579 ALA A N 1
ATOM 4410 C CA . ALA A 1 579 ? -9.315 12.178 -26.001 1.00 86.94 579 ALA A CA 1
ATOM 4411 C C . ALA A 1 579 ? -8.942 11.854 -27.462 1.00 86.94 579 ALA A C 1
ATOM 4413 O O . ALA A 1 579 ? -8.016 12.442 -28.024 1.00 86.94 579 ALA A O 1
ATOM 4414 N N . VAL A 1 580 ? -9.685 10.941 -28.096 1.00 90.56 580 VAL A N 1
ATOM 4415 C CA . VAL A 1 580 ? -9.448 10.491 -29.477 1.00 90.56 580 VAL A CA 1
ATOM 4416 C C . VAL A 1 580 ? -9.825 11.589 -30.476 1.00 90.56 580 VAL A C 1
ATOM 4418 O O . VAL A 1 580 ? -9.033 11.904 -31.361 1.00 90.56 580 VAL A O 1
ATOM 4421 N N . GLN A 1 581 ? -10.972 12.254 -30.309 1.00 89.88 581 GLN A N 1
ATOM 4422 C CA . GLN A 1 581 ? -11.376 13.382 -31.159 1.00 89.88 581 GLN A CA 1
ATOM 4423 C C . GLN A 1 581 ? -10.348 14.513 -31.121 1.00 89.88 581 GLN A C 1
ATOM 4425 O O . GLN A 1 581 ? -9.966 15.034 -32.171 1.00 89.88 581 GLN A O 1
ATOM 4430 N N . ARG A 1 582 ? -9.858 14.864 -29.924 1.00 90.62 582 ARG A N 1
ATOM 4431 C CA . ARG A 1 582 ? -8.821 15.887 -29.752 1.00 90.62 582 ARG A CA 1
ATOM 4432 C C . ARG A 1 582 ? -7.515 15.466 -30.420 1.00 90.62 582 ARG A C 1
ATOM 4434 O O . ARG A 1 582 ? -6.988 16.258 -31.192 1.00 90.62 582 ARG A O 1
ATOM 4441 N N . ALA A 1 583 ? -7.040 14.238 -30.206 1.00 91.50 583 ALA A N 1
ATOM 4442 C CA . ALA A 1 583 ? -5.793 13.752 -30.803 1.00 91.50 583 ALA A CA 1
ATOM 4443 C C . ALA A 1 583 ? -5.830 13.715 -32.344 1.00 91.50 583 ALA A C 1
ATOM 4445 O O . ALA A 1 583 ? -4.860 14.101 -32.997 1.00 91.50 583 ALA A O 1
ATOM 4446 N N . TYR A 1 584 ? -6.962 13.318 -32.941 1.00 93.50 584 TYR A N 1
ATOM 4447 C CA . TYR A 1 584 ? -7.152 13.352 -34.399 1.00 93.50 584 TYR A CA 1
ATOM 4448 C C . TYR A 1 584 ? -7.199 14.788 -34.940 1.00 93.50 584 TYR A C 1
ATOM 4450 O O . TYR A 1 584 ? -6.657 15.060 -36.011 1.00 93.50 584 TYR A O 1
ATOM 4458 N N . ALA A 1 585 ? -7.827 15.714 -34.209 1.00 91.44 585 ALA A N 1
ATOM 4459 C CA . ALA A 1 585 ? -7.958 17.109 -34.622 1.00 91.44 585 ALA A CA 1
ATOM 4460 C C . ALA A 1 585 ? -6.649 17.909 -34.489 1.00 91.44 585 ALA A C 1
ATOM 4462 O O . ALA A 1 585 ? -6.350 18.734 -35.350 1.00 91.44 585 ALA A O 1
ATOM 4463 N N . THR A 1 586 ? -5.869 17.684 -33.427 1.00 91.44 586 THR A N 1
ATOM 4464 C CA . THR A 1 586 ? -4.617 18.416 -33.160 1.00 91.44 586 THR A CA 1
ATOM 4465 C C . THR A 1 586 ? -3.380 17.758 -33.763 1.00 91.44 586 THR A C 1
ATOM 4467 O O . THR A 1 586 ? -2.354 18.424 -33.876 1.00 91.44 586 THR A O 1
ATOM 4470 N N . ARG A 1 587 ? -3.453 16.466 -34.123 1.00 92.69 587 ARG A N 1
ATOM 4471 C CA . ARG A 1 587 ? -2.295 15.612 -34.455 1.00 92.69 587 ARG A CA 1
ATOM 4472 C C . ARG A 1 587 ? -1.249 15.544 -33.327 1.00 92.69 587 ARG A C 1
ATOM 4474 O O . ARG A 1 587 ? -0.082 15.267 -33.586 1.00 92.69 587 ARG A O 1
ATOM 4481 N N . LEU A 1 588 ? -1.673 15.757 -32.077 1.00 90.88 588 LEU A N 1
ATOM 4482 C CA . LEU A 1 588 ? -0.852 15.654 -30.865 1.00 90.88 588 LEU A CA 1
ATOM 4483 C C . LEU A 1 588 ? -1.405 14.577 -29.915 1.00 90.88 588 LEU A C 1
ATOM 4485 O O . LEU A 1 588 ? -2.608 14.308 -29.942 1.00 90.88 588 LEU A O 1
ATOM 4489 N N . PRO A 1 589 ? -0.565 13.965 -29.060 1.00 90.25 589 PRO A N 1
ATOM 4490 C CA . PRO A 1 589 ? -1.028 13.031 -28.044 1.00 90.25 589 PRO A CA 1
ATOM 4491 C C . PRO A 1 589 ? -1.936 13.725 -27.020 1.00 90.25 589 PRO A C 1
ATOM 4493 O O . PRO A 1 589 ? -1.721 14.882 -26.653 1.00 90.25 589 PRO A O 1
ATOM 4496 N N . VAL A 1 590 ? -2.946 13.001 -26.541 1.00 89.25 590 VAL A N 1
ATOM 4497 C CA . VAL A 1 590 ? -3.902 13.466 -25.529 1.00 89.25 590 VAL A CA 1
ATOM 4498 C C . VAL A 1 590 ? -4.044 12.402 -24.451 1.00 89.25 590 VAL A C 1
ATOM 4500 O O . VAL A 1 590 ? -4.207 11.221 -24.759 1.00 89.25 590 VAL A O 1
ATOM 4503 N N . ILE A 1 591 ? -3.997 12.834 -23.192 1.00 87.75 591 ILE A N 1
ATOM 4504 C CA . ILE A 1 591 ? -4.322 12.019 -22.021 1.00 87.75 591 ILE A CA 1
ATOM 4505 C C . ILE A 1 591 ? -5.569 12.611 -21.375 1.00 87.75 591 ILE A C 1
ATOM 4507 O O . ILE A 1 591 ? -5.669 13.831 -21.231 1.00 87.75 591 ILE A O 1
ATOM 4511 N N . GLU A 1 592 ? -6.518 11.754 -21.017 1.00 86.38 592 GLU A N 1
ATOM 4512 C CA . GLU A 1 592 ? -7.770 12.143 -20.378 1.00 86.38 592 GLU A CA 1
ATOM 4513 C C . GLU A 1 592 ? -8.229 11.055 -19.401 1.00 86.38 592 GLU A C 1
ATOM 4515 O O . GLU A 1 592 ? -8.080 9.864 -19.675 1.00 86.38 592 GLU A O 1
ATOM 4520 N N . GLU A 1 593 ? -8.761 11.458 -18.249 1.00 86.88 593 GLU A N 1
ATOM 4521 C CA . GLU A 1 593 ? -9.353 10.550 -17.265 1.00 86.88 593 GLU A CA 1
ATOM 4522 C C . GLU A 1 593 ? -10.863 10.469 -17.527 1.00 86.88 593 GLU A C 1
ATOM 4524 O O . GLU A 1 593 ? -11.549 11.489 -17.511 1.00 86.88 593 GLU A O 1
ATOM 4529 N N . VAL A 1 594 ? -11.371 9.267 -17.807 1.00 84.75 594 VAL A N 1
ATOM 4530 C CA . VAL A 1 594 ? -12.779 9.014 -18.143 1.00 84.75 594 VAL A CA 1
ATOM 4531 C C . VAL A 1 594 ? -13.442 8.274 -16.980 1.00 84.75 594 VAL A C 1
ATOM 4533 O O . VAL A 1 594 ? -13.127 7.114 -16.703 1.00 84.75 594 VAL A O 1
ATOM 4536 N N . GLU A 1 595 ? -14.374 8.939 -16.296 1.00 78.31 595 GLU A N 1
ATOM 4537 C CA . GLU A 1 595 ? -15.180 8.376 -15.202 1.00 78.31 595 GLU A CA 1
ATOM 4538 C C . GLU A 1 595 ? -16.539 7.913 -15.753 1.00 78.31 595 GLU A C 1
ATOM 4540 O O . GLU A 1 595 ? -17.279 8.694 -16.356 1.00 78.31 595 GLU A O 1
ATOM 4545 N N . ARG A 1 596 ? -16.896 6.631 -15.579 1.00 70.81 596 ARG A N 1
ATOM 4546 C CA . ARG A 1 596 ? -18.136 6.068 -16.147 1.00 70.81 596 ARG A CA 1
ATOM 4547 C C . ARG A 1 596 ? -18.927 5.260 -15.126 1.00 70.81 596 ARG A C 1
ATOM 4549 O O . ARG A 1 596 ? -18.637 4.094 -14.873 1.00 70.81 596 ARG A O 1
ATOM 4556 N N . ARG A 1 597 ? -20.008 5.881 -14.624 1.00 59.97 597 ARG A N 1
ATOM 4557 C CA . ARG A 1 597 ? -20.618 5.596 -13.302 1.00 59.97 597 ARG A CA 1
ATOM 4558 C C . ARG A 1 597 ? -19.605 5.960 -12.192 1.00 59.97 597 ARG A C 1
ATOM 4560 O O . ARG A 1 597 ? -18.409 5.874 -12.444 1.00 59.97 597 ARG A O 1
ATOM 4567 N N . PRO A 1 598 ? -20.026 6.360 -10.978 1.00 57.56 598 PRO A N 1
ATOM 4568 C CA . PRO A 1 598 ? -19.113 6.897 -9.948 1.00 57.56 598 PRO A CA 1
ATOM 4569 C C . PRO A 1 598 ? -18.112 5.874 -9.366 1.00 57.56 598 PRO A C 1
ATOM 4571 O O . PRO A 1 598 ? -17.476 6.128 -8.346 1.00 57.56 598 PRO A O 1
ATOM 4574 N N . ASP A 1 599 ? -18.000 4.703 -9.994 1.00 72.00 599 ASP A N 1
ATOM 4575 C CA . ASP A 1 599 ? -17.320 3.520 -9.499 1.00 72.00 599 ASP A CA 1
ATOM 4576 C C . ASP A 1 599 ? -16.155 3.042 -10.368 1.00 72.00 599 ASP A C 1
ATOM 4578 O O . ASP A 1 599 ? -15.407 2.201 -9.875 1.00 72.00 599 ASP A O 1
ATOM 4582 N N . VAL A 1 600 ? -16.010 3.525 -11.613 1.00 82.50 600 VAL A N 1
ATOM 4583 C CA . VAL A 1 600 ? -14.964 3.097 -12.561 1.00 82.50 600 VAL A CA 1
ATOM 4584 C C . VAL A 1 600 ? -14.318 4.315 -13.214 1.00 82.50 600 VAL A C 1
ATOM 4586 O O . VAL A 1 600 ? -15.009 5.143 -13.812 1.00 82.50 600 VAL A O 1
ATOM 4589 N N . ILE A 1 601 ? -12.991 4.391 -13.124 1.00 86.00 601 ILE A N 1
ATOM 4590 C CA . ILE A 1 601 ? -12.171 5.485 -13.649 1.00 86.00 601 ILE A CA 1
ATOM 4591 C C . ILE A 1 601 ? -11.059 4.885 -14.513 1.00 86.00 601 ILE A C 1
ATOM 4593 O O . ILE A 1 601 ? -10.245 4.093 -14.034 1.00 86.00 601 ILE A O 1
ATOM 4597 N N . VAL A 1 602 ? -11.024 5.259 -15.793 1.00 88.12 602 VAL A N 1
ATOM 4598 C CA . VAL A 1 602 ? -10.038 4.770 -16.765 1.00 88.12 602 VAL A CA 1
ATOM 4599 C C . VAL A 1 602 ? -9.254 5.942 -17.338 1.00 88.12 602 VAL A C 1
ATOM 4601 O O . VAL A 1 602 ? -9.825 6.874 -17.899 1.00 88.12 602 VAL A O 1
ATOM 4604 N N . LEU A 1 603 ? -7.931 5.873 -17.235 1.00 90.00 603 LEU A N 1
ATOM 4605 C CA . LEU A 1 603 ? -7.024 6.809 -17.881 1.00 90.00 603 LEU A CA 1
ATOM 4606 C C . LEU A 1 603 ? -6.808 6.378 -19.338 1.00 90.00 603 LEU A C 1
ATOM 4608 O O . LEU A 1 603 ? -6.399 5.247 -19.618 1.00 90.00 603 LEU A O 1
ATOM 4612 N N . VAL A 1 604 ? -7.091 7.289 -20.266 1.00 90.31 604 VAL A N 1
ATOM 4613 C CA . VAL A 1 604 ? -7.058 7.076 -21.716 1.00 90.31 604 VAL A CA 1
ATOM 4614 C C . VAL A 1 604 ? -5.944 7.930 -22.315 1.00 90.31 604 VAL A C 1
ATOM 4616 O O . VAL A 1 604 ? -6.010 9.155 -22.260 1.00 90.31 604 VAL A O 1
ATOM 4619 N N . ARG A 1 605 ? -4.929 7.305 -22.925 1.00 91.94 605 ARG A N 1
ATOM 4620 C CA . ARG A 1 605 ? -3.867 8.001 -23.678 1.00 91.94 605 ARG A CA 1
ATOM 4621 C C . ARG A 1 605 ? -3.994 7.691 -25.164 1.00 91.94 605 ARG A C 1
ATOM 4623 O O . ARG A 1 605 ? -3.655 6.593 -25.592 1.00 91.94 605 ARG A O 1
ATOM 4630 N N . CYS A 1 606 ? -4.449 8.658 -25.955 1.00 92.94 606 CYS A N 1
ATOM 4631 C CA . CYS A 1 606 ? -4.481 8.562 -27.413 1.00 92.94 606 CYS A CA 1
ATOM 4632 C C . CYS A 1 606 ? -3.227 9.211 -28.013 1.00 92.94 606 CYS A C 1
ATOM 4634 O O . CYS A 1 606 ? -2.950 10.381 -27.752 1.00 92.94 606 CYS A O 1
ATOM 4636 N N . ILE A 1 607 ? -2.488 8.475 -28.842 1.00 93.94 607 ILE A N 1
ATOM 4637 C CA . ILE A 1 607 ? -1.296 8.943 -29.559 1.00 93.94 607 ILE A CA 1
ATOM 4638 C C . ILE A 1 607 ? -1.571 8.815 -31.067 1.00 93.94 607 ILE A C 1
ATOM 4640 O O . ILE A 1 607 ? -1.768 7.694 -31.548 1.00 93.94 607 ILE A O 1
ATOM 4644 N N . PRO A 1 608 ? -1.620 9.923 -31.829 1.00 95.31 608 PRO A N 1
ATOM 4645 C CA . PRO A 1 608 ? -1.864 9.872 -33.266 1.00 95.31 608 PRO A CA 1
ATOM 4646 C C . PRO A 1 608 ? -0.660 9.278 -34.003 1.00 95.31 608 PRO A C 1
ATOM 4648 O O . PRO A 1 608 ? 0.493 9.557 -33.675 1.00 95.31 608 PRO A O 1
ATOM 4651 N N . LEU A 1 609 ? -0.935 8.463 -35.019 1.00 96.12 609 LEU A N 1
ATOM 4652 C CA . LEU A 1 609 ? 0.072 7.799 -35.840 1.00 96.12 609 LEU A CA 1
ATOM 4653 C C . LEU A 1 609 ? 0.168 8.528 -37.177 1.00 96.12 609 LEU A C 1
ATOM 4655 O O . LEU A 1 609 ? -0.792 8.568 -37.953 1.00 96.12 609 LEU A O 1
ATOM 4659 N N . LEU A 1 610 ? 1.330 9.110 -37.447 1.00 94.25 610 LEU A N 1
ATOM 4660 C CA . LEU A 1 610 ? 1.564 9.960 -38.609 1.00 94.25 610 LEU A CA 1
ATOM 4661 C C . LEU A 1 610 ? 2.460 9.245 -39.629 1.00 94.25 610 LEU A C 1
ATOM 4663 O O . LEU A 1 610 ? 3.352 8.487 -39.259 1.00 94.25 610 LEU A O 1
ATOM 4667 N N . SER A 1 611 ? 2.232 9.487 -40.917 1.00 90.00 611 SER A N 1
ATOM 4668 C CA . SER A 1 611 ? 3.092 9.018 -42.006 1.00 90.00 611 SER A CA 1
ATOM 4669 C C . SER A 1 611 ? 3.259 10.147 -43.013 1.00 90.00 611 SER A C 1
ATOM 4671 O O . SER A 1 611 ? 2.265 10.711 -43.467 1.00 90.00 611 SER A O 1
ATOM 4673 N N . MET A 1 612 ? 4.505 10.536 -43.313 1.00 84.31 612 MET A N 1
ATOM 4674 C CA . MET A 1 612 ? 4.806 11.705 -44.159 1.00 84.31 612 MET A CA 1
ATOM 4675 C C . MET A 1 612 ? 4.095 13.001 -43.700 1.00 84.31 612 MET A C 1
ATOM 4677 O O . MET A 1 612 ? 3.734 13.848 -44.514 1.00 84.31 612 MET A O 1
ATOM 4681 N N . GLY A 1 613 ? 3.858 13.146 -42.390 1.00 80.38 613 GLY A N 1
ATOM 4682 C CA . GLY A 1 613 ? 3.134 14.273 -41.784 1.00 80.38 613 GLY A CA 1
ATOM 4683 C C . GLY A 1 613 ? 1.599 14.185 -41.823 1.00 80.38 613 GLY A C 1
ATOM 4684 O O . GLY A 1 613 ? 0.939 14.974 -41.140 1.00 80.38 613 GLY A O 1
ATOM 4685 N N . GLU A 1 614 ? 1.017 13.227 -42.549 1.00 89.44 614 GLU A N 1
ATOM 4686 C CA . GLU A 1 614 ? -0.432 12.994 -42.584 1.00 89.44 614 GLU A CA 1
ATOM 4687 C C . GLU A 1 614 ? -0.894 11.959 -41.556 1.00 89.44 614 GLU A C 1
ATOM 4689 O O . GLU A 1 614 ? -0.138 11.089 -41.122 1.00 89.44 614 GLU A O 1
ATOM 4694 N N . LEU A 1 615 ? -2.154 12.079 -41.134 1.00 93.44 615 LEU A N 1
ATOM 4695 C CA . LEU A 1 615 ? -2.751 11.207 -40.127 1.00 93.44 615 LEU A CA 1
ATOM 4696 C C . LEU A 1 615 ? -3.129 9.855 -40.738 1.00 93.44 615 LEU A C 1
ATOM 4698 O O . LEU A 1 615 ? -3.960 9.805 -41.634 1.00 93.44 615 LEU A O 1
ATOM 4702 N N . SER A 1 616 ? -2.552 8.778 -40.203 1.00 93.75 616 SER A N 1
ATOM 4703 C CA . SER A 1 616 ? -2.754 7.390 -40.658 1.00 93.75 616 SER A CA 1
ATOM 4704 C C . SER A 1 616 ? -3.551 6.529 -39.659 1.00 93.75 616 SER A C 1
ATOM 4706 O O . SER A 1 616 ? -3.673 5.314 -39.824 1.00 93.75 616 SER A O 1
ATOM 4708 N N . GLY A 1 617 ? -4.029 7.127 -38.563 1.00 95.25 617 GLY A N 1
ATOM 4709 C CA . GLY A 1 617 ? -4.709 6.447 -37.457 1.00 95.25 617 GLY A CA 1
ATOM 4710 C C . GLY A 1 617 ? -4.183 6.879 -36.085 1.00 95.25 617 GLY A C 1
ATOM 4711 O O . GLY A 1 617 ? -3.572 7.940 -35.953 1.00 95.25 617 GLY A O 1
ATOM 4712 N N . ALA A 1 618 ? -4.387 6.053 -35.057 1.00 95.81 618 ALA A N 1
ATOM 4713 C CA . ALA A 1 618 ? -3.867 6.288 -33.704 1.00 95.81 618 ALA A CA 1
ATOM 4714 C C . ALA A 1 618 ? -3.695 4.985 -32.910 1.00 95.81 618 ALA A C 1
ATOM 4716 O O . ALA A 1 618 ? -4.314 3.972 -33.231 1.00 95.81 618 ALA A O 1
ATOM 4717 N N . VAL A 1 619 ? -2.918 5.035 -31.829 1.00 95.44 619 VAL A N 1
ATOM 4718 C CA . VAL A 1 619 ? -2.995 4.058 -30.734 1.00 95.44 619 VAL A CA 1
ATOM 4719 C C . VAL A 1 619 ? -3.681 4.695 -29.529 1.00 95.44 619 VAL A C 1
ATOM 4721 O O . VAL A 1 619 ? -3.396 5.838 -29.179 1.00 95.44 619 VAL A O 1
ATOM 4724 N N . VAL A 1 620 ? -4.574 3.951 -28.883 1.00 93.94 620 VAL A N 1
ATOM 4725 C CA . VAL A 1 620 ? -5.190 4.312 -27.605 1.00 93.94 620 VAL A CA 1
ATOM 4726 C C . VAL A 1 620 ? -4.733 3.311 -26.554 1.00 93.94 620 VAL A C 1
ATOM 4728 O O . VAL A 1 620 ? -4.958 2.109 -26.693 1.00 93.94 620 VAL A O 1
ATOM 4731 N N . LEU A 1 621 ? -4.091 3.813 -25.505 1.00 93.25 621 LEU A N 1
ATOM 4732 C CA . LEU A 1 621 ? -3.723 3.048 -24.323 1.00 93.25 621 LEU A CA 1
ATOM 4733 C C . LEU A 1 621 ? -4.764 3.281 -23.223 1.00 93.25 621 LEU A C 1
ATOM 4735 O O . LEU A 1 621 ? -5.193 4.418 -23.012 1.00 93.25 621 LEU A O 1
ATOM 4739 N N . LEU A 1 622 ? -5.171 2.213 -22.539 1.00 91.38 622 LEU A N 1
ATOM 4740 C CA . LEU A 1 622 ? -6.233 2.226 -21.526 1.00 91.38 622 LEU A CA 1
ATOM 4741 C C . LEU A 1 622 ? -5.703 1.648 -20.213 1.00 91.38 622 LEU A C 1
ATOM 4743 O O . LEU A 1 622 ? -5.232 0.515 -20.209 1.00 91.38 622 LEU A O 1
ATOM 4747 N N . ARG A 1 623 ? -5.821 2.387 -19.105 1.00 90.69 623 ARG A N 1
ATOM 4748 C CA . ARG A 1 623 ? -5.450 1.916 -17.760 1.00 90.69 623 ARG A CA 1
ATOM 4749 C C . ARG A 1 623 ? -6.579 2.165 -16.775 1.00 90.69 623 ARG A C 1
ATOM 4751 O O . ARG A 1 623 ? -7.009 3.299 -16.602 1.00 90.69 623 ARG A O 1
ATOM 4758 N N . ASP A 1 624 ? -7.040 1.113 -16.111 1.00 88.19 624 ASP A N 1
ATOM 4759 C CA . ASP A 1 624 ? -7.968 1.241 -14.987 1.00 88.19 624 ASP A CA 1
ATOM 4760 C C . ASP A 1 624 ? -7.213 1.810 -13.772 1.00 88.19 624 ASP A C 1
ATOM 4762 O O . ASP A 1 624 ? -6.230 1.226 -13.313 1.00 88.19 624 ASP A O 1
ATOM 4766 N N . VAL A 1 625 ? -7.649 2.975 -13.292 1.00 87.94 625 VAL A N 1
ATOM 4767 C CA . VAL A 1 625 ? -7.078 3.688 -12.135 1.00 87.94 625 VAL A CA 1
ATOM 4768 C C . VAL A 1 625 ? -8.100 3.842 -11.003 1.00 87.94 625 VAL A C 1
ATOM 4770 O O . VAL A 1 625 ? -7.885 4.607 -10.064 1.00 87.94 625 VAL A O 1
ATOM 4773 N N . THR A 1 626 ? -9.200 3.085 -11.059 1.00 83.38 626 THR A N 1
ATOM 4774 C CA . THR A 1 626 ? -10.305 3.117 -10.091 1.00 83.38 626 THR A CA 1
ATOM 4775 C C . THR A 1 626 ? -9.824 3.005 -8.646 1.00 83.38 626 THR A C 1
ATOM 4777 O O . THR A 1 626 ? -10.151 3.853 -7.817 1.00 83.38 626 THR A O 1
ATOM 4780 N N . ASP A 1 627 ? -9.025 1.982 -8.333 1.00 79.31 627 ASP A N 1
ATOM 4781 C CA . ASP A 1 627 ? -8.581 1.716 -6.959 1.00 79.31 627 ASP A CA 1
ATOM 4782 C C . ASP A 1 627 ? -7.547 2.740 -6.469 1.00 79.31 627 ASP A C 1
ATOM 4784 O O . ASP A 1 627 ? -7.518 3.069 -5.283 1.00 79.31 627 ASP A O 1
ATOM 4788 N N . LEU A 1 628 ? -6.741 3.292 -7.385 1.00 76.19 628 LEU A N 1
ATOM 4789 C CA . LEU A 1 628 ? -5.806 4.382 -7.098 1.00 76.19 628 LEU A CA 1
ATOM 4790 C C . LEU A 1 628 ? -6.581 5.642 -6.695 1.00 76.19 628 LEU A C 1
ATOM 4792 O O . LEU A 1 628 ? -6.434 6.130 -5.580 1.00 76.19 628 LEU A O 1
ATOM 4796 N N . ARG A 1 629 ? -7.524 6.083 -7.535 1.00 77.56 629 ARG A N 1
ATOM 4797 C CA . ARG A 1 629 ? -8.354 7.265 -7.262 1.00 77.56 629 ARG A CA 1
ATOM 4798 C C . ARG A 1 629 ? -9.280 7.091 -6.057 1.00 77.56 629 ARG A C 1
ATOM 4800 O O . ARG A 1 629 ? -9.567 8.070 -5.370 1.00 77.56 629 ARG A O 1
ATOM 4807 N N . ARG A 1 630 ? -9.729 5.867 -5.746 1.00 72.69 630 ARG A N 1
ATOM 4808 C CA . ARG A 1 630 ? -10.430 5.567 -4.481 1.00 72.69 630 ARG A CA 1
ATOM 4809 C C . ARG A 1 630 ? -9.521 5.810 -3.269 1.00 72.69 630 ARG A C 1
ATOM 4811 O O . ARG A 1 630 ? -9.980 6.422 -2.309 1.00 72.69 630 ARG A O 1
ATOM 4818 N N . ARG A 1 631 ? -8.249 5.392 -3.316 1.00 66.12 631 ARG A N 1
ATOM 4819 C CA . ARG A 1 631 ? -7.262 5.651 -2.249 1.00 66.12 631 ARG A CA 1
ATOM 4820 C C . ARG A 1 631 ? -6.944 7.141 -2.113 1.00 66.12 631 ARG A C 1
ATOM 4822 O O . ARG A 1 631 ? -7.028 7.653 -1.001 1.00 66.12 631 ARG A O 1
ATOM 4829 N N . ASP A 1 632 ? -6.710 7.848 -3.217 1.00 66.06 632 ASP A N 1
ATOM 4830 C CA . ASP A 1 632 ? -6.476 9.303 -3.215 1.00 66.06 632 ASP A CA 1
ATOM 4831 C C . ASP A 1 632 ? -7.648 10.057 -2.551 1.00 66.06 632 ASP A C 1
ATOM 4833 O O . ASP A 1 632 ? -7.455 10.890 -1.663 1.00 66.06 632 ASP A O 1
ATOM 4837 N N . ARG A 1 633 ? -8.892 9.711 -2.926 1.00 67.00 633 ARG A N 1
ATOM 4838 C CA . ARG A 1 633 ? -10.121 10.284 -2.342 1.00 67.00 633 ARG A CA 1
ATOM 4839 C C . ARG A 1 633 ? -10.251 9.977 -0.837 1.00 67.00 633 ARG A C 1
ATOM 4841 O O . ARG A 1 633 ? -10.727 10.834 -0.093 1.00 67.00 633 ARG A O 1
ATOM 4848 N N . LEU A 1 634 ? -9.819 8.798 -0.374 1.00 56.53 634 LEU A N 1
ATOM 4849 C CA . LEU A 1 634 ? -9.816 8.431 1.052 1.00 56.53 634 LEU A CA 1
ATOM 4850 C C . LEU A 1 634 ? -8.765 9.211 1.859 1.00 56.53 634 LEU A C 1
ATOM 4852 O O . LEU A 1 634 ? -9.076 9.669 2.958 1.00 56.53 634 LEU A O 1
ATOM 4856 N N . LEU A 1 635 ? -7.563 9.423 1.314 1.00 46.47 635 LEU A N 1
ATOM 4857 C CA . LEU A 1 635 ? -6.502 10.202 1.969 1.00 46.47 635 LEU A CA 1
ATOM 4858 C C . LEU A 1 635 ? -6.928 11.662 2.189 1.00 46.47 635 LEU A C 1
ATOM 4860 O O . LEU A 1 635 ? -6.893 12.152 3.316 1.00 46.47 635 LEU A O 1
ATOM 4864 N N . VAL A 1 636 ? -7.473 12.317 1.157 1.00 46.12 636 VAL A N 1
ATOM 4865 C CA . VAL A 1 636 ? -8.020 13.686 1.271 1.00 46.12 636 VAL A CA 1
ATOM 4866 C C . VAL A 1 636 ? -9.157 13.766 2.304 1.00 46.12 636 VAL A C 1
ATOM 4868 O O . VAL A 1 636 ? -9.330 14.791 2.972 1.00 46.12 636 VAL A O 1
ATOM 4871 N N . SER A 1 637 ? -9.922 12.680 2.477 1.00 44.84 637 SER A N 1
ATOM 4872 C CA . SER A 1 637 ? -10.943 12.581 3.522 1.00 44.84 637 SER A CA 1
ATOM 4873 C C . SER A 1 637 ? -10.344 12.428 4.928 1.00 44.84 637 SER A C 1
ATOM 4875 O O . SER A 1 637 ? -10.877 13.048 5.846 1.00 44.84 637 SER A O 1
ATOM 4877 N N . LYS A 1 638 ? -9.241 11.678 5.111 1.00 43.28 638 LYS A N 1
ATOM 4878 C CA . LYS A 1 638 ? -8.518 11.555 6.400 1.00 43.28 638 LYS A CA 1
ATOM 4879 C C . LYS A 1 638 ? -8.075 12.943 6.882 1.00 43.28 638 LYS A C 1
ATOM 4881 O O . LYS A 1 638 ? -8.407 13.329 8.002 1.00 43.28 638 LYS A O 1
ATOM 4886 N N . ASP A 1 639 ? -7.473 13.751 6.009 1.00 44.09 639 ASP A N 1
ATOM 4887 C CA . ASP A 1 639 ? -7.027 15.115 6.344 1.00 44.09 639 ASP A CA 1
ATOM 4888 C C . ASP A 1 639 ? -8.185 16.067 6.687 1.00 44.09 639 ASP A C 1
ATOM 4890 O O . ASP A 1 639 ? -8.057 16.953 7.538 1.00 44.09 639 ASP A O 1
ATOM 4894 N N . ALA A 1 640 ? -9.331 15.913 6.015 1.00 45.56 640 ALA A N 1
ATOM 4895 C CA . ALA A 1 640 ? -10.536 16.674 6.329 1.00 45.56 640 ALA A CA 1
ATOM 4896 C C . ALA A 1 640 ? -11.097 16.294 7.711 1.00 45.56 640 ALA A C 1
ATOM 4898 O O . ALA A 1 640 ? -11.458 17.184 8.485 1.00 45.56 640 ALA A O 1
ATOM 4899 N N . THR A 1 641 ? -11.107 15.001 8.046 1.00 46.72 641 THR A N 1
ATOM 4900 C CA . THR A 1 641 ? -11.521 14.487 9.358 1.00 46.72 641 THR A CA 1
ATOM 4901 C C . THR A 1 641 ? -10.571 14.932 10.472 1.00 46.72 641 THR A C 1
ATOM 4903 O O . THR A 1 641 ? -11.043 15.379 11.515 1.00 46.72 641 THR A O 1
ATOM 4906 N N . ILE A 1 642 ? -9.252 14.907 10.248 1.00 52.47 642 ILE A N 1
ATOM 4907 C CA . ILE A 1 642 ? -8.240 15.407 11.196 1.00 52.47 642 ILE A CA 1
ATOM 4908 C C . ILE A 1 642 ? -8.463 16.899 11.485 1.00 52.47 642 ILE A C 1
ATOM 4910 O O . ILE A 1 642 ? -8.582 17.301 12.646 1.00 52.47 642 ILE A O 1
ATOM 4914 N N . ARG A 1 643 ? -8.640 17.728 10.444 1.00 52.59 643 ARG A N 1
ATOM 4915 C CA . ARG A 1 643 ? -9.001 19.147 10.616 1.00 52.59 643 ARG A CA 1
ATOM 4916 C C . ARG A 1 643 ? -10.312 19.324 11.386 1.00 52.59 643 ARG A C 1
ATOM 4918 O O . ARG A 1 643 ? -10.384 20.181 12.267 1.00 52.59 643 ARG A O 1
ATOM 4925 N N . GLU A 1 644 ? -11.336 18.512 11.119 1.00 57.72 644 GLU A N 1
ATOM 4926 C CA . GLU A 1 644 ? -12.588 18.559 11.883 1.00 57.72 644 GLU A CA 1
ATOM 4927 C C . GLU A 1 644 ? -12.383 18.188 13.364 1.00 57.72 644 GLU A C 1
ATOM 4929 O O . GLU A 1 644 ? -12.924 18.864 14.243 1.00 57.72 644 GLU A O 1
ATOM 4934 N N . ILE A 1 645 ? -11.567 17.172 13.665 1.00 57.75 645 ILE A N 1
ATOM 4935 C CA . ILE A 1 645 ? -11.208 16.782 15.036 1.00 57.75 645 ILE A CA 1
ATOM 4936 C C . ILE A 1 645 ? -10.518 17.944 15.756 1.00 57.75 645 ILE A C 1
ATOM 4938 O O . ILE A 1 645 ? -10.970 18.327 16.837 1.00 57.75 645 ILE A O 1
ATOM 4942 N N . HIS A 1 646 ? -9.502 18.579 15.162 1.00 58.09 646 HIS A N 1
ATOM 4943 C CA . HIS A 1 646 ? -8.839 19.717 15.806 1.00 58.09 646 HIS A CA 1
ATOM 4944 C C . HIS A 1 646 ? -9.793 20.906 16.020 1.00 58.09 646 HIS A C 1
ATOM 4946 O O . HIS A 1 646 ? -9.779 21.528 17.088 1.00 58.09 646 HIS A O 1
ATOM 4952 N N . HIS A 1 647 ? -10.691 21.185 15.066 1.00 53.91 647 HIS A N 1
ATOM 4953 C CA . HIS A 1 647 ? -11.755 22.177 15.247 1.00 53.91 647 HIS A CA 1
ATOM 4954 C C . HIS A 1 647 ? -12.714 21.809 16.395 1.00 53.91 647 HIS A C 1
ATOM 4956 O O . HIS A 1 647 ? -13.085 22.682 17.185 1.00 53.91 647 HIS A O 1
ATOM 4962 N N . ARG A 1 648 ? -13.086 20.530 16.549 1.00 69.12 648 ARG A N 1
ATOM 4963 C CA . ARG A 1 648 ? -13.910 20.039 17.670 1.00 69.12 648 ARG A CA 1
ATOM 4964 C C . ARG A 1 648 ? -13.185 20.169 19.013 1.00 69.12 648 ARG A C 1
ATOM 4966 O O . ARG A 1 648 ? -13.791 20.659 19.965 1.00 69.12 648 ARG A O 1
ATOM 4973 N N . VAL A 1 649 ? -11.899 19.816 19.097 1.00 65.06 649 VAL A N 1
ATOM 4974 C CA . VAL A 1 649 ? -11.081 19.977 20.317 1.00 65.06 649 VAL A CA 1
ATOM 4975 C C . VAL A 1 649 ? -11.010 21.449 20.731 1.00 65.06 649 VAL A C 1
ATOM 4977 O O . VAL A 1 649 ? -11.325 21.776 21.878 1.00 65.06 649 VAL A O 1
ATOM 4980 N N . LYS A 1 650 ? -10.721 22.358 19.789 1.00 63.84 650 LYS A N 1
ATOM 4981 C CA . LYS A 1 650 ? -10.746 23.811 20.024 1.00 63.84 650 LYS A CA 1
ATOM 4982 C C . LYS A 1 650 ? -12.099 24.282 20.576 1.00 63.84 650 LYS A C 1
ATOM 4984 O O . LYS A 1 650 ? -12.139 24.969 21.599 1.00 63.84 650 LYS A O 1
ATOM 4989 N N . ASN A 1 651 ? -13.205 23.886 19.944 1.00 68.25 651 ASN A N 1
ATOM 4990 C CA . ASN A 1 651 ? -14.558 24.261 20.375 1.00 68.25 651 ASN A CA 1
ATOM 4991 C C . ASN A 1 651 ? -14.895 23.726 21.782 1.00 68.25 651 ASN A C 1
ATOM 4993 O O . ASN A 1 651 ? -15.518 24.429 22.586 1.00 68.25 651 ASN A O 1
ATOM 4997 N N . ASN A 1 652 ? -14.442 22.515 22.116 1.00 71.12 652 ASN A N 1
ATOM 4998 C CA . ASN A 1 652 ? -14.628 21.916 23.438 1.00 71.12 652 ASN A CA 1
ATOM 4999 C C . ASN A 1 652 ? -13.842 22.672 24.520 1.00 71.12 652 ASN A C 1
ATOM 5001 O O . ASN A 1 652 ? -14.427 23.064 25.531 1.00 71.12 652 ASN A O 1
ATOM 5005 N N . LEU A 1 653 ? -12.556 22.968 24.298 1.00 75.69 653 LEU A N 1
ATOM 5006 C CA . LEU A 1 653 ? -11.738 23.737 25.248 1.00 75.69 653 LEU A CA 1
ATOM 5007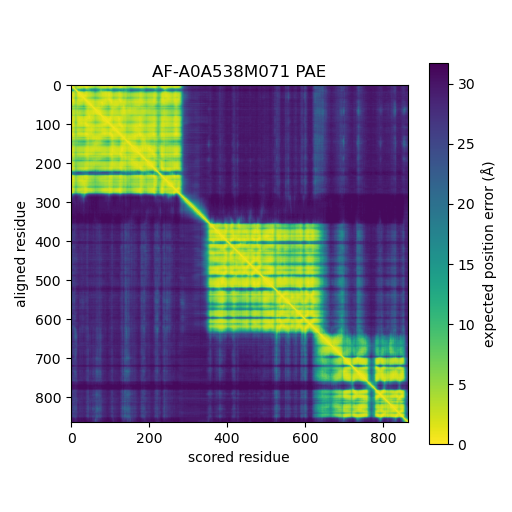 C C . LEU A 1 653 ? -12.284 25.162 25.456 1.00 75.69 653 LEU A C 1
ATOM 5009 O O . LEU A 1 653 ? -12.362 25.639 26.591 1.00 75.69 653 LEU A O 1
ATOM 5013 N N . GLN A 1 654 ? -12.760 25.822 24.392 1.00 70.00 654 GLN A N 1
ATOM 5014 C CA . GLN A 1 654 ? -13.443 27.120 24.487 1.00 70.00 654 GLN A CA 1
ATOM 5015 C C . GLN A 1 654 ? -14.753 27.047 25.291 1.00 70.00 654 GLN A C 1
ATOM 5017 O O . GLN A 1 654 ? -15.056 27.956 26.074 1.00 70.00 654 GLN A O 1
ATOM 5022 N N . THR A 1 655 ? -15.515 25.959 25.145 1.00 73.31 655 THR A N 1
ATOM 5023 C CA . THR A 1 655 ? -16.746 25.713 25.912 1.00 73.31 655 THR A CA 1
ATOM 5024 C C . THR A 1 655 ? -16.438 25.507 27.396 1.00 73.31 655 THR A C 1
ATOM 5026 O O . THR A 1 655 ? -17.053 26.158 28.243 1.00 73.31 655 THR A O 1
ATOM 5029 N N . ILE A 1 656 ? -15.437 24.684 27.725 1.00 75.12 656 ILE A N 1
ATOM 5030 C CA . ILE A 1 656 ? -15.005 24.434 29.109 1.00 75.12 656 ILE A CA 1
ATOM 5031 C C . ILE A 1 656 ? -14.495 25.732 29.755 1.00 75.12 656 ILE A C 1
ATOM 5033 O O . ILE A 1 656 ? -14.954 26.092 30.840 1.00 75.12 656 ILE A O 1
ATOM 5037 N N . SER A 1 657 ? -13.631 26.492 29.070 1.00 73.81 657 SER A N 1
ATOM 5038 C CA . SER A 1 657 ? -13.153 27.806 29.533 1.00 73.81 657 SER A CA 1
ATOM 5039 C C . SER A 1 657 ? -14.323 28.761 29.829 1.00 73.81 657 SER A C 1
ATOM 5041 O O . SER A 1 657 ? -14.395 29.373 30.897 1.00 73.81 657 SER A O 1
ATOM 5043 N N . SER A 1 658 ? -15.323 28.814 28.944 1.00 75.56 658 SER A N 1
ATOM 5044 C CA . SER A 1 658 ? -16.525 29.640 29.130 1.00 75.56 658 SER A CA 1
ATOM 5045 C C . SER A 1 658 ? -17.375 29.210 30.335 1.00 75.56 658 SER A C 1
ATOM 5047 O O . SER A 1 658 ? -17.883 30.067 31.065 1.00 75.56 658 SER A O 1
ATOM 5049 N N . LEU A 1 659 ? -17.507 27.904 30.588 1.00 76.94 659 LEU A N 1
ATOM 5050 C CA . LEU A 1 659 ? -18.212 27.366 31.756 1.00 76.94 659 LEU A CA 1
ATOM 5051 C C . LEU A 1 659 ? -17.472 27.677 33.064 1.00 76.94 659 LEU A C 1
ATOM 5053 O O . LEU A 1 659 ? -18.096 28.167 34.007 1.00 76.94 659 LEU A O 1
ATOM 5057 N N . LEU A 1 660 ? -16.151 27.477 33.114 1.00 79.81 660 LEU A N 1
ATOM 5058 C CA . LEU A 1 660 ? -15.322 27.808 34.281 1.00 79.81 660 LEU A CA 1
ATOM 5059 C C . LEU A 1 660 ? -15.405 29.303 34.616 1.00 79.81 660 LEU A C 1
ATOM 5061 O O . LEU A 1 660 ? -15.633 29.665 35.772 1.00 79.81 660 LEU A O 1
ATOM 5065 N N . ARG A 1 661 ? -15.360 30.172 33.597 1.00 78.12 661 ARG A N 1
ATOM 5066 C CA . ARG A 1 661 ? -15.558 31.624 33.739 1.00 78.12 661 ARG A CA 1
ATOM 5067 C C . ARG A 1 661 ? -16.912 31.980 34.355 1.00 78.12 661 ARG A C 1
ATOM 5069 O O . ARG A 1 661 ? -17.007 32.891 35.182 1.00 78.12 661 ARG A O 1
ATOM 5076 N N . LEU A 1 662 ? -17.977 31.285 33.947 1.00 79.50 662 LEU A N 1
ATOM 5077 C CA . LEU A 1 662 ? -19.331 31.489 34.469 1.00 79.50 662 LEU A CA 1
ATOM 5078 C C . LEU A 1 662 ? -19.475 30.994 35.914 1.00 79.50 662 LEU A C 1
ATOM 5080 O O . LEU A 1 662 ? -20.096 31.692 36.718 1.00 79.50 662 LEU A O 1
ATOM 5084 N N . GLN A 1 663 ? -18.877 29.854 36.271 1.00 80.56 663 GLN A N 1
ATOM 5085 C CA . GLN A 1 663 ? -18.881 29.354 37.651 1.00 80.56 663 GLN A CA 1
ATOM 5086 C C . GLN A 1 663 ? -18.031 30.240 38.575 1.00 80.56 663 GLN A C 1
ATOM 5088 O O . GLN A 1 663 ? -18.510 30.672 39.623 1.00 80.56 663 GLN A O 1
ATOM 5093 N N . GLY A 1 664 ? -16.829 30.640 38.148 1.00 84.81 664 GLY A N 1
ATOM 5094 C CA . GLY A 1 664 ? -15.969 31.562 38.897 1.00 84.81 664 GLY A CA 1
ATOM 5095 C C . GLY A 1 664 ? -16.614 32.932 39.150 1.00 84.81 664 GLY A C 1
ATOM 5096 O O . GLY A 1 664 ? -16.378 33.546 40.188 1.00 84.81 664 GLY A O 1
ATOM 5097 N N . ARG A 1 665 ? -17.497 33.408 38.258 1.00 82.19 665 ARG A N 1
ATOM 5098 C CA . ARG A 1 665 ? -18.301 34.627 38.490 1.00 82.19 665 ARG A CA 1
ATOM 5099 C C . ARG A 1 665 ? -19.371 34.469 39.577 1.00 82.19 665 ARG A C 1
ATOM 5101 O O . ARG A 1 665 ? -19.729 35.478 40.180 1.00 82.19 665 ARG A O 1
ATOM 5108 N N . ARG A 1 666 ? -19.884 33.254 39.803 1.00 82.50 666 ARG A N 1
ATOM 5109 C CA . ARG A 1 666 ? -20.927 32.949 40.804 1.00 82.50 666 ARG A CA 1
ATOM 5110 C C . ARG A 1 666 ? -20.370 32.754 42.213 1.00 82.50 666 ARG A C 1
ATOM 5112 O O . ARG A 1 666 ? -21.115 32.912 43.174 1.00 82.50 666 ARG A O 1
ATOM 5119 N N . LEU A 1 667 ? -19.082 32.437 42.340 1.00 82.75 667 LEU A N 1
ATOM 5120 C CA . LEU A 1 667 ? -18.420 32.335 43.637 1.00 82.75 667 LEU A CA 1
ATOM 5121 C C . LEU A 1 667 ? -18.154 33.723 44.256 1.00 82.75 667 LEU A C 1
ATOM 5123 O O . LEU A 1 667 ? -17.837 34.678 43.528 1.00 82.75 667 LEU A O 1
ATOM 5127 N N . PRO A 1 668 ? -18.232 33.851 45.595 1.00 80.25 668 PRO A N 1
ATOM 5128 C CA . PRO A 1 668 ? -17.741 35.032 46.298 1.00 80.25 668 PRO A CA 1
ATOM 5129 C C . PRO A 1 668 ? -16.216 35.194 46.110 1.00 80.25 668 PRO A C 1
ATOM 5131 O O . PRO A 1 668 ? -15.539 34.251 45.693 1.00 80.25 668 PRO A O 1
ATOM 5134 N N . PRO A 1 669 ? -15.644 36.380 46.391 1.00 79.50 669 PRO A N 1
ATOM 5135 C CA . PRO A 1 669 ? -14.193 36.558 46.445 1.00 79.50 669 PRO A CA 1
ATOM 5136 C C . PRO A 1 669 ? -13.560 35.606 47.472 1.00 79.50 669 PRO A C 1
ATOM 5138 O O . PRO A 1 669 ? -14.032 35.528 48.603 1.00 79.50 669 PRO A O 1
ATOM 5141 N N . GLY A 1 670 ? -12.514 34.884 47.069 1.00 78.25 670 GLY A N 1
ATOM 5142 C CA . GLY A 1 670 ? -11.846 33.862 47.879 1.00 78.25 670 GLY A CA 1
ATOM 5143 C C . GLY A 1 670 ? -11.147 32.812 47.009 1.00 78.25 670 GLY A C 1
ATOM 5144 O O . GLY A 1 670 ? -11.264 32.843 45.781 1.00 78.25 670 GLY A O 1
ATOM 5145 N N . GLU A 1 671 ? -10.450 31.870 47.646 1.00 72.75 671 GLU A N 1
ATOM 5146 C CA . GLU A 1 671 ? -9.571 30.876 47.003 1.00 72.75 671 GLU A CA 1
ATOM 5147 C C . GLU A 1 671 ? -10.241 30.122 45.845 1.00 72.75 671 GLU A C 1
ATOM 5149 O O . GLU A 1 671 ? -9.711 30.097 44.736 1.00 72.75 671 GLU A O 1
ATOM 5154 N N . GLY A 1 672 ? -11.459 29.600 46.041 1.00 73.44 672 GLY A N 1
ATOM 5155 C CA . GLY A 1 672 ? -12.180 28.858 44.995 1.00 73.44 672 GLY A CA 1
ATOM 5156 C C . GLY A 1 672 ? -12.482 29.675 43.729 1.00 73.44 672 GLY A C 1
ATOM 5157 O O . GLY A 1 672 ? -12.564 29.121 42.633 1.00 73.44 672 GLY A O 1
ATOM 5158 N N . ARG A 1 673 ? -12.603 31.005 43.838 1.00 77.88 673 ARG A N 1
ATOM 5159 C CA . ARG A 1 673 ? -12.771 31.895 42.678 1.00 77.88 673 ARG A CA 1
ATOM 5160 C C . ARG A 1 673 ? -11.448 32.184 41.970 1.00 77.88 673 ARG A C 1
ATOM 5162 O O . ARG A 1 673 ? -11.463 32.407 40.758 1.00 77.88 673 ARG A O 1
ATOM 5169 N N . SER A 1 674 ? -10.335 32.182 42.697 1.00 70.62 674 SER A N 1
ATOM 5170 C CA . SER A 1 674 ? -8.993 32.284 42.117 1.00 70.62 674 SER A CA 1
ATOM 5171 C C . SER A 1 674 ? -8.620 30.993 41.385 1.00 70.62 674 SER A C 1
ATOM 5173 O O . SER A 1 674 ? -8.311 31.057 40.199 1.00 70.62 674 SER A O 1
ATOM 5175 N N . ALA A 1 675 ? -8.805 29.826 42.010 1.00 70.56 675 ALA A N 1
ATOM 5176 C CA . ALA A 1 675 ? -8.514 28.520 41.407 1.00 70.56 675 ALA A CA 1
ATOM 5177 C C . ALA A 1 675 ? -9.298 28.261 40.100 1.00 70.56 675 ALA A C 1
ATOM 5179 O O . ALA A 1 675 ? -8.745 27.755 39.122 1.00 70.56 675 ALA A O 1
ATOM 5180 N N . LEU A 1 676 ? -10.576 28.666 40.020 1.00 74.00 676 LEU A N 1
ATOM 5181 C CA . LEU A 1 676 ? -11.340 28.575 38.764 1.00 74.00 676 LEU A CA 1
ATOM 5182 C C . LEU A 1 676 ? -10.864 29.559 37.681 1.00 74.00 676 LEU A C 1
ATOM 5184 O O . LEU A 1 676 ? -10.998 29.255 36.497 1.00 74.00 676 LEU A O 1
ATOM 5188 N N . ARG A 1 677 ? -10.310 30.721 38.053 1.00 73.12 677 ARG A N 1
ATOM 5189 C CA . ARG A 1 677 ? -9.716 31.679 37.099 1.00 73.12 677 ARG A CA 1
ATOM 5190 C C . ARG A 1 677 ? -8.362 31.200 36.581 1.00 73.12 677 ARG A C 1
ATOM 5192 O O . ARG A 1 677 ? -8.096 31.355 35.394 1.00 73.12 677 ARG A O 1
ATOM 5199 N N . GLU A 1 678 ? -7.546 30.605 37.445 1.00 70.25 678 GLU A N 1
ATOM 5200 C CA . GLU A 1 678 ? -6.305 29.919 37.069 1.00 70.25 678 GLU A CA 1
ATOM 5201 C C . GLU A 1 678 ? -6.612 28.779 36.081 1.00 70.25 678 GLU A C 1
ATOM 5203 O O . GLU A 1 678 ? -6.088 28.759 34.970 1.00 70.25 678 GLU A O 1
ATOM 5208 N N . SER A 1 679 ? -7.582 27.920 36.418 1.00 75.12 679 SER A N 1
ATOM 5209 C CA . SER A 1 679 ? -8.052 26.831 35.546 1.00 75.12 679 SER A CA 1
ATOM 5210 C C . SER A 1 679 ? -8.577 27.335 34.190 1.00 75.12 679 SER A C 1
ATOM 5212 O O . SER A 1 679 ? -8.267 26.756 33.150 1.00 75.12 679 SER A O 1
ATOM 5214 N N . GLU A 1 680 ? -9.346 28.436 34.172 1.00 77.00 680 GLU A N 1
ATOM 5215 C CA . GLU A 1 680 ? -9.820 29.076 32.932 1.00 77.00 680 GLU A CA 1
ATOM 5216 C C . GLU A 1 680 ? -8.653 29.545 32.047 1.00 77.00 680 GLU A C 1
ATOM 5218 O O . GLU A 1 680 ? -8.697 29.354 30.827 1.00 77.00 680 GLU A O 1
ATOM 5223 N N . ARG A 1 681 ? -7.631 30.170 32.651 1.00 69.62 681 ARG A N 1
ATOM 5224 C CA . ARG A 1 681 ? -6.434 30.670 31.958 1.00 69.62 681 ARG A CA 1
ATOM 5225 C C . ARG A 1 681 ? -5.597 29.521 31.394 1.00 69.62 681 ARG A C 1
ATOM 5227 O O . ARG A 1 681 ? -5.298 29.551 30.206 1.00 69.62 681 ARG A O 1
ATOM 5234 N N . ARG A 1 682 ? -5.321 28.475 32.180 1.00 71.38 682 ARG A N 1
ATOM 5235 C CA . ARG A 1 682 ? -4.549 27.295 31.741 1.00 71.38 682 ARG A CA 1
ATOM 5236 C C . ARG A 1 682 ? -5.189 26.607 30.528 1.00 71.38 682 ARG A C 1
ATOM 5238 O O . ARG A 1 682 ? -4.528 26.382 29.519 1.00 71.38 682 ARG A O 1
ATOM 5245 N N . ILE A 1 683 ? -6.505 26.375 30.565 1.00 74.62 683 ILE A N 1
ATOM 5246 C CA . ILE A 1 683 ? -7.254 25.781 29.438 1.00 74.62 683 ILE A CA 1
ATOM 5247 C C . ILE A 1 683 ? -7.246 26.688 28.197 1.00 74.62 683 ILE A C 1
ATOM 5249 O O . ILE A 1 683 ? -7.205 26.192 27.072 1.00 74.62 683 ILE A O 1
ATOM 5253 N N . ARG A 1 684 ? -7.250 28.015 28.380 1.00 68.56 684 ARG A N 1
ATOM 5254 C CA . ARG A 1 684 ? -7.130 28.988 27.284 1.00 68.56 684 ARG A CA 1
ATOM 5255 C C . ARG A 1 684 ? -5.748 28.935 26.623 1.00 68.56 684 ARG A C 1
ATOM 5257 O O . ARG A 1 684 ? -5.693 28.981 25.398 1.00 68.56 684 ARG A O 1
ATOM 5264 N N . SER A 1 685 ? -4.670 28.796 27.397 1.00 65.44 685 SER A N 1
ATOM 5265 C CA . SER A 1 685 ? -3.309 28.647 26.863 1.00 65.44 685 SER A CA 1
ATOM 5266 C C . SER A 1 685 ? -3.144 27.343 26.080 1.00 65.44 685 SER A C 1
ATOM 5268 O O . SER A 1 685 ? -2.715 27.378 24.929 1.00 65.44 685 SER A O 1
ATOM 5270 N N . ILE A 1 686 ? -3.598 26.213 26.638 1.00 69.50 686 ILE A N 1
ATOM 5271 C CA . ILE A 1 686 ? -3.581 24.903 25.960 1.00 69.50 686 ILE A CA 1
ATOM 5272 C C . ILE A 1 686 ? -4.363 24.951 24.635 1.00 69.50 686 ILE A C 1
ATOM 5274 O O . ILE A 1 686 ? -3.892 24.446 23.619 1.00 69.50 686 ILE A O 1
ATOM 5278 N N . ALA A 1 687 ? -5.530 25.605 24.611 1.00 68.38 687 ALA A N 1
ATOM 5279 C CA . ALA A 1 687 ? -6.341 25.732 23.398 1.00 68.38 687 ALA A CA 1
ATOM 5280 C C . ALA A 1 687 ? -5.660 26.530 22.271 1.00 68.38 687 ALA A C 1
ATOM 5282 O O . ALA A 1 687 ? -5.956 26.286 21.103 1.00 68.38 687 ALA A O 1
ATOM 5283 N N . ILE A 1 688 ? -4.776 27.478 22.605 1.00 65.31 688 ILE A N 1
ATOM 5284 C CA . ILE A 1 688 ? -4.043 28.295 21.626 1.00 65.31 688 ILE A CA 1
ATOM 5285 C C . ILE A 1 688 ? -2.802 27.552 21.120 1.00 65.31 688 ILE A C 1
ATOM 5287 O O . ILE A 1 688 ? -2.574 27.531 19.915 1.00 65.31 688 ILE A O 1
ATOM 5291 N N . VAL A 1 689 ? -2.064 26.872 22.004 1.00 66.50 689 VAL A N 1
ATOM 5292 C CA . VAL A 1 689 ? -0.956 25.977 21.618 1.00 66.50 689 VAL A CA 1
ATOM 5293 C C . VAL A 1 689 ? -1.452 24.899 20.649 1.00 66.50 689 VAL A C 1
ATOM 5295 O O . VAL A 1 689 ? -0.920 24.762 19.551 1.00 66.50 689 VAL A O 1
ATOM 5298 N N . HIS A 1 690 ? -2.548 24.215 20.992 1.00 64.06 690 HIS A N 1
ATOM 5299 C CA . HIS A 1 690 ? -3.177 23.226 20.115 1.00 64.06 690 HIS A CA 1
ATOM 5300 C C . HIS A 1 690 ? -3.717 23.845 18.808 1.00 64.06 690 HIS A C 1
ATOM 5302 O O . HIS A 1 690 ? -3.720 23.182 17.775 1.00 64.06 690 HIS A O 1
ATOM 5308 N N . GLU A 1 691 ? -4.183 25.101 18.805 1.00 64.69 691 GLU A N 1
ATOM 5309 C CA . GLU A 1 691 ? -4.592 25.774 17.562 1.00 64.69 691 GLU A CA 1
ATOM 5310 C C . GLU A 1 691 ? -3.410 26.030 16.616 1.00 64.69 691 GLU A C 1
ATOM 5312 O O . GLU A 1 691 ? -3.588 25.877 15.408 1.00 64.69 691 GLU A O 1
ATOM 5317 N N . ILE A 1 692 ? -2.236 26.400 17.135 1.00 62.44 692 ILE A N 1
ATOM 5318 C CA . ILE A 1 692 ? -1.037 26.626 16.313 1.00 62.44 692 ILE A CA 1
ATOM 5319 C C . ILE A 1 692 ? -0.565 25.294 15.719 1.00 62.44 692 ILE A C 1
ATOM 5321 O O . ILE A 1 692 ? -0.522 25.164 14.500 1.00 62.44 692 ILE A O 1
ATOM 5325 N N . LEU A 1 693 ? -0.365 24.279 16.567 1.00 62.75 693 LEU A N 1
ATOM 5326 C CA . LEU A 1 693 ? 0.069 22.937 16.153 1.00 62.75 693 LEU A CA 1
ATOM 5327 C C . LEU A 1 693 ? -0.881 22.289 15.129 1.00 62.75 693 LEU A C 1
ATOM 5329 O O . LEU A 1 693 ? -0.439 21.641 14.192 1.00 62.75 693 LEU A O 1
ATOM 5333 N N . SER A 1 694 ? -2.196 22.513 15.241 1.00 58.94 694 SER A N 1
ATOM 5334 C CA . SER A 1 694 ? -3.187 21.940 14.310 1.00 58.94 694 SER A CA 1
ATOM 5335 C C . SER A 1 694 ? -3.176 22.506 12.879 1.00 58.94 694 SER A C 1
ATOM 5337 O O . SER A 1 694 ? -4.009 22.104 12.062 1.00 58.94 694 SER A O 1
ATOM 5339 N N . ARG A 1 695 ? -2.315 23.487 12.575 1.00 54.69 695 ARG A N 1
ATOM 5340 C CA . ARG A 1 695 ? -2.253 24.152 11.260 1.00 54.69 695 ARG A CA 1
ATOM 5341 C C . ARG A 1 695 ? -1.097 23.681 10.383 1.00 54.69 695 ARG A C 1
ATOM 5343 O O . ARG A 1 695 ? -1.132 23.953 9.185 1.00 54.69 695 ARG A O 1
ATOM 5350 N N . GLU A 1 696 ? -0.118 22.987 10.950 1.00 52.78 696 GLU A N 1
ATOM 5351 C CA . GLU A 1 696 ? 1.083 22.534 10.252 1.00 52.78 696 GLU A CA 1
ATOM 5352 C C . GLU A 1 696 ? 1.047 21.009 10.142 1.00 52.78 696 GLU A C 1
ATOM 5354 O O . GLU A 1 696 ? 1.076 20.291 11.134 1.00 52.78 696 GLU A O 1
ATOM 5359 N N . ALA A 1 697 ? 0.915 20.505 8.914 1.00 46.41 697 ALA A N 1
ATOM 5360 C CA . ALA A 1 697 ? 0.779 19.076 8.631 1.00 46.41 697 ALA A CA 1
ATOM 5361 C C . ALA A 1 697 ? 2.153 18.395 8.476 1.00 46.41 697 ALA A C 1
ATOM 5363 O O . ALA A 1 697 ? 2.410 17.744 7.465 1.00 46.41 697 ALA A O 1
ATOM 5364 N N . GLY A 1 698 ? 3.058 18.612 9.433 1.00 53.00 698 GLY A N 1
ATOM 5365 C CA . GLY A 1 698 ? 4.422 18.087 9.393 1.00 53.00 698 GLY A CA 1
ATOM 5366 C C . GLY A 1 698 ? 5.002 17.831 10.782 1.00 53.00 698 GLY A C 1
ATOM 5367 O O . GLY A 1 698 ? 4.595 18.450 11.760 1.00 53.00 698 GLY A O 1
ATOM 5368 N N . ASP A 1 699 ? 5.981 16.929 10.846 1.00 59.78 699 ASP A N 1
ATOM 5369 C CA . ASP A 1 699 ? 6.572 16.450 12.106 1.00 59.78 699 ASP A CA 1
ATOM 5370 C C . ASP A 1 699 ? 7.455 17.491 12.817 1.00 59.78 699 ASP A C 1
ATOM 5372 O O . ASP A 1 699 ? 7.849 17.286 13.965 1.00 59.78 699 ASP A O 1
ATOM 5376 N N . GLN A 1 700 ? 7.789 18.589 12.129 1.00 71.06 700 GLN A N 1
ATOM 5377 C CA . GLN A 1 700 ? 8.641 19.680 12.601 1.00 71.06 700 GLN A CA 1
ATOM 5378 C C . GLN A 1 700 ? 7.830 20.970 12.729 1.00 71.06 700 GLN A C 1
ATOM 5380 O O . GLN A 1 700 ? 7.116 21.359 11.805 1.00 71.06 700 GLN A O 1
ATOM 5385 N N . VAL A 1 701 ? 7.970 21.625 13.877 1.00 75.12 701 VAL A N 1
ATOM 5386 C CA . VAL A 1 701 ? 7.203 22.794 14.303 1.00 75.12 701 VAL A CA 1
ATOM 5387 C C . VAL A 1 701 ? 8.167 23.964 14.545 1.00 75.12 701 VAL A C 1
ATOM 5389 O O . VAL A 1 701 ? 9.031 23.839 15.418 1.00 75.12 701 VAL A O 1
ATOM 5392 N N . PRO A 1 702 ? 8.014 25.113 13.859 1.00 82.19 702 PRO A N 1
ATOM 5393 C CA . PRO A 1 702 ? 8.838 26.306 14.054 1.00 82.19 702 PRO A CA 1
ATOM 5394 C C . PRO A 1 702 ? 8.525 26.950 15.411 1.00 82.19 702 PRO A C 1
ATOM 5396 O O . PRO A 1 702 ? 7.646 27.808 15.552 1.00 82.19 702 PRO A O 1
ATOM 5399 N N . PHE A 1 703 ? 9.232 26.520 16.455 1.00 86.56 703 PHE A N 1
ATOM 5400 C CA . PHE A 1 703 ? 8.827 26.757 17.839 1.00 86.56 703 PHE A CA 1
ATOM 5401 C C . PHE A 1 703 ? 8.845 28.244 18.231 1.00 86.56 703 PHE A C 1
ATOM 5403 O O . PHE A 1 703 ? 8.046 28.697 19.058 1.00 86.56 703 PHE A O 1
ATOM 5410 N N . ASP A 1 704 ? 9.672 29.043 17.560 1.00 87.44 704 ASP A N 1
ATOM 5411 C CA . ASP A 1 704 ? 9.757 30.491 17.750 1.00 87.44 704 ASP A CA 1
ATOM 5412 C C . ASP A 1 704 ? 8.459 31.235 17.370 1.00 87.44 704 ASP A C 1
ATOM 5414 O O . ASP A 1 704 ? 8.223 32.354 17.838 1.00 87.44 704 ASP A O 1
ATOM 5418 N N . GLU A 1 705 ? 7.584 30.649 16.541 1.00 83.31 705 GLU A N 1
ATOM 5419 C CA . GLU A 1 705 ? 6.218 31.149 16.293 1.00 83.31 705 GLU A CA 1
ATOM 5420 C C . GLU A 1 705 ? 5.359 31.056 17.569 1.00 83.31 705 GLU A C 1
ATOM 5422 O O . GLU A 1 705 ? 4.666 32.013 17.944 1.00 83.31 705 GLU A O 1
ATOM 5427 N N . ILE A 1 706 ? 5.448 29.918 18.269 1.00 82.69 706 ILE A N 1
ATOM 5428 C CA . ILE A 1 706 ? 4.717 29.635 19.509 1.00 82.69 706 ILE A CA 1
ATOM 5429 C C . ILE A 1 706 ? 5.229 30.537 20.631 1.00 82.69 706 ILE A C 1
ATOM 5431 O O . ILE A 1 706 ? 4.421 31.200 21.285 1.00 82.69 706 ILE A O 1
ATOM 5435 N N . VAL A 1 707 ? 6.552 30.647 20.800 1.00 87.94 707 VAL A N 1
ATOM 5436 C CA . VAL A 1 707 ? 7.189 31.548 21.781 1.00 87.94 707 VAL A CA 1
ATOM 5437 C C . VAL A 1 707 ? 6.706 32.988 21.595 1.00 87.94 707 VAL A C 1
ATOM 5439 O O . VAL A 1 707 ? 6.205 33.602 22.541 1.00 87.94 707 VAL A O 1
ATOM 5442 N N . ARG A 1 708 ? 6.753 33.511 20.359 1.00 86.31 708 ARG A N 1
ATOM 5443 C CA . ARG A 1 708 ? 6.237 34.851 20.026 1.00 86.31 708 ARG A CA 1
ATOM 5444 C C . ARG A 1 708 ? 4.756 35.017 20.378 1.00 86.31 708 ARG A C 1
ATOM 5446 O O . ARG A 1 708 ? 4.335 36.130 20.691 1.00 86.31 708 ARG A O 1
ATOM 5453 N N . SER A 1 709 ? 3.947 33.959 20.307 1.00 81.06 709 SER A N 1
ATOM 5454 C CA . SER A 1 709 ? 2.532 34.018 20.689 1.00 81.06 709 SER A CA 1
ATOM 5455 C C . SER A 1 709 ? 2.311 33.976 22.199 1.00 81.06 709 SER A C 1
ATOM 5457 O O . SER A 1 709 ? 1.475 34.732 22.696 1.00 81.06 709 SER A O 1
ATOM 5459 N N . LEU A 1 710 ? 3.063 33.147 22.926 1.00 84.12 710 LEU A N 1
ATOM 5460 C CA . LEU A 1 710 ? 2.997 33.069 24.386 1.00 84.12 710 LEU A CA 1
ATOM 5461 C C . LEU A 1 710 ? 3.395 34.401 25.029 1.00 84.12 710 LEU A C 1
ATOM 5463 O O . LEU A 1 710 ? 2.643 34.915 25.851 1.00 84.12 710 LEU A O 1
ATOM 5467 N N . VAL A 1 711 ? 4.499 35.014 24.584 1.00 85.69 711 VAL A N 1
ATOM 5468 C CA . VAL A 1 711 ? 4.954 36.318 25.101 1.00 85.69 711 VAL A CA 1
ATOM 5469 C C . VAL A 1 711 ? 3.872 37.390 24.944 1.00 85.69 711 VAL A C 1
ATOM 5471 O O . VAL A 1 711 ? 3.516 38.020 25.935 1.00 85.69 711 VAL A O 1
ATOM 5474 N N . ARG A 1 712 ? 3.252 37.528 23.760 1.00 81.88 712 ARG A N 1
ATOM 5475 C CA . ARG A 1 712 ? 2.146 38.487 23.544 1.00 81.88 712 ARG A CA 1
ATOM 5476 C C . ARG A 1 712 ? 0.949 38.237 24.465 1.00 81.88 712 ARG A C 1
ATOM 5478 O O . ARG A 1 712 ? 0.376 39.179 25.001 1.00 81.88 712 ARG A O 1
ATOM 5485 N N . MET A 1 713 ? 0.558 36.974 24.656 1.00 75.12 713 MET A N 1
ATOM 5486 C CA . MET A 1 713 ? -0.544 36.620 25.563 1.00 75.12 713 MET A CA 1
ATOM 5487 C C . MET A 1 713 ? -0.231 36.971 27.020 1.00 75.12 713 MET A C 1
ATOM 5489 O O . MET A 1 713 ? -1.122 37.378 27.766 1.00 75.12 713 MET A O 1
ATOM 5493 N N . THR A 1 714 ? 1.026 36.790 27.421 1.00 77.19 714 THR A N 1
ATOM 5494 C CA . THR A 1 714 ? 1.517 37.144 28.747 1.00 77.19 714 THR A CA 1
ATOM 5495 C C . THR A 1 714 ? 1.580 38.669 28.9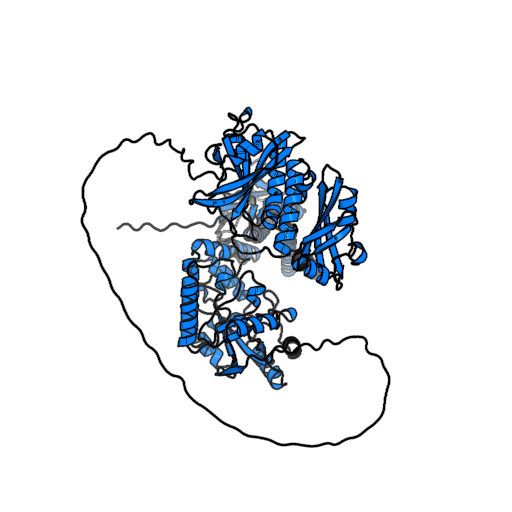18 1.00 77.19 714 THR A C 1
ATOM 5497 O O . THR A 1 714 ? 1.118 39.163 29.942 1.00 77.19 714 THR A O 1
ATOM 5500 N N . GLU A 1 715 ? 2.023 39.435 27.914 1.00 76.94 715 GLU A N 1
ATOM 5501 C CA . GLU A 1 715 ? 1.964 40.910 27.903 1.00 76.94 715 GLU A CA 1
ATOM 5502 C C . GLU A 1 715 ? 0.520 41.435 28.040 1.00 76.94 715 GLU A C 1
ATOM 5504 O O . GLU A 1 715 ? 0.244 42.280 28.896 1.00 76.94 715 GLU A O 1
ATOM 5509 N N . ASP A 1 716 ? -0.430 40.877 27.279 1.00 70.75 716 ASP A N 1
ATOM 5510 C CA . ASP A 1 716 ? -1.864 41.211 27.354 1.00 70.75 716 ASP A CA 1
ATOM 5511 C C . ASP A 1 716 ? -2.478 40.948 28.749 1.00 70.75 716 ASP A C 1
ATOM 5513 O O . ASP A 1 716 ? -3.511 41.528 29.106 1.00 70.75 716 ASP A O 1
ATOM 5517 N N . ALA A 1 717 ? -1.864 40.088 29.570 1.00 66.12 717 ALA A N 1
ATOM 5518 C CA . ALA A 1 717 ? -2.320 39.800 30.930 1.00 66.12 717 ALA A CA 1
ATOM 5519 C C . ALA A 1 717 ? -1.878 40.853 31.972 1.00 66.12 717 ALA A C 1
ATOM 5521 O O . ALA A 1 717 ? -2.497 40.938 33.036 1.00 66.12 717 ALA A O 1
ATOM 5522 N N . VAL A 1 718 ? -0.866 41.680 31.671 1.00 65.19 718 VAL A N 1
ATOM 5523 C CA . VAL A 1 718 ? -0.197 42.629 32.600 1.00 65.19 718 VAL A CA 1
ATOM 5524 C C . VAL A 1 718 ? -0.960 43.954 32.784 1.00 65.19 718 VAL A C 1
ATOM 5526 O O . VAL A 1 718 ? -0.524 44.842 33.511 1.00 65.19 718 VAL A O 1
ATOM 5529 N N . VAL A 1 719 ? -2.144 44.110 32.182 1.00 53.50 719 VAL A N 1
ATOM 5530 C CA . VAL A 1 719 ? -2.898 45.381 32.026 1.00 53.50 719 VAL A CA 1
ATOM 5531 C C . VAL A 1 719 ? -3.432 45.999 33.353 1.00 53.50 719 VAL A C 1
ATOM 5533 O O . VAL A 1 719 ? -4.348 46.819 33.364 1.00 53.50 719 VAL A O 1
ATOM 5536 N N . SER A 1 720 ? -2.884 45.652 34.521 1.00 51.44 720 SER A N 1
ATOM 5537 C CA . SER A 1 720 ? -3.168 46.299 35.813 1.00 51.44 720 SER A CA 1
ATOM 5538 C C . SER A 1 720 ? -1.997 46.181 36.803 1.00 51.44 720 SER A C 1
ATOM 5540 O O . SER A 1 720 ? -1.847 45.146 37.442 1.00 51.44 720 SER A O 1
ATOM 5542 N N . GLY A 1 721 ? -1.222 47.258 37.002 1.00 55.97 721 GLY A N 1
ATOM 5543 C CA . GLY A 1 721 ? -0.301 47.384 38.148 1.00 55.97 721 GLY A CA 1
ATOM 5544 C C . GLY A 1 721 ? 0.991 48.152 37.858 1.00 55.97 721 GLY A C 1
ATOM 5545 O O . GLY A 1 721 ? 1.135 49.306 38.261 1.00 55.97 721 GLY A O 1
ATOM 5546 N N . ARG A 1 722 ? 1.930 47.516 37.152 1.00 60.38 722 ARG A N 1
ATOM 5547 C CA . ARG A 1 722 ? 3.238 48.072 36.757 1.00 60.38 722 ARG A CA 1
ATOM 5548 C C . ARG A 1 722 ? 3.560 47.685 35.308 1.00 60.38 722 ARG A C 1
ATOM 5550 O O . ARG A 1 722 ? 3.109 46.631 34.869 1.00 60.38 722 ARG A O 1
ATOM 5557 N N . PRO A 1 723 ? 4.355 48.484 34.573 1.00 68.38 723 PRO A N 1
ATOM 5558 C CA . PRO A 1 723 ? 4.972 47.999 33.346 1.00 68.38 723 PRO A CA 1
ATOM 5559 C C . PRO A 1 723 ? 5.916 46.838 33.690 1.00 68.38 723 PRO A C 1
ATOM 5561 O O . PRO A 1 723 ? 6.768 46.971 34.570 1.00 68.38 723 PRO A O 1
ATOM 5564 N N . ILE A 1 724 ? 5.757 45.710 33.001 1.00 78.69 724 ILE A N 1
ATOM 5565 C CA . ILE A 1 724 ? 6.723 44.608 32.991 1.00 78.69 724 ILE A CA 1
ATOM 5566 C C . ILE A 1 724 ? 7.254 44.517 31.565 1.00 78.69 724 ILE A C 1
ATOM 5568 O O . ILE A 1 724 ? 6.476 44.564 30.613 1.00 78.69 724 ILE A O 1
ATOM 5572 N N . LYS A 1 725 ? 8.574 44.428 31.415 1.00 83.56 725 LYS A N 1
ATOM 5573 C CA . LYS A 1 725 ? 9.239 44.270 30.127 1.00 83.56 725 LYS A CA 1
ATOM 5574 C C . LYS A 1 725 ? 9.649 42.813 29.950 1.00 83.56 725 LYS A C 1
ATOM 5576 O O . LYS A 1 725 ? 10.512 42.332 30.681 1.00 83.56 725 LYS A O 1
ATOM 5581 N N . LEU A 1 726 ? 9.054 42.153 28.962 1.00 86.94 726 LEU A N 1
ATOM 5582 C CA . LEU A 1 726 ? 9.505 40.856 28.472 1.00 86.94 726 LEU A CA 1
ATOM 5583 C C . LEU A 1 726 ? 10.566 41.060 27.384 1.00 86.94 726 LEU A C 1
ATOM 5585 O O . LEU A 1 726 ? 10.375 41.850 26.458 1.00 86.94 726 LEU A O 1
ATOM 5589 N N . CYS A 1 727 ? 11.684 40.353 27.499 1.00 88.81 727 CYS A N 1
ATOM 5590 C CA . CYS A 1 727 ? 12.708 40.255 26.462 1.00 88.81 727 CYS A CA 1
ATOM 5591 C C . CYS A 1 727 ? 12.870 38.783 26.069 1.00 88.81 727 CYS A C 1
ATOM 5593 O O . CYS A 1 727 ? 12.853 37.912 26.936 1.00 88.81 727 CYS A O 1
ATOM 5595 N N . VAL A 1 728 ? 13.059 38.517 24.776 1.00 91.81 728 VAL A N 1
ATOM 5596 C CA . VAL A 1 728 ? 13.435 37.192 24.264 1.00 91.81 728 VAL A CA 1
ATOM 5597 C C . VAL A 1 728 ? 14.814 37.311 23.625 1.00 91.81 728 VAL A C 1
ATOM 5599 O O . VAL A 1 728 ? 15.030 38.215 22.816 1.00 91.81 728 VAL A O 1
ATOM 5602 N N . GLU A 1 729 ? 15.736 36.430 24.001 1.00 92.25 729 GLU A N 1
ATOM 5603 C CA . GLU A 1 729 ? 17.097 36.358 23.464 1.00 92.25 729 GLU A CA 1
ATOM 5604 C C . GLU A 1 729 ? 17.365 34.938 22.931 1.00 92.25 729 GLU A C 1
ATOM 5606 O O . GLU A 1 729 ? 17.094 33.956 23.619 1.00 92.25 729 GLU A O 1
ATOM 5611 N N . GLY A 1 730 ? 17.890 34.840 21.705 1.00 89.69 730 GLY A N 1
ATOM 5612 C CA . GLY A 1 730 ? 18.120 33.567 21.008 1.00 89.69 730 GLY A CA 1
ATOM 5613 C C . GLY A 1 730 ? 16.866 32.950 20.371 1.00 89.69 730 GLY A C 1
ATOM 5614 O O . GLY A 1 730 ? 15.833 33.615 20.247 1.00 89.69 730 GLY A O 1
ATOM 5615 N N . ASP A 1 731 ? 16.987 31.699 19.928 1.00 87.38 731 ASP A N 1
ATOM 5616 C CA . ASP A 1 731 ? 15.957 30.939 19.214 1.00 87.38 731 ASP A CA 1
ATOM 5617 C C . ASP A 1 731 ? 15.962 29.454 19.616 1.00 87.38 731 ASP A C 1
ATOM 5619 O O . ASP A 1 731 ? 16.929 28.933 20.176 1.00 87.38 731 ASP A O 1
ATOM 5623 N N . ALA A 1 732 ? 14.827 28.789 19.397 1.00 85.69 732 ALA A N 1
ATOM 5624 C CA . ALA A 1 732 ? 14.678 27.347 19.579 1.00 85.69 732 ALA A CA 1
ATOM 5625 C C . ALA A 1 732 ? 14.668 26.586 18.243 1.00 85.69 732 ALA A C 1
ATOM 5627 O O . ALA A 1 732 ? 14.950 25.385 18.240 1.00 85.69 732 ALA A O 1
ATOM 5628 N N . GLY A 1 733 ? 14.360 27.261 17.131 1.00 86.38 733 GLY A N 1
ATOM 5629 C CA . GLY A 1 733 ? 14.285 26.668 15.802 1.00 86.38 733 GLY A CA 1
ATOM 5630 C C . GLY A 1 733 ? 13.114 25.698 15.629 1.00 86.38 733 GLY A C 1
ATOM 5631 O O . GLY A 1 733 ? 12.099 25.763 16.333 1.00 86.38 733 GLY A O 1
ATOM 5632 N N . ASP A 1 734 ? 13.264 24.791 14.666 1.00 84.12 734 ASP A N 1
ATOM 5633 C CA . ASP A 1 734 ? 12.297 23.728 14.409 1.00 84.12 734 ASP A CA 1
ATOM 5634 C C . ASP A 1 734 ? 12.467 22.602 15.444 1.00 84.12 734 ASP A C 1
ATOM 5636 O O . ASP A 1 734 ? 13.556 22.050 15.615 1.00 84.12 734 ASP A O 1
ATOM 5640 N N . LEU A 1 735 ? 11.382 22.268 16.147 1.00 84.62 735 LEU A N 1
ATOM 5641 C CA . LEU A 1 735 ? 11.313 21.174 17.120 1.00 84.62 735 LEU A CA 1
ATOM 5642 C C . LEU A 1 735 ? 10.277 20.143 16.673 1.00 84.62 735 LEU A C 1
ATOM 5644 O O . LEU A 1 735 ? 9.275 20.499 16.055 1.00 84.62 735 LEU A O 1
ATOM 5648 N N . SER A 1 736 ? 10.440 18.876 17.062 1.00 80.75 736 SER A N 1
ATOM 5649 C CA . SER A 1 736 ? 9.383 17.886 16.833 1.00 80.75 736 SER A CA 1
ATOM 5650 C C . SER A 1 736 ? 8.093 18.263 17.572 1.00 80.75 736 SER A C 1
ATOM 5652 O O . SER A 1 736 ? 8.139 18.863 18.652 1.00 80.75 736 SER A O 1
ATOM 5654 N N . ALA A 1 737 ? 6.933 17.875 17.033 1.00 72.00 737 ALA A N 1
ATOM 5655 C CA . ALA A 1 737 ? 5.636 18.125 17.676 1.00 72.00 737 ALA A CA 1
ATOM 5656 C C . ALA A 1 737 ? 5.572 17.602 19.133 1.00 72.00 737 ALA A C 1
ATOM 5658 O O . ALA A 1 737 ? 4.981 18.254 20.005 1.00 72.00 737 ALA A O 1
ATOM 5659 N N . ASP A 1 738 ? 6.252 16.483 19.406 1.00 72.94 738 ASP A N 1
ATOM 5660 C CA . ASP A 1 738 ? 6.383 15.853 20.728 1.00 72.94 738 ASP A CA 1
ATOM 5661 C C . ASP A 1 738 ? 7.176 16.689 21.741 1.00 72.94 738 ASP A C 1
ATOM 5663 O O . ASP A 1 738 ? 6.892 16.635 22.936 1.00 72.94 738 ASP A O 1
ATOM 5667 N N . LEU A 1 739 ? 8.156 17.481 21.290 1.00 84.00 739 LEU A N 1
ATOM 5668 C CA . LEU A 1 739 ? 8.886 18.426 22.142 1.00 84.00 739 LEU A CA 1
ATOM 5669 C C . LEU A 1 739 ? 8.149 19.769 22.226 1.00 84.00 739 LEU A C 1
ATOM 5671 O O . LEU A 1 739 ? 7.990 20.329 23.313 1.00 84.00 739 LEU A O 1
ATOM 5675 N N . ALA A 1 740 ? 7.650 20.269 21.093 1.00 83.19 740 ALA A N 1
ATOM 5676 C CA . ALA A 1 740 ? 6.969 21.556 20.996 1.00 83.19 740 ALA A CA 1
ATOM 5677 C C . ALA A 1 740 ? 5.728 21.628 21.903 1.00 83.19 740 ALA A C 1
ATOM 5679 O O . ALA A 1 740 ? 5.539 22.605 22.631 1.00 83.19 740 ALA A O 1
ATOM 5680 N N . THR A 1 741 ? 4.890 20.588 21.911 1.00 75.56 741 THR A N 1
ATOM 5681 C CA . THR A 1 741 ? 3.624 20.586 22.664 1.00 75.56 741 THR A CA 1
ATOM 5682 C C . THR A 1 741 ? 3.819 20.748 24.184 1.00 75.56 741 THR A C 1
ATOM 5684 O O . THR A 1 741 ? 3.293 21.719 24.744 1.00 75.56 741 THR A O 1
ATOM 5687 N N . PRO A 1 742 ? 4.572 19.876 24.889 1.00 81.81 742 PRO A N 1
ATOM 5688 C CA . PRO A 1 742 ? 4.826 20.041 26.319 1.00 81.81 742 PRO A CA 1
ATOM 5689 C C . PRO A 1 742 ? 5.675 21.274 26.638 1.00 81.81 742 PRO A C 1
ATOM 5691 O O . PRO A 1 742 ? 5.407 21.934 27.645 1.00 81.81 742 PRO A O 1
ATOM 5694 N N . LEU A 1 743 ? 6.650 21.644 25.795 1.00 87.94 743 LEU A N 1
ATOM 5695 C CA . LEU A 1 743 ? 7.480 22.825 26.047 1.00 87.94 743 LEU A CA 1
ATOM 5696 C C . LEU A 1 743 ? 6.673 24.126 25.997 1.00 87.94 743 LEU A C 1
ATOM 5698 O O . LEU A 1 743 ? 6.874 25.004 26.835 1.00 87.94 743 LEU A O 1
ATOM 5702 N N . ALA A 1 744 ? 5.714 24.240 25.077 1.00 84.88 744 ALA A N 1
ATOM 5703 C CA . ALA A 1 744 ? 4.818 25.389 25.010 1.00 84.88 744 ALA A CA 1
ATOM 5704 C C . ALA A 1 744 ? 3.963 25.539 26.282 1.00 84.88 744 ALA A C 1
ATOM 5706 O O . ALA A 1 744 ? 3.766 26.653 26.770 1.00 84.88 744 ALA A O 1
ATOM 5707 N N . VAL A 1 745 ? 3.487 24.426 26.854 1.00 80.25 745 VAL A N 1
ATOM 5708 C CA . VAL A 1 745 ? 2.744 24.431 28.128 1.00 80.25 745 VAL A CA 1
ATOM 5709 C C . VAL A 1 745 ? 3.657 24.824 29.292 1.00 80.25 745 VAL A C 1
ATOM 5711 O O . VAL A 1 745 ? 3.277 25.665 30.106 1.00 80.25 745 VAL A O 1
ATOM 5714 N N . VAL A 1 746 ? 4.874 24.276 29.347 1.00 88.00 746 VAL A N 1
ATOM 5715 C CA . VAL A 1 746 ? 5.876 24.620 30.367 1.00 88.00 746 VAL A CA 1
ATOM 5716 C C . VAL A 1 746 ? 6.225 26.110 30.325 1.00 88.00 746 VAL A C 1
ATOM 5718 O O . VAL A 1 746 ? 6.174 26.777 31.358 1.00 88.00 746 VAL A O 1
ATOM 5721 N N . LEU A 1 747 ? 6.520 26.656 29.142 1.00 89.06 747 LEU A N 1
ATOM 5722 C CA . LEU A 1 747 ? 6.821 28.077 28.964 1.00 89.06 747 LEU A CA 1
ATOM 5723 C C . LEU A 1 747 ? 5.647 28.973 29.364 1.00 89.06 747 LEU A C 1
ATOM 5725 O O . LEU A 1 747 ? 5.862 29.969 30.051 1.00 89.06 747 LEU A O 1
ATOM 5729 N N . ALA A 1 748 ? 4.414 28.614 28.993 1.00 82.75 748 ALA A N 1
ATOM 5730 C CA . ALA A 1 748 ? 3.228 29.382 29.366 1.00 82.75 748 ALA A CA 1
ATOM 5731 C C . ALA A 1 748 ? 3.069 29.496 30.894 1.00 82.75 748 ALA A C 1
ATOM 5733 O O . ALA A 1 748 ? 2.811 30.583 31.410 1.00 82.75 748 ALA A O 1
ATOM 5734 N N . GLU A 1 749 ? 3.260 28.395 31.627 1.00 83.56 749 GLU A N 1
ATOM 5735 C CA . GLU A 1 749 ? 3.188 28.387 33.092 1.00 83.56 749 GLU A CA 1
ATOM 5736 C C . GLU A 1 749 ? 4.369 29.135 33.733 1.00 83.56 749 GLU A C 1
ATOM 5738 O O . GLU A 1 749 ? 4.172 29.881 34.691 1.00 83.56 749 GLU A O 1
ATOM 5743 N N . LEU A 1 750 ? 5.597 28.989 33.221 1.00 89.38 750 LEU A N 1
ATOM 5744 C CA . LEU A 1 750 ? 6.771 29.691 33.761 1.00 89.38 750 LEU A CA 1
ATOM 5745 C C . LEU A 1 750 ? 6.690 31.211 33.559 1.00 89.38 750 LEU A C 1
ATOM 5747 O O . LEU A 1 750 ? 6.932 31.961 34.505 1.00 89.38 750 LEU A O 1
ATOM 5751 N N . LEU A 1 751 ? 6.289 31.665 32.368 1.00 87.31 751 LEU A N 1
ATOM 5752 C CA . LEU A 1 751 ? 6.073 33.084 32.075 1.00 87.31 751 LEU A CA 1
ATOM 5753 C C . LEU A 1 751 ? 4.939 33.672 32.932 1.00 87.31 751 LEU A C 1
ATOM 5755 O O . LEU A 1 751 ? 5.070 34.785 33.440 1.00 87.31 751 LEU A O 1
ATOM 5759 N N . GLN A 1 752 ? 3.855 32.919 33.160 1.00 79.50 752 GLN A N 1
ATOM 5760 C CA . GLN A 1 752 ? 2.773 33.362 34.045 1.00 79.50 752 GLN A CA 1
ATOM 5761 C C . GLN A 1 752 ? 3.237 33.469 35.507 1.00 79.50 752 GLN A C 1
ATOM 5763 O O . GLN A 1 752 ? 2.970 34.482 36.151 1.00 79.50 752 GLN A O 1
ATOM 5768 N N . ASN A 1 753 ? 3.972 32.474 36.021 1.00 82.81 753 ASN A N 1
ATOM 5769 C CA . ASN A 1 753 ? 4.510 32.487 37.388 1.00 82.81 753 ASN A CA 1
ATOM 5770 C C . ASN A 1 753 ? 5.481 33.657 37.622 1.00 82.81 753 ASN A C 1
ATOM 5772 O O . ASN A 1 753 ? 5.418 34.295 38.673 1.00 82.81 753 ASN A O 1
ATOM 5776 N N . ALA A 1 754 ? 6.345 33.964 36.647 1.00 86.19 754 ALA A N 1
ATOM 5777 C CA . ALA A 1 754 ? 7.255 35.109 36.715 1.00 86.19 754 ALA A CA 1
ATOM 5778 C C . ALA A 1 754 ? 6.490 36.436 36.859 1.00 86.19 754 ALA A C 1
ATOM 5780 O O . ALA A 1 754 ? 6.880 37.301 37.635 1.00 86.19 754 ALA A O 1
ATOM 5781 N N . ILE A 1 755 ? 5.360 36.594 36.167 1.00 80.81 755 ILE A N 1
ATOM 5782 C CA . ILE A 1 755 ? 4.560 37.823 36.239 1.00 80.81 755 ILE A CA 1
ATOM 5783 C C . ILE A 1 755 ? 3.694 37.900 37.494 1.00 80.81 755 ILE A C 1
ATOM 5785 O O . ILE A 1 755 ? 3.611 38.969 38.101 1.00 80.81 755 ILE A O 1
ATOM 5789 N N . GLU A 1 756 ? 3.055 36.801 37.893 1.00 76.50 756 GLU A N 1
ATOM 5790 C CA . GLU A 1 756 ? 2.173 36.807 39.062 1.00 76.50 756 GLU A CA 1
ATOM 5791 C C . GLU A 1 756 ? 2.969 36.901 40.369 1.00 76.50 756 GLU A C 1
ATOM 5793 O O . GLU A 1 756 ? 2.632 37.729 41.207 1.00 76.50 756 GLU A O 1
ATOM 5798 N N . HIS A 1 757 ? 4.068 36.156 40.531 1.00 76.44 757 HIS A N 1
ATOM 5799 C CA . HIS A 1 757 ? 4.736 36.035 41.834 1.00 76.44 757 HIS A CA 1
ATOM 5800 C C . HIS A 1 757 ? 6.014 36.857 42.017 1.00 76.44 757 HIS A C 1
ATOM 5802 O O . HIS A 1 757 ? 6.391 37.116 43.163 1.00 76.44 757 HIS A O 1
ATOM 5808 N N . ALA A 1 758 ? 6.704 37.294 40.959 1.00 78.31 758 ALA A N 1
ATOM 5809 C CA . ALA A 1 758 ? 7.950 38.045 41.145 1.00 78.31 758 ALA A CA 1
ATOM 5810 C C . ALA A 1 758 ? 7.709 39.456 41.715 1.00 78.31 758 ALA A C 1
ATOM 5812 O O . ALA A 1 758 ? 8.556 39.986 42.437 1.00 78.31 758 ALA A O 1
ATOM 5813 N N . PHE A 1 759 ? 6.545 40.058 41.442 1.00 76.12 759 PHE A N 1
ATOM 5814 C CA . PHE A 1 759 ? 6.293 41.483 41.696 1.00 76.12 759 PHE A CA 1
ATOM 5815 C C . PHE A 1 759 ? 5.229 41.785 42.773 1.00 76.12 759 PHE A C 1
ATOM 5817 O O . PHE A 1 759 ? 5.033 42.953 43.116 1.00 76.12 759 PHE A O 1
ATOM 5824 N N . GLU A 1 760 ? 4.603 40.763 43.373 1.00 64.69 760 GLU A N 1
ATOM 5825 C CA . GLU A 1 760 ? 3.554 40.897 44.408 1.00 64.69 760 GLU A CA 1
ATOM 5826 C C . GLU A 1 760 ? 3.993 41.694 45.658 1.00 64.69 760 GLU A C 1
ATOM 5828 O O . GLU A 1 760 ? 3.213 42.473 46.209 1.00 64.69 760 GLU A O 1
ATOM 5833 N N . GLY A 1 761 ? 5.245 41.550 46.110 1.00 53.00 761 GLY A N 1
ATOM 5834 C CA . GLY A 1 761 ? 5.721 42.143 47.369 1.00 53.00 761 GLY A CA 1
ATOM 5835 C C . GLY A 1 761 ? 5.942 43.665 47.366 1.00 53.00 761 GLY A C 1
ATOM 5836 O O . GLY A 1 761 ? 6.072 44.269 48.435 1.00 53.00 76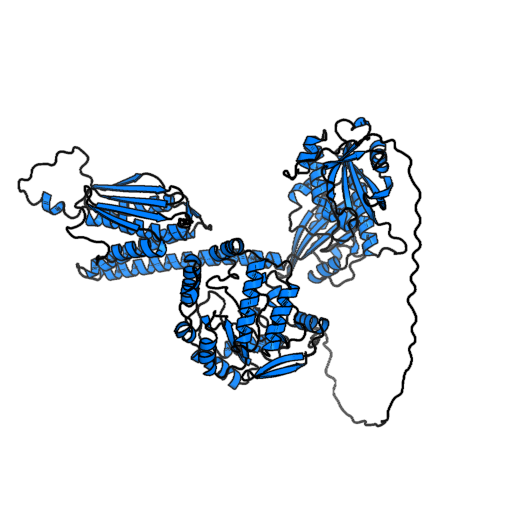1 GLY A O 1
ATOM 5837 N N . ALA A 1 762 ? 5.985 44.316 46.199 1.00 50.81 762 ALA A N 1
ATOM 5838 C CA . ALA A 1 762 ? 6.378 45.725 46.104 1.00 50.81 762 ALA A CA 1
ATOM 5839 C C . ALA A 1 762 ? 5.303 46.709 46.615 1.00 50.81 762 ALA A C 1
ATOM 5841 O O . ALA A 1 762 ? 5.643 47.759 47.162 1.00 50.81 762 ALA A O 1
ATOM 5842 N N . GLU A 1 763 ? 4.012 46.366 46.514 1.00 44.03 763 GLU A N 1
ATOM 5843 C CA . GLU A 1 763 ? 2.922 47.253 46.958 1.00 44.03 763 GLU A CA 1
ATOM 5844 C C . GLU A 1 763 ? 2.886 47.492 48.477 1.00 44.03 763 GLU A C 1
ATOM 5846 O O . GLU A 1 763 ? 2.323 48.493 48.934 1.00 44.03 763 GLU A O 1
ATOM 5851 N N . ALA A 1 764 ? 3.453 46.574 49.265 1.00 40.38 764 ALA A N 1
ATOM 5852 C CA . ALA A 1 764 ? 3.534 46.698 50.717 1.00 40.38 764 ALA A CA 1
ATOM 5853 C C . ALA A 1 764 ? 4.685 47.624 51.150 1.00 40.38 764 ALA A C 1
ATOM 5855 O O . ALA A 1 764 ? 4.538 48.381 52.111 1.00 40.38 764 ALA A O 1
ATOM 5856 N N . ALA A 1 765 ? 5.806 47.604 50.419 1.00 43.12 765 ALA A N 1
ATOM 5857 C CA . ALA A 1 765 ? 6.986 48.412 50.718 1.00 43.12 765 ALA A CA 1
ATOM 5858 C C . ALA A 1 765 ? 6.757 49.910 50.442 1.00 43.12 765 ALA A C 1
ATOM 5860 O O . ALA A 1 765 ? 7.072 50.737 51.294 1.00 43.12 765 ALA A O 1
ATOM 5861 N N . ASP A 1 766 ? 6.115 50.261 49.320 1.00 43.94 766 ASP A N 1
ATOM 5862 C CA . ASP A 1 766 ? 5.826 51.664 48.963 1.00 43.94 766 ASP A CA 1
ATOM 5863 C C . ASP A 1 766 ? 4.775 52.332 49.885 1.00 43.94 766 ASP A C 1
ATOM 5865 O O . ASP A 1 766 ? 4.638 53.557 49.894 1.00 43.94 766 ASP A O 1
ATOM 5869 N N . LYS A 1 767 ? 4.037 51.554 50.695 1.00 43.03 767 LYS A N 1
ATOM 5870 C CA . LYS A 1 767 ? 3.047 52.062 51.672 1.00 43.03 767 LYS A CA 1
ATOM 5871 C C . LYS A 1 767 ? 3.554 52.071 53.122 1.00 43.03 767 LYS A C 1
ATOM 5873 O O . LYS A 1 767 ? 2.981 52.776 53.953 1.00 43.03 767 LYS A O 1
ATOM 5878 N N . ALA A 1 768 ? 4.622 51.337 53.439 1.00 41.47 768 ALA A N 1
ATOM 5879 C CA . ALA A 1 768 ? 5.225 51.276 54.771 1.00 41.47 768 ALA A CA 1
ATOM 5880 C C . ALA A 1 768 ? 6.502 52.134 54.833 1.00 41.47 768 ALA A C 1
ATOM 5882 O O . ALA A 1 768 ? 7.615 51.649 54.644 1.00 41.47 768 ALA A O 1
ATOM 5883 N N . GLY A 1 769 ? 6.340 53.435 55.101 1.00 45.88 769 GLY A N 1
ATOM 5884 C CA . GLY A 1 769 ? 7.423 54.427 55.082 1.00 45.88 769 GLY A CA 1
ATOM 5885 C C . GLY A 1 769 ? 8.479 54.275 56.189 1.00 45.88 769 GLY A C 1
ATOM 5886 O O . GLY A 1 769 ? 8.542 55.105 57.095 1.00 45.88 769 GLY A O 1
ATOM 5887 N N . THR A 1 770 ? 9.340 53.257 56.103 1.00 36.47 770 THR A N 1
ATOM 5888 C CA . THR A 1 770 ? 10.435 52.998 57.056 1.00 36.47 770 THR A CA 1
ATOM 5889 C C . THR A 1 770 ? 11.791 52.750 56.384 1.00 36.47 770 THR A C 1
ATOM 5891 O O . THR A 1 770 ? 12.269 51.625 56.291 1.00 36.47 770 THR A O 1
ATOM 5894 N N . GLY A 1 771 ? 12.467 53.840 56.011 1.00 42.88 771 GLY A N 1
ATOM 5895 C CA . GLY A 1 771 ? 13.869 54.076 56.406 1.00 42.88 771 GLY A CA 1
ATOM 5896 C C . GLY A 1 771 ? 15.006 53.179 55.883 1.00 42.88 771 GLY A C 1
ATOM 5897 O O . GLY A 1 771 ? 16.110 53.286 56.415 1.00 42.88 771 GLY A O 1
ATOM 5898 N N . GLY A 1 772 ? 14.798 52.326 54.877 1.00 31.23 772 GLY A N 1
ATOM 5899 C CA . GLY A 1 772 ? 15.880 51.596 54.194 1.00 31.23 772 GLY A CA 1
ATOM 5900 C C . GLY A 1 772 ? 16.579 52.444 53.120 1.00 31.23 772 GLY A C 1
ATOM 5901 O O . GLY A 1 772 ? 15.929 53.247 52.454 1.00 31.23 772 GLY A O 1
ATOM 5902 N N . ARG A 1 773 ? 17.902 52.287 52.938 1.00 30.31 773 ARG A N 1
ATOM 5903 C CA . ARG A 1 773 ? 18.665 53.006 51.891 1.00 30.31 773 ARG A CA 1
ATOM 5904 C C . ARG A 1 773 ? 18.095 52.729 50.486 1.00 30.31 773 ARG A C 1
ATOM 5906 O O . ARG A 1 773 ? 17.781 51.571 50.211 1.00 30.31 773 ARG A O 1
ATOM 5913 N N . PRO A 1 774 ? 18.053 53.729 49.581 1.00 36.88 774 PRO A N 1
ATOM 5914 C CA . PRO A 1 774 ? 17.772 53.471 48.174 1.00 36.88 774 PRO A CA 1
ATOM 5915 C C . PRO A 1 774 ? 18.847 52.543 47.600 1.00 36.88 774 PRO A C 1
ATOM 5917 O O . PRO A 1 774 ? 20.034 52.674 47.912 1.00 36.88 774 PRO A O 1
ATOM 5920 N N . ARG A 1 775 ? 18.424 51.583 46.777 1.00 35.78 775 ARG A N 1
ATOM 5921 C CA . ARG A 1 775 ? 19.333 50.714 46.032 1.00 35.78 775 ARG A CA 1
ATOM 5922 C C . ARG A 1 775 ? 19.665 51.434 44.726 1.00 35.78 775 ARG A C 1
ATOM 5924 O O . ARG A 1 775 ? 18.820 51.520 43.843 1.00 35.78 775 ARG A O 1
ATOM 5931 N N . ASP A 1 776 ? 20.864 52.009 44.651 1.00 36.06 776 ASP A N 1
ATOM 5932 C CA . ASP A 1 776 ? 21.326 52.766 43.485 1.00 36.06 776 ASP A CA 1
ATOM 5933 C C . ASP A 1 776 ? 21.514 51.852 42.262 1.00 36.06 776 ASP A C 1
ATOM 5935 O O . ASP A 1 776 ? 22.586 51.287 42.050 1.00 36.06 776 ASP A O 1
ATOM 5939 N N . THR A 1 777 ? 20.488 51.759 41.419 1.00 34.50 777 THR A N 1
ATOM 5940 C CA . THR A 1 777 ? 20.616 51.403 39.999 1.00 34.50 777 THR A CA 1
ATOM 5941 C C . THR A 1 777 ? 19.650 52.255 39.190 1.00 34.50 777 THR A C 1
ATOM 5943 O O . THR A 1 777 ? 18.437 52.100 39.299 1.00 34.50 777 THR A O 1
ATOM 5946 N N . ALA A 1 778 ? 20.189 53.169 38.382 1.00 39.56 778 ALA A N 1
ATOM 5947 C CA . ALA A 1 778 ? 19.399 53.954 37.443 1.00 39.56 778 ALA A CA 1
ATOM 5948 C C . ALA A 1 778 ? 18.968 53.077 36.254 1.00 39.56 778 ALA A C 1
ATOM 5950 O O . ALA A 1 778 ? 19.807 52.591 35.499 1.00 39.56 778 ALA A O 1
ATOM 5951 N N . GLY A 1 779 ? 17.659 52.905 36.100 1.00 38.03 779 GLY A N 1
ATOM 5952 C CA . GLY A 1 779 ? 16.978 52.160 35.042 1.00 38.03 779 GLY A CA 1
ATOM 5953 C C . GLY A 1 779 ? 15.469 52.273 35.272 1.00 38.03 779 GLY A C 1
ATOM 5954 O O . GLY A 1 779 ? 15.058 52.546 36.401 1.00 38.03 779 GLY A O 1
ATOM 5955 N N . ASP A 1 780 ? 14.654 52.148 34.222 1.00 42.50 780 ASP A N 1
ATOM 5956 C CA . ASP A 1 780 ? 13.193 52.285 34.331 1.00 42.50 780 ASP A CA 1
ATOM 5957 C C . ASP A 1 780 ? 12.618 51.387 35.437 1.00 42.50 780 ASP A C 1
ATOM 5959 O O . ASP A 1 780 ? 12.966 50.214 35.529 1.00 42.50 780 ASP A O 1
ATOM 5963 N N . GLY A 1 781 ? 11.692 51.919 36.244 1.00 53.50 781 GLY A N 1
ATOM 5964 C CA . GLY A 1 781 ? 11.025 51.199 37.343 1.00 53.50 781 GLY A CA 1
ATOM 5965 C C . GLY A 1 781 ? 10.009 50.136 36.894 1.00 53.50 781 GLY A C 1
ATOM 5966 O O . GLY A 1 781 ? 8.991 49.938 37.560 1.00 53.50 781 GLY A O 1
ATOM 5967 N N . ALA A 1 782 ? 10.255 49.512 35.745 1.00 66.50 782 ALA A N 1
ATOM 5968 C CA . ALA A 1 782 ? 9.519 48.383 35.203 1.00 66.50 782 ALA A CA 1
ATOM 5969 C C . ALA A 1 782 ? 10.174 47.078 35.672 1.00 66.50 782 ALA A C 1
ATOM 5971 O O . ALA A 1 782 ? 11.397 46.981 35.667 1.00 66.50 782 ALA A O 1
ATOM 5972 N N . GLY A 1 783 ? 9.372 46.078 36.045 1.00 77.75 783 GLY A N 1
ATOM 5973 C CA . GLY A 1 783 ? 9.906 44.731 36.285 1.00 77.75 783 GLY A CA 1
ATOM 5974 C C . GLY A 1 783 ? 10.404 44.117 34.977 1.00 77.75 783 GLY A C 1
ATOM 5975 O O . GLY A 1 783 ? 9.851 44.416 33.914 1.00 77.75 783 GLY A O 1
ATOM 5976 N N . ARG A 1 784 ? 11.426 43.267 35.021 1.00 87.06 784 ARG A N 1
ATOM 5977 C CA . ARG A 1 784 ? 11.999 42.619 33.837 1.00 87.06 784 ARG A CA 1
ATOM 5978 C C . ARG A 1 784 ? 11.825 41.106 33.908 1.00 87.06 784 ARG A C 1
ATOM 5980 O O . ARG A 1 784 ? 12.093 40.493 34.938 1.00 87.06 784 ARG A O 1
ATOM 5987 N N . VAL A 1 785 ? 11.405 40.517 32.789 1.00 90.38 785 VAL A N 1
ATOM 5988 C CA . VAL A 1 785 ? 11.412 39.067 32.576 1.00 90.38 785 VAL A CA 1
ATOM 5989 C C . VAL A 1 785 ? 12.185 38.765 31.294 1.00 90.38 785 VAL A C 1
ATOM 5991 O O . VAL A 1 785 ? 11.818 39.243 30.222 1.00 90.38 785 VAL A O 1
ATOM 5994 N N . ASP A 1 786 ? 13.254 37.984 31.402 1.00 91.75 786 ASP A N 1
ATOM 5995 C CA . ASP A 1 786 ? 14.070 37.545 30.269 1.00 91.75 786 ASP A CA 1
ATOM 5996 C C . ASP A 1 786 ? 13.802 36.065 29.973 1.00 91.75 786 ASP A C 1
ATOM 5998 O O . ASP A 1 786 ? 13.886 35.222 30.869 1.00 91.75 786 ASP A O 1
ATOM 6002 N N . LEU A 1 787 ? 13.494 35.757 28.713 1.00 95.00 787 LEU A N 1
ATOM 6003 C CA . LEU A 1 787 ? 13.436 34.405 28.165 1.00 95.00 787 LEU A CA 1
ATOM 6004 C C . LEU A 1 787 ? 14.642 34.203 27.243 1.00 95.00 787 LEU A C 1
ATOM 6006 O O . LEU A 1 787 ? 14.732 34.860 26.209 1.00 95.00 787 LEU A O 1
ATOM 6010 N N . VAL A 1 788 ? 15.546 33.293 27.600 1.00 95.06 788 VAL A N 1
ATOM 6011 C CA . VAL A 1 788 ? 16.689 32.912 26.757 1.00 95.06 788 VAL A CA 1
ATOM 6012 C C . VAL A 1 788 ? 16.457 31.514 26.194 1.00 95.06 788 VAL A C 1
ATOM 6014 O O . VAL A 1 788 ? 16.096 30.603 26.945 1.00 95.06 788 VAL A O 1
ATOM 6017 N N . LEU A 1 789 ? 16.663 31.360 24.889 1.00 95.12 789 LEU A N 1
ATOM 6018 C CA . LEU A 1 789 ? 16.582 30.102 24.149 1.00 95.12 789 LEU A CA 1
ATOM 6019 C C . LEU A 1 789 ? 17.914 29.873 23.428 1.00 95.12 789 LEU A C 1
ATOM 6021 O O . LEU A 1 789 ? 18.405 30.770 22.749 1.00 95.12 789 LEU A O 1
ATOM 6025 N N . ASP A 1 790 ? 18.512 28.699 23.602 1.00 93.88 790 ASP A N 1
ATOM 6026 C CA . ASP A 1 790 ? 19.761 28.323 22.931 1.00 93.88 790 ASP A CA 1
ATOM 6027 C C . ASP A 1 790 ? 19.701 26.837 22.557 1.00 93.88 790 ASP A C 1
ATOM 6029 O O . ASP A 1 790 ? 19.645 25.972 23.438 1.00 93.88 790 ASP A O 1
ATOM 6033 N N . ASN A 1 791 ? 19.636 26.543 21.256 1.00 92.06 791 ASN A N 1
ATOM 6034 C CA . ASN A 1 791 ? 19.556 25.189 20.712 1.00 92.06 791 ASN A CA 1
ATOM 6035 C C . ASN A 1 791 ? 20.845 24.833 19.957 1.00 92.06 791 ASN A C 1
ATOM 6037 O O . ASN A 1 791 ? 21.071 25.297 18.840 1.00 92.06 791 ASN A O 1
ATOM 6041 N N . ASP A 1 792 ? 21.668 23.948 20.528 1.00 86.69 792 ASP A N 1
ATOM 6042 C CA . ASP A 1 792 ? 22.899 23.464 19.878 1.00 86.69 792 ASP A CA 1
ATOM 6043 C C . ASP A 1 792 ? 22.661 22.281 18.910 1.00 86.69 792 ASP A C 1
ATOM 6045 O O . ASP A 1 792 ? 23.606 21.680 18.390 1.00 86.69 792 ASP A O 1
ATOM 6049 N N . GLY A 1 793 ? 21.393 21.918 18.681 1.00 79.69 793 GLY A N 1
ATOM 6050 C CA . GLY A 1 793 ? 20.962 20.774 17.876 1.00 79.69 793 GLY A CA 1
ATOM 6051 C C . GLY A 1 793 ? 21.034 19.428 18.605 1.00 79.69 793 GLY A C 1
ATOM 6052 O O . GLY A 1 793 ? 20.493 18.441 18.114 1.00 79.69 793 GLY A O 1
ATOM 6053 N N . ARG A 1 794 ? 21.665 19.358 19.785 1.00 84.94 794 ARG A N 1
ATOM 6054 C CA . ARG A 1 794 ? 21.660 18.184 20.678 1.00 84.94 794 ARG A CA 1
ATOM 6055 C C . ARG A 1 794 ? 20.878 18.456 21.955 1.00 84.94 794 ARG A C 1
ATOM 6057 O O . ARG A 1 794 ? 20.265 17.533 22.496 1.00 84.94 794 ARG A O 1
ATOM 6064 N N . ARG A 1 795 ? 20.902 19.695 22.443 1.00 90.44 795 ARG A N 1
ATOM 6065 C CA . ARG A 1 795 ? 20.231 20.177 23.646 1.00 90.44 795 ARG A CA 1
ATOM 6066 C C . ARG A 1 795 ? 19.680 21.582 23.418 1.00 90.44 795 ARG A C 1
ATOM 6068 O O . ARG A 1 795 ? 20.360 22.446 22.877 1.00 90.44 795 ARG A O 1
ATOM 6075 N N . LEU A 1 796 ? 18.473 21.796 23.925 1.00 94.00 796 LEU A N 1
ATOM 6076 C CA . LEU A 1 796 ? 17.831 23.091 24.059 1.00 94.00 796 LEU A CA 1
ATOM 6077 C C . LEU A 1 796 ? 17.950 23.532 25.520 1.00 94.00 796 LEU A C 1
ATOM 6079 O O . LEU A 1 796 ? 17.445 22.874 26.438 1.00 94.00 796 LEU A O 1
ATOM 6083 N N . LEU A 1 797 ? 18.633 24.650 25.726 1.00 94.81 797 LEU A N 1
ATOM 6084 C CA . LEU A 1 797 ? 18.637 25.401 26.970 1.00 94.81 797 LEU A CA 1
ATOM 6085 C C . LEU A 1 797 ? 17.495 26.420 26.919 1.00 94.81 797 LEU A C 1
ATOM 6087 O O . LEU A 1 797 ? 17.383 27.197 25.974 1.00 94.81 797 LEU A O 1
ATOM 6091 N N . VAL A 1 798 ? 16.661 26.430 27.958 1.00 96.06 798 VAL A N 1
ATOM 6092 C CA . VAL A 1 798 ? 15.599 27.427 28.137 1.00 96.06 798 VAL A CA 1
ATOM 6093 C C . VAL A 1 798 ? 15.769 28.067 29.503 1.00 96.06 798 VAL A C 1
ATOM 6095 O O . VAL A 1 798 ? 15.702 27.376 30.518 1.00 96.06 798 VAL A O 1
ATOM 6098 N N . GLN A 1 799 ? 15.967 29.379 29.555 1.00 95.50 799 GLN A N 1
ATOM 6099 C CA . GLN A 1 799 ? 16.044 30.124 30.810 1.00 95.50 799 GLN A CA 1
ATOM 6100 C C . GLN A 1 799 ? 14.908 31.138 30.902 1.00 95.50 799 GLN A C 1
ATOM 6102 O O . GLN A 1 799 ? 14.723 31.940 29.995 1.00 95.50 799 GLN A O 1
ATOM 6107 N N . VAL A 1 800 ? 14.178 31.131 32.019 1.00 94.62 800 VAL A N 1
ATOM 6108 C CA . VAL A 1 800 ? 13.210 32.178 32.378 1.00 94.62 800 VAL A CA 1
ATOM 6109 C C . VAL A 1 800 ? 13.725 32.873 33.631 1.00 94.62 800 VAL A C 1
ATOM 6111 O O . VAL A 1 800 ? 13.860 32.245 34.684 1.00 94.62 800 VAL A O 1
ATOM 6114 N N . ARG A 1 801 ? 14.036 34.164 33.519 1.00 93.19 801 ARG A N 1
ATOM 6115 C CA . ARG A 1 801 ? 14.593 34.985 34.598 1.00 93.19 801 ARG A CA 1
ATOM 6116 C C . ARG A 1 801 ? 13.667 36.149 34.929 1.00 93.19 801 ARG A C 1
ATOM 6118 O O . ARG A 1 801 ? 13.244 36.844 34.016 1.00 93.19 801 ARG A O 1
ATOM 6125 N N . ASP A 1 802 ? 13.438 36.412 36.212 1.00 90.81 802 ASP A N 1
ATOM 6126 C CA . ASP A 1 802 ? 12.855 37.663 36.713 1.00 90.81 802 ASP A CA 1
ATOM 6127 C C . ASP A 1 802 ? 13.861 38.459 37.572 1.00 90.81 802 ASP A C 1
ATOM 6129 O O . ASP A 1 802 ? 14.863 37.916 38.049 1.00 90.81 802 ASP A O 1
ATOM 6133 N N . ASP A 1 803 ? 13.594 39.752 37.772 1.00 88.06 803 ASP A N 1
ATOM 6134 C CA . ASP A 1 803 ? 14.326 40.652 38.680 1.00 88.06 803 ASP A CA 1
ATOM 6135 C C . ASP A 1 803 ? 13.539 41.000 39.964 1.00 88.06 803 ASP A C 1
ATOM 6137 O O . ASP A 1 803 ? 13.787 42.017 40.618 1.00 88.06 803 ASP A O 1
ATOM 6141 N N . GLY A 1 804 ? 12.567 40.158 40.327 1.00 84.69 804 GLY A N 1
ATOM 6142 C CA . GLY A 1 804 ? 11.635 40.405 41.420 1.00 84.69 804 GLY A CA 1
ATOM 6143 C C . GLY A 1 804 ? 12.072 39.849 42.780 1.00 84.69 804 GLY A C 1
ATOM 6144 O O . GLY A 1 804 ? 13.249 39.754 43.130 1.00 84.69 804 GLY A O 1
ATOM 6145 N N . GLN A 1 805 ? 11.092 39.486 43.609 1.00 82.12 805 GLN A N 1
ATOM 6146 C CA . GLN A 1 805 ? 11.324 39.080 45.000 1.00 82.12 805 GLN A CA 1
ATOM 6147 C C . GLN A 1 805 ? 12.046 37.729 45.161 1.00 82.12 805 GLN A C 1
ATOM 6149 O O . GLN A 1 805 ? 12.596 37.467 46.237 1.00 82.12 805 GLN A O 1
ATOM 6154 N N . GLY A 1 806 ? 12.097 36.902 44.110 1.00 83.81 806 GLY A N 1
ATOM 6155 C CA . GLY A 1 806 ? 12.756 35.592 44.071 1.00 83.81 806 GLY A CA 1
ATOM 6156 C C . GLY A 1 806 ? 12.136 34.515 44.977 1.00 83.81 806 GLY A C 1
ATOM 6157 O O . GLY A 1 806 ? 11.286 34.785 45.825 1.00 83.81 806 GLY A O 1
ATOM 6158 N N . LEU A 1 807 ? 12.617 33.277 44.838 1.00 84.38 807 LEU A N 1
ATOM 6159 C CA . LEU A 1 807 ? 12.080 32.092 45.532 1.00 84.38 807 LEU A CA 1
ATOM 6160 C C . LEU A 1 807 ? 12.184 32.171 47.072 1.00 84.38 807 LEU A C 1
ATOM 6162 O O . LEU A 1 807 ? 13.236 32.584 47.577 1.00 84.38 807 LEU A O 1
ATOM 6166 N N . PRO A 1 808 ? 11.157 31.740 47.836 1.00 81.69 808 PRO A N 1
ATOM 6167 C CA . PRO A 1 808 ? 11.200 31.689 49.301 1.00 81.69 808 PRO A CA 1
ATOM 6168 C C . PRO A 1 808 ? 12.395 30.902 49.867 1.00 81.69 808 PRO A C 1
ATOM 6170 O O . PRO A 1 808 ? 12.898 29.969 49.238 1.00 81.69 808 PRO A O 1
ATOM 6173 N N . GLU A 1 809 ? 12.838 31.244 51.081 1.00 74.81 809 GLU A N 1
ATOM 6174 C CA . GLU A 1 809 ? 13.882 30.473 51.771 1.00 74.81 809 GLU A CA 1
ATOM 6175 C C . GLU A 1 809 ? 13.436 29.018 51.987 1.00 74.81 809 GLU A C 1
ATOM 6177 O O . GLU A 1 809 ? 12.324 28.755 52.443 1.00 74.81 809 GLU A O 1
ATOM 6182 N N . GLY A 1 810 ? 14.304 28.063 51.639 1.00 73.69 810 GLY A N 1
ATOM 6183 C CA . GLY A 1 810 ? 14.003 26.630 51.726 1.00 73.69 810 GLY A CA 1
ATOM 6184 C C . GLY A 1 810 ? 13.078 26.082 50.629 1.00 73.69 810 GLY A C 1
ATOM 6185 O O . GLY A 1 810 ? 12.701 24.913 50.701 1.00 73.69 810 GLY A O 1
ATOM 6186 N N . PHE A 1 811 ? 12.717 26.878 49.615 1.00 81.62 811 PHE A N 1
ATOM 6187 C CA . PHE A 1 811 ? 11.923 26.403 48.479 1.00 81.62 811 PHE A CA 1
ATOM 6188 C C . PHE A 1 811 ? 12.632 25.274 47.705 1.00 81.62 811 PHE A C 1
ATOM 6190 O O . PHE A 1 811 ? 13.820 25.362 47.397 1.00 81.62 811 PHE A O 1
ATOM 6197 N N . SER A 1 812 ? 11.875 24.238 47.335 1.00 79.62 812 SER A N 1
ATOM 6198 C CA . SER A 1 812 ? 12.302 23.167 46.431 1.00 79.62 812 SER A CA 1
ATOM 6199 C C . SER A 1 812 ? 11.145 22.781 45.512 1.00 79.62 812 SER A C 1
ATOM 6201 O O . SER A 1 812 ? 10.026 22.563 45.980 1.00 79.62 812 SER A O 1
ATOM 6203 N N . ILE A 1 813 ? 11.426 22.659 44.211 1.00 80.50 813 ILE A N 1
ATOM 6204 C CA . ILE A 1 813 ? 10.439 22.241 43.208 1.00 80.50 813 ILE A CA 1
ATOM 6205 C C . ILE A 1 813 ? 9.967 20.791 43.420 1.00 80.50 813 ILE A C 1
ATOM 6207 O O . ILE A 1 813 ? 8.821 20.465 43.121 1.00 80.50 813 ILE A O 1
ATOM 6211 N N . ASP A 1 814 ? 10.802 19.927 44.002 1.00 76.06 814 ASP A N 1
ATOM 6212 C CA . ASP A 1 814 ? 10.434 18.538 44.300 1.00 76.06 814 ASP A CA 1
ATOM 6213 C C . ASP A 1 814 ? 9.338 18.444 45.370 1.00 76.06 814 ASP A C 1
ATOM 6215 O O . ASP A 1 814 ? 8.483 17.563 45.297 1.00 76.06 814 ASP A O 1
ATOM 6219 N N . ASN A 1 815 ? 9.313 19.404 46.302 1.00 76.88 815 ASN A N 1
ATOM 6220 C CA . ASN A 1 815 ? 8.380 19.471 47.430 1.00 76.88 815 ASN A CA 1
ATOM 6221 C C . ASN A 1 815 ? 7.262 20.516 47.234 1.00 76.88 815 ASN A C 1
ATOM 6223 O O . ASN A 1 815 ? 6.612 20.912 48.203 1.00 76.88 815 ASN A O 1
ATOM 6227 N N . THR A 1 816 ? 7.050 21.008 46.008 1.00 75.12 816 THR A N 1
ATOM 6228 C CA . THR A 1 816 ? 6.034 22.035 45.739 1.00 75.12 816 THR A CA 1
ATOM 6229 C C . THR A 1 816 ? 4.609 21.491 45.871 1.00 75.12 816 THR A C 1
ATOM 6231 O O . THR A 1 816 ? 4.288 20.409 45.384 1.00 75.12 816 THR A O 1
ATOM 6234 N N . THR A 1 817 ? 3.727 22.276 46.494 1.00 67.50 817 THR A N 1
ATOM 6235 C CA . THR A 1 817 ? 2.271 22.050 46.505 1.00 67.50 817 THR A CA 1
ATOM 6236 C C . THR A 1 817 ? 1.538 22.861 45.431 1.00 67.50 817 THR A C 1
ATOM 6238 O O . THR A 1 817 ? 0.325 22.719 45.282 1.00 67.50 817 THR A O 1
ATOM 6241 N N . SER A 1 818 ? 2.249 23.705 44.670 1.00 74.62 818 SER A N 1
ATOM 6242 C CA . SER A 1 818 ? 1.676 24.438 43.537 1.00 74.62 818 SER A CA 1
ATOM 6243 C C . SER A 1 818 ? 1.453 23.496 42.356 1.00 74.62 818 SER A C 1
ATOM 6245 O O . SER A 1 818 ? 2.406 22.935 41.811 1.00 74.62 818 SER A O 1
ATOM 6247 N N . LEU A 1 819 ? 0.192 23.374 41.935 1.00 68.25 819 LEU A N 1
ATOM 6248 C CA . LEU A 1 819 ? -0.228 22.528 40.818 1.00 68.25 819 LEU A CA 1
ATOM 6249 C C . LEU A 1 819 ? 0.427 22.936 39.485 1.00 68.25 819 LEU A C 1
ATOM 6251 O O . LEU A 1 819 ? 0.748 22.075 38.672 1.00 68.25 819 LEU A O 1
ATOM 6255 N N . GLY A 1 820 ? 0.658 24.235 39.260 1.00 73.38 820 GLY A N 1
ATOM 6256 C CA . GLY A 1 820 ? 1.358 24.709 38.061 1.00 73.38 820 GLY A CA 1
ATOM 6257 C C . GLY A 1 820 ? 2.808 24.220 38.022 1.00 73.38 820 GLY A C 1
ATOM 6258 O O . GLY A 1 820 ? 3.258 23.672 37.019 1.00 73.38 820 GLY A O 1
ATOM 6259 N N . LEU A 1 821 ? 3.523 24.325 39.146 1.00 83.00 821 LEU A N 1
ATOM 6260 C CA . LEU A 1 821 ? 4.916 23.880 39.238 1.00 83.00 821 LEU A CA 1
ATOM 6261 C C . LEU A 1 821 ? 5.059 22.352 39.279 1.00 83.00 821 LEU A C 1
ATOM 6263 O O . LEU A 1 821 ? 6.065 21.843 38.788 1.00 83.00 821 LEU A O 1
ATOM 6267 N N . SER A 1 822 ? 4.066 21.609 39.786 1.00 77.31 822 SER A N 1
ATOM 6268 C CA . SER A 1 822 ? 4.057 20.147 39.648 1.00 77.31 822 SER A CA 1
ATOM 6269 C C . SER A 1 822 ? 3.852 19.728 38.190 1.00 77.31 822 SER A C 1
ATOM 6271 O O . SER A 1 822 ? 4.606 18.895 37.705 1.00 77.31 822 SER A O 1
ATOM 6273 N N . ILE A 1 823 ? 2.919 20.355 37.458 1.00 77.12 823 ILE A N 1
ATOM 6274 C CA . ILE A 1 823 ? 2.722 20.098 36.019 1.00 77.12 823 ILE A CA 1
ATOM 6275 C C . ILE A 1 823 ? 3.997 20.422 35.231 1.00 77.12 823 ILE A C 1
ATOM 6277 O O . ILE A 1 823 ? 4.433 19.602 34.429 1.00 77.12 823 ILE A O 1
ATOM 6281 N N . VAL A 1 824 ? 4.635 21.571 35.485 1.00 85.44 824 VAL A N 1
ATOM 6282 C CA . VAL A 1 824 ? 5.909 21.936 34.843 1.00 85.44 824 VAL A CA 1
ATOM 6283 C C . VAL A 1 824 ? 6.991 20.888 35.118 1.00 85.44 824 VAL A C 1
ATOM 6285 O O . VAL A 1 824 ? 7.615 20.396 34.180 1.00 85.44 824 VAL A O 1
ATOM 6288 N N . ARG A 1 825 ? 7.197 20.510 36.386 1.00 85.75 825 ARG A N 1
ATOM 6289 C CA . ARG A 1 825 ? 8.175 19.485 36.782 1.00 85.75 825 ARG A CA 1
ATOM 6290 C C . ARG A 1 825 ? 7.907 18.150 36.084 1.00 85.75 825 ARG A C 1
ATOM 6292 O O . ARG A 1 825 ? 8.843 17.524 35.590 1.00 85.75 825 ARG A O 1
ATOM 6299 N N . ASP A 1 826 ? 6.649 17.726 36.051 1.00 80.88 826 ASP A N 1
ATOM 6300 C CA . ASP A 1 826 ? 6.259 16.418 35.536 1.00 80.88 826 ASP A CA 1
ATOM 6301 C C . ASP A 1 826 ? 6.362 16.384 34.000 1.00 80.88 826 ASP A C 1
ATOM 6303 O O . ASP A 1 826 ? 6.927 15.432 33.465 1.00 80.88 826 ASP A O 1
ATOM 6307 N N . LEU A 1 827 ? 5.953 17.440 33.282 1.00 82.06 827 LEU A N 1
ATOM 6308 C CA . LEU A 1 827 ? 6.149 17.567 31.827 1.00 82.06 827 LEU A CA 1
ATOM 6309 C C . LEU A 1 827 ? 7.636 17.613 31.442 1.00 82.06 827 LEU A C 1
ATOM 6311 O O . LEU A 1 827 ? 8.049 16.902 30.524 1.00 82.06 827 LEU A O 1
ATOM 6315 N N . VAL A 1 828 ? 8.452 18.395 32.162 1.00 87.81 828 VAL A N 1
ATOM 6316 C CA . VAL A 1 828 ? 9.899 18.485 31.899 1.00 87.81 828 VAL A CA 1
ATOM 6317 C C . VAL A 1 828 ? 10.583 17.132 32.098 1.00 87.81 828 VAL A C 1
ATOM 6319 O O . VAL A 1 828 ? 11.357 16.716 31.240 1.00 87.81 828 VAL A O 1
ATOM 6322 N N . ARG A 1 829 ? 10.278 16.414 33.187 1.00 86.38 829 ARG A N 1
ATOM 6323 C CA . ARG A 1 829 ? 10.941 15.138 33.503 1.00 86.38 829 ARG A CA 1
ATOM 6324 C C . ARG A 1 829 ? 10.413 13.945 32.705 1.00 86.38 829 ARG A C 1
ATOM 6326 O O . ARG A 1 829 ? 11.204 13.069 32.377 1.00 86.38 829 ARG A O 1
ATOM 6333 N N . SER A 1 830 ? 9.107 13.874 32.430 1.00 76.12 830 SER A N 1
ATOM 6334 C CA . SER A 1 830 ? 8.484 12.676 31.832 1.00 76.12 830 SER A CA 1
ATOM 6335 C C . SER A 1 830 ? 8.302 12.738 30.316 1.00 76.12 830 SER A C 1
ATOM 6337 O O . SER A 1 830 ? 8.436 11.705 29.668 1.00 76.12 830 SER A O 1
ATOM 6339 N N . GLN A 1 831 ? 8.016 13.916 29.748 1.00 73.44 831 GLN A N 1
ATOM 6340 C CA . GLN A 1 831 ? 7.765 14.070 28.308 1.00 73.44 831 GLN A CA 1
ATOM 6341 C C . GLN A 1 831 ? 8.979 14.674 27.600 1.00 73.44 831 GLN A C 1
ATOM 6343 O O . GLN A 1 831 ? 9.495 14.087 26.656 1.00 73.44 831 GLN A O 1
ATOM 6348 N N . LEU A 1 832 ? 9.516 15.783 28.117 1.00 85.75 832 LEU A N 1
ATOM 6349 C CA . LEU A 1 832 ? 10.703 16.432 27.545 1.00 85.75 832 LEU A CA 1
ATOM 6350 C C . LEU A 1 832 ? 12.023 15.720 27.887 1.00 85.75 832 LEU A C 1
ATOM 6352 O O . LEU A 1 832 ? 13.063 16.106 27.366 1.00 85.75 832 LEU A O 1
ATOM 6356 N N . SER A 1 833 ? 12.011 14.717 28.776 1.00 87.06 833 SER A N 1
ATOM 6357 C CA . SER A 1 833 ? 13.214 14.012 29.271 1.00 87.06 833 SER A CA 1
ATOM 6358 C C . SER A 1 833 ? 14.334 14.955 29.758 1.00 87.06 833 SER A C 1
ATOM 6360 O O . SER A 1 833 ? 15.520 14.633 29.685 1.00 87.06 833 SER A O 1
ATOM 6362 N N . GLY A 1 834 ? 13.958 16.147 30.226 1.00 88.12 834 GLY A N 1
ATOM 6363 C CA . GLY A 1 834 ? 14.862 17.224 30.602 1.00 88.12 834 GLY A CA 1
ATOM 6364 C C . GLY A 1 834 ? 15.024 17.382 32.112 1.00 88.12 834 GLY A C 1
ATOM 6365 O O . GLY A 1 834 ? 14.314 16.778 32.920 1.00 88.12 834 GLY A O 1
ATOM 6366 N N . ASN A 1 835 ? 15.952 18.255 32.501 1.00 91.38 835 ASN A N 1
ATOM 6367 C CA . ASN A 1 835 ? 16.105 18.697 33.886 1.00 91.38 835 ASN A CA 1
ATOM 6368 C C . ASN A 1 835 ? 15.587 20.132 34.064 1.00 91.38 835 ASN A C 1
ATOM 6370 O O . ASN A 1 835 ? 15.707 20.944 33.149 1.00 91.38 835 ASN A O 1
ATOM 6374 N N . ILE A 1 836 ? 15.062 20.438 35.252 1.00 93.12 836 ILE A N 1
ATOM 6375 C CA . ILE A 1 836 ? 14.624 21.772 35.676 1.00 93.12 836 ILE A CA 1
ATOM 6376 C C . ILE A 1 836 ? 15.329 22.158 36.978 1.00 93.12 836 ILE A C 1
ATOM 6378 O O . ILE A 1 836 ? 15.194 21.487 38.001 1.00 93.12 836 ILE A O 1
ATOM 6382 N N . GLU A 1 837 ? 16.047 23.276 36.949 1.00 91.56 837 GLU A N 1
ATOM 6383 C CA . GLU A 1 837 ? 16.682 23.892 38.112 1.00 91.56 837 GLU A CA 1
ATOM 6384 C C . GLU A 1 837 ? 16.053 25.267 38.367 1.00 91.56 837 GLU A C 1
ATOM 6386 O O . GLU A 1 837 ? 15.886 26.067 37.451 1.00 91.56 837 GLU A O 1
ATOM 6391 N N . MET A 1 838 ? 15.704 25.560 39.622 1.00 91.75 838 MET A N 1
ATOM 6392 C CA . MET A 1 838 ? 15.185 26.867 40.038 1.00 91.75 838 MET A CA 1
ATOM 6393 C C . MET A 1 838 ? 16.093 27.441 41.126 1.00 91.75 838 MET A C 1
ATOM 6395 O O . MET A 1 838 ? 16.316 26.789 42.148 1.00 91.75 838 MET A O 1
ATOM 6399 N N . ARG A 1 839 ? 16.616 28.657 40.933 1.00 88.62 839 ARG A N 1
ATOM 6400 C CA . ARG A 1 839 ? 17.495 29.329 41.904 1.00 88.62 839 ARG A CA 1
ATOM 6401 C C . ARG A 1 839 ? 17.179 30.815 42.058 1.00 88.62 839 ARG A C 1
ATOM 6403 O O . ARG A 1 839 ? 16.580 31.440 41.189 1.00 88.62 839 ARG A O 1
ATOM 6410 N N . ARG A 1 840 ? 17.601 31.384 43.187 1.00 86.94 840 ARG A N 1
ATOM 6411 C CA . ARG A 1 840 ? 17.528 32.822 43.475 1.00 86.94 840 ARG A CA 1
ATOM 6412 C C . ARG A 1 840 ? 18.773 33.515 42.906 1.00 86.94 840 ARG A C 1
ATOM 6414 O O . ARG A 1 840 ? 19.870 33.255 43.389 1.00 86.94 840 ARG A O 1
ATOM 6421 N N . ASP A 1 841 ? 18.604 34.389 41.914 1.00 81.75 841 ASP A N 1
ATOM 6422 C CA . ASP A 1 841 ? 19.699 35.114 41.237 1.00 81.75 841 ASP A CA 1
ATOM 6423 C C . ASP A 1 841 ? 19.273 36.536 40.818 1.00 81.75 841 ASP A C 1
ATOM 6425 O O . ASP A 1 841 ? 18.843 36.782 39.690 1.00 81.75 841 ASP A O 1
ATOM 6429 N N . GLY A 1 842 ? 19.315 37.483 41.759 1.00 76.31 842 GLY A N 1
ATOM 6430 C CA . GLY A 1 842 ? 18.792 38.849 41.564 1.00 76.31 842 GLY A CA 1
ATOM 6431 C C . GLY A 1 842 ? 17.256 38.949 41.525 1.00 76.31 842 GLY A C 1
ATOM 6432 O O . GLY A 1 842 ? 16.728 40.016 41.800 1.00 76.31 842 GLY A O 1
ATOM 6433 N N . GLY A 1 843 ? 16.593 37.818 41.294 1.00 87.88 843 GLY A N 1
ATOM 6434 C CA . GLY A 1 843 ? 15.164 37.521 41.354 1.00 87.88 843 GLY A CA 1
ATOM 6435 C C . GLY A 1 843 ? 15.025 35.993 41.328 1.00 87.88 843 GLY A C 1
ATOM 6436 O O . GLY A 1 843 ? 15.769 35.310 42.048 1.00 87.88 843 GLY A O 1
ATOM 6437 N N . THR A 1 844 ? 14.152 35.433 40.495 1.00 91.25 844 THR A N 1
ATOM 6438 C CA . THR A 1 844 ? 14.153 33.995 40.155 1.00 91.25 844 THR A CA 1
ATOM 6439 C C . THR A 1 844 ? 14.883 33.738 38.842 1.00 91.25 844 THR A C 1
ATOM 6441 O O . THR A 1 844 ? 14.707 34.468 37.875 1.00 91.25 844 THR A O 1
ATOM 6444 N N . LEU A 1 845 ? 15.646 32.648 38.776 1.00 92.75 845 LEU A N 1
ATOM 6445 C CA . LEU A 1 845 ? 16.075 32.030 37.526 1.00 92.75 845 LEU A CA 1
ATOM 6446 C C . LEU A 1 845 ? 15.576 30.585 37.494 1.00 92.75 845 LEU A C 1
ATOM 6448 O O . LEU A 1 845 ? 15.875 29.803 38.400 1.00 92.75 845 LEU A O 1
ATOM 6452 N N . VAL A 1 846 ? 14.838 30.248 36.443 1.00 94.69 846 VAL A N 1
ATOM 6453 C CA . VAL A 1 846 ? 14.451 28.885 36.075 1.00 94.69 846 VAL A CA 1
ATOM 6454 C C . VAL A 1 846 ? 15.260 28.486 34.853 1.00 94.69 846 VAL A C 1
ATOM 6456 O O . VAL A 1 846 ? 15.282 29.222 33.874 1.00 94.69 846 VAL A O 1
ATOM 6459 N N . GLU A 1 847 ? 15.915 27.335 34.906 1.00 95.06 847 GLU A N 1
ATOM 6460 C CA . GLU A 1 847 ? 16.731 26.798 33.821 1.00 95.06 847 GLU A CA 1
ATOM 6461 C C . GLU A 1 847 ? 16.256 25.384 33.477 1.00 95.06 847 GLU A C 1
ATOM 6463 O O . GLU A 1 847 ? 16.241 24.500 34.337 1.00 95.06 847 GLU A O 1
ATOM 6468 N N . LEU A 1 848 ? 15.859 25.180 32.222 1.00 95.38 848 LEU A N 1
ATOM 6469 C CA . LEU A 1 848 ? 15.508 23.886 31.648 1.00 95.38 848 LEU A CA 1
ATOM 6470 C C . LEU A 1 848 ? 16.633 23.441 30.718 1.00 95.38 848 LEU A C 1
ATOM 6472 O O . LEU A 1 848 ? 17.094 24.222 29.886 1.00 95.38 848 LEU A O 1
ATOM 6476 N N . ARG A 1 849 ? 17.042 22.178 30.824 1.00 94.06 849 ARG A N 1
ATOM 6477 C CA . ARG A 1 849 ? 17.985 21.548 29.889 1.00 94.06 849 ARG A CA 1
ATOM 6478 C C . ARG A 1 849 ? 17.290 20.345 29.265 1.00 94.06 849 ARG A C 1
ATOM 6480 O O . ARG A 1 849 ? 17.042 19.364 29.966 1.00 94.06 849 ARG A O 1
ATOM 6487 N N . ILE A 1 850 ? 16.939 20.451 27.986 1.00 93.62 850 ILE A N 1
ATOM 6488 C CA . ILE A 1 850 ? 16.097 19.496 27.252 1.00 93.62 850 ILE A CA 1
ATOM 6489 C C . ILE A 1 850 ? 16.944 18.832 26.154 1.00 93.62 850 ILE A C 1
ATOM 6491 O O . ILE A 1 850 ? 17.583 19.555 25.391 1.00 93.62 850 ILE A O 1
ATOM 6495 N N . PRO A 1 851 ? 17.003 17.493 26.044 1.00 88.56 851 PRO A N 1
ATOM 6496 C CA . PRO A 1 851 ? 17.613 16.827 24.893 1.00 88.56 851 PRO A CA 1
ATOM 6497 C C . PRO A 1 851 ? 16.767 17.029 23.624 1.00 88.56 851 PRO A C 1
ATOM 6499 O O . PRO A 1 851 ? 15.555 16.838 23.647 1.00 88.56 851 PRO A O 1
ATOM 6502 N N . VAL A 1 852 ? 17.416 17.403 22.518 1.00 80.31 852 VAL A N 1
ATOM 6503 C CA . VAL A 1 852 ? 16.785 17.646 21.200 1.00 80.31 852 VAL A CA 1
ATOM 6504 C C . VAL A 1 852 ? 17.175 16.569 20.186 1.00 80.31 852 VAL A C 1
ATOM 6506 O O . VAL A 1 852 ? 16.356 16.175 19.362 1.00 80.31 852 VAL A O 1
ATOM 6509 N N . ALA A 1 853 ? 18.395 16.032 20.285 1.00 64.44 853 ALA A N 1
ATOM 6510 C CA . ALA A 1 853 ? 18.809 14.843 19.543 1.00 64.44 853 ALA A CA 1
ATOM 6511 C C . ALA A 1 853 ? 18.875 13.622 20.465 1.00 64.44 853 ALA A C 1
ATOM 6513 O O . ALA A 1 853 ? 19.249 13.736 21.635 1.00 64.44 853 ALA A O 1
ATOM 6514 N N . ALA A 1 854 ? 18.601 12.440 19.907 1.00 47.19 854 ALA A N 1
ATOM 6515 C CA . ALA A 1 854 ? 18.879 11.174 20.572 1.00 47.19 854 ALA A CA 1
ATOM 6516 C C . ALA A 1 854 ? 20.384 11.078 20.880 1.00 47.19 854 ALA A C 1
ATOM 6518 O O . ALA A 1 854 ? 21.220 10.980 19.980 1.00 47.19 854 ALA A O 1
ATOM 6519 N N . THR A 1 855 ? 20.749 11.148 22.158 1.00 34.22 855 THR A N 1
ATOM 6520 C CA . THR A 1 855 ? 22.133 10.957 22.586 1.00 34.22 855 THR A CA 1
ATOM 6521 C C . THR A 1 855 ? 22.486 9.479 22.545 1.00 34.22 855 THR A C 1
ATOM 6523 O O . THR A 1 855 ? 22.105 8.729 23.439 1.00 34.22 855 THR A O 1
ATOM 6526 N N . GLU A 1 856 ? 23.269 9.084 21.541 1.00 37.50 856 GLU A N 1
ATOM 6527 C CA . GLU A 1 856 ? 24.108 7.886 21.615 1.00 37.50 856 GLU A CA 1
ATOM 6528 C C . GLU A 1 856 ? 25.034 8.016 22.841 1.00 37.50 856 GLU A C 1
ATOM 6530 O O . GLU A 1 856 ? 26.004 8.780 22.823 1.00 37.50 856 GLU A O 1
ATOM 6535 N N . GLU A 1 857 ? 24.718 7.318 23.934 1.00 34.28 857 GLU A N 1
ATOM 6536 C CA . GLU A 1 857 ? 25.610 7.217 25.090 1.00 34.28 857 GLU A CA 1
ATOM 6537 C C . GLU A 1 857 ? 26.612 6.080 24.860 1.00 34.28 857 GLU A C 1
ATOM 6539 O O . GLU A 1 857 ? 26.249 4.917 24.683 1.00 34.28 857 GLU A O 1
ATOM 6544 N N . GLY A 1 858 ? 27.894 6.443 24.800 1.00 30.03 858 GLY A N 1
ATOM 6545 C CA . GLY A 1 858 ? 28.974 5.522 24.457 1.00 30.03 858 GLY A CA 1
ATOM 6546 C C . GLY A 1 858 ? 29.287 4.510 25.559 1.00 30.03 858 GLY A C 1
ATOM 6547 O O . GLY A 1 858 ? 29.120 4.782 26.748 1.00 30.03 858 GLY A O 1
ATOM 6548 N N . SER A 1 859 ? 29.814 3.353 25.152 1.00 26.97 859 SER A N 1
ATOM 6549 C CA . SER A 1 859 ? 30.310 2.328 26.071 1.00 26.97 859 SER A CA 1
ATOM 6550 C C . SER A 1 859 ? 31.338 2.901 27.058 1.00 26.97 859 SER A C 1
ATOM 6552 O O . SER A 1 859 ? 32.263 3.596 26.625 1.00 26.97 859 SER A O 1
ATOM 6554 N N . PRO A 1 860 ? 31.264 2.560 28.358 1.00 38.34 860 PRO A N 1
ATOM 6555 C CA . PRO A 1 860 ? 32.415 2.715 29.231 1.00 38.34 860 PRO A CA 1
ATOM 6556 C C . PRO A 1 860 ? 33.516 1.773 28.729 1.00 38.34 860 PRO A C 1
ATOM 6558 O O . PRO A 1 860 ? 33.280 0.580 28.536 1.00 38.34 860 PRO A O 1
ATOM 6561 N N . GLY A 1 861 ? 34.706 2.317 28.477 1.00 35.06 861 GLY A N 1
ATOM 6562 C CA . GLY A 1 861 ? 35.881 1.499 28.192 1.00 35.06 861 GLY A CA 1
ATOM 6563 C C . GLY A 1 861 ? 36.272 0.714 29.441 1.00 35.06 861 GLY A C 1
ATOM 6564 O O . GLY A 1 861 ? 36.371 1.304 30.516 1.00 35.06 861 GLY A O 1
ATOM 6565 N N . ASP A 1 862 ? 36.484 -0.590 29.287 1.00 36.16 862 ASP A N 1
ATOM 6566 C CA . ASP A 1 862 ? 37.044 -1.438 30.337 1.00 36.16 862 ASP A CA 1
ATOM 6567 C C . ASP A 1 862 ? 38.562 -1.548 30.123 1.00 36.16 862 ASP A C 1
ATOM 6569 O O . ASP A 1 862 ? 39.022 -1.875 29.025 1.00 36.16 862 ASP A O 1
ATOM 6573 N N . ASP A 1 863 ? 39.336 -1.219 31.158 1.00 32.62 863 ASP A N 1
ATOM 6574 C CA . ASP A 1 863 ? 40.791 -1.388 31.183 1.00 32.62 863 ASP A CA 1
ATOM 6575 C C . ASP A 1 863 ? 41.114 -2.870 31.470 1.00 32.62 863 ASP A C 1
ATOM 6577 O O . ASP A 1 863 ? 40.866 -3.349 32.581 1.00 32.62 863 ASP A O 1
ATOM 6581 N N . GLY A 1 864 ? 41.713 -3.593 30.511 1.00 31.39 864 GLY A N 1
ATOM 6582 C CA . GLY A 1 864 ? 42.086 -5.012 30.679 1.00 31.39 864 GLY A CA 1
ATOM 6583 C C . GLY A 1 864 ? 42.890 -5.628 29.539 1.00 31.39 864 GLY A C 1
ATOM 6584 O O . GLY A 1 864 ? 42.263 -6.271 28.671 1.00 31.39 864 GLY A O 1
#

pLDDT: mean 77.71, std 20.76, range [23.16, 98.19]

Secondary structure (DSSP, 8-state):
-EE--B-SS-TTSPP----HHHHHHHHHHHHHTT--EEEE--BGGGBHHHHHHHTTGGGG-S-HHHHHHHHHHHHHHTTB-HHHHHHHHHHHHHTT-SEEEEEEEE--TTTHHHHHHHHTTS--SEEEEE---BTTB-TT-SS-HHHHHHHHHH-HHHHHHHHHHHHHHHHHT---SEE-STTGGGGGS---S-HHHHHHHHHHHHHHHT-EEEEEGGGGTTT-PPP--SSS-EEEE--BSSTTTTTTTHHHHHHHHHHHT--EEEEEETTEEEEEE-PPP-------S-----------------------------------------------------------PPPTT----HHHHHHHH----HHHHHHHHHHHHTHHHHHHHHTSEEEEEEE-TTTTTTT-EEEEEEEE--SSS--S--S--TT-EEETTT-HHHHHHHHHTS-EEEEEE-TTS-EEEEEEEEEEETTEEEEEEEEEEE---SPPP-HHHHHHHHHHHHHHHHHHTT--S-GGGGGT--TTSPPTTT-EEEE-TTSBEEEE-HHHHHHHHHTT--S--TTSBGGGGTS--HHHHHHHHHSS-EEEEEE-STT-EEEEEEEEEEETTEEEEEEEEEEE-HHHHHHHHHHHHHHHHHHHHHHHHHHHHHHHHHHHHHHHHHSPSSHHHHHHHHHHHHHHHHHHHHHHHTT--SSEEEHHHHHHHHHHHHHHH--SSS-EEEEEEE---EEEHHHHHHHHHHHHHHHHHHHHHSSTTHHHHTTS---PPP----S-S-EEEEEEEEE-SSEEEEEEEE-SS-SPTT--GGG---HHHHHHHHHHHHTS--EEEEEESSSEEEEEEEE-S---PPPPPP--